Protein 1NAA (pdb70)

CATH classification: 3.50.50.60 (+1 more: 3.30.410.10)

Foldseek 3Di:
DAFQEEEEAQALLRLLLLLLVVVVVGQYEYEAQAEAFFQVRPDQQCFPLQNVVSGHCLWWQASLVVCVVDPDNPQADPQAPDGWGRYRHICLSRDQQQAAAFDQVLQDVVLFADPVRSPLVVLLVVLCVQFPKDLAQFPVSDHAQQLQVVQLVVLLVVVVADEDPCRVHVNDFASYKYWGIGRDDQLTRDRSVNGSNVSSVPGPSYHYDYSKDWQEFADDQQETFFTAICDCVQDHNRTHGHDPLHFYAYAHALLRRLRRCLLALEEAPVQVVLLCLPVVSVVRYDPNVRRHYFLQQWQKDFWQKDKWKKFFVSHALLLLSPPPRHHHDVVQSVVCSVRSGYSRSHHFWTMKHKHWDQFPVGFIKMKMWTKGRHDPDFDAPDDDDRRGMIIIMIIIFGRDDFIFGWHAHSVSRIYGPGQRPCPDVRNVVVSLVVVCSSCVCQVVRPRMATGVVHPVADPVRNVVVDDSSVSGPVQIAQSQAEHPDSVRHQAYNLQAGPRHDHYGYQYRNHSSGGGNDRCPSVSSSVSSVNSVSPVVDPSRD/DAFQEEEEAQALLRLLLLLLCVVVVGQYEYEAQAEAFFVVRVDQQAFPLCNVVSGHCQWWQASLVVCVVDPDNPQADPQAPDGWGRYRHICLSRDQQQAAAFDLLLQDVVLFADPVRSPLVVLLVVVCVQFPKDLQLFPVSDDAQCLQVVQLVVLLVVVVADEDPCRVHVNDAASYKYWGIGRDDQLTRDRSVNTSNVSSVVRPSYHYYYSKDWQEFADDQQEGFFTAICDCVCDHNRTHGHDPLHFYAYAHALQRRQRRCLLALEEAPVQVVLLCLPPVSVVRYDPNVRRHYFQQQWQKAFWQKDKWKKFFVSHALLVLSNCVRHHHDVVQSVSCSVRSGHPRSHHFWTMKHKHWDAFPVGFIKMKMWTKGRHDDDFDAPDDDDRRGMIIIMIIIFHRDDFGFGWGAHSVSGTYGPGQRYCPDVRSVVVSLVVVCSSCVVQVVRPRMATGVVHPVADPVRNVVPDDSVVSGPVQIEQSQAEHDDRHRHQAYNLQHGPRHDHYGYQYRHHSSTGGNDRCPSVSSSVSSVNSVSNVVDPSGD

Organism: Phanerodontia chrysosporium (NCBI:txid2822231)

B-factor: mean 10.53, std 5.78, range [3.39, 44.1]

Radius of gyration: 29.63 Å; Cα contacts (8 Å, |Δi|>4): 2699; chains: 2; bounding box: 64×68×80 Å

Structure (mmCIF, N/CA/C/O backbone):
data_1NAA
#
_entry.id   1NAA
#
_cell.length_a   185.952
_cell.length_b   185.952
_cell.length_c   81.438
_cell.angle_alpha   90.00
_cell.angle_beta   90.00
_cell.angle_gamma   120.00
#
_symmetry.space_group_name_H-M   'H 3'
#
loop_
_entity.id
_entity.type
_entity.pdbx_description
1 polymer 'Cellobiose dehydrogenase'
2 non-polymer 2-acetamido-2-deoxy-beta-D-glucopyranose
3 non-polymer '6-HYDROXY-FLAVIN-ADENINE DINUCLEOTIDE'
4 non-polymer '(2R,3R,4R,5R)-4,5-dihydroxy-2-(hydroxymethyl)-6-oxopiperidin-3-yl beta-D-glucopyranoside'
5 water water
#
loop_
_atom_site.group_PDB
_atom_site.id
_atom_site.type_symbol
_atom_site.label_atom_id
_atom_site.label_alt_id
_atom_site.label_comp_id
_atom_site.label_asym_id
_atom_site.label_entity_id
_atom_site.label_seq_id
_atom_site.pdbx_PDB_ins_code
_atom_site.Cartn_x
_atom_site.Cartn_y
_atom_site.Cartn_z
_atom_site.occupancy
_atom_site.B_iso_or_equiv
_atom_site.auth_seq_id
_atom_site.auth_comp_id
_atom_site.auth_asym_id
_atom_site.auth_atom_id
_atom_site.pdbx_PDB_model_num
ATOM 1 N N . THR A 1 1 ? 32.519 -13.632 12.306 1.00 26.91 215 THR A N 1
ATOM 2 C CA . THR A 1 1 ? 32.641 -13.328 13.798 1.00 25.10 215 THR A CA 1
ATOM 3 C C . THR A 1 1 ? 31.414 -12.481 14.215 1.00 21.96 215 THR A C 1
ATOM 4 O O . THR A 1 1 ? 31.221 -11.371 13.729 1.00 22.12 215 THR A O 1
ATOM 8 N N . PRO A 1 2 ? 30.554 -13.034 15.048 1.00 15.99 216 PRO A N 1
ATOM 9 C CA . PRO A 1 2 ? 29.374 -12.289 15.480 1.00 13.19 216 PRO A CA 1
ATOM 10 C C . PRO A 1 2 ? 29.615 -11.474 16.775 1.00 11.55 216 PRO A C 1
ATOM 11 O O . PRO A 1 2 ? 30.439 -11.866 17.636 1.00 9.80 216 PRO A O 1
ATOM 15 N N . TYR A 1 3 ? 28.830 -10.431 16.943 1.00 8.89 217 TYR A N 1
ATOM 16 C CA . TYR A 1 3 ? 28.988 -9.508 18.058 1.00 8.41 217 TYR A CA 1
ATOM 17 C C . TYR A 1 3 ? 27.694 -9.291 18.784 1.00 9.36 217 TYR A C 1
ATOM 18 O O . TYR A 1 3 ? 26.632 -9.378 18.206 1.00 8.55 217 TYR A O 1
ATOM 27 N N . ASP A 1 4 ? 27.783 -9.066 20.087 1.00 8.21 218 ASP A N 1
ATOM 28 C CA . ASP A 1 4 ? 26.639 -8.734 20.882 1.00 7.44 218 ASP A CA 1
ATOM 29 C C . ASP A 1 4 ? 26.113 -7.336 20.546 1.00 8.32 218 ASP A C 1
ATOM 30 O O . ASP A 1 4 ? 24.927 -7.113 20.562 1.00 7.47 218 ASP A O 1
ATOM 35 N N . TYR A 1 5 ? 27.008 -6.395 20.293 1.00 7.70 219 TYR A N 1
ATOM 36 C CA . TYR A 1 5 ? 26.588 -5.101 19.805 1.00 8.19 219 TYR A CA 1
ATOM 37 C C . TYR A 1 5 ? 27.480 -4.710 18.643 1.00 7.57 219 TYR A C 1
ATOM 38 O O . TYR A 1 5 ? 28.754 -4.838 18.725 1.00 7.89 219 TYR A O 1
ATOM 47 N N . ILE A 1 6 ? 26.868 -4.253 17.558 1.00 6.87 220 ILE A N 1
ATOM 48 C CA . ILE A 1 6 ? 27.650 -3.602 16.494 1.00 7.50 220 ILE A CA 1
ATOM 49 C C . ILE A 1 6 ? 27.195 -2.153 16.518 1.00 6.89 220 ILE A C 1
ATOM 50 O O . ILE A 1 6 ? 25.977 -1.882 16.399 1.00 8.20 220 ILE A O 1
ATOM 55 N N . ILE A 1 7 ? 28.159 -1.245 16.778 1.00 7.59 221 ILE A N 1
ATOM 56 C CA . ILE A 1 7 ? 27.928 0.166 16.956 1.00 7.51 221 ILE A CA 1
ATOM 57 C C . ILE A 1 7 ? 28.544 0.890 15.737 1.00 8.15 221 ILE A C 1
ATOM 58 O O . ILE A 1 7 ? 29.747 0.760 15.463 1.00 8.14 221 ILE A O 1
ATOM 63 N N . VAL A 1 8 ? 27.707 1.567 14.990 1.00 7.19 222 VAL A N 1
ATOM 64 C CA . VAL A 1 8 ? 28.132 2.248 13.754 1.00 7.03 222 VAL A CA 1
ATOM 65 C C . VAL A 1 8 ? 28.355 3.720 13.952 1.00 7.21 222 VAL A C 1
ATOM 66 O O . VAL A 1 8 ? 27.378 4.488 14.067 1.00 6.62 222 VAL A O 1
ATOM 70 N N . GLY A 1 9 ? 29.637 4.133 13.950 1.00 6.90 223 GLY A N 1
ATOM 71 C CA . GLY A 1 9 ? 29.986 5.549 14.002 1.00 7.56 223 GLY A CA 1
ATOM 72 C C . GLY A 1 9 ? 30.672 5.888 15.308 1.00 8.07 223 GLY A C 1
ATOM 73 O O . GLY A 1 9 ? 30.065 5.802 16.375 1.00 8.82 223 GLY A O 1
ATOM 74 N N . ALA A 1 10 ? 31.962 6.250 15.208 1.00 9.40 224 ALA A N 1
ATOM 75 C CA . ALA A 1 10 ? 32.746 6.586 16.363 1.00 8.61 224 ALA A CA 1
ATOM 76 C C . ALA A 1 10 ? 32.711 8.068 16.704 1.00 8.19 224 ALA A C 1
ATOM 77 O O . ALA A 1 10 ? 33.789 8.706 16.905 1.00 8.05 224 ALA A O 1
ATOM 79 N N . GLY A 1 11 ? 31.479 8.602 16.788 1.00 8.40 225 GLY A N 1
ATOM 80 C CA . GLY A 1 11 ? 31.244 9.933 17.316 1.00 7.83 225 GLY A CA 1
ATOM 81 C C . GLY A 1 11 ? 31.035 9.849 18.828 1.00 7.61 225 GLY A C 1
ATOM 82 O O . GLY A 1 11 ? 31.267 8.812 19.453 1.00 8.34 225 GLY A O 1
ATOM 83 N N . PRO A 1 12 ? 30.546 10.913 19.444 1.00 7.72 226 PRO A N 1
ATOM 84 C CA . PRO A 1 12 ? 30.386 10.872 20.897 1.00 7.41 226 PRO A CA 1
ATOM 85 C C . PRO A 1 12 ? 29.377 9.808 21.310 1.00 8.34 226 PRO A C 1
ATOM 86 O O . PRO A 1 12 ? 29.597 9.099 22.290 1.00 8.20 226 PRO A O 1
ATOM 90 N N . GLY A 1 13 ? 28.273 9.712 20.577 1.00 7.20 227 GLY A N 1
ATOM 91 C CA . GLY A 1 13 ? 27.275 8.739 20.902 1.00 7.64 227 GLY A CA 1
ATOM 92 C C . GLY A 1 13 ? 27.795 7.336 20.866 1.00 7.56 227 GLY A C 1
ATOM 93 O O . GLY A 1 13 ? 27.552 6.569 21.792 1.00 6.89 227 GLY A O 1
ATOM 94 N N . GLY A 1 14 ? 28.440 6.988 19.751 1.00 7.19 228 GLY A N 1
ATOM 95 C CA . GLY A 1 14 ? 28.965 5.660 19.538 1.00 7.54 228 GLY A CA 1
ATOM 96 C C . GLY A 1 14 ? 30.050 5.249 20.490 1.00 8.23 228 GLY A C 1
ATOM 97 O O . GLY A 1 14 ? 30.062 4.131 20.957 1.00 8.40 228 GLY A O 1
ATOM 98 N N . ILE A 1 15 ? 31.007 6.139 20.723 1.00 9.24 229 ILE A N 1
ATOM 99 C CA . ILE A 1 15 ? 32.132 5.855 21.618 1.00 8.56 229 ILE A CA 1
ATOM 100 C C . ILE A 1 15 ? 31.589 5.610 23.083 1.00 8.96 229 ILE A C 1
ATOM 101 O O . ILE A 1 15 ? 31.998 4.686 23.733 1.00 7.42 229 ILE A O 1
ATOM 106 N N . ILE A 1 16 ? 30.684 6.460 23.567 1.00 7.97 230 ILE A N 1
ATOM 107 C CA . ILE A 1 16 ? 30.176 6.312 24.925 1.00 7.55 230 ILE A CA 1
ATOM 108 C C . ILE A 1 16 ? 29.405 5.016 25.037 1.00 7.90 230 ILE A C 1
ATOM 109 O O . ILE A 1 16 ? 29.603 4.223 25.999 1.00 7.73 230 ILE A O 1
ATOM 114 N N . ALA A 1 17 ? 28.569 4.735 24.039 1.00 7.79 231 ALA A N 1
ATOM 115 C CA . ALA A 1 17 ? 27.835 3.490 24.048 1.00 8.49 231 ALA A CA 1
ATOM 116 C C . ALA A 1 17 ? 28.815 2.302 24.063 1.00 7.89 231 ALA A C 1
ATOM 117 O O . ALA A 1 17 ? 28.641 1.325 24.798 1.00 7.81 231 ALA A O 1
ATOM 119 N N . ALA A 1 18 ? 29.859 2.437 23.275 1.00 9.05 232 ALA A N 1
ATOM 120 C CA . ALA A 1 18 ? 30.807 1.341 23.154 1.00 8.66 232 ALA A CA 1
ATOM 121 C C . ALA A 1 18 ? 31.535 1.081 24.451 1.00 8.14 232 ALA A C 1
ATOM 122 O O . ALA A 1 18 ? 31.732 -0.078 24.847 1.00 8.06 232 ALA A O 1
ATOM 124 N N . ASP A 1 19 ? 31.898 2.156 25.124 1.00 6.79 233 ASP A N 1
ATOM 125 C CA . ASP A 1 19 ? 32.559 2.044 26.436 1.00 7.54 233 ASP A CA 1
ATOM 126 C C . ASP A 1 19 ? 31.683 1.443 27.445 1.00 6.48 233 ASP A C 1
ATOM 127 O O . ASP A 1 19 ? 32.055 0.483 28.092 1.00 7.35 233 ASP A O 1
ATOM 132 N N . ARG A 1 20 ? 30.473 1.951 27.555 1.00 7.97 234 ARG A N 1
ATOM 133 C CA . ARG A 1 20 ? 29.616 1.444 28.602 1.00 7.84 234 ARG A CA 1
ATOM 134 C C . ARG A 1 20 ? 29.147 0.020 28.413 1.00 8.28 234 ARG A C 1
ATOM 135 O O . ARG A 1 20 ? 28.955 -0.699 29.393 1.00 8.27 234 ARG A O 1
ATOM 143 N N . LEU A 1 21 ? 28.919 -0.384 27.182 1.00 8.73 235 LEU A N 1
ATOM 144 C CA . LEU A 1 21 ? 28.450 -1.682 26.899 1.00 8.78 235 LEU A CA 1
ATOM 145 C C . LEU A 1 21 ? 29.555 -2.726 27.033 1.00 8.01 235 LEU A C 1
ATOM 146 O O . LEU A 1 21 ? 29.335 -3.835 27.570 1.00 8.83 235 LEU A O 1
ATOM 151 N N . SER A 1 22 ? 30.739 -2.349 26.574 1.00 7.83 236 SER A N 1
ATOM 152 C CA . SE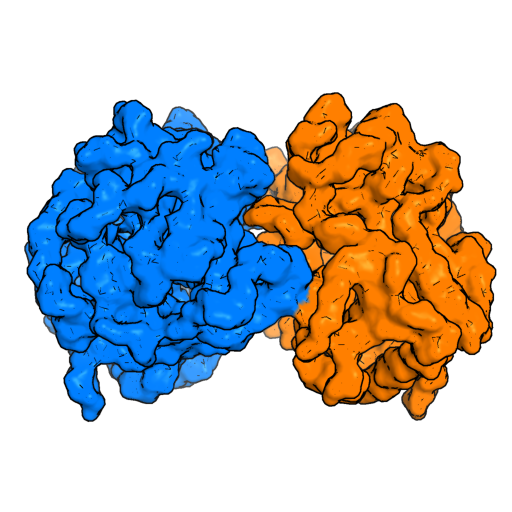R A 1 22 ? 31.921 -3.178 26.713 1.00 7.70 236 SER A CA 1
ATOM 153 C C . SER A 1 22 ? 32.299 -3.251 28.190 1.00 8.33 236 SER A C 1
ATOM 154 O O . SER A 1 22 ? 32.760 -4.263 28.628 1.00 9.01 236 SER A O 1
ATOM 157 N N . GLU A 1 23 ? 32.087 -2.197 28.949 1.00 8.93 237 GLU A N 1
ATOM 158 C CA . GLU A 1 23 ? 32.370 -2.243 30.373 1.00 8.68 237 GLU A CA 1
ATOM 159 C C . GLU A 1 23 ? 31.448 -3.286 31.013 1.00 9.08 237 GLU A C 1
ATOM 160 O O . GLU A 1 23 ? 31.814 -3.956 32.026 1.00 7.88 237 GLU A O 1
ATOM 166 N N . ALA A 1 24 ? 30.221 -3.383 30.485 1.00 6.99 238 ALA A N 1
ATOM 167 C CA . ALA A 1 24 ? 29.287 -4.359 31.052 1.00 8.85 238 ALA A CA 1
ATOM 168 C C . ALA A 1 24 ? 29.610 -5.839 30.652 1.00 8.80 238 ALA A C 1
ATOM 169 O O . ALA A 1 24 ? 28.830 -6.739 30.943 1.00 8.20 238 ALA A O 1
ATOM 171 N N . GLY A 1 25 ? 30.678 -6.058 29.897 1.00 8.19 239 GLY A N 1
ATOM 172 C CA . GLY A 1 25 ? 31.136 -7.411 29.538 1.00 8.26 239 GLY A CA 1
ATOM 173 C C . GLY A 1 25 ? 30.559 -7.934 28.222 1.00 8.60 239 GLY A C 1
ATOM 174 O O . GLY A 1 25 ? 30.706 -9.108 27.883 1.00 9.72 239 GLY A O 1
ATOM 175 N N . LYS A 1 26 ? 29.906 -7.062 27.473 1.00 8.56 240 LYS A N 1
ATOM 176 C CA . LYS A 1 26 ? 29.336 -7.451 26.198 1.00 8.51 240 LYS A CA 1
ATOM 177 C C . LYS A 1 26 ? 30.391 -7.422 25.074 1.00 7.24 240 LYS A C 1
ATOM 178 O O . LYS A 1 26 ? 31.355 -6.658 25.096 1.00 7.51 240 LYS A O 1
ATOM 184 N N . LYS A 1 27 ? 30.223 -8.298 24.103 1.00 7.00 241 LYS A N 1
ATOM 185 C CA . LYS A 1 27 ? 31.164 -8.376 22.986 1.00 8.45 241 LYS A CA 1
ATOM 186 C C . LYS A 1 27 ? 30.798 -7.270 22.019 1.00 7.65 241 LYS A C 1
ATOM 187 O O . LYS A 1 27 ? 29.762 -7.355 21.359 1.00 6.62 241 LYS A O 1
ATOM 193 N N . VAL A 1 28 ? 31.654 -6.245 21.896 1.00 7.29 242 VAL A N 1
ATOM 194 C CA . VAL A 1 28 ? 31.264 -5.059 21.168 1.00 8.20 242 VAL A CA 1
ATOM 195 C C . VAL A 1 28 ? 32.199 -4.768 19.982 1.00 8.12 242 VAL A C 1
ATOM 196 O O . VAL A 1 28 ? 33.441 -4.791 20.143 1.00 7.61 242 VAL A O 1
ATOM 200 N N . LEU A 1 29 ? 31.617 -4.450 18.839 1.00 7.03 243 LEU A N 1
ATOM 201 C CA . LEU A 1 29 ? 32.381 -3.960 17.693 1.00 7.91 243 LEU A CA 1
ATOM 202 C C . LEU A 1 29 ? 31.949 -2.539 17.443 1.00 8.59 243 LEU A C 1
ATOM 203 O O . LEU A 1 29 ? 30.741 -2.253 17.343 1.00 9.38 243 LEU A O 1
ATOM 208 N N . LEU A 1 30 ? 32.889 -1.617 17.381 1.00 7.76 244 LEU A N 1
ATOM 209 C CA . LEU A 1 30 ? 32.622 -0.260 16.990 1.00 8.00 244 LEU A CA 1
ATOM 210 C C . LEU A 1 30 ? 33.217 -0.059 15.604 1.00 7.46 244 LEU A C 1
ATOM 211 O O . LEU A 1 30 ? 34.380 -0.375 15.359 1.00 8.22 244 LEU A O 1
ATOM 216 N N . LEU A 1 31 ? 32.427 0.476 14.692 1.00 7.18 245 LEU A N 1
ATOM 217 C CA . LEU A 1 31 ? 32.874 0.747 13.361 1.00 6.77 245 LEU A CA 1
ATOM 218 C C . LEU A 1 31 ? 32.913 2.229 13.055 1.00 9.57 245 LEU A C 1
ATOM 219 O O . LEU A 1 31 ? 32.031 2.985 13.437 1.00 9.02 245 LEU A O 1
ATOM 224 N N . GLU A 1 32 ? 33.916 2.646 12.293 1.00 9.79 246 GLU A N 1
ATOM 225 C CA . GLU A 1 32 ? 34.063 4.039 11.983 1.00 8.70 246 GLU A CA 1
ATOM 226 C C . GLU A 1 32 ? 34.499 4.202 10.505 1.00 9.07 246 GLU A C 1
ATOM 227 O O . GLU A 1 32 ? 35.506 3.634 10.060 1.00 7.43 246 GLU A O 1
ATOM 233 N N . ARG A 1 33 ? 33.759 5.003 9.754 1.00 7.07 247 ARG A N 1
ATOM 234 C CA . ARG A 1 33 ? 34.059 5.106 8.330 1.00 8.71 247 ARG A CA 1
ATOM 235 C C . ARG A 1 33 ? 35.361 5.884 7.995 1.00 7.42 247 ARG A C 1
ATOM 236 O O . ARG A 1 33 ? 35.958 5.673 6.941 1.00 8.30 247 ARG A O 1
ATOM 244 N N . GLY A 1 34 ? 35.782 6.778 8.868 1.00 6.59 248 GLY A N 1
ATOM 245 C CA . GLY A 1 34 ? 36.960 7.562 8.603 1.00 7.15 248 GLY A CA 1
ATOM 246 C C . GLY A 1 34 ? 38.199 6.973 9.302 1.00 6.84 248 GLY A C 1
ATOM 247 O O . GLY A 1 34 ? 38.168 5.838 9.838 1.00 7.00 248 GLY A O 1
ATOM 248 N N . GLY A 1 35 ? 39.279 7.754 9.249 1.00 8.27 249 GLY A N 1
ATOM 249 C CA . GLY A 1 35 ? 40.575 7.405 9.728 1.00 8.55 249 GLY A CA 1
ATOM 250 C C . GLY A 1 35 ? 40.930 8.109 11.059 1.00 9.03 249 GLY A C 1
ATOM 251 O O . GLY A 1 35 ? 40.091 8.711 11.715 1.00 7.38 249 GLY A O 1
ATOM 252 N N . PRO A 1 36 ? 42.192 7.949 11.439 1.00 9.27 250 PRO A N 1
ATOM 253 C CA . PRO A 1 36 ? 42.746 8.565 12.659 1.00 9.21 250 PRO A CA 1
ATOM 254 C C . PRO A 1 36 ? 42.544 10.076 12.675 1.00 8.71 250 PRO A C 1
ATOM 255 O O . PRO A 1 36 ? 42.436 10.702 11.632 1.00 8.91 250 PRO A O 1
ATOM 259 N N . SER A 1 37 ? 42.452 10.595 13.900 1.00 7.64 251 SER A N 1
ATOM 260 C CA . SER A 1 37 ? 42.271 11.976 14.191 1.00 7.77 251 SER A CA 1
ATOM 261 C C . SER A 1 37 ? 43.496 12.414 15.051 1.00 8.29 251 SER A C 1
ATOM 262 O O . SER A 1 37 ? 44.572 12.734 14.515 1.00 9.05 251 SER A O 1
ATOM 265 N N . THR A 1 38 ? 43.387 12.356 16.360 1.00 7.98 252 THR A N 1
ATOM 266 C CA . THR A 1 38 ? 44.441 12.824 17.258 1.00 8.56 252 THR A CA 1
ATOM 267 C C . THR A 1 38 ? 45.596 11.799 17.308 1.00 7.28 252 THR A C 1
ATOM 268 O O . THR A 1 38 ? 45.511 10.634 16.809 1.00 6.66 252 THR A O 1
ATOM 272 N N . LYS A 1 39 ? 46.693 12.294 17.847 1.00 7.71 253 LYS A N 1
ATOM 273 C CA . LYS A 1 39 ? 47.942 11.574 17.949 1.00 8.19 253 LYS A CA 1
ATOM 274 C C . LYS A 1 39 ? 47.749 10.155 18.477 1.00 7.27 253 LYS A C 1
ATOM 275 O O . LYS A 1 39 ? 48.226 9.154 17.877 1.00 6.63 253 LYS A O 1
ATOM 281 N N . GLN A 1 40 ? 47.038 10.075 19.596 1.00 7.29 254 GLN A N 1
ATOM 282 C CA . GLN A 1 40 ? 46.834 8.782 20.225 1.00 8.47 254 GLN A CA 1
ATOM 283 C C . GLN A 1 40 ? 46.011 7.767 19.419 1.00 8.72 254 GLN A C 1
ATOM 284 O O . GLN A 1 40 ? 46.086 6.571 19.704 1.00 8.79 254 GLN A O 1
ATOM 290 N N . THR A 1 41 ? 45.252 8.233 18.445 1.00 5.74 255 THR A N 1
ATOM 291 C CA . THR A 1 41 ? 44.526 7.358 17.509 1.00 8.27 255 THR A CA 1
ATOM 292 C C . THR A 1 41 ? 45.328 7.023 16.311 1.00 7.65 255 THR A C 1
ATOM 293 O O . THR A 1 41 ? 44.887 6.229 15.463 1.00 9.17 255 THR A O 1
ATOM 297 N N . GLY A 1 42 ? 46.555 7.519 16.255 1.00 7.50 256 GLY A N 1
ATOM 298 C CA . GLY A 1 42 ? 47.396 7.238 15.106 1.00 8.36 256 GLY A CA 1
ATOM 299 C C . GLY A 1 42 ? 47.462 8.362 14.103 1.00 9.02 256 GLY A C 1
ATOM 300 O O . GLY A 1 42 ? 48.055 8.233 13.024 1.00 8.39 256 GLY A O 1
ATOM 301 N N . GLY A 1 43 ? 46.939 9.513 14.471 1.00 7.28 257 GLY A N 1
ATOM 302 C CA . GLY A 1 43 ? 46.971 10.634 13.566 1.00 7.75 257 GLY A CA 1
ATOM 303 C C . GLY A 1 43 ? 48.345 11.303 13.426 1.00 8.58 257 GLY A C 1
ATOM 304 O O . GLY A 1 43 ? 49.083 11.461 14.381 1.00 9.67 257 GLY A O 1
ATOM 305 N N . THR A 1 44 ? 48.657 11.751 12.223 1.00 8.15 258 THR A N 1
ATOM 306 C CA . THR A 1 44 ? 49.976 12.321 11.908 1.00 9.23 258 THR A CA 1
ATOM 307 C C . THR A 1 44 ? 49.878 13.701 11.219 1.00 8.41 258 THR A C 1
ATOM 308 O O . THR A 1 44 ? 50.884 14.220 10.685 1.00 6.76 258 THR A O 1
ATOM 312 N N . TYR A 1 45 ? 48.691 14.292 11.198 1.00 7.87 259 TYR A N 1
ATOM 313 C CA . TYR A 1 45 ? 48.520 15.623 10.573 1.00 7.65 259 TYR A CA 1
ATOM 314 C C . TYR A 1 45 ? 48.922 16.747 11.506 1.00 7.84 259 TYR A C 1
ATOM 315 O O . TYR A 1 45 ? 48.085 17.361 12.195 1.00 8.07 259 TYR A O 1
ATOM 324 N N . VAL A 1 46 ? 50.227 16.983 11.572 1.00 6.38 260 VAL A N 1
ATOM 325 C CA . VAL A 1 46 ? 50.855 17.888 12.562 1.00 6.79 260 VAL A CA 1
ATOM 326 C C . VAL A 1 46 ? 51.441 19.150 11.922 1.00 6.42 260 VAL A C 1
ATOM 327 O O . VAL A 1 46 ? 52.228 19.066 10.941 1.00 6.84 260 VAL A O 1
ATOM 331 N N . ALA A 1 47 ? 51.129 20.311 12.485 1.00 6.29 261 ALA A N 1
ATOM 332 C CA . ALA A 1 47 ? 51.692 21.565 12.019 1.00 6.60 261 ALA A CA 1
ATOM 333 C C . ALA A 1 47 ? 53.224 21.536 12.068 1.00 8.69 261 ALA A C 1
ATOM 334 O O . ALA A 1 47 ? 53.791 20.939 12.991 1.00 7.40 261 ALA A O 1
ATOM 336 N N . PRO A 1 48 ? 53.877 22.180 11.117 1.00 7.38 262 PRO A N 1
ATOM 337 C CA . PRO A 1 48 ? 55.362 22.233 11.112 1.00 7.74 262 PRO A CA 1
ATOM 338 C C . PRO A 1 48 ? 55.893 22.632 12.490 1.00 8.21 262 PRO A C 1
ATOM 339 O O . PRO A 1 48 ? 56.691 21.879 13.095 1.00 7.78 262 PRO A O 1
ATOM 343 N N . TRP A 1 49 ? 55.349 23.692 13.038 1.00 6.60 263 TRP A N 1
ATOM 344 C CA . TRP A 1 49 ? 55.837 24.133 14.338 1.00 7.11 263 TRP A CA 1
ATOM 345 C C . TRP A 1 49 ? 55.650 23.139 15.501 1.00 7.17 263 TRP A C 1
ATOM 346 O O . TRP A 1 49 ? 56.390 23.147 16.460 1.00 7.44 263 TRP A O 1
ATOM 357 N N . ALA A 1 50 ? 54.648 22.324 15.405 1.00 5.46 264 ALA A N 1
ATOM 358 C CA . ALA A 1 50 ? 54.282 21.374 16.451 1.00 7.42 264 ALA A CA 1
ATOM 359 C C . ALA A 1 50 ? 54.944 20.001 16.340 1.00 6.96 264 ALA A C 1
ATOM 360 O O . ALA A 1 50 ? 54.670 19.092 17.174 1.00 6.44 264 ALA A O 1
ATOM 362 N N . THR A 1 51 ? 55.791 19.838 15.321 1.00 6.30 265 THR A N 1
ATOM 363 C CA . THR A 1 51 ? 56.348 18.541 14.969 1.00 6.92 265 THR A CA 1
ATOM 364 C C . THR A 1 51 ? 56.858 17.680 16.123 1.00 7.07 265 THR A C 1
ATOM 365 O O . THR A 1 51 ? 56.526 16.484 16.230 1.00 6.21 265 THR A O 1
ATOM 369 N N . SER A 1 52 ? 57.708 18.255 16.972 1.00 6.16 266 SER A N 1
ATOM 370 C CA . SER A 1 52 ? 58.312 17.475 18.038 1.00 6.73 266 SER A CA 1
ATOM 371 C C . SER A 1 52 ? 57.280 16.880 18.977 1.00 7.26 266 SER A C 1
ATOM 372 O O . SER A 1 52 ? 57.565 15.885 19.583 1.00 8.03 266 SER A O 1
ATOM 375 N N . SER A 1 53 ? 56.142 17.537 19.148 1.00 7.04 267 SER A N 1
ATOM 376 C CA . SER A 1 53 ? 55.094 17.021 20.051 1.00 7.29 267 SER A CA 1
ATOM 377 C C . SER A 1 53 ? 54.211 15.913 19.479 1.00 7.37 267 SER A C 1
ATOM 378 O O . SER A 1 53 ? 53.509 15.227 20.198 1.00 7.00 267 SER A O 1
ATOM 381 N N . GLY A 1 54 ? 54.215 15.764 18.164 1.00 7.02 268 GLY A N 1
ATOM 382 C CA . GLY A 1 54 ? 53.305 14.874 17.514 1.00 7.37 268 GLY A CA 1
ATOM 383 C C . GLY A 1 54 ? 51.830 15.283 17.599 1.00 7.05 268 GLY A C 1
ATOM 384 O O . GLY A 1 54 ? 50.957 14.540 17.113 1.00 7.84 268 GLY A O 1
ATOM 385 N N . LEU A 1 55 ? 51.539 16.423 18.218 1.00 6.14 269 LEU A N 1
ATOM 386 C CA . LEU A 1 55 ? 50.160 16.859 18.405 1.00 6.33 269 LEU A CA 1
ATOM 387 C C . LEU A 1 55 ? 49.596 17.418 17.101 1.00 5.85 269 LEU A C 1
ATOM 388 O O . LEU A 1 55 ? 50.107 18.360 16.546 1.00 6.35 269 LEU A O 1
ATOM 393 N N . THR A 1 56 ? 48.507 16.812 16.640 1.00 7.61 270 THR A N 1
ATOM 394 C CA . THR A 1 56 ? 47.896 17.125 15.339 1.00 7.21 270 THR A CA 1
ATOM 395 C C . THR A 1 56 ? 47.006 18.365 15.342 1.00 8.45 270 THR A C 1
ATOM 396 O O . THR A 1 56 ? 46.726 18.923 16.380 1.00 9.58 270 THR A O 1
ATOM 400 N N . LYS A 1 57 ? 46.505 18.747 14.160 1.00 7.47 271 LYS A N 1
ATOM 401 C CA . LYS A 1 57 ? 45.506 19.775 14.032 1.00 7.84 271 LYS A CA 1
ATOM 402 C C . LYS A 1 57 ? 44.305 19.537 14.963 1.00 7.97 271 LYS A C 1
ATOM 403 O O . LYS A 1 57 ? 43.767 20.495 15.449 1.00 9.75 271 LYS A O 1
ATOM 409 N N . PHE A 1 58 ? 43.909 18.288 15.185 1.00 6.81 272 PHE A N 1
ATOM 410 C CA . PHE A 1 58 ? 42.799 17.984 16.046 1.00 6.53 272 PHE A CA 1
ATOM 411 C C . PHE A 1 58 ? 43.163 18.054 17.529 1.00 8.20 272 PHE A C 1
ATOM 412 O O . PHE A 1 58 ? 42.310 18.341 18.339 1.00 8.52 272 PHE A O 1
ATOM 420 N N . ASP A 1 59 ? 44.416 17.807 17.890 1.00 7.09 273 ASP A N 1
ATOM 421 C CA . ASP A 1 59 ? 44.837 17.786 19.275 1.00 8.32 273 ASP A CA 1
ATOM 422 C C . ASP A 1 59 ? 44.901 19.173 19.856 1.00 7.74 273 ASP A C 1
ATOM 423 O O . ASP A 1 59 ? 44.602 19.368 21.027 1.00 7.58 273 ASP A O 1
ATOM 428 N N . ILE A 1 60 ? 45.361 20.126 19.071 1.00 7.69 274 ILE A N 1
ATOM 429 C CA . ILE A 1 60 ? 45.663 21.434 19.638 1.00 8.14 274 ILE A CA 1
ATOM 430 C C . ILE A 1 60 ? 44.473 22.364 19.545 1.00 6.98 274 ILE A C 1
ATOM 431 O O . ILE A 1 60 ? 43.980 22.709 18.446 1.00 6.43 274 ILE A O 1
ATOM 436 N N . PRO A 1 61 ? 43.922 22.765 20.685 1.00 8.76 275 PRO A N 1
ATOM 437 C CA . PRO A 1 61 ? 42.705 23.611 20.645 1.00 8.46 275 PRO A CA 1
ATOM 438 C C . PRO A 1 61 ? 42.821 24.856 19.800 1.00 8.39 275 PRO A C 1
ATOM 439 O O . PRO A 1 61 ? 41.840 25.197 19.079 1.00 8.12 275 PRO A O 1
ATOM 443 N N . GLY A 1 62 ? 43.947 25.573 19.913 1.00 7.66 276 GLY A N 1
ATOM 444 C CA . GLY A 1 62 ? 44.131 26.807 19.168 1.00 8.70 276 GLY A CA 1
ATOM 445 C C . GLY A 1 62 ? 44.141 26.673 17.653 1.00 7.85 276 GLY A C 1
ATOM 446 O O . GLY A 1 62 ? 44.003 27.673 16.960 1.00 8.34 276 GLY A O 1
ATOM 447 N N . LEU A 1 63 ? 44.234 25.432 17.139 1.00 7.01 277 LEU A N 1
ATOM 448 C CA . LEU A 1 63 ? 44.172 25.172 15.715 1.00 7.44 277 LEU A CA 1
ATOM 449 C C . LEU A 1 63 ? 42.749 25.020 15.210 1.00 8.04 277 LEU A C 1
ATOM 450 O O . LEU A 1 63 ? 42.532 24.872 13.994 1.00 7.94 277 LEU A O 1
ATOM 455 N N . PHE A 1 64 ? 41.782 25.146 16.128 1.00 7.34 278 PHE A N 1
ATOM 456 C CA . PHE A 1 64 ? 40.383 24.982 15.765 1.00 7.82 278 PHE A CA 1
ATOM 457 C C . PHE A 1 64 ? 39.999 25.737 14.452 1.00 7.76 278 PHE A C 1
ATOM 458 O O . PHE A 1 64 ? 39.480 25.131 13.498 1.00 6.24 278 PHE A O 1
ATOM 466 N N . GLU A 1 65 ? 40.243 27.046 14.432 1.00 5.91 279 GLU A N 1
ATOM 467 C CA . GLU A 1 65 ? 39.774 27.878 13.298 1.00 7.09 279 GLU A CA 1
ATOM 468 C C . GLU A 1 65 ? 40.391 27.440 11.969 1.00 6.01 279 GLU A C 1
ATOM 469 O O . GLU A 1 65 ? 39.823 27.695 10.895 1.00 7.75 279 GLU A O 1
ATOM 475 N N . SER A 1 66 ? 41.575 26.850 12.051 1.00 6.56 280 SER A N 1
ATOM 476 C CA . SER A 1 66 ? 42.244 26.315 10.857 1.00 6.11 280 SER A CA 1
ATOM 477 C C . SER A 1 66 ? 41.642 25.062 10.246 1.00 7.74 280 SER A C 1
ATOM 478 O O . SER A 1 66 ? 42.041 24.655 9.148 1.00 7.43 280 SER A O 1
ATOM 481 N N . LEU A 1 67 ? 40.645 24.498 10.922 1.00 6.72 281 LEU A N 1
ATOM 482 C CA . LEU A 1 67 ? 39.857 23.400 10.379 1.00 7.03 281 LEU A CA 1
ATOM 483 C C . LEU A 1 67 ? 38.969 23.878 9.227 1.00 8.21 281 LEU A C 1
ATOM 484 O O . LEU A 1 67 ? 38.468 23.071 8.470 1.00 8.04 281 LEU A O 1
ATOM 489 N N . PHE A 1 68 ? 38.791 25.190 9.090 1.00 7.92 282 PHE A N 1
ATOM 490 C CA . PHE A 1 68 ? 37.936 25.750 8.080 1.00 8.41 282 PHE A CA 1
ATOM 491 C C . PHE A 1 68 ? 38.713 26.408 6.979 1.00 9.42 282 PHE A C 1
ATOM 492 O O . PHE A 1 68 ? 38.108 26.887 6.009 1.00 9.79 282 PHE A O 1
ATOM 500 N N . THR A 1 69 ? 40.027 26.484 7.138 1.00 8.08 283 THR A N 1
ATOM 501 C CA . THR A 1 69 ? 40.852 27.259 6.162 1.00 9.78 283 THR A CA 1
ATOM 502 C C . THR A 1 69 ? 41.935 26.486 5.492 1.00 10.52 283 THR A C 1
ATOM 503 O O . THR A 1 69 ? 42.757 27.054 4.773 1.00 10.94 283 THR A O 1
ATOM 507 N N . ASP A 1 70 ? 41.942 25.185 5.692 1.00 11.77 284 ASP A N 1
ATOM 508 C CA . ASP A 1 70 ? 42.912 24.327 5.092 1.00 10.97 284 ASP A CA 1
ATOM 509 C C . ASP A 1 70 ? 42.596 24.094 3.651 1.00 11.79 284 ASP A C 1
ATOM 510 O O . ASP A 1 70 ? 41.435 23.972 3.282 1.00 10.78 284 ASP A O 1
ATOM 515 N N . SER A 1 71 ? 43.632 23.998 2.823 1.00 12.22 285 SER A N 1
ATOM 516 C CA . SER A 1 71 ? 43.448 23.785 1.371 1.00 13.56 285 SER A CA 1
ATOM 517 C C . SER A 1 71 ? 42.939 22.355 1.091 1.00 13.98 285 SER A C 1
ATOM 518 O O . SER A 1 71 ? 42.335 22.114 0.047 1.00 12.77 285 SER A O 1
ATOM 521 N N . ASN A 1 72 ? 43.111 21.439 2.034 1.00 12.09 286 ASN A N 1
ATOM 522 C CA . ASN A 1 72 ? 42.737 20.074 1.769 1.00 12.42 286 ASN A CA 1
ATOM 523 C C . ASN A 1 72 ? 42.151 19.379 2.997 1.00 9.92 286 ASN A C 1
ATOM 524 O O . ASN A 1 72 ? 42.818 18.509 3.587 1.00 10.29 286 ASN A O 1
ATOM 529 N N . PRO A 1 73 ? 40.949 19.773 3.398 1.00 8.09 287 PRO A N 1
ATOM 530 C CA . PRO A 1 73 ? 40.289 19.269 4.608 1.00 9.33 287 PRO A CA 1
ATOM 531 C C . PRO A 1 73 ? 39.688 17.854 4.484 1.00 10.26 287 PRO A C 1
ATOM 532 O O . PRO A 1 73 ? 38.415 17.723 4.268 1.00 11.92 287 PRO A O 1
ATOM 536 N N . PHE A 1 74 ? 40.492 16.853 4.770 1.00 7.20 288 PHE A N 1
ATOM 537 C CA . PHE A 1 74 ? 40.092 15.480 4.629 1.00 7.05 288 PHE A CA 1
ATOM 538 C C . PHE A 1 74 ? 39.153 15.023 5.752 1.00 7.35 288 PHE A C 1
ATOM 539 O O . PHE A 1 74 ? 38.642 13.904 5.680 1.00 8.47 288 PHE A O 1
ATOM 547 N N . TRP A 1 75 ? 38.922 15.846 6.760 1.00 7.38 289 TRP A N 1
ATOM 548 C CA . TRP A 1 75 ? 38.119 15.449 7.915 1.00 7.33 289 TRP A CA 1
ATOM 549 C C . TRP A 1 75 ? 36.607 15.570 7.735 1.00 7.84 289 TRP A C 1
ATOM 550 O O . TRP A 1 75 ? 35.838 15.052 8.549 1.00 7.69 289 TRP A O 1
ATOM 561 N N . TRP A 1 76 ? 36.179 16.344 6.735 1.00 8.98 290 TRP A N 1
ATOM 562 C CA . TRP A 1 76 ? 34.706 16.536 6.523 1.00 7.54 290 TRP A CA 1
ATOM 563 C C . TRP A 1 76 ? 34.180 15.331 5.762 1.00 8.07 290 TRP A C 1
ATOM 564 O O . TRP A 1 76 ? 34.855 14.809 4.834 1.00 8.72 290 TRP A O 1
ATOM 575 N N . CYS A 1 77 ? 32.974 14.879 6.118 1.00 7.78 291 CYS A N 1
ATOM 576 C CA . CYS A 1 77 ? 32.318 13.821 5.431 1.00 7.94 291 CYS A CA 1
ATOM 577 C C . CYS A 1 77 ? 32.107 14.237 3.963 1.00 8.07 291 CYS A C 1
ATOM 578 O O . CYS A 1 77 ? 31.502 15.246 3.682 1.00 8.92 291 CYS A O 1
ATOM 581 N N . LYS A 1 78 ? 32.562 13.429 3.033 1.00 7.34 292 LYS A N 1
ATOM 582 C CA . LYS A 1 78 ? 32.605 13.821 1.646 1.00 7.80 292 LYS A CA 1
ATOM 583 C C . LYS A 1 78 ? 31.269 13.699 0.876 1.00 7.95 292 LYS A C 1
ATOM 584 O O . LYS A 1 78 ? 31.098 14.233 -0.209 1.00 8.47 292 LYS A O 1
ATOM 590 N N . ASP A 1 79 ? 30.329 13.017 1.498 1.00 5.81 293 ASP A N 1
ATOM 591 C CA . ASP A 1 79 ? 29.029 12.781 0.943 1.00 5.78 293 ASP A CA 1
ATOM 592 C C . ASP A 1 79 ? 27.888 13.413 1.768 1.00 5.54 293 ASP A C 1
ATOM 593 O O . ASP A 1 79 ? 26.724 13.060 1.627 1.00 7.20 293 ASP A O 1
ATOM 598 N N . ILE A 1 80 ? 28.222 14.423 2.547 1.00 4.73 294 ILE A N 1
ATOM 599 C CA . ILE A 1 80 ? 27.207 15.157 3.307 1.00 5.41 294 ILE A CA 1
ATOM 600 C C . ILE A 1 80 ? 27.469 16.633 2.904 1.00 6.75 294 ILE A C 1
ATOM 601 O O . ILE A 1 80 ? 28.645 17.049 2.977 1.00 7.05 294 ILE A O 1
ATOM 606 N N . THR A 1 81 ? 26.406 17.398 2.599 1.00 6.30 295 THR A N 1
ATOM 607 C CA . THR A 1 81 ? 26.554 18.773 2.039 1.00 6.94 295 THR A CA 1
ATOM 608 C C . THR A 1 81 ? 26.800 19.876 3.065 1.00 8.44 295 THR A C 1
ATOM 609 O O . THR A 1 81 ? 26.978 21.065 2.664 1.00 9.99 295 THR A O 1
ATOM 613 N N . VAL A 1 82 ? 26.743 19.536 4.349 1.00 7.75 296 VAL A N 1
ATOM 614 C CA . VAL A 1 82 ? 27.061 20.473 5.423 1.00 7.99 296 VAL A CA 1
ATOM 615 C C . VAL A 1 82 ? 28.133 19.856 6.286 1.00 7.23 296 VAL A C 1
ATOM 616 O O . VAL A 1 82 ? 28.413 18.649 6.146 1.00 7.58 296 VAL A O 1
ATOM 620 N N . PHE A 1 83 ? 28.771 20.636 7.149 1.00 6.93 297 PHE A N 1
ATOM 621 C CA . PHE A 1 83 ? 29.869 20.138 7.924 1.00 6.49 297 PHE A CA 1
ATOM 622 C C . PHE A 1 83 ? 29.449 18.970 8.844 1.00 7.58 297 PHE A C 1
ATOM 623 O O . PHE A 1 83 ? 28.481 19.059 9.612 1.00 6.71 297 PHE A O 1
ATOM 631 N N . ALA A 1 84 ? 30.215 17.896 8.752 1.00 7.40 298 ALA A N 1
ATOM 632 C CA . ALA A 1 84 ? 30.133 16.727 9.612 1.00 8.12 298 ALA A CA 1
ATOM 633 C C . ALA A 1 84 ? 31.533 16.140 9.645 1.00 8.34 298 ALA A C 1
ATOM 634 O O . ALA A 1 84 ? 32.239 16.097 8.606 1.00 7.28 298 ALA A O 1
ATOM 636 N N . GLY A 1 85 ? 31.947 15.698 10.831 1.00 8.06 299 GLY A N 1
ATOM 637 C CA . GLY A 1 85 ? 33.258 15.095 10.934 1.00 8.99 299 GLY A CA 1
ATOM 638 C C . GLY A 1 85 ? 33.216 13.619 10.615 1.00 7.05 299 GLY A C 1
ATOM 639 O O . GLY A 1 85 ? 32.467 12.874 11.245 1.00 6.99 299 GLY A O 1
ATOM 640 N N . CYS A 1 86 ? 34.056 13.171 9.704 1.00 7.40 300 CYS A N 1
ATOM 641 C CA . CYS A 1 86 ? 34.158 11.762 9.368 1.00 7.24 300 CYS A CA 1
ATOM 642 C C . CYS A 1 86 ? 35.601 11.309 9.588 1.00 7.36 300 CYS A C 1
ATOM 643 O O . CYS A 1 86 ? 36.461 11.311 8.689 1.00 8.04 300 CYS A O 1
ATOM 646 N N . LEU A 1 87 ? 35.846 10.954 10.839 1.00 7.42 301 LEU A N 1
ATOM 647 C CA . LEU A 1 87 ? 37.144 10.548 11.382 1.00 5.60 301 LEU A CA 1
ATOM 648 C C . LEU A 1 87 ? 36.853 10.055 12.820 1.00 6.36 301 LEU A C 1
ATOM 649 O O . LEU A 1 87 ? 35.796 10.299 13.385 1.00 6.57 301 LEU A O 1
ATOM 654 N N . VAL A 1 88 ? 37.837 9.406 13.422 1.00 6.19 302 VAL A N 1
ATOM 655 C CA . VAL A 1 88 ? 37.726 8.935 14.811 1.00 6.62 302 VAL A CA 1
ATOM 656 C C . VAL A 1 88 ? 37.351 10.091 15.719 1.00 6.42 302 VAL A C 1
ATOM 657 O O . VAL A 1 88 ? 38.041 11.062 15.786 1.00 7.27 302 VAL A O 1
ATOM 661 N N . GLY A 1 89 ? 36.217 10.003 16.377 1.00 5.28 303 GLY A N 1
ATOM 662 C CA . GLY A 1 89 ? 35.737 11.076 17.214 1.00 6.46 303 GLY A CA 1
ATOM 663 C C . GLY A 1 89 ? 34.560 11.859 16.605 1.00 6.85 303 GLY A C 1
ATOM 664 O O . GLY A 1 89 ? 33.815 12.610 17.289 1.00 7.24 303 GLY A O 1
ATOM 665 N N . GLY A 1 90 ? 34.349 11.682 15.316 1.00 6.54 304 GLY A N 1
ATOM 666 C CA . GLY A 1 90 ? 33.293 12.428 14.642 1.00 7.46 304 GLY A CA 1
ATOM 667 C C . GLY A 1 90 ? 33.484 13.957 14.864 1.00 7.59 304 GLY A C 1
ATOM 668 O O . GLY A 1 90 ? 34.604 14.551 14.850 1.00 6.70 304 GLY A O 1
ATOM 669 N N . GLY A 1 91 ? 32.358 14.610 15.098 1.00 8.18 305 GLY A N 1
ATOM 670 C CA . GLY A 1 91 ? 32.319 16.0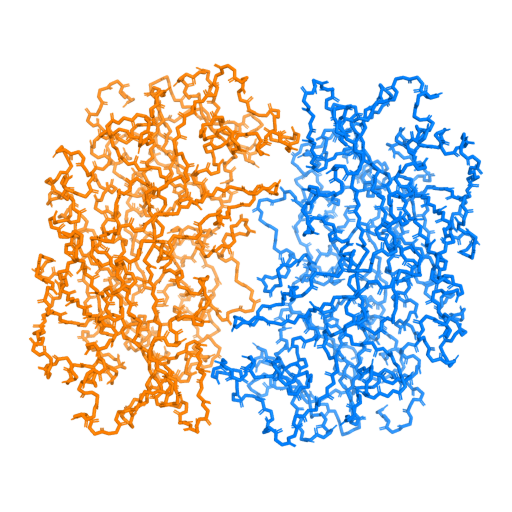40 15.355 1.00 7.17 305 GLY A CA 1
ATOM 671 C C . GLY A 1 91 ? 33.174 16.464 16.532 1.00 8.19 305 GLY A C 1
ATOM 672 O O . GLY A 1 91 ? 33.668 17.576 16.518 1.00 7.18 305 GLY A O 1
ATOM 673 N N . THR A 1 92 ? 33.365 15.592 17.513 1.00 7.77 306 THR A N 1
ATOM 674 C CA . THR A 1 92 ? 34.172 15.946 18.695 1.00 8.67 306 THR A CA 1
ATOM 675 C C . THR A 1 92 ? 35.661 16.077 18.398 1.00 7.69 306 THR A C 1
ATOM 676 O O . THR A 1 92 ? 36.404 16.600 19.194 1.00 6.81 306 THR A O 1
ATOM 680 N N . SER A 1 93 ? 36.091 15.645 17.238 1.00 6.51 307 SER A N 1
ATOM 681 C CA . SER A 1 93 ? 37.510 15.770 16.857 1.00 7.66 307 SER A CA 1
ATOM 682 C C . SER A 1 93 ? 37.715 17.048 16.021 1.00 7.30 307 SER A C 1
ATOM 683 O O . SER A 1 93 ? 38.834 17.518 15.857 1.00 7.68 307 SER A O 1
ATOM 686 N N . VAL A 1 94 ? 36.623 17.639 15.549 1.00 7.62 308 VAL A N 1
ATOM 687 C CA . VAL A 1 94 ? 36.692 18.828 14.703 1.00 7.61 308 VAL A CA 1
ATOM 688 C C . VAL A 1 94 ? 35.870 20.000 15.247 1.00 8.90 308 VAL A C 1
ATOM 689 O O . VAL A 1 94 ? 35.737 21.015 14.556 1.00 9.76 308 VAL A O 1
ATOM 693 N N . ASN A 1 95 ? 35.292 19.871 16.443 1.00 8.39 309 ASN A N 1
ATOM 694 C CA . ASN A 1 95 ? 34.406 20.942 16.894 1.00 8.84 309 ASN A CA 1
ATOM 695 C C . ASN A 1 95 ? 35.101 21.997 17.757 1.00 7.94 309 ASN A C 1
ATOM 696 O O . ASN A 1 95 ? 36.252 21.832 18.185 1.00 8.37 309 ASN A O 1
ATOM 701 N N . GLY A 1 96 ? 34.393 23.098 17.945 1.00 8.23 310 GLY A N 1
ATOM 702 C CA . GLY A 1 96 ? 34.836 24.154 18.854 1.00 7.35 310 GLY A CA 1
ATOM 703 C C . GLY A 1 96 ? 35.013 23.729 20.283 1.00 6.80 310 GLY A C 1
ATOM 704 O O . GLY A 1 96 ? 35.688 24.407 21.036 1.00 8.23 310 GLY A O 1
ATOM 705 N N . ALA A 1 97 ? 34.428 22.589 20.652 1.00 6.85 311 ALA A N 1
ATOM 706 C CA . ALA A 1 97 ? 34.545 21.970 21.962 1.00 6.31 311 ALA A CA 1
ATOM 707 C C . ALA A 1 97 ? 33.856 22.692 23.130 1.00 7.07 311 ALA A C 1
ATOM 708 O O . ALA A 1 97 ? 34.022 22.296 24.280 1.00 7.21 311 ALA A O 1
ATOM 710 N N . LEU A 1 98 ? 33.033 23.679 22.828 1.00 8.09 312 LEU A N 1
ATOM 711 C CA . LEU A 1 98 ? 32.275 24.337 23.894 1.00 7.33 312 LEU A CA 1
ATOM 712 C C . LEU A 1 98 ? 31.424 23.280 24.585 1.00 8.28 312 LEU A C 1
ATOM 713 O O . LEU A 1 98 ? 30.774 22.467 23.923 1.00 8.55 312 LEU A O 1
ATOM 718 N N . TYR A 1 99 ? 31.470 23.295 25.913 1.00 7.50 313 TYR A N 1
ATOM 719 C CA . TYR A 1 99 ? 31.021 22.195 26.748 1.00 7.56 313 TYR A CA 1
ATOM 720 C C . TYR A 1 99 ? 30.206 22.705 27.884 1.00 8.39 313 TYR A C 1
ATOM 721 O O . TYR A 1 99 ? 30.707 23.353 28.788 1.00 8.85 313 TYR A O 1
ATOM 730 N N . TRP A 1 100 ? 28.908 22.425 27.803 1.00 8.52 314 TRP A N 1
ATOM 731 C CA . TRP A 1 100 ? 27.996 22.862 28.841 1.00 8.46 314 TRP A CA 1
ATOM 732 C C . TRP A 1 100 ? 27.250 21.634 29.350 1.00 8.15 314 TRP A C 1
ATOM 733 O O . TRP A 1 100 ? 26.579 20.923 28.563 1.00 5.65 314 TRP A O 1
ATOM 744 N N . TYR A 1 101 ? 27.361 21.402 30.652 1.00 7.45 315 TYR A N 1
ATOM 745 C CA . TYR A 1 101 ? 26.588 20.379 31.264 1.00 8.17 315 TYR A CA 1
ATOM 746 C C . TYR A 1 101 ? 25.096 20.734 31.001 1.00 7.96 315 TYR A C 1
ATOM 747 O O . TYR A 1 101 ? 24.703 21.870 31.153 1.00 7.25 315 TYR A O 1
ATOM 756 N N . PRO A 1 102 ? 24.278 19.767 30.663 1.00 7.23 316 PRO A N 1
ATOM 757 C CA . PRO A 1 102 ? 22.866 20.055 30.471 1.00 8.09 316 PRO A CA 1
ATOM 758 C C . PRO A 1 102 ? 22.157 20.428 31.750 1.00 7.71 316 PRO A C 1
ATOM 759 O O . PRO A 1 102 ? 22.537 20.004 32.799 1.00 6.57 316 PRO A O 1
ATOM 763 N N . ASN A 1 103 ? 21.181 21.310 31.629 1.00 7.41 317 ASN A N 1
ATOM 764 C CA . ASN A 1 103 ? 20.325 21.660 32.704 1.00 7.80 317 ASN A CA 1
ATOM 765 C C . ASN A 1 103 ? 19.048 20.842 32.701 1.00 7.44 317 ASN A C 1
ATOM 766 O O . ASN A 1 103 ? 18.764 20.144 31.765 1.00 7.44 317 ASN A O 1
ATOM 771 N N . ASP A 1 104 ? 18.234 21.017 33.727 1.00 7.56 318 ASP A N 1
ATOM 772 C CA . ASP A 1 104 ? 17.032 20.229 33.885 1.00 9.03 318 ASP A CA 1
ATOM 773 C C . ASP A 1 104 ? 16.062 20.382 32.729 1.00 7.79 318 ASP A C 1
ATOM 774 O O . ASP A 1 104 ? 15.406 19.399 32.305 1.00 9.02 318 ASP A O 1
ATOM 779 N N . GLY A 1 105 ? 15.889 21.608 32.265 1.00 7.18 319 GLY A N 1
ATOM 780 C CA . GLY A 1 105 ? 14.946 21.833 31.173 1.00 6.92 319 GLY A CA 1
ATOM 781 C C . GLY A 1 105 ? 15.409 21.167 29.876 1.00 7.40 319 GLY A C 1
ATOM 782 O O . GLY A 1 105 ? 14.592 20.852 29.037 1.00 7.23 319 GLY A O 1
ATOM 783 N N . ASP A 1 106 ? 16.715 20.963 29.677 1.00 7.28 320 ASP A N 1
ATOM 784 C CA . ASP A 1 106 ? 17.214 20.268 28.496 1.00 7.01 320 ASP A CA 1
ATOM 785 C C . ASP A 1 106 ? 16.715 18.828 28.395 1.00 7.08 320 ASP A C 1
ATOM 786 O O . ASP A 1 106 ? 16.654 18.278 27.291 1.00 6.41 320 ASP A O 1
ATOM 791 N N . PHE A 1 107 ? 16.387 18.236 29.552 1.00 6.48 321 PHE A N 1
ATOM 792 C CA . PHE A 1 107 ? 15.858 16.881 29.670 1.00 7.16 321 PHE A CA 1
ATOM 793 C C . PHE A 1 107 ? 14.403 16.812 30.149 1.00 8.74 321 PHE A C 1
ATOM 794 O O . PHE A 1 107 ? 13.941 15.782 30.598 1.00 9.47 321 PHE A O 1
ATOM 802 N N . SER A 1 108 ? 13.658 17.895 29.971 1.00 9.18 322 SER A N 1
ATOM 803 C CA . SER A 1 108 ? 12.284 18.032 30.420 1.00 9.59 322 SER A CA 1
ATOM 804 C C . SER A 1 108 ? 11.338 17.219 29.541 1.00 8.82 322 SER A C 1
ATOM 805 O O . SER A 1 108 ? 11.490 17.124 28.294 1.00 8.10 322 SER A O 1
ATOM 808 N N . SER A 1 109 ? 10.307 16.677 30.164 1.00 7.79 323 SER A N 1
ATOM 809 C CA . SER A 1 109 ? 9.307 15.978 29.360 1.00 8.63 323 SER A CA 1
ATOM 810 C C . SER A 1 109 ? 8.583 17.026 28.479 1.00 9.17 323 SER A C 1
ATOM 811 O O . SER A 1 109 ? 8.079 16.686 27.428 1.00 9.41 323 SER A O 1
ATOM 814 N N . SER A 1 110 ? 8.608 18.301 28.862 1.00 9.38 324 SER A N 1
ATOM 815 C CA . SER A 1 110 ? 7.960 19.367 28.074 1.00 11.98 324 SER A CA 1
ATOM 816 C C . SER A 1 110 ? 8.686 19.583 26.744 1.00 11.94 324 SER A C 1
ATOM 817 O O . SER A 1 110 ? 8.036 19.988 25.815 1.00 13.15 324 SER A O 1
ATOM 820 N N . VAL A 1 111 ? 9.978 19.248 26.604 1.00 10.78 325 VAL A N 1
ATOM 821 C CA . VAL A 1 111 ? 10.625 19.404 25.278 1.00 11.93 325 VAL A CA 1
ATOM 822 C C . VAL A 1 111 ? 10.585 18.116 24.453 1.00 12.86 325 VAL A C 1
ATOM 823 O O . VAL A 1 111 ? 11.266 18.028 23.415 1.00 15.66 325 VAL A O 1
ATOM 827 N N . GLY A 1 112 ? 9.877 17.086 24.951 1.00 11.15 326 GLY A N 1
ATOM 828 C CA . GLY A 1 112 ? 9.702 15.806 24.270 1.00 11.44 326 GLY A CA 1
ATOM 829 C C . GLY A 1 112 ? 10.413 14.548 24.821 1.00 10.46 326 GLY A C 1
ATOM 830 O O . GLY A 1 112 ? 10.236 13.446 24.295 1.00 10.05 326 GLY A O 1
ATOM 831 N N . TRP A 1 113 ? 11.165 14.662 25.906 1.00 9.30 327 TRP A N 1
ATOM 832 C CA . TRP A 1 113 ? 11.720 13.441 26.498 1.00 9.33 327 TRP A CA 1
ATOM 833 C C . TRP A 1 113 ? 10.640 12.609 27.191 1.00 9.46 327 TRP A C 1
ATOM 834 O O . TRP A 1 113 ? 9.734 13.137 27.737 1.00 9.55 327 TRP A O 1
ATOM 845 N N . PRO A 1 114 ? 10.717 11.285 27.158 1.00 9.03 328 PRO A N 1
ATOM 846 C CA . PRO A 1 114 ? 9.866 10.489 27.990 1.00 9.67 328 PRO A CA 1
ATOM 847 C C . PRO A 1 114 ? 10.117 10.808 29.477 1.00 9.25 328 PRO A C 1
ATOM 848 O O . PRO A 1 114 ? 11.216 11.195 29.853 1.00 7.31 328 PRO A O 1
ATOM 852 N N . SER A 1 115 ? 9.111 10.570 30.310 1.00 10.35 329 SER A N 1
ATOM 853 C CA . SER A 1 115 ? 9.267 10.793 31.760 1.00 9.85 329 SER A CA 1
ATOM 854 C C . SER A 1 115 ? 10.466 10.109 32.319 1.00 9.50 329 SER A C 1
ATOM 855 O O . SER A 1 115 ? 11.169 10.698 33.124 1.00 10.84 329 SER A O 1
ATOM 858 N N . SER A 1 116 ? 10.693 8.877 31.842 1.00 7.95 330 SER A N 1
ATOM 859 C CA . SER A 1 116 ? 11.799 8.058 32.315 1.00 8.51 330 SER A CA 1
ATOM 860 C C . SER A 1 116 ? 13.185 8.632 32.026 1.00 7.90 330 SER A C 1
ATOM 861 O O . SER A 1 116 ? 14.170 8.115 32.514 1.00 7.56 330 SER A O 1
ATOM 864 N N . TRP A 1 117 ? 13.257 9.687 31.232 1.00 6.38 331 TRP A N 1
ATOM 865 C CA . TRP A 1 117 ? 14.530 10.322 30.928 1.00 7.45 331 TRP A CA 1
ATOM 866 C C . TRP A 1 117 ? 14.807 11.584 31.699 1.00 7.05 331 TRP A C 1
ATOM 867 O O . TRP A 1 117 ? 15.943 12.124 31.663 1.00 6.43 331 TRP A O 1
ATOM 878 N N . THR A 1 118 ? 13.784 12.126 32.390 1.00 7.14 332 THR A N 1
ATOM 879 C CA . THR A 1 118 ? 13.939 13.477 32.932 1.00 7.50 332 THR A CA 1
ATOM 880 C C . THR A 1 118 ? 14.971 13.588 34.041 1.00 7.91 332 THR A C 1
ATOM 881 O O . THR A 1 118 ? 15.573 14.662 34.206 1.00 7.15 332 THR A O 1
ATOM 885 N N . ASN A 1 119 ? 15.151 12.503 34.791 1.00 8.32 333 ASN A N 1
ATOM 886 C CA . ASN A 1 119 ? 16.192 12.459 35.859 1.00 7.30 333 ASN A CA 1
ATOM 887 C C . ASN A 1 119 ? 17.568 12.248 35.288 1.00 8.44 333 ASN A C 1
ATOM 888 O O . ASN A 1 119 ? 18.157 11.154 35.397 1.00 8.39 333 ASN A O 1
ATOM 893 N N . HIS A 1 120 ? 18.110 13.277 34.641 1.00 7.75 334 HIS A N 1
ATOM 894 C CA . HIS A 1 120 ? 19.409 13.122 33.980 1.00 8.18 334 HIS A CA 1
ATOM 895 C C . HIS A 1 120 ? 20.589 13.211 34.910 1.00 7.42 334 HIS A C 1
ATOM 896 O O . HIS A 1 120 ? 21.698 12.849 34.553 1.00 6.70 334 HIS A O 1
ATOM 903 N N . ALA A 1 121 ? 20.371 13.702 36.101 1.00 7.92 335 ALA A N 1
ATOM 904 C CA . ALA A 1 121 ? 21.500 13.940 37.004 1.00 7.71 335 ALA A CA 1
ATOM 905 C C . ALA A 1 121 ? 22.518 12.815 37.155 1.00 7.03 335 ALA A C 1
ATOM 906 O O . ALA A 1 121 ? 23.686 13.086 37.124 1.00 5.87 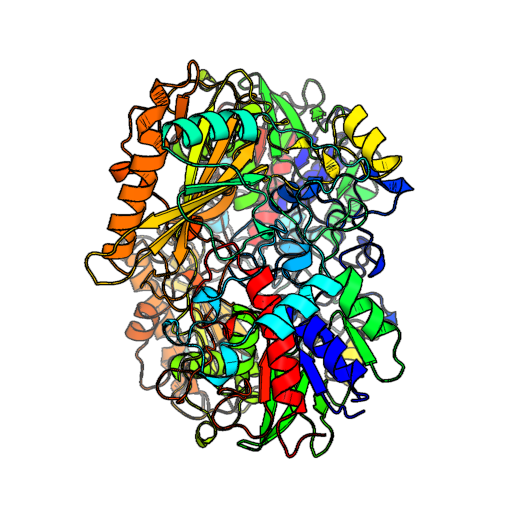335 ALA A O 1
ATOM 908 N N . PRO A 1 122 ? 22.113 11.583 37.410 1.00 7.07 336 PRO A N 1
ATOM 909 C CA . PRO A 1 122 ? 23.086 10.514 37.610 1.00 7.82 336 PRO A CA 1
ATOM 910 C C . PRO A 1 122 ? 23.997 10.365 36.389 1.00 8.16 336 PRO A C 1
ATOM 911 O O . PRO A 1 122 ? 25.230 10.213 36.544 1.00 9.28 336 PRO A O 1
ATOM 915 N N . TYR A 1 123 ? 23.431 10.535 35.206 1.00 6.92 337 TYR A N 1
ATOM 916 C CA . TYR A 1 123 ? 24.161 10.375 33.922 1.00 6.42 337 TYR A CA 1
ATOM 917 C C . TYR A 1 123 ? 25.034 11.591 33.619 1.00 6.38 337 TYR A C 1
ATOM 918 O O . TYR A 1 123 ? 26.151 11.466 33.124 1.00 7.39 337 TYR A O 1
ATOM 927 N N . THR A 1 124 ? 24.505 12.787 33.859 1.00 6.96 338 THR A N 1
ATOM 928 C CA . THR A 1 124 ? 25.269 13.981 33.686 1.00 6.86 338 THR A CA 1
ATOM 929 C C . THR A 1 124 ? 26.456 13.994 34.637 1.00 7.59 338 THR A C 1
ATOM 930 O O . THR A 1 124 ? 27.603 14.366 34.281 1.00 8.15 338 THR A O 1
ATOM 934 N N . SER A 1 125 ? 26.212 13.571 35.864 1.00 8.57 339 SER A N 1
ATOM 935 C CA . SER A 1 125 ? 27.300 13.484 36.855 1.00 9.17 339 SER A CA 1
ATOM 936 C C . SER A 1 125 ? 28.388 12.523 36.358 1.00 8.73 339 SER A C 1
ATOM 937 O O . SER A 1 125 ? 29.590 12.828 36.424 1.00 7.52 339 SER A O 1
ATOM 940 N N . LYS A 1 126 ? 27.932 11.372 35.845 1.00 9.25 340 LYS A N 1
ATOM 941 C CA . LYS A 1 126 ? 28.810 10.320 35.387 1.00 9.50 340 LYS A CA 1
ATOM 942 C C . LYS A 1 126 ? 29.638 10.847 34.174 1.00 8.42 340 LYS A C 1
ATOM 943 O O . LYS A 1 126 ? 30.829 10.644 34.128 1.00 7.78 340 LYS A O 1
ATOM 949 N N . LEU A 1 127 ? 29.016 11.619 33.299 1.00 7.42 341 LEU A N 1
ATOM 950 C CA . LEU A 1 127 ? 29.713 12.259 32.220 1.00 7.66 341 LEU A CA 1
ATOM 951 C C . LEU A 1 127 ? 30.846 13.129 32.772 1.00 8.42 341 LEU A C 1
ATOM 952 O O . LEU A 1 127 ? 31.992 13.019 32.334 1.00 7.99 341 LEU A O 1
ATOM 957 N N . SER A 1 128 ? 30.516 13.944 33.789 1.00 8.72 342 SER A N 1
ATOM 958 C CA . SER A 1 128 ? 31.464 14.893 34.374 1.00 8.76 342 SER A CA 1
ATOM 959 C C . SER A 1 128 ? 32.664 14.196 35.014 1.00 8.41 342 SER A C 1
ATOM 960 O O . SER A 1 128 ? 33.734 14.748 35.056 1.00 6.84 342 SER A O 1
ATOM 963 N N . SER A 1 129 ? 32.476 12.958 35.449 1.00 9.36 343 SER A N 1
ATOM 964 C CA . SER A 1 129 ? 33.602 12.186 36.015 1.00 9.15 343 SER A CA 1
ATOM 965 C C . SER A 1 129 ? 34.629 11.795 34.910 1.00 9.06 343 SER A C 1
ATOM 966 O O . SER A 1 129 ? 35.823 11.577 35.259 1.00 9.09 343 SER A O 1
ATOM 969 N N . ARG A 1 130 ? 34.184 11.666 33.658 1.00 8.72 344 ARG A N 1
ATOM 970 C CA . ARG A 1 130 ? 35.079 11.384 32.508 1.00 8.28 344 ARG A CA 1
ATOM 971 C C . ARG A 1 130 ? 35.635 12.642 31.854 1.00 9.48 344 ARG A C 1
ATOM 972 O O . ARG A 1 130 ? 36.787 12.658 31.415 1.00 7.69 344 ARG A O 1
ATOM 980 N N . LEU A 1 131 ? 34.800 13.699 31.807 1.00 9.24 345 LEU A N 1
ATOM 981 C CA . LEU A 1 131 ? 35.096 14.920 31.089 1.00 9.06 345 LEU A CA 1
ATOM 982 C C . LEU A 1 131 ? 34.702 16.127 31.927 1.00 8.33 345 LEU A C 1
ATOM 983 O O . LEU A 1 131 ? 33.596 16.693 31.801 1.00 10.30 345 LEU A O 1
ATOM 988 N N . PRO A 1 132 ? 35.563 16.480 32.831 1.00 8.51 346 PRO A N 1
ATOM 989 C CA . PRO A 1 132 ? 35.341 17.651 33.667 1.00 8.25 346 PRO A CA 1
ATOM 990 C C . PRO A 1 132 ? 35.450 18.931 32.945 1.00 8.22 346 PRO A C 1
ATOM 991 O O . PRO A 1 132 ? 36.374 19.066 32.173 1.00 11.00 346 PRO A O 1
ATOM 995 N N . SER A 1 133 ? 34.530 19.852 33.160 1.00 7.78 347 SER A N 1
ATOM 996 C CA . SER A 1 133 ? 34.580 21.161 32.513 1.00 7.76 347 SER A CA 1
ATOM 997 C C . SER A 1 133 ? 35.809 21.943 32.931 1.00 8.50 347 SER A C 1
ATOM 998 O O . SER A 1 133 ? 36.215 21.896 34.124 1.00 7.88 347 SER A O 1
ATOM 1001 N N . THR A 1 134 ? 36.385 22.681 31.991 1.00 7.69 348 THR A N 1
ATOM 1002 C CA . THR A 1 134 ? 37.322 23.693 32.338 1.00 7.85 348 THR A CA 1
ATOM 1003 C C . THR A 1 134 ? 37.055 24.939 31.564 1.00 7.50 348 THR A C 1
ATOM 1004 O O . THR A 1 134 ? 36.886 24.896 30.341 1.00 7.48 348 THR A O 1
ATOM 1008 N N . ASP A 1 135 ? 37.065 26.075 32.278 1.00 6.62 349 ASP A N 1
ATOM 1009 C CA . ASP A 1 135 ? 37.067 27.400 31.626 1.00 6.82 349 ASP A CA 1
ATOM 1010 C C . ASP A 1 135 ? 38.450 28.088 31.635 1.00 6.28 349 ASP A C 1
ATOM 1011 O O . ASP A 1 135 ? 38.603 29.276 31.305 1.00 6.32 349 ASP A O 1
ATOM 1016 N N . HIS A 1 136 ? 39.468 27.309 31.958 1.00 6.05 350 HIS A N 1
ATOM 1017 C CA . HIS A 1 136 ? 40.868 27.773 31.911 1.00 6.80 350 HIS A CA 1
ATOM 1018 C C . HIS A 1 136 ? 41.733 26.583 31.442 1.00 6.89 350 HIS A C 1
ATOM 1019 O O . HIS A 1 136 ? 42.525 25.960 32.192 1.00 9.00 350 HIS A O 1
ATOM 1026 N N . PRO A 1 137 ? 41.565 26.209 30.200 1.00 7.50 351 PRO A N 1
ATOM 1027 C CA . PRO A 1 137 ? 42.164 24.982 29.713 1.00 7.98 351 PRO A CA 1
ATOM 1028 C C . PRO A 1 137 ? 43.725 24.989 29.681 1.00 8.68 351 PRO A C 1
ATOM 1029 O O . PRO A 1 137 ? 44.357 23.945 29.660 1.00 8.97 351 PRO A O 1
ATOM 1033 N N . SER A 1 138 ? 44.328 26.140 29.611 1.00 8.77 352 SER A N 1
ATOM 1034 C CA . SER A 1 138 ? 45.771 26.189 29.623 1.00 8.81 352 SER A CA 1
ATOM 1035 C C . SER A 1 138 ? 46.347 25.474 30.849 1.00 8.61 352 SER A C 1
ATOM 1036 O O . SER A 1 138 ? 45.844 25.599 31.934 1.00 7.83 352 SER A O 1
ATOM 1039 N N . THR A 1 139 ? 47.413 24.708 30.670 1.00 9.34 353 THR A N 1
ATOM 1040 C CA . THR A 1 139 ? 47.969 23.923 31.788 1.00 8.50 353 THR A CA 1
ATOM 1041 C C . THR A 1 139 ? 48.539 24.805 32.912 1.00 8.23 353 THR A C 1
ATOM 1042 O O . THR A 1 139 ? 48.749 24.290 33.966 1.00 8.15 353 THR A O 1
ATOM 1046 N N . ASP A 1 140 ? 48.767 26.102 32.714 1.00 8.30 354 ASP A N 1
ATOM 1047 C CA . ASP A 1 140 ? 49.241 26.948 33.787 1.00 8.62 354 ASP A CA 1
ATOM 1048 C C . ASP A 1 140 ? 48.100 27.556 34.623 1.00 10.20 354 ASP A C 1
ATOM 1049 O O . ASP A 1 140 ? 48.343 28.309 35.574 1.00 9.20 354 ASP A O 1
ATOM 1054 N N . GLY A 1 141 ? 46.873 27.257 34.274 1.00 10.29 355 GLY A N 1
ATOM 1055 C CA . GLY A 1 141 ? 45.717 27.780 34.994 1.00 10.81 355 GLY A CA 1
ATOM 1056 C C . GLY A 1 141 ? 45.343 29.200 34.528 1.00 10.89 355 GLY A C 1
ATOM 1057 O O . GLY A 1 141 ? 44.366 29.811 35.028 1.00 12.07 355 GLY A O 1
ATOM 1058 N N . GLN A 1 142 ? 46.141 29.785 33.655 1.00 9.75 356 GLN A N 1
ATOM 1059 C CA . GLN A 1 142 ? 45.902 31.185 33.225 1.00 9.71 356 GLN A CA 1
ATOM 1060 C C . GLN A 1 142 ? 45.035 31.232 31.938 1.00 8.04 356 GLN A C 1
ATOM 1061 O O . GLN A 1 142 ? 44.957 30.273 31.158 1.00 7.26 356 GLN A O 1
ATOM 1067 N N . ARG A 1 143 ? 44.415 32.377 31.682 1.00 8.87 357 ARG A N 1
ATOM 1068 C CA . ARG A 1 143 ? 43.608 32.500 30.451 1.00 7.19 357 ARG A CA 1
ATOM 1069 C C . ARG A 1 143 ? 44.347 33.460 29.530 1.00 7.44 357 ARG A C 1
ATOM 1070 O O . ARG A 1 143 ? 45.146 34.327 29.997 1.00 8.06 357 ARG A O 1
ATOM 1078 N N . TYR A 1 144 ? 44.132 33.260 28.232 1.00 6.31 358 TYR A N 1
ATOM 1079 C CA . TYR A 1 144 ? 44.829 33.952 27.192 1.00 6.52 358 TYR A CA 1
ATOM 1080 C C . TYR A 1 144 ? 43.909 34.501 26.060 1.00 7.70 358 TYR A C 1
ATOM 1081 O O . TYR A 1 144 ? 42.851 33.933 25.774 1.00 7.35 358 TYR A O 1
ATOM 1090 N N . LEU A 1 145 ? 44.352 35.602 25.441 1.00 7.93 359 LEU A N 1
ATOM 1091 C CA . LEU A 1 145 ? 43.676 36.244 24.302 1.00 7.50 359 LEU A CA 1
ATOM 1092 C C . LEU A 1 145 ? 42.231 36.593 24.733 1.00 7.82 359 LEU A C 1
ATOM 1093 O O . LEU A 1 145 ? 41.243 36.263 24.071 1.00 7.55 359 LEU A O 1
ATOM 1098 N N . GLU A 1 146 ? 42.118 37.260 25.874 1.00 7.87 360 GLU A N 1
ATOM 1099 C CA . GLU A 1 146 ? 40.834 37.588 26.461 1.00 8.84 360 GLU A CA 1
ATOM 1100 C C . GLU A 1 146 ? 40.224 38.969 26.201 1.00 8.98 360 GLU A C 1
ATOM 1101 O O . GLU A 1 146 ? 39.117 39.297 26.697 1.00 8.49 360 GLU A O 1
ATOM 1107 N N . GLN A 1 147 ? 40.845 39.723 25.315 1.00 8.34 361 GLN A N 1
ATOM 1108 C CA . GLN A 1 147 ? 40.408 41.093 25.090 1.00 8.32 361 GLN A CA 1
ATOM 1109 C C . GLN A 1 147 ? 38.929 41.195 24.649 1.00 6.67 361 GLN A C 1
ATOM 1110 O O . GLN A 1 147 ? 38.231 42.158 24.950 1.00 7.05 361 GLN A O 1
ATOM 1116 N N . SER A 1 148 ? 38.468 40.228 23.896 1.00 6.63 362 SER A N 1
ATOM 1117 C CA . SER A 1 148 ? 37.067 40.208 23.450 1.00 7.40 362 SER A CA 1
ATOM 1118 C C . SER A 1 148 ? 36.136 39.900 24.611 1.00 7.99 362 SER A C 1
ATOM 1119 O O . SER A 1 148 ? 35.057 40.435 24.660 1.00 7.88 362 SER A O 1
ATOM 1122 N N . PHE A 1 149 ? 36.576 39.078 25.583 1.00 8.68 363 PHE A N 1
ATOM 1123 C CA . PHE A 1 149 ? 35.846 38.811 26.765 1.00 8.11 363 PHE A CA 1
ATOM 1124 C C . PHE A 1 149 ? 35.697 40.118 27.536 1.00 9.13 363 PHE A C 1
ATOM 1125 O O . PHE A 1 149 ? 34.622 40.494 27.996 1.00 7.65 363 PHE A O 1
ATOM 1133 N N . ASN A 1 150 ? 36.807 40.805 27.703 1.00 9.81 364 ASN A N 1
ATOM 1134 C CA . ASN A 1 150 ? 36.822 42.038 28.483 1.00 10.42 364 ASN A CA 1
ATOM 1135 C C . ASN A 1 150 ? 35.902 43.085 27.884 1.00 9.23 364 ASN A C 1
ATOM 1136 O O . ASN A 1 150 ? 35.140 43.723 28.595 1.00 8.86 364 ASN A O 1
ATOM 1141 N N . VAL A 1 151 ? 35.910 43.238 26.579 1.00 8.61 365 VAL A N 1
ATOM 1142 C CA . VAL A 1 151 ? 35.006 44.193 25.947 1.00 8.51 365 VAL A CA 1
ATOM 1143 C C . VAL A 1 151 ? 33.509 43.811 26.120 1.00 8.48 365 VAL A C 1
ATOM 1144 O O . VAL A 1 151 ? 32.683 44.612 26.592 1.00 7.08 365 VAL A O 1
ATOM 1148 N N . VAL A 1 152 ? 33.160 42.575 25.759 1.00 9.00 366 VAL A N 1
ATOM 1149 C CA . VAL A 1 152 ? 31.759 42.208 25.782 1.00 8.60 366 VAL A CA 1
ATOM 1150 C C . VAL A 1 152 ? 31.230 42.097 27.225 1.00 9.68 366 VAL A C 1
ATOM 1151 O O . VAL A 1 152 ? 30.079 42.404 27.489 1.00 8.88 366 VAL A O 1
ATOM 1155 N N . SER A 1 153 ? 32.082 41.740 28.189 1.00 10.16 367 SER A N 1
ATOM 1156 C CA . SER A 1 153 ? 31.630 41.741 29.574 1.00 9.96 367 SER A CA 1
ATOM 1157 C C . SER A 1 153 ? 31.180 43.089 30.024 1.00 10.01 367 SER A C 1
ATOM 1158 O O . SER A 1 153 ? 30.182 43.236 30.750 1.00 8.49 367 SER A O 1
ATOM 1161 N N . GLN A 1 154 ? 31.830 44.138 29.532 1.00 9.82 368 GLN A N 1
ATOM 1162 C CA . GLN A 1 154 ? 31.421 45.455 29.919 1.00 10.91 368 GLN A CA 1
ATOM 1163 C C . GLN A 1 154 ? 30.095 45.817 29.268 1.00 10.29 368 GLN A C 1
ATOM 1164 O O . GLN A 1 154 ? 29.264 46.483 29.875 1.00 10.46 368 GLN A O 1
ATOM 1170 N N . LEU A 1 155 ? 29.890 45.366 28.040 1.00 8.86 369 LEU A N 1
ATOM 1171 C CA . LEU A 1 155 ? 28.670 45.569 27.311 1.00 8.29 369 LEU A CA 1
ATOM 1172 C C . LEU A 1 155 ? 27.542 44.903 28.084 1.00 8.31 369 LEU A C 1
ATOM 1173 O O . LEU A 1 155 ? 26.480 45.483 28.358 1.00 8.64 369 LEU A O 1
ATOM 1178 N N . LEU A 1 156 ? 27.799 43.673 28.485 1.00 8.67 370 LEU A N 1
ATOM 1179 C CA . LEU A 1 156 ? 26.757 42.899 29.091 1.00 8.78 370 LEU A CA 1
ATOM 1180 C C . LEU A 1 156 ? 26.436 43.379 30.500 1.00 8.35 370 LEU A C 1
ATOM 1181 O O . LEU A 1 156 ? 25.292 43.327 30.934 1.00 7.51 370 LEU A O 1
ATOM 1186 N N . LYS A 1 157 ? 27.461 43.790 31.227 1.00 7.64 371 LYS A N 1
ATOM 1187 C CA . LYS A 1 157 ? 27.210 44.307 32.563 1.00 8.54 371 LYS A CA 1
ATOM 1188 C C . LYS A 1 157 ? 26.289 45.534 32.471 1.00 8.80 371 LYS A C 1
ATOM 1189 O O . LYS A 1 157 ? 25.525 45.801 33.395 1.00 8.29 371 LYS A O 1
ATOM 1195 N N . GLY A 1 158 ? 26.355 46.291 31.375 1.00 8.01 372 GLY A N 1
ATOM 1196 C CA . GLY A 1 158 ? 25.500 47.467 31.181 1.00 7.60 372 GLY A CA 1
ATOM 1197 C C . GLY A 1 158 ? 24.065 47.074 30.859 1.00 8.20 372 GLY A C 1
ATOM 1198 O O . GLY A 1 158 ? 23.127 47.910 30.938 1.00 8.98 372 GLY A O 1
ATOM 1199 N N . GLN A 1 159 ? 23.904 45.807 30.482 1.00 7.66 373 GLN A N 1
ATOM 1200 C CA . GLN A 1 159 ? 22.608 45.213 30.191 1.00 7.55 373 GLN A CA 1
ATOM 1201 C C . GLN A 1 159 ? 22.115 44.429 31.403 1.00 7.94 373 GLN A C 1
ATOM 1202 O O . GLN A 1 159 ? 21.117 43.727 31.355 1.00 7.52 373 GLN A O 1
ATOM 1208 N N . GLY A 1 160 ? 22.791 44.551 32.521 1.00 8.58 374 GLY A N 1
ATOM 1209 C CA . GLY A 1 160 ? 22.289 43.847 33.705 1.00 9.41 374 GLY A CA 1
ATOM 1210 C C . GLY A 1 160 ? 22.666 42.380 33.782 1.00 9.78 374 GLY A C 1
ATOM 1211 O O . GLY A 1 160 ? 22.052 41.655 34.560 1.00 9.70 374 GLY A O 1
ATOM 1212 N N . TYR A 1 161 ? 23.681 41.935 33.030 1.00 8.34 375 TYR A N 1
ATOM 1213 C CA . TYR A 1 161 ? 24.137 40.571 33.195 1.00 6.94 375 TYR A CA 1
ATOM 1214 C C . TYR A 1 161 ? 25.090 40.443 34.388 1.00 7.76 375 TYR A C 1
ATOM 1215 O O . TYR A 1 161 ? 25.716 41.402 34.795 1.00 6.58 375 TYR A O 1
ATOM 1224 N N . ASN A 1 162 ? 25.193 39.227 34.910 1.00 8.81 376 ASN A N 1
ATOM 1225 C CA . ASN A 1 162 ? 26.183 38.852 35.905 1.00 9.40 376 ASN A CA 1
ATOM 1226 C C . ASN A 1 162 ? 27.130 37.733 35.430 1.00 8.49 376 ASN A C 1
ATOM 1227 O O . ASN A 1 162 ? 26.735 36.831 34.696 1.00 8.91 376 ASN A O 1
ATOM 1232 N N . GLN A 1 163 ? 28.401 37.795 35.841 1.00 6.95 377 GLN A N 1
ATOM 1233 C CA . GLN A 1 163 ? 29.371 36.795 35.447 1.00 6.97 377 GLN A CA 1
ATOM 1234 C C . GLN A 1 163 ? 29.192 35.603 36.339 1.00 7.62 377 GLN A C 1
ATOM 1235 O O . GLN A 1 163 ? 28.827 35.761 37.512 1.00 6.90 377 GLN A O 1
ATOM 1241 N N . ALA A 1 164 ? 29.458 34.419 35.810 1.00 7.91 378 ALA A N 1
ATOM 1242 C CA . ALA A 1 164 ? 29.444 33.216 36.606 1.00 7.36 378 ALA A CA 1
ATOM 1243 C C . ALA A 1 164 ? 30.393 32.262 35.975 1.00 9.34 378 ALA A C 1
ATOM 1244 O O . ALA A 1 164 ? 30.752 32.461 34.803 1.00 9.03 378 ALA A O 1
ATOM 1246 N N . THR A 1 165 ? 30.789 31.221 36.733 1.00 7.73 379 THR A N 1
ATOM 1247 C CA . THR A 1 165 ? 31.443 30.066 36.161 1.00 9.13 379 THR A CA 1
ATOM 1248 C C . THR A 1 165 ? 30.270 29.193 35.708 1.00 9.73 379 THR A C 1
ATOM 1249 O O . THR A 1 165 ? 29.576 28.605 36.532 1.00 8.96 379 THR A O 1
ATOM 1253 N N . ILE A 1 166 ? 30.012 29.216 34.403 1.00 7.15 380 ILE A N 1
ATOM 1254 C CA . ILE A 1 166 ? 28.796 28.670 33.809 1.00 8.33 380 ILE A CA 1
ATOM 1255 C C . ILE A 1 166 ? 28.441 27.274 34.285 1.00 7.40 380 ILE A C 1
ATOM 1256 O O . ILE A 1 166 ? 27.343 27.071 34.756 1.00 8.04 380 ILE A O 1
ATOM 1261 N N . ASN A 1 167 ? 29.387 26.346 34.219 1.00 7.90 381 ASN A N 1
ATOM 1262 C CA . ASN A 1 167 ? 29.079 24.985 34.524 1.00 8.02 381 ASN A CA 1
ATOM 1263 C C . ASN A 1 167 ? 28.916 24.705 36.013 1.00 7.23 381 ASN A C 1
ATOM 1264 O O . ASN A 1 167 ? 28.571 23.600 36.365 1.00 9.32 381 ASN A O 1
ATOM 1269 N N . ASP A 1 168 ? 29.122 25.684 36.892 1.00 8.97 382 ASP A N 1
ATOM 1270 C CA . ASP A 1 168 ? 28.925 25.438 38.317 1.00 8.24 382 ASP A CA 1
ATOM 1271 C C . ASP A 1 168 ? 27.419 25.303 38.590 1.00 9.05 382 ASP A C 1
ATOM 1272 O O . ASP A 1 168 ? 27.015 24.580 39.507 1.00 8.78 382 ASP A O 1
ATOM 1277 N N . ASN A 1 169 ? 26.600 26.038 37.855 1.00 7.32 383 ASN A N 1
ATOM 1278 C CA . ASN A 1 169 ? 25.158 26.053 38.059 1.00 8.50 383 ASN A CA 1
ATOM 1279 C C . ASN A 1 169 ? 24.427 26.059 36.724 1.00 7.79 383 ASN A C 1
ATOM 1280 O O . ASN A 1 169 ? 23.916 27.069 36.278 1.00 8.74 383 ASN A O 1
ATOM 1285 N N . PRO A 1 170 ? 24.367 24.910 36.102 1.00 9.22 384 PRO A N 1
ATOM 1286 C CA . PRO A 1 170 ? 23.787 24.768 34.769 1.00 8.20 384 PRO A CA 1
ATOM 1287 C C . PRO A 1 170 ? 22.358 25.295 34.640 1.00 8.09 384 PRO A C 1
ATOM 1288 O O . PRO A 1 170 ? 21.983 25.726 33.564 1.00 9.41 384 PRO A O 1
ATOM 1292 N N . ASN A 1 171 ? 21.547 25.185 35.677 1.00 7.88 385 ASN A N 1
ATOM 1293 C CA . ASN A 1 171 ? 20.180 25.673 35.591 1.00 7.77 385 ASN A CA 1
ATOM 1294 C C . ASN A 1 171 ? 20.046 27.201 35.479 1.00 8.04 385 ASN A C 1
ATOM 1295 O O . ASN A 1 171 ? 18.929 27.705 35.255 1.00 8.11 385 ASN A O 1
ATOM 1300 N N . TYR A 1 172 ? 21.130 27.953 35.753 1.00 7.65 386 TYR A N 1
ATOM 1301 C CA . TYR A 1 172 ? 21.050 29.399 35.783 1.00 7.97 386 TYR A CA 1
ATOM 1302 C C . TYR A 1 172 ? 21.807 29.969 34.615 1.00 7.53 386 TYR A C 1
ATOM 1303 O O . TYR A 1 172 ? 23.045 30.011 34.608 1.00 7.69 386 TYR A O 1
ATOM 1312 N N . LYS A 1 173 ? 21.033 30.345 33.599 1.00 7.32 387 LYS A N 1
ATOM 1313 C CA . LYS A 1 173 ? 21.579 30.857 32.375 1.00 8.15 387 LYS A CA 1
ATOM 1314 C C . LYS A 1 173 ? 21.113 32.244 32.008 1.00 7.66 387 LYS A C 1
ATOM 1315 O O . LYS A 1 173 ? 21.844 32.963 31.374 1.00 6.96 387 LYS A O 1
ATOM 1321 N N . ASP A 1 174 ? 19.918 32.629 32.422 1.00 7.08 388 ASP A N 1
ATOM 1322 C CA . ASP A 1 174 ? 19.396 33.918 32.020 1.00 8.01 388 ASP A CA 1
ATOM 1323 C C . ASP A 1 174 ? 20.237 35.068 32.579 1.00 7.40 388 ASP A C 1
ATOM 1324 O O . ASP A 1 174 ? 20.455 35.125 33.768 1.00 7.14 388 ASP A O 1
ATOM 1329 N N . HIS A 1 175 ? 20.690 35.991 31.712 1.00 7.20 389 HIS A N 1
ATOM 1330 C CA . HIS A 1 175 ? 21.468 37.187 32.152 1.00 7.85 389 HIS A CA 1
ATOM 1331 C C . HIS A 1 175 ? 22.777 36.740 32.830 1.00 7.53 389 HIS A C 1
ATOM 1332 O O . HIS A 1 175 ? 23.245 37.297 33.783 1.00 7.74 389 HIS A O 1
ATOM 1339 N N . VAL A 1 176 ? 23.327 35.660 32.320 1.00 6.79 390 VAL A N 1
ATOM 1340 C CA . VAL A 1 176 ? 24.588 35.155 32.775 1.00 6.91 390 VAL A CA 1
ATOM 1341 C C . VAL A 1 176 ? 25.587 35.147 31.619 1.00 6.80 390 VAL A C 1
ATOM 1342 O O . VAL A 1 176 ? 25.235 34.816 30.471 1.00 6.29 390 VAL A O 1
ATOM 1346 N N . PHE A 1 177 ? 26.830 35.536 31.920 1.00 6.92 391 PHE A N 1
ATOM 1347 C CA . PHE A 1 177 ? 27.928 35.385 31.016 1.00 6.01 391 PHE A CA 1
ATOM 1348 C C . PHE A 1 177 ? 29.115 34.819 31.788 1.00 7.62 391 PHE A C 1
ATOM 1349 O O . PHE A 1 177 ? 29.215 34.920 32.999 1.00 6.88 391 PHE A O 1
ATOM 1357 N N . GLY A 1 178 ? 30.025 34.253 31.008 1.00 5.48 392 GLY A N 1
ATOM 1358 C CA . GLY A 1 178 ? 31.193 33.643 31.539 1.00 7.27 392 GLY A CA 1
ATOM 1359 C C . GLY A 1 178 ? 32.248 33.207 30.541 1.00 7.06 392 GLY A C 1
ATOM 1360 O O . GLY A 1 178 ? 32.020 33.243 29.328 1.00 8.07 392 GLY A O 1
ATOM 1361 N N . TYR A 1 179 ? 33.441 32.883 31.072 1.00 6.48 393 TYR A N 1
ATOM 1362 C CA . TYR A 1 179 ? 34.487 32.357 30.190 1.00 7.33 393 TYR A CA 1
ATOM 1363 C C . TYR A 1 179 ? 33.972 31.064 29.493 1.00 7.32 393 TYR A C 1
ATOM 1364 O O . TYR A 1 179 ? 33.326 30.224 30.086 1.00 6.71 393 TYR A O 1
ATOM 1373 N N . SER A 1 180 ? 34.343 30.907 28.253 1.00 7.21 394 SER A N 1
ATOM 1374 C CA . SER A 1 180 ? 34.063 29.701 27.496 1.00 7.40 394 SER A CA 1
ATOM 1375 C C . SER A 1 180 ? 34.576 28.443 28.204 1.00 7.67 394 SER A C 1
ATOM 1376 O O . SER A 1 180 ? 35.722 28.370 28.697 1.00 7.32 394 SER A O 1
ATOM 1379 N N . ALA A 1 181 ? 33.734 27.430 28.264 1.00 7.45 395 ALA A N 1
ATOM 1380 C CA . ALA A 1 181 ? 34.139 26.182 28.859 1.00 6.77 395 ALA A CA 1
ATOM 1381 C C . ALA A 1 181 ? 34.305 25.123 27.789 1.00 7.85 395 ALA A C 1
ATOM 1382 O O . ALA A 1 181 ? 33.571 25.106 26.810 1.00 7.43 395 ALA A O 1
ATOM 1384 N N . PHE A 1 182 ? 35.254 24.231 28.023 1.00 7.48 396 PHE A N 1
ATOM 1385 C CA . PHE A 1 182 ? 35.579 23.176 27.096 1.00 7.72 396 PHE A CA 1
ATOM 1386 C C . PHE A 1 182 ? 35.759 21.859 27.803 1.00 8.24 396 PHE A C 1
ATOM 1387 O O . PHE A 1 182 ? 36.126 21.844 29.008 1.00 9.45 396 PHE A O 1
ATOM 1395 N N . ASP A 1 183 ? 35.622 20.765 27.060 1.00 7.93 397 ASP A N 1
ATOM 1396 C CA . ASP A 1 183 ? 35.973 19.432 27.640 1.00 8.14 397 ASP A CA 1
ATOM 1397 C C . ASP A 1 183 ? 37.416 19.066 27.187 1.00 9.36 397 ASP A C 1
ATOM 1398 O O . ASP A 1 183 ? 37.634 18.056 26.536 1.00 9.89 397 ASP A O 1
ATOM 1403 N N . PHE A 1 184 ? 38.391 19.850 27.612 1.00 9.06 398 PHE A N 1
ATOM 1404 C CA . PHE A 1 184 ? 39.799 19.605 27.339 1.00 10.40 398 PHE A CA 1
ATOM 1405 C C . PHE A 1 184 ? 40.500 19.000 28.557 1.00 9.18 398 PHE A C 1
ATOM 1406 O O . PHE A 1 184 ? 40.008 19.090 29.717 1.00 9.54 398 PHE A O 1
ATOM 1414 N N . LEU A 1 185 ? 41.617 18.333 28.302 1.00 8.90 399 LEU A N 1
ATOM 1415 C CA . LEU A 1 185 ? 42.485 17.817 29.388 1.00 8.62 399 LEU A CA 1
ATOM 1416 C C . LEU A 1 185 ? 43.938 18.086 29.055 1.00 8.47 399 LEU A C 1
ATOM 1417 O O . LEU A 1 185 ? 44.355 17.921 27.907 1.00 10.00 399 LEU A O 1
ATOM 1422 N N . ASN A 1 186 ? 44.726 18.535 30.034 1.00 7.92 400 ASN A N 1
ATOM 1423 C CA . ASN A 1 186 ? 46.151 18.770 29.810 1.00 9.32 400 ASN A CA 1
ATOM 1424 C C . ASN A 1 186 ? 46.465 19.673 28.618 1.00 8.17 400 ASN A C 1
ATOM 1425 O O . ASN A 1 186 ? 47.462 19.481 27.930 1.00 8.63 400 ASN A O 1
ATOM 1430 N N . GLY A 1 187 ? 45.653 20.682 28.412 1.00 7.05 401 GLY A N 1
ATOM 1431 C CA . GLY A 1 187 ? 45.844 21.634 27.333 1.00 7.57 401 GLY A CA 1
ATOM 1432 C C . GLY A 1 187 ? 45.602 21.143 25.912 1.00 9.27 401 GLY A C 1
ATOM 1433 O O . GLY A 1 187 ? 46.026 21.837 24.977 1.00 9.82 401 GLY A O 1
ATOM 1434 N N . LYS A 1 188 ? 44.930 20.000 25.781 1.00 7.64 402 LYS A N 1
ATOM 1435 C CA . LYS A 1 188 ? 44.659 19.361 24.514 1.00 7.81 402 LYS A CA 1
ATOM 1436 C C . LYS A 1 188 ? 43.214 18.989 24.395 1.00 8.51 402 LYS A C 1
ATOM 1437 O O . LYS A 1 188 ? 42.492 18.820 25.423 1.00 7.40 402 LYS A O 1
ATOM 1443 N N . ARG A 1 189 ? 42.765 18.809 23.153 1.00 7.99 403 ARG A N 1
ATOM 1444 C CA . ARG A 1 189 ? 41.435 18.278 22.928 1.00 8.12 403 ARG A CA 1
ATOM 1445 C C . ARG A 1 189 ? 41.374 16.931 23.674 1.00 8.19 403 ARG A C 1
ATOM 1446 O O . ARG A 1 189 ? 42.362 16.173 23.728 1.00 7.62 403 ARG A O 1
ATOM 1454 N N . ALA A 1 190 ? 40.240 16.634 24.255 1.00 7.75 404 ALA A N 1
ATOM 1455 C CA . ALA A 1 190 ? 40.070 15.369 24.968 1.00 7.89 404 ALA A CA 1
ATOM 1456 C C . ALA A 1 190 ? 38.782 14.719 24.433 1.00 8.14 404 ALA A C 1
ATOM 1457 O O . ALA A 1 190 ? 38.801 13.930 23.474 1.00 8.65 404 ALA A O 1
ATOM 1459 N N . GLY A 1 191 ? 37.642 15.039 25.010 1.00 7.50 405 GLY A N 1
ATOM 1460 C CA . GLY A 1 191 ? 36.397 14.450 24.550 1.00 6.48 405 GLY A CA 1
ATOM 1461 C C . GLY A 1 191 ? 36.349 12.927 24.725 1.00 6.79 405 GLY A C 1
ATOM 1462 O O . GLY A 1 191 ? 37.166 12.344 25.341 1.00 7.70 405 GLY A O 1
ATOM 1463 N N . PRO A 1 192 ? 35.367 12.257 24.131 1.00 7.10 406 PRO A N 1
ATOM 1464 C CA . PRO A 1 192 ? 35.307 10.821 24.248 1.00 7.65 406 PRO A CA 1
ATOM 1465 C C . PRO A 1 192 ? 36.526 10.109 23.709 1.00 6.40 406 PRO A C 1
ATOM 1466 O O . PRO A 1 192 ? 36.849 9.020 24.200 1.00 6.81 406 PRO A O 1
ATOM 1470 N N . VAL A 1 193 ? 37.183 10.651 22.675 1.00 6.15 407 VAL A N 1
ATOM 1471 C CA . VAL A 1 193 ? 38.348 9.959 22.108 1.00 6.66 407 VAL A CA 1
ATOM 1472 C C . VAL A 1 193 ? 39.449 9.714 23.157 1.00 7.29 407 VAL A C 1
ATOM 1473 O O . VAL A 1 193 ? 40.037 8.650 23.192 1.00 7.79 407 VAL A O 1
ATOM 1477 N N . ALA A 1 194 ? 39.649 10.666 24.051 1.00 6.62 408 ALA A N 1
ATOM 1478 C CA . ALA A 1 194 ? 40.709 10.616 25.042 1.00 7.84 408 ALA A CA 1
ATOM 1479 C C . ALA A 1 194 ? 40.312 9.944 26.335 1.00 7.56 408 ALA A C 1
ATOM 1480 O O . ALA A 1 194 ? 41.172 9.727 27.228 1.00 8.70 408 ALA A O 1
ATOM 1482 N N . THR A 1 195 ? 39.064 9.571 26.421 1.00 7.14 409 THR A N 1
ATOM 1483 C CA . THR A 1 195 ? 38.497 9.006 27.643 1.00 8.23 409 THR A CA 1
ATOM 1484 C C . THR A 1 195 ? 37.782 7.684 27.443 1.00 7.78 409 THR A C 1
ATOM 1485 O O . THR A 1 195 ? 38.397 6.634 27.517 1.00 9.28 409 THR A O 1
ATOM 1489 N N . TYR A 1 196 ? 36.492 7.764 27.131 1.00 9.67 410 TYR A N 1
ATOM 1490 C CA . TYR A 1 196 ? 35.666 6.613 26.895 1.00 6.78 410 TYR A CA 1
ATOM 1491 C C . TYR A 1 196 ? 36.279 5.636 25.861 1.00 8.99 410 TYR A C 1
ATOM 1492 O O . TYR A 1 196 ? 36.246 4.415 26.073 1.00 6.05 410 TYR A O 1
ATOM 1501 N N . LEU A 1 197 ? 36.824 6.161 24.769 1.00 8.35 411 LEU A N 1
ATOM 1502 C CA . LEU A 1 197 ? 37.436 5.267 23.779 1.00 7.70 411 LEU A CA 1
ATOM 1503 C C . LEU A 1 197 ? 38.627 4.529 24.350 1.00 7.23 411 LEU A C 1
ATOM 1504 O O . LEU A 1 197 ? 38.902 3.367 24.002 1.00 6.37 411 LEU A O 1
ATOM 1509 N N . GLN A 1 198 ? 39.408 5.210 25.198 1.00 7.00 412 GLN A N 1
ATOM 1510 C CA . GLN A 1 198 ? 40.601 4.571 25.726 1.00 7.88 412 GLN A CA 1
ATOM 1511 C C . GLN A 1 198 ? 40.288 3.425 26.709 1.00 8.80 412 GLN A C 1
ATOM 1512 O O . GLN A 1 198 ? 40.958 2.356 26.736 1.00 7.63 412 GLN A O 1
ATOM 1518 N N . THR A 1 199 ? 39.298 3.638 27.566 1.00 7.92 413 THR A N 1
ATOM 1519 C CA . THR A 1 199 ? 38.978 2.525 28.456 1.00 8.51 413 THR A CA 1
ATOM 1520 C C . THR A 1 199 ? 38.368 1.394 27.678 1.00 7.89 413 THR A C 1
ATOM 1521 O O . THR A 1 199 ? 38.628 0.244 28.039 1.00 9.00 413 THR A O 1
ATOM 1525 N N . ALA A 1 200 ? 37.649 1.683 26.592 1.00 7.64 414 ALA A N 1
ATOM 1526 C CA . ALA A 1 200 ? 37.105 0.613 25.749 1.00 7.47 414 ALA A CA 1
ATOM 1527 C C . ALA A 1 200 ? 38.215 -0.234 25.068 1.00 8.07 414 ALA A C 1
ATOM 1528 O O . ALA A 1 200 ? 38.191 -1.483 25.101 1.00 7.29 414 ALA A O 1
ATOM 1530 N N . LEU A 1 201 ? 39.177 0.479 24.489 1.00 8.60 415 LEU A N 1
ATOM 1531 C CA . LEU A 1 201 ? 40.248 -0.124 23.731 1.00 7.56 415 LEU A CA 1
ATOM 1532 C C . LEU A 1 201 ? 41.056 -1.073 24.602 1.00 8.57 415 LEU A C 1
ATOM 1533 O O . LEU A 1 201 ? 41.651 -1.964 24.059 1.00 8.72 415 LEU A O 1
ATOM 1538 N N . ALA A 1 202 ? 41.070 -0.870 25.935 1.00 7.51 416 ALA A N 1
ATOM 1539 C CA . ALA A 1 202 ? 41.838 -1.737 26.841 1.00 9.37 416 ALA A CA 1
ATOM 1540 C C . ALA A 1 202 ? 41.152 -3.108 27.107 1.00 9.16 416 ALA A C 1
ATOM 1541 O O . ALA A 1 202 ? 41.772 -4.024 27.629 1.00 8.80 416 ALA A O 1
ATOM 1543 N N . ARG A 1 203 ? 39.917 -3.266 26.641 1.00 8.50 417 ARG A N 1
ATOM 1544 C CA . ARG A 1 203 ? 39.148 -4.436 26.955 1.00 8.18 417 ARG A CA 1
ATOM 1545 C C . ARG A 1 203 ? 39.231 -5.544 25.889 1.00 8.59 417 ARG A C 1
ATOM 1546 O O . ARG A 1 203 ? 39.115 -5.258 24.724 1.00 7.48 417 ARG A O 1
ATOM 1554 N N . PRO A 1 204 ? 39.416 -6.786 26.295 1.00 6.04 418 PRO A N 1
ATOM 1555 C CA . PRO A 1 204 ? 39.552 -7.866 25.306 1.00 7.57 418 PRO A CA 1
ATOM 1556 C C . PRO A 1 204 ? 38.257 -8.100 24.513 1.00 7.07 418 PRO A C 1
ATOM 1557 O O . PRO A 1 204 ? 38.287 -8.665 23.426 1.00 7.51 418 PRO A O 1
ATOM 1561 N N . ASN A 1 205 ? 37.128 -7.720 25.098 1.00 7.66 419 ASN A N 1
ATOM 1562 C CA . ASN A 1 205 ? 35.833 -7.862 24.453 1.00 9.04 419 ASN A CA 1
ATOM 1563 C C . ASN A 1 205 ? 35.380 -6.662 23.622 1.00 8.04 419 ASN A C 1
ATOM 1564 O O . ASN A 1 205 ? 34.260 -6.623 23.221 1.00 7.60 419 ASN A O 1
ATOM 1569 N N . PHE A 1 206 ? 36.279 -5.720 23.329 1.00 7.63 420 PHE A N 1
ATOM 1570 C CA . PHE A 1 206 ? 36.000 -4.573 22.507 1.00 6.07 420 PHE A CA 1
ATOM 1571 C C . PHE A 1 206 ? 36.869 -4.619 21.314 1.00 7.31 420 PHE A C 1
ATOM 1572 O O . PHE A 1 206 ? 38.058 -4.879 21.437 1.00 5.82 420 PHE A O 1
ATOM 1580 N N . THR A 1 207 ? 36.266 -4.406 20.133 1.00 6.59 421 THR A N 1
ATOM 1581 C CA . THR A 1 207 ? 37.028 -4.377 18.884 1.00 7.22 421 THR A CA 1
ATOM 1582 C C . THR A 1 207 ? 36.671 -3.099 18.151 1.00 7.77 421 THR A C 1
ATOM 1583 O O . THR A 1 207 ? 35.460 -2.801 18.020 1.00 7.78 421 THR A O 1
ATOM 1587 N N . PHE A 1 208 ? 37.691 -2.376 17.643 1.00 6.98 422 PHE A N 1
ATOM 1588 C CA . PHE A 1 208 ? 37.471 -1.068 16.927 1.00 6.81 422 PHE A CA 1
ATOM 1589 C C . PHE A 1 208 ? 38.059 -1.184 15.551 1.00 7.07 422 PHE A C 1
ATOM 1590 O O . PHE A 1 208 ? 39.216 -1.546 15.402 1.00 6.88 422 PHE A O 1
ATOM 1598 N N . LYS A 1 209 ? 37.255 -0.921 14.527 1.00 6.97 423 LYS A N 1
ATOM 1599 C CA . LYS A 1 209 ? 37.743 -0.982 13.157 1.00 7.92 423 LYS A CA 1
ATOM 1600 C C . LYS A 1 209 ? 37.468 0.367 12.457 1.00 7.42 423 LYS A C 1
ATOM 1601 O O . LYS A 1 209 ? 36.315 0.782 12.398 1.00 9.76 423 LYS A O 1
ATOM 1607 N N . THR A 1 210 ? 38.492 1.041 11.957 1.00 6.77 424 THR A N 1
ATOM 1608 C CA . THR A 1 210 ? 38.328 2.306 11.219 1.00 6.31 424 THR A CA 1
ATOM 1609 C C . THR A 1 210 ? 38.385 2.053 9.725 1.00 5.84 424 THR A C 1
ATOM 1610 O O . THR A 1 210 ? 38.651 0.955 9.285 1.00 6.68 424 THR A O 1
ATOM 1614 N N . ASN A 1 211 ? 38.103 3.071 8.944 1.00 6.09 425 ASN A N 1
ATOM 1615 C CA . ASN A 1 211 ? 37.986 2.971 7.480 1.00 6.24 425 ASN A CA 1
ATOM 1616 C C . ASN A 1 211 ? 37.022 1.893 7.036 1.00 6.57 425 ASN A C 1
ATOM 1617 O O . ASN A 1 211 ? 37.311 1.160 6.096 1.00 5.19 425 ASN A O 1
ATOM 1622 N N . VAL A 1 212 ? 35.913 1.770 7.749 1.00 6.90 426 VAL A N 1
ATOM 1623 C CA . VAL A 1 212 ? 34.879 0.821 7.393 1.00 8.01 426 VAL A CA 1
ATOM 1624 C C . VAL A 1 212 ? 33.568 1.592 7.329 1.00 7.88 426 VAL A C 1
ATOM 1625 O O . VAL A 1 212 ? 33.064 2.120 8.361 1.00 7.46 426 VAL A O 1
ATOM 1629 N N . MET A 1 213 ? 32.967 1.612 6.150 1.00 6.52 427 MET A N 1
ATOM 1630 C CA . MET A 1 213 ? 31.671 2.256 6.017 1.00 7.86 427 MET A CA 1
ATOM 1631 C C . MET A 1 213 ? 30.497 1.280 5.987 1.00 6.94 427 MET A C 1
ATOM 1632 O O . MET A 1 213 ? 30.531 0.327 5.247 1.00 7.64 427 MET A O 1
ATOM 1637 N N . VAL A 1 214 ? 29.481 1.527 6.812 1.00 6.25 428 VAL A N 1
ATOM 1638 C CA . VAL A 1 214 ? 28.282 0.729 6.806 1.00 7.47 428 VAL A CA 1
ATOM 1639 C C . VAL A 1 214 ? 27.287 1.334 5.846 1.00 7.03 428 VAL A C 1
ATOM 1640 O O . VAL A 1 214 ? 26.951 2.517 5.951 1.00 8.25 428 VAL A O 1
ATOM 1644 N N . SER A 1 215 ? 26.832 0.563 4.873 1.00 6.03 429 SER A N 1
ATOM 1645 C CA . SER A 1 215 ? 25.807 1.065 3.957 1.00 6.95 429 SER A CA 1
ATOM 1646 C C . SER A 1 215 ? 24.405 0.917 4.507 1.00 7.49 429 SER A C 1
ATOM 1647 O O . SER A 1 215 ? 23.560 1.816 4.315 1.00 9.87 429 SER A O 1
ATOM 1650 N N . ASN A 1 216 ? 24.112 -0.199 5.155 1.00 7.09 430 ASN A N 1
ATOM 1651 C CA . ASN A 1 216 ? 22.797 -0.505 5.642 1.00 7.76 430 ASN A CA 1
ATOM 1652 C C . ASN A 1 216 ? 22.849 -1.638 6.652 1.00 8.18 430 ASN A C 1
ATOM 1653 O O . ASN A 1 216 ? 23.884 -2.301 6.769 1.00 7.64 430 ASN A O 1
ATOM 1658 N N . VAL A 1 217 ? 21.769 -1.790 7.414 1.00 7.32 431 VAL A N 1
ATOM 1659 C CA . VAL A 1 217 ? 21.607 -2.937 8.251 1.00 7.82 431 VAL A CA 1
ATOM 1660 C C . VAL A 1 217 ? 20.952 -3.970 7.368 1.00 7.84 431 VAL A C 1
ATOM 1661 O O . VAL A 1 217 ? 20.250 -3.638 6.406 1.00 10.66 431 VAL A O 1
ATOM 1665 N N . VAL A 1 218 ? 21.180 -5.220 7.687 1.00 7.94 432 VAL A N 1
ATOM 1666 C CA . VAL A 1 218 ? 20.563 -6.346 7.032 1.00 8.27 432 VAL A CA 1
ATOM 1667 C C . VAL A 1 218 ? 19.530 -6.917 8.004 1.00 8.32 432 VAL A C 1
ATOM 1668 O O . VAL A 1 218 ? 19.823 -7.130 9.180 1.00 8.24 432 VAL A O 1
ATOM 1672 N N . ARG A 1 219 ? 18.312 -7.081 7.497 1.00 7.82 433 ARG A N 1
ATOM 1673 C CA . ARG A 1 219 ? 17.191 -7.473 8.342 1.00 6.64 433 ARG A CA 1
ATOM 1674 C C . ARG A 1 219 ? 16.254 -8.402 7.630 1.00 6.61 433 ARG A C 1
ATOM 1675 O O . ARG A 1 219 ? 16.152 -8.428 6.405 1.00 8.34 433 ARG A O 1
ATOM 1683 N N . ASN A 1 220 ? 15.643 -9.236 8.444 1.00 6.35 434 ASN A N 1
ATOM 1684 C CA . ASN A 1 220 ? 14.546 -10.093 8.045 1.00 6.14 434 ASN A CA 1
ATOM 1685 C C . ASN A 1 220 ? 13.384 -9.492 8.813 1.00 7.13 434 ASN A C 1
ATOM 1686 O O . ASN A 1 220 ? 13.217 -9.730 10.029 1.00 5.94 434 ASN A O 1
ATOM 1691 N N . GLY A 1 221 ? 12.621 -8.641 8.141 1.00 7.05 435 GLY A N 1
ATOM 1692 C CA . GLY A 1 221 ? 11.507 -7.967 8.800 1.00 7.78 435 GLY A CA 1
ATOM 1693 C C . GLY A 1 221 ? 12.004 -7.140 9.974 1.00 6.73 435 GLY A C 1
ATOM 1694 O O . GLY A 1 221 ? 12.954 -6.366 9.847 1.00 7.55 435 GLY A O 1
ATOM 1695 N N . SER A 1 222 ? 11.428 -7.365 11.153 1.00 6.44 436 SER A N 1
ATOM 1696 C CA . SER A 1 222 ? 11.791 -6.595 12.330 1.00 7.03 436 SER A CA 1
ATOM 1697 C C . SER A 1 222 ? 13.116 -7.008 12.975 1.00 6.30 436 SER A C 1
ATOM 1698 O O . SER A 1 222 ? 13.582 -6.315 13.907 1.00 8.73 436 SER A O 1
ATOM 1701 N N . GLN A 1 223 ? 13.701 -8.132 12.497 1.00 6.46 437 GLN A N 1
ATOM 1702 C CA . GLN A 1 223 ? 14.887 -8.708 13.109 1.00 6.33 437 GLN A CA 1
ATOM 1703 C C . GLN A 1 223 ? 16.135 -8.284 12.292 1.00 5.54 437 GLN A C 1
ATOM 1704 O O . GLN A 1 223 ? 16.303 -8.662 11.156 1.00 5.74 437 GLN A O 1
ATOM 1710 N N . ILE A 1 224 ? 16.976 -7.505 12.922 1.00 4.97 438 ILE A N 1
ATOM 1711 C CA . ILE A 1 224 ? 18.247 -7.047 12.301 1.00 6.46 438 ILE A CA 1
ATOM 1712 C C . ILE A 1 224 ? 19.295 -8.144 12.474 1.00 6.26 438 ILE A C 1
ATOM 1713 O O . ILE A 1 224 ? 19.523 -8.669 13.560 1.00 7.57 438 ILE A O 1
ATOM 1718 N N . LEU A 1 225 ? 19.828 -8.624 11.370 1.00 6.83 439 LEU A N 1
ATOM 1719 C CA . LEU A 1 225 ? 20.749 -9.757 11.392 1.00 6.24 439 LEU A CA 1
ATOM 1720 C C . LEU A 1 225 ? 22.188 -9.352 11.545 1.00 7.12 439 LEU A C 1
ATOM 1721 O O . LEU A 1 225 ? 23.053 -10.159 11.894 1.00 7.50 439 LEU A O 1
ATOM 1726 N N . GLY A 1 226 ? 22.467 -8.090 11.220 1.00 8.34 440 GLY A N 1
ATOM 1727 C CA . GLY A 1 226 ? 23.813 -7.556 11.266 1.00 7.31 440 GLY A CA 1
ATOM 1728 C C . GLY A 1 226 ? 23.898 -6.297 10.396 1.00 7.52 440 GLY A C 1
ATOM 1729 O O . GLY A 1 226 ? 22.835 -5.711 10.086 1.00 7.96 440 GLY A O 1
ATOM 1730 N N . VAL A 1 227 ? 25.124 -5.924 9.985 1.00 7.55 441 VAL A N 1
ATOM 1731 C CA . VAL A 1 227 ? 25.391 -4.793 9.137 1.00 7.53 441 VAL A CA 1
ATOM 1732 C C . VAL A 1 227 ? 26.149 -5.156 7.874 1.00 7.42 441 VAL A C 1
ATOM 1733 O O . VAL A 1 227 ? 26.854 -6.148 7.811 1.00 7.42 441 VAL A O 1
ATOM 1737 N N . GLN A 1 228 ? 25.929 -4.338 6.841 1.00 7.00 442 GLN A N 1
ATOM 1738 C CA . GLN A 1 228 ? 26.593 -4.454 5.544 1.00 6.20 442 GLN A CA 1
ATOM 1739 C C . GLN A 1 228 ? 27.662 -3.370 5.404 1.00 6.76 442 GLN A C 1
ATOM 1740 O O . GLN A 1 228 ? 27.377 -2.194 5.589 1.00 7.00 442 GLN A O 1
ATOM 1746 N N . THR A 1 229 ? 28.898 -3.778 5.290 1.00 6.31 443 THR A N 1
ATOM 1747 C CA . THR A 1 229 ? 30.014 -2.851 5.135 1.00 7.95 443 THR A CA 1
ATOM 1748 C C . THR A 1 229 ? 30.722 -3.037 3.854 1.00 7.89 443 THR A C 1
ATOM 1749 O O . THR A 1 229 ? 30.459 -3.956 3.098 1.00 9.28 443 THR A O 1
ATOM 1753 N N . ASN A 1 230 ? 31.634 -2.121 3.599 1.00 9.32 444 ASN A N 1
ATOM 1754 C CA . ASN A 1 230 ? 32.470 -2.125 2.418 1.00 9.15 444 ASN A CA 1
ATOM 1755 C C . ASN A 1 230 ? 33.802 -2.809 2.659 1.00 10.30 444 ASN A C 1
ATOM 1756 O O . ASN A 1 230 ? 34.781 -2.561 1.892 1.00 8.14 444 ASN A O 1
ATOM 1761 N N . ASP A 1 231 ? 33.888 -3.641 3.696 1.00 10.33 445 ASP A N 1
ATOM 1762 C CA . ASP A 1 231 ? 35.133 -4.341 4.008 1.00 11.25 445 ASP A CA 1
ATOM 1763 C C . ASP A 1 231 ? 35.011 -5.863 4.056 1.00 12.70 445 ASP A C 1
ATOM 1764 O O . ASP A 1 231 ? 34.683 -6.427 5.091 1.00 12.43 445 ASP A O 1
ATOM 1769 N N . PRO A 1 232 ? 35.299 -6.519 2.943 1.00 14.98 446 PRO A N 1
ATOM 1770 C CA . PRO A 1 232 ? 35.119 -7.979 2.810 1.00 15.38 446 PRO A CA 1
ATOM 1771 C C . PRO A 1 232 ? 36.011 -8.804 3.671 1.00 15.43 446 PRO A C 1
ATOM 1772 O O . PRO A 1 232 ? 35.861 -10.024 3.694 1.00 15.30 446 PRO A O 1
ATOM 1776 N N . THR A 1 233 ? 36.905 -8.196 4.436 1.00 15.29 447 THR A N 1
ATOM 1777 C CA . THR A 1 233 ? 37.756 -9.013 5.278 1.00 14.12 447 THR A CA 1
ATOM 1778 C C . THR A 1 233 ? 37.126 -9.143 6.594 1.00 14.44 447 THR A C 1
ATOM 1779 O O . THR A 1 233 ? 37.668 -9.776 7.489 1.00 14.24 447 THR A O 1
ATOM 1783 N N . LEU A 1 234 ? 35.999 -8.477 6.790 1.00 14.25 448 LEU A N 1
ATOM 1784 C CA . LEU A 1 234 ? 35.372 -8.577 8.095 1.00 13.14 448 LEU A CA 1
ATOM 1785 C C . LEU A 1 234 ? 34.183 -9.594 8.061 1.00 12.50 448 LEU A C 1
ATOM 1786 O O . LEU A 1 234 ? 33.622 -9.869 9.045 1.00 12.18 448 LEU A O 1
ATOM 1791 N N . GLY A 1 235 ? 33.831 -10.159 6.927 1.00 12.59 449 GLY A N 1
ATOM 1792 C CA . GLY A 1 235 ? 32.734 -11.117 6.900 1.00 13.40 449 GLY A CA 1
ATOM 1793 C C . GLY A 1 235 ? 32.360 -11.294 5.467 1.00 13.94 449 GLY A C 1
ATOM 1794 O O . GLY A 1 235 ? 32.934 -10.587 4.634 1.00 14.45 449 GLY A O 1
ATOM 1795 N N . PRO A 1 236 ? 31.462 -12.234 5.168 1.00 13.98 450 PRO A N 1
ATOM 1796 C CA . PRO A 1 236 ? 31.093 -12.531 3.789 1.00 14.14 450 PRO A CA 1
ATOM 1797 C C . PRO A 1 236 ? 30.591 -11.342 3.005 1.00 14.58 450 PRO A C 1
ATOM 1798 O O . PRO A 1 236 ? 29.565 -10.756 3.326 1.00 12.78 450 PRO A O 1
ATOM 1802 N N . ASN A 1 237 ? 31.336 -10.992 1.947 1.00 14.08 451 ASN A N 1
ATOM 1803 C CA . ASN A 1 237 ? 31.023 -9.804 1.157 1.00 13.94 451 ASN A CA 1
ATOM 1804 C C . ASN A 1 237 ? 30.790 -8.569 2.042 1.00 12.03 451 ASN A C 1
ATOM 1805 O O . ASN A 1 237 ? 30.006 -7.673 1.714 1.00 11.49 451 ASN A O 1
ATOM 1810 N N . GLY A 1 238 ? 31.497 -8.511 3.162 1.00 9.95 452 GLY A N 1
ATOM 1811 C CA . GLY A 1 238 ? 31.391 -7.363 4.035 1.00 9.21 452 GLY A CA 1
ATOM 1812 C C . GLY A 1 238 ? 30.302 -7.402 5.094 1.00 9.02 452 GLY A C 1
ATOM 1813 O O . GLY A 1 238 ? 30.178 -6.443 5.874 1.00 7.70 452 GLY A O 1
ATOM 1814 N N . PHE A 1 239 ? 29.494 -8.483 5.111 1.00 6.69 453 PHE A N 1
ATOM 1815 C CA . PHE A 1 239 ? 28.437 -8.606 6.101 1.00 7.31 453 PHE A CA 1
ATOM 1816 C C . PHE A 1 239 ? 29.008 -9.062 7.450 1.00 5.61 453 PHE A C 1
ATOM 1817 O O . PHE A 1 239 ? 29.793 -10.009 7.495 1.00 7.63 453 PHE A O 1
ATOM 1825 N N . ILE A 1 240 ? 28.590 -8.413 8.528 1.00 6.43 454 ILE A N 1
ATOM 1826 C CA . ILE A 1 240 ? 28.991 -8.725 9.914 1.00 6.51 454 ILE A CA 1
ATOM 1827 C C . ILE A 1 240 ? 27.741 -8.998 10.704 1.00 8.11 454 ILE A C 1
ATOM 1828 O O . ILE A 1 240 ? 26.909 -8.125 10.851 1.00 7.37 454 ILE A O 1
ATOM 1833 N N . PRO A 1 241 ? 27.616 -10.198 11.248 1.00 7.33 455 PRO A N 1
ATOM 1834 C CA . PRO A 1 241 ? 26.424 -10.556 11.996 1.00 7.15 455 PRO A CA 1
ATOM 1835 C C . PRO A 1 241 ? 26.434 -10.207 13.441 1.00 7.14 455 PRO A C 1
ATOM 1836 O O . PRO A 1 241 ? 27.511 -10.063 14.000 1.00 7.70 455 PRO A O 1
ATOM 1840 N N . VAL A 1 242 ? 25.239 -10.087 14.019 1.00 7.69 456 VAL A N 1
ATOM 1841 C CA . VAL A 1 242 ? 25.097 -10.046 15.477 1.00 7.84 456 VAL A CA 1
ATOM 1842 C C . VAL A 1 242 ? 24.887 -11.491 15.997 1.00 7.54 456 VAL A C 1
ATOM 1843 O O . VAL A 1 242 ? 24.533 -12.414 15.266 1.00 6.68 456 VAL A O 1
ATOM 1847 N N . THR A 1 243 ? 25.156 -11.688 17.271 1.00 7.21 457 THR A N 1
ATOM 1848 C CA . THR A 1 243 ? 24.786 -12.911 17.950 1.00 8.01 457 THR A CA 1
ATOM 1849 C C . THR A 1 243 ? 23.228 -12.998 17.986 1.00 7.88 457 THR A C 1
ATOM 1850 O O . THR A 1 243 ? 22.542 -12.005 17.660 1.00 5.96 457 THR A O 1
ATOM 1854 N N . PRO A 1 244 ? 22.670 -14.151 18.340 1.00 8.44 458 PRO A N 1
ATOM 1855 C CA . PRO A 1 244 ? 21.198 -14.333 18.301 1.00 8.73 458 PRO A CA 1
ATOM 1856 C C . PRO A 1 244 ? 20.413 -13.304 19.060 1.00 8.63 458 PRO A C 1
ATOM 1857 O O . PRO A 1 244 ? 19.403 -12.831 18.572 1.00 7.99 458 PRO A O 1
ATOM 1861 N N . LYS A 1 245 ? 20.894 -12.916 20.229 1.00 8.82 459 LYS A N 1
ATOM 1862 C CA . LYS A 1 245 ? 20.185 -11.884 20.954 1.00 9.34 459 LYS A CA 1
ATOM 1863 C C . LYS A 1 245 ? 20.803 -10.534 20.735 1.00 9.29 459 LYS A C 1
ATOM 1864 O O . LYS A 1 245 ? 20.369 -9.576 21.370 1.00 9.51 459 LYS A O 1
ATOM 1870 N N . GLY A 1 246 ? 21.796 -10.464 19.835 1.00 7.81 460 GLY A N 1
ATOM 1871 C CA . GLY A 1 246 ? 22.511 -9.235 19.585 1.00 8.85 460 GLY A CA 1
ATOM 1872 C C . GLY A 1 246 ? 21.737 -8.102 18.986 1.00 8.46 460 GLY A C 1
ATOM 1873 O O . GLY A 1 246 ? 20.626 -8.297 18.505 1.00 7.26 460 GLY A O 1
ATOM 1874 N N . ARG A 1 247 ? 22.370 -6.930 19.017 1.00 6.72 461 ARG A N 1
ATOM 1875 C CA . ARG A 1 247 ? 21.788 -5.642 18.699 1.00 8.27 461 ARG A CA 1
ATOM 1876 C C . ARG A 1 247 ? 22.709 -4.733 17.872 1.00 6.65 461 ARG A C 1
ATOM 1877 O O . ARG A 1 247 ? 23.921 -4.827 17.972 1.00 9.00 461 ARG A O 1
ATOM 1885 N N . VAL A 1 248 ? 22.125 -3.884 17.054 1.00 5.35 462 VAL A N 1
ATOM 1886 C CA . VAL A 1 248 ? 22.845 -2.910 16.272 1.00 6.45 462 VAL A CA 1
ATOM 1887 C C . VAL A 1 248 ? 22.421 -1.540 16.786 1.00 7.42 462 VAL A C 1
ATOM 1888 O O . VAL A 1 248 ? 21.221 -1.239 17.000 1.00 8.66 462 VAL A O 1
ATOM 1892 N N . ILE A 1 249 ? 23.431 -0.735 17.071 1.00 7.26 463 ILE A N 1
ATOM 1893 C CA . ILE A 1 249 ? 23.262 0.639 17.484 1.00 7.56 463 ILE A CA 1
ATOM 1894 C C . ILE A 1 249 ? 23.799 1.560 16.383 1.00 8.12 463 ILE A C 1
ATOM 1895 O O . ILE A 1 249 ? 24.958 1.464 15.983 1.00 8.47 463 ILE A O 1
ATOM 1900 N N . LEU A 1 250 ? 22.958 2.472 15.913 1.00 7.69 464 LEU A N 1
ATOM 1901 C CA . LEU A 1 250 ? 23.387 3.448 14.959 1.00 7.95 464 LEU A CA 1
ATOM 1902 C C . LEU A 1 250 ? 23.776 4.720 15.665 1.00 6.63 464 LEU A C 1
ATOM 1903 O O . LEU A 1 250 ? 22.991 5.289 16.416 1.00 8.52 464 LEU A O 1
ATOM 1908 N N . SER A 1 251 ? 25.005 5.150 15.431 1.00 6.43 465 SER A N 1
ATOM 1909 C CA . SER A 1 251 ? 25.551 6.392 15.975 1.00 7.32 465 SER A CA 1
ATOM 1910 C C . SER A 1 251 ? 26.332 7.161 14.911 1.00 8.50 465 SER A C 1
ATOM 1911 O O . SER A 1 251 ? 27.400 7.715 15.161 1.00 6.93 465 SER A O 1
ATOM 1914 N N . ALA A 1 252 ? 25.798 7.182 13.679 1.00 6.79 466 ALA A N 1
ATOM 1915 C CA . ALA A 1 252 ? 26.455 7.740 12.576 1.00 7.56 466 ALA A CA 1
ATOM 1916 C C . ALA A 1 252 ? 26.186 9.206 12.309 1.00 7.99 466 ALA A C 1
ATOM 1917 O O . ALA A 1 252 ? 26.569 9.734 11.233 1.00 8.16 466 ALA A O 1
ATOM 1919 N N . GLY A 1 253 ? 25.491 9.861 13.237 1.00 7.07 467 GLY A N 1
ATOM 1920 C CA . GLY A 1 253 ? 25.308 11.294 13.126 1.00 8.10 467 GLY A CA 1
ATOM 1921 C C . GLY A 1 253 ? 23.969 11.569 12.436 1.00 7.81 467 GLY A C 1
ATOM 1922 O O . GLY A 1 253 ? 23.417 10.727 11.778 1.00 8.69 467 GLY A O 1
ATOM 1923 N N . ALA A 1 254 ? 23.476 12.793 12.529 1.00 7.38 468 ALA A N 1
ATOM 1924 C CA . ALA A 1 254 ? 22.122 13.069 11.989 1.00 7.78 468 ALA A CA 1
ATOM 1925 C C . ALA A 1 254 ? 21.993 12.655 10.488 1.00 8.17 468 ALA A C 1
ATOM 1926 O O . ALA A 1 254 ? 21.006 12.002 10.127 1.00 7.99 468 ALA A O 1
ATOM 1928 N N . PHE A 1 255 ? 23.008 12.927 9.654 1.00 7.25 469 PHE A N 1
ATOM 1929 C CA . PHE A 1 255 ? 22.898 12.653 8.237 1.00 8.21 469 PHE A CA 1
ATOM 1930 C C . PHE A 1 255 ? 23.332 11.191 8.039 1.00 9.61 469 PHE A C 1
ATOM 1931 O O . PHE A 1 255 ? 22.738 10.456 7.238 1.00 9.51 469 PHE A O 1
ATOM 1939 N N . GLY A 1 256 ? 24.318 10.750 8.823 1.00 7.17 470 GLY A N 1
ATOM 1940 C CA . GLY A 1 256 ? 24.779 9.377 8.633 1.00 7.87 470 GLY A CA 1
ATOM 1941 C C . GLY A 1 256 ? 23.785 8.290 8.948 1.00 6.71 470 GLY A C 1
ATOM 1942 O O . GLY A 1 256 ? 23.613 7.284 8.197 1.00 6.17 470 GLY A O 1
ATOM 1943 N N . THR A 1 257 ? 23.137 8.440 10.095 1.00 8.39 471 THR A N 1
ATOM 1944 C CA . THR A 1 257 ? 22.185 7.494 10.565 1.00 7.17 471 THR A CA 1
ATOM 1945 C C . THR A 1 257 ? 20.934 7.523 9.706 1.00 7.75 471 THR A C 1
ATOM 1946 O O . THR A 1 257 ? 20.410 6.471 9.394 1.00 6.36 471 THR A O 1
ATOM 1950 N N . SER A 1 258 ? 20.475 8.725 9.342 1.00 7.08 472 SER A N 1
ATOM 1951 C CA . SER A 1 258 ? 19.265 8.795 8.515 1.00 6.83 472 SER A CA 1
ATOM 1952 C C . SER A 1 258 ? 19.514 8.064 7.186 1.00 7.77 472 SER A C 1
ATOM 1953 O O . SER A 1 258 ? 18.700 7.290 6.748 1.00 7.36 472 SER A O 1
ATOM 1956 N N . ARG A 1 259 ? 20.681 8.248 6.595 1.00 6.45 473 ARG A N 1
ATOM 1957 C CA . ARG A 1 259 ? 21.030 7.579 5.340 1.00 7.92 473 ARG A CA 1
ATOM 1958 C C . ARG A 1 259 ? 21.071 6.043 5.458 1.00 7.19 473 ARG A C 1
ATOM 1959 O O . ARG A 1 259 ? 20.481 5.294 4.649 1.00 6.62 473 ARG A O 1
ATOM 1967 N N . ILE A 1 260 ? 21.678 5.564 6.530 1.00 5.71 474 ILE A N 1
ATOM 1968 C CA . ILE A 1 260 ? 21.736 4.110 6.769 1.00 6.38 474 ILE A CA 1
ATOM 1969 C C . ILE A 1 260 ? 20.296 3.559 6.909 1.00 6.80 474 ILE A C 1
ATOM 1970 O O . ILE A 1 260 ? 19.911 2.538 6.328 1.00 5.52 474 ILE A O 1
ATOM 1975 N N . LEU A 1 261 ? 19.425 4.292 7.626 1.00 5.26 475 LEU A N 1
ATOM 1976 C CA . LEU A 1 261 ? 18.042 3.818 7.788 1.00 5.69 475 LEU A CA 1
ATOM 1977 C C . LEU A 1 261 ? 17.293 3.774 6.453 1.00 5.80 475 LEU A C 1
ATOM 1978 O O . LEU A 1 261 ? 16.672 2.780 6.107 1.00 6.29 475 LEU A O 1
ATOM 1983 N N . PHE A 1 262 ? 17.444 4.840 5.649 1.00 5.26 476 PHE A N 1
ATOM 1984 C CA . PHE A 1 262 ? 16.792 4.868 4.351 1.00 5.32 476 PHE A CA 1
ATOM 1985 C C . PHE A 1 262 ? 17.252 3.644 3.499 1.00 6.72 476 PHE A C 1
ATOM 1986 O O . PHE A 1 262 ? 16.463 2.954 2.888 1.00 6.82 476 PHE A O 1
ATOM 1994 N N . GLN A 1 263 ? 18.559 3.392 3.493 1.00 5.93 477 GLN A N 1
ATOM 1995 C CA . GLN A 1 263 ? 19.190 2.301 2.814 1.00 7.11 477 GLN A CA 1
ATOM 1996 C C . GLN A 1 263 ? 18.854 0.941 3.364 1.00 5.89 477 GLN A C 1
ATOM 1997 O O . GLN A 1 263 ? 19.101 -0.062 2.708 1.00 5.99 477 GLN A O 1
ATOM 2003 N N . SER A 1 264 ? 18.140 0.933 4.512 1.00 7.53 478 SER A N 1
ATOM 2004 C CA . SER A 1 264 ? 17.671 -0.267 5.177 1.00 5.99 478 SER A CA 1
ATOM 2005 C C . SER A 1 264 ? 16.122 -0.379 5.083 1.00 6.26 478 SER A C 1
ATOM 2006 O O . SER A 1 264 ? 15.476 -1.150 5.766 1.00 5.42 478 SER A O 1
ATOM 2009 N N . GLY A 1 265 ? 15.519 0.462 4.264 1.00 6.13 479 GLY A N 1
ATOM 2010 C CA . GLY A 1 265 ? 14.096 0.493 4.144 1.00 6.70 479 GLY A CA 1
ATOM 2011 C C . GLY A 1 265 ? 13.380 0.951 5.403 1.00 7.88 479 GLY A C 1
ATOM 2012 O O . GLY A 1 265 ? 12.307 0.447 5.750 1.00 7.01 479 GLY A O 1
ATOM 2013 N N . ILE A 1 266 ? 13.949 1.950 6.063 1.00 7.95 480 ILE A N 1
ATOM 2014 C CA . ILE A 1 266 ? 13.330 2.535 7.242 1.00 7.89 480 ILE A CA 1
ATOM 2015 C C . ILE A 1 266 ? 13.308 4.063 7.034 1.00 8.31 480 ILE A C 1
ATOM 2016 O O . ILE A 1 266 ? 14.360 4.667 6.931 1.00 7.75 480 ILE A O 1
ATOM 2021 N N . GLY A 1 267 ? 12.105 4.657 7.035 1.00 7.48 481 GLY A N 1
ATOM 2022 C CA . GLY A 1 267 ? 11.943 6.069 6.876 1.00 7.54 481 GLY A CA 1
ATOM 2023 C C . GLY A 1 267 ? 10.786 6.399 5.979 1.00 7.88 481 GLY A C 1
ATOM 2024 O O . GLY A 1 267 ? 10.021 5.518 5.595 1.00 8.68 481 GLY A O 1
ATOM 2025 N N . PRO A 1 268 ? 10.678 7.678 5.598 1.00 6.72 482 PRO A N 1
ATOM 2026 C CA . PRO A 1 268 ? 9.595 8.142 4.758 1.00 7.83 482 PRO A CA 1
ATOM 2027 C C . PRO A 1 268 ? 9.672 7.462 3.385 1.00 7.63 482 PRO A C 1
ATOM 2028 O O . PRO A 1 268 ? 10.763 7.223 2.857 1.00 7.00 482 PRO A O 1
ATOM 2032 N N . THR A 1 269 ? 8.544 7.145 2.792 1.00 7.20 483 THR A N 1
ATOM 2033 C CA . THR A 1 269 ? 8.587 6.459 1.507 1.00 7.91 483 THR A CA 1
ATOM 2034 C C . THR A 1 269 ? 9.412 7.187 0.404 1.00 7.97 483 THR A C 1
ATOM 2035 O O . THR A 1 269 ? 10.049 6.535 -0.457 1.00 6.06 483 THR A O 1
ATOM 2039 N N . ASP A 1 270 ? 9.276 8.523 0.353 1.00 7.82 484 ASP A N 1
ATOM 2040 C CA . ASP A 1 270 ? 10.021 9.313 -0.630 1.00 6.99 484 ASP A CA 1
ATOM 2041 C C . ASP A 1 270 ? 11.542 9.112 -0.592 1.00 7.64 484 ASP A C 1
ATOM 2042 O O . ASP A 1 270 ? 12.187 9.075 -1.647 1.00 6.62 484 ASP A O 1
ATOM 2047 N N . MET A 1 271 ? 12.068 8.974 0.618 1.00 5.99 485 MET A N 1
ATOM 2048 C CA . MET A 1 271 ? 13.477 8.684 0.863 1.00 6.54 485 MET A CA 1
ATOM 2049 C C . MET A 1 271 ? 13.866 7.254 0.487 1.00 6.86 485 MET A C 1
ATOM 2050 O O . MET A 1 271 ? 14.860 7.043 -0.213 1.00 7.98 485 MET A O 1
ATOM 2055 N N . ILE A 1 272 ? 13.071 6.289 0.886 1.00 6.59 486 ILE A N 1
ATOM 2056 C CA . ILE A 1 272 ? 13.394 4.920 0.517 1.00 7.36 486 ILE A CA 1
ATOM 2057 C C . ILE A 1 272 ? 13.360 4.787 -1.053 1.00 7.61 486 ILE A C 1
ATOM 2058 O O . ILE A 1 272 ? 14.155 4.077 -1.641 1.00 6.01 486 ILE A O 1
ATOM 2063 N N . GLN A 1 273 ? 12.374 5.429 -1.704 1.00 7.72 487 GLN A N 1
ATOM 2064 C CA . GLN A 1 273 ? 12.289 5.398 -3.157 1.00 6.80 487 GLN A CA 1
ATOM 2065 C C . GLN A 1 273 ? 13.478 6.080 -3.801 1.00 7.04 487 GLN A C 1
ATOM 2066 O O . GLN A 1 273 ? 13.898 5.715 -4.870 1.00 7.28 487 GLN A O 1
ATOM 2072 N N . THR A 1 274 ? 14.025 7.078 -3.141 1.00 7.47 488 THR A N 1
ATOM 2073 C CA . THR A 1 274 ? 15.255 7.712 -3.596 1.00 6.98 488 THR A CA 1
ATOM 2074 C C . THR A 1 274 ? 16.405 6.709 -3.595 1.00 7.41 488 THR A C 1
ATOM 2075 O O . THR A 1 274 ? 17.121 6.544 -4.608 1.00 7.60 488 THR A O 1
ATOM 2079 N N . VAL A 1 275 ? 16.547 5.984 -2.493 1.00 7.36 489 VAL A N 1
ATOM 2080 C CA . VAL A 1 275 ? 17.464 4.829 -2.467 1.00 6.67 489 VAL A CA 1
ATOM 2081 C C . VAL A 1 275 ? 17.189 3.838 -3.604 1.00 5.87 489 VAL A C 1
ATOM 2082 O O . VAL A 1 275 ? 18.126 3.424 -4.285 1.00 6.56 489 VAL A O 1
ATOM 2086 N N . GLN A 1 276 ? 15.926 3.452 -3.814 1.00 5.72 490 GLN A N 1
ATOM 2087 C CA . GLN A 1 276 ? 15.548 2.470 -4.844 1.00 7.00 490 GLN A CA 1
ATOM 2088 C C . GLN A 1 276 ? 15.924 2.920 -6.238 1.00 7.29 490 GLN A C 1
ATOM 2089 O O . GLN A 1 276 ? 16.138 2.108 -7.170 1.00 6.67 490 GLN A O 1
ATOM 2095 N N . SER A 1 277 ? 16.073 4.218 -6.389 1.00 6.61 491 SER A N 1
ATOM 2096 C CA . SER A 1 277 ? 16.468 4.780 -7.669 1.00 8.70 491 SER A CA 1
ATOM 2097 C C . SER A 1 277 ? 17.898 4.504 -8.024 1.00 7.94 491 SER A C 1
ATOM 2098 O O . SER A 1 277 ? 18.276 4.688 -9.175 1.00 9.18 491 SER A O 1
ATOM 2101 N N . ASN A 1 278 ? 18.709 4.107 -7.052 1.00 7.62 492 ASN A N 1
ATOM 2102 C CA . ASN A 1 278 ? 20.092 3.771 -7.316 1.00 7.33 492 ASN A CA 1
ATOM 2103 C C . ASN A 1 278 ? 20.046 2.218 -7.470 1.00 6.74 492 ASN A C 1
ATOM 2104 O O . ASN A 1 278 ? 19.729 1.573 -6.475 1.00 7.28 492 ASN A O 1
ATOM 2109 N N . PRO A 1 279 ? 20.281 1.623 -8.658 1.00 7.06 493 PRO A N 1
ATOM 2110 C CA . PRO A 1 279 ? 20.083 0.163 -8.823 1.00 7.02 493 PRO A CA 1
ATOM 2111 C C . PRO A 1 279 ? 20.862 -0.720 -7.855 1.00 6.72 493 PRO A C 1
ATOM 2112 O O . PRO A 1 279 ? 20.308 -1.672 -7.329 1.00 6.59 493 PRO A O 1
ATOM 2116 N N . THR A 1 280 ? 22.076 -0.312 -7.529 1.00 7.50 494 THR A N 1
ATOM 2117 C CA . THR A 1 280 ? 22.889 -1.006 -6.567 1.00 7.14 494 THR A CA 1
ATOM 2118 C C . THR A 1 280 ? 22.327 -0.974 -5.179 1.00 8.73 494 THR A C 1
ATOM 2119 O O . THR A 1 280 ? 22.153 -2.016 -4.558 1.00 8.29 494 THR A O 1
ATOM 2123 N N . ALA A 1 281 ? 21.984 0.221 -4.707 1.00 8.19 495 ALA A N 1
ATOM 2124 C CA . ALA A 1 281 ? 21.365 0.334 -3.394 1.00 8.31 495 ALA A CA 1
ATOM 2125 C C . ALA A 1 281 ? 19.993 -0.362 -3.318 1.00 8.08 495 ALA A C 1
ATOM 2126 O O . ALA A 1 281 ? 19.604 -0.905 -2.279 1.00 7.51 495 ALA A O 1
ATOM 2128 N N . ALA A 1 282 ? 19.238 -0.273 -4.403 1.00 7.24 496 ALA A N 1
ATOM 2129 C CA . ALA A 1 282 ? 17.954 -0.928 -4.517 1.00 7.67 496 ALA A CA 1
ATOM 2130 C C . ALA A 1 282 ? 18.045 -2.460 -4.208 1.00 8.12 496 ALA A C 1
ATOM 2131 O O . ALA A 1 282 ? 17.184 -3.020 -3.543 1.00 8.42 496 ALA A O 1
ATOM 2133 N N . ALA A 1 283 ? 19.082 -3.113 -4.733 1.00 8.67 497 ALA A N 1
ATOM 2134 C CA . ALA A 1 283 ? 19.298 -4.543 -4.540 1.00 9.12 497 ALA A CA 1
ATOM 2135 C C . ALA A 1 283 ? 19.464 -4.930 -3.053 1.00 9.39 497 ALA A C 1
ATOM 2136 O O . ALA A 1 283 ? 19.161 -6.060 -2.703 1.00 10.39 497 ALA A O 1
ATOM 2138 N N . ALA A 1 284 ? 19.918 -4.025 -2.206 1.00 8.07 498 ALA A N 1
ATOM 2139 C CA . ALA A 1 284 ? 20.103 -4.296 -0.778 1.00 8.89 498 ALA A CA 1
ATOM 2140 C C . ALA A 1 284 ? 18.886 -3.932 0.033 1.00 8.76 498 ALA A C 1
ATOM 2141 O O . ALA A 1 284 ? 18.862 -4.155 1.231 1.00 9.36 498 ALA A O 1
ATOM 2143 N N . LEU A 1 285 ? 17.875 -3.318 -0.573 1.00 7.89 499 LEU A N 1
ATOM 2144 C CA . LEU A 1 285 ? 16.702 -2.953 0.225 1.00 9.02 499 LEU A CA 1
ATOM 2145 C C . LEU A 1 285 ? 15.880 -4.169 0.569 1.00 9.10 499 LEU A C 1
ATOM 2146 O O . LEU A 1 285 ? 15.804 -5.101 -0.223 1.00 8.79 499 LEU A O 1
ATOM 2151 N N . PRO A 1 286 ? 15.129 -4.117 1.658 1.00 8.02 500 PRO A N 1
ATOM 2152 C CA . PRO A 1 286 ? 14.134 -5.153 1.890 1.00 8.91 500 PRO A CA 1
ATOM 2153 C C . PRO A 1 286 ? 13.040 -4.977 0.834 1.00 10.20 500 PRO A C 1
ATOM 2154 O O . PRO A 1 286 ? 12.921 -3.918 0.215 1.00 8.84 500 PRO A O 1
ATOM 2158 N N . PRO A 1 287 ? 12.248 -5.995 0.584 1.00 10.76 501 PRO A N 1
ATOM 2159 C CA . PRO A 1 287 ? 11.098 -5.763 -0.274 1.00 10.67 501 PRO A CA 1
ATOM 2160 C C . PRO A 1 287 ? 10.172 -4.685 0.326 1.00 10.36 501 PRO A C 1
ATOM 2161 O O . PRO A 1 287 ? 10.127 -4.461 1.535 1.00 9.16 501 PRO A O 1
ATOM 2165 N N . GLN A 1 288 ? 9.471 -3.989 -0.551 1.00 9.90 502 GLN A N 1
ATOM 2166 C CA . GLN A 1 288 ? 8.660 -2.816 -0.174 1.00 9.84 502 GLN A CA 1
ATOM 2167 C C . GLN A 1 288 ? 7.644 -3.173 0.920 1.00 11.11 502 GLN A C 1
ATOM 2168 O O . GLN A 1 288 ? 7.358 -2.372 1.796 1.00 9.45 502 GLN A O 1
ATOM 2174 N N . ASN A 1 289 ? 7.143 -4.402 0.920 1.00 12.24 503 ASN A N 1
ATOM 2175 C CA . ASN A 1 289 ? 6.200 -4.759 1.948 1.00 12.49 503 ASN A CA 1
ATOM 2176 C C . ASN A 1 289 ? 6.771 -4.829 3.349 1.00 11.58 503 ASN A C 1
ATOM 2177 O O . ASN A 1 289 ? 5.997 -4.922 4.279 1.00 10.06 503 ASN A O 1
ATOM 2182 N N . GLN A 1 290 ? 8.094 -4.808 3.500 1.00 10.16 504 GLN A N 1
ATOM 2183 C CA . GLN A 1 290 ? 8.761 -4.829 4.796 1.00 10.45 504 GLN A CA 1
ATOM 2184 C C . GLN A 1 290 ? 9.313 -3.444 5.168 1.00 9.00 504 GLN A C 1
ATOM 2185 O O . GLN A 1 290 ? 9.975 -3.290 6.196 1.00 10.11 504 GLN A O 1
ATOM 2191 N N . TRP A 1 291 ? 9.133 -2.443 4.305 1.00 8.65 505 TRP A N 1
ATOM 2192 C CA . TRP A 1 291 ? 9.624 -1.094 4.612 1.00 8.55 505 TRP A CA 1
ATOM 2193 C C . TRP A 1 291 ? 8.885 -0.588 5.852 1.00 9.53 505 TRP A C 1
ATOM 2194 O O . TRP A 1 291 ? 7.735 -0.889 5.992 1.00 7.94 505 TRP A O 1
ATOM 2205 N N . ILE A 1 292 ? 9.605 0.107 6.753 1.00 8.52 506 ILE A N 1
ATOM 2206 C CA . ILE A 1 292 ? 9.046 0.633 7.994 1.00 7.97 506 ILE A CA 1
ATOM 2207 C C . ILE A 1 292 ? 8.933 2.158 7.834 1.00 8.51 506 ILE A C 1
ATOM 2208 O O . ILE A 1 292 ? 9.941 2.855 7.710 1.00 8.42 506 ILE A O 1
ATOM 2213 N N . ASN A 1 293 ? 7.709 2.677 7.855 1.00 7.64 507 ASN A N 1
ATOM 2214 C CA . ASN A 1 293 ? 7.472 4.110 7.655 1.00 7.96 507 ASN A CA 1
ATOM 2215 C C . ASN A 1 293 ? 7.647 4.845 8.985 1.00 7.78 507 ASN A C 1
ATOM 2216 O O . ASN A 1 293 ? 6.820 4.676 9.854 1.00 8.32 507 ASN A O 1
ATOM 2221 N N . LEU A 1 294 ? 8.756 5.551 9.144 1.00 6.51 508 LEU A N 1
ATOM 2222 C CA . LEU A 1 294 ? 9.066 6.377 10.321 1.00 7.10 508 LEU A CA 1
ATOM 2223 C C . LEU A 1 294 ? 9.523 7.769 9.872 1.00 7.20 508 LEU A C 1
ATOM 2224 O O . LEU A 1 294 ? 10.044 7.892 8.772 1.00 7.60 508 LEU A O 1
ATOM 2229 N N . PRO A 1 295 ? 9.340 8.812 10.697 1.00 7.91 509 PRO A N 1
ATOM 2230 C CA . PRO A 1 295 ? 9.734 10.197 10.326 1.00 8.39 509 PRO A CA 1
ATOM 2231 C C . PRO A 1 295 ? 11.236 10.453 10.425 1.00 8.67 509 PRO A C 1
ATOM 2232 O O . PRO A 1 295 ? 11.680 11.453 10.992 1.00 6.98 509 PRO A O 1
ATOM 2236 N N . VAL A 1 296 ? 12.017 9.586 9.760 1.00 7.56 510 VAL A N 1
ATOM 2237 C CA . VAL A 1 296 ? 13.449 9.753 9.711 1.00 8.77 510 VAL A CA 1
ATOM 2238 C C . VAL A 1 296 ? 13.858 10.946 8.814 1.00 7.03 510 VAL A C 1
ATOM 2239 O O . VAL A 1 296 ? 13.472 11.041 7.629 1.00 8.11 510 VAL A O 1
ATOM 2243 N N . GLY A 1 297 ? 14.516 11.907 9.436 1.00 8.66 511 GLY A N 1
ATOM 2244 C CA . GLY A 1 297 ? 14.922 13.151 8.820 1.00 6.51 511 GLY A CA 1
ATOM 2245 C C . GLY A 1 297 ? 13.921 14.263 9.040 1.00 7.42 511 GLY A C 1
ATOM 2246 O O . GLY A 1 297 ? 14.259 15.411 8.858 1.00 5.47 511 GLY A O 1
ATOM 2247 N N . MET A 1 298 ? 12.679 13.922 9.447 1.00 7.89 512 MET A N 1
ATOM 2248 C CA . MET A 1 298 ? 11.728 14.926 9.812 1.00 7.77 512 MET A CA 1
ATOM 2249 C C . MET A 1 298 ? 12.082 15.474 11.216 1.00 6.52 512 MET A C 1
ATOM 2250 O O . MET A 1 298 ? 12.873 14.873 11.961 1.00 6.33 512 MET A O 1
ATOM 2255 N N . ASN A 1 299 ? 11.500 16.614 11.555 1.00 7.08 513 ASN A N 1
ATOM 2256 C CA . ASN A 1 299 ? 11.616 17.202 12.862 1.00 7.75 513 ASN A CA 1
ATOM 2257 C C . ASN A 1 299 ? 13.028 17.752 13.070 1.00 8.30 513 ASN A C 1
ATOM 2258 O O . ASN A 1 299 ? 13.407 18.050 14.189 1.00 7.18 513 ASN A O 1
ATOM 2263 N N . ALA A 1 300 ? 13.820 17.867 11.972 1.00 7.98 514 ALA A N 1
ATOM 2264 C CA . ALA A 1 300 ? 15.205 18.304 12.071 1.00 7.87 514 ALA A CA 1
ATOM 2265 C C . ALA A 1 300 ? 15.322 19.684 12.639 1.00 7.42 514 ALA A C 1
ATOM 2266 O O . ALA A 1 300 ? 14.590 20.579 12.214 1.00 8.83 514 ALA A O 1
ATOM 2268 N N . GLN A 1 301 ? 16.209 19.858 13.624 1.00 6.46 515 GLN A N 1
ATOM 2269 C CA . GLN A 1 301 ? 16.351 21.186 14.211 1.00 7.30 515 GLN A CA 1
ATOM 2270 C C . GLN A 1 301 ? 17.786 21.557 14.360 1.00 7.51 515 GLN A C 1
ATOM 2271 O O . GLN A 1 301 ? 18.641 20.734 14.744 1.00 8.58 515 GLN A O 1
ATOM 2277 N N . ASP A 1 302 ? 18.051 22.806 14.025 1.00 7.35 516 ASP A N 1
ATOM 2278 C CA . ASP A 1 302 ? 19.374 23.400 14.190 1.00 8.06 516 ASP A CA 1
ATOM 2279 C C . ASP A 1 302 ? 19.195 24.856 14.623 1.00 7.87 516 ASP A C 1
ATOM 2280 O O . ASP A 1 302 ? 18.135 25.375 14.380 1.00 8.09 516 ASP A O 1
ATOM 2285 N N . ASN A 1 303 ? 20.134 25.445 15.357 1.00 7.75 517 ASN A N 1
ATOM 2286 C CA . ASN A 1 303 ? 19.978 26.805 15.859 1.00 8.07 517 ASN A CA 1
ATOM 2287 C C . ASN A 1 303 ? 20.024 27.782 14.759 1.00 7.32 517 ASN A C 1
ATOM 2288 O O . ASN A 1 303 ? 20.912 27.715 13.903 1.00 7.34 517 ASN A O 1
ATOM 2293 N N . PRO A 1 304 ? 19.112 28.740 14.742 1.00 6.89 518 PRO A N 1
ATOM 2294 C CA . PRO A 1 304 ? 19.353 29.856 13.828 1.00 7.62 518 PRO A CA 1
ATOM 2295 C C . PRO A 1 304 ? 20.525 30.627 14.439 1.00 7.45 518 PRO A C 1
ATOM 2296 O O . PRO A 1 304 ? 20.668 30.591 15.639 1.00 7.64 518 PRO A O 1
ATOM 2300 N N . SER A 1 305 ? 21.394 31.192 13.621 1.00 9.15 519 SER A N 1
ATOM 2301 C CA . SER A 1 305 ? 22.496 32.027 14.116 1.00 9.54 519 SER A CA 1
ATOM 2302 C C . SER A 1 305 ? 22.747 33.227 13.175 1.00 8.46 519 SER A C 1
ATOM 2303 O O . SER A 1 305 ? 22.564 33.143 11.930 1.00 8.76 519 SER A O 1
ATOM 2306 N N . ILE A 1 306 ? 23.225 34.314 13.765 1.00 7.91 520 ILE A N 1
ATOM 2307 C CA . ILE A 1 306 ? 23.522 35.551 13.070 1.00 8.01 520 ILE A CA 1
ATOM 2308 C C . ILE A 1 306 ? 24.857 36.060 13.642 1.00 8.76 520 ILE A C 1
ATOM 2309 O O . ILE A 1 306 ? 24.997 36.274 14.901 1.00 8.07 520 ILE A O 1
ATOM 2314 N N . ASN A 1 307 ? 25.844 36.252 12.771 1.00 7.71 521 ASN A N 1
ATOM 2315 C CA . ASN A 1 307 ? 27.102 36.821 13.192 1.00 7.97 521 ASN A CA 1
ATOM 2316 C C . ASN A 1 307 ? 27.079 38.355 13.189 1.00 7.96 521 ASN A C 1
ATOM 2317 O O . ASN A 1 307 ? 26.691 38.978 12.170 1.00 7.53 521 ASN A O 1
ATOM 2322 N N . LEU A 1 308 ? 27.548 38.943 14.278 1.00 7.89 522 LEU A N 1
ATOM 2323 C CA . LEU A 1 308 ? 27.667 40.402 14.364 1.00 8.50 522 LEU A CA 1
ATOM 2324 C C . LEU A 1 308 ? 29.164 40.673 14.533 1.00 8.36 522 LEU A C 1
ATOM 2325 O O . LEU A 1 308 ? 29.802 40.082 15.417 1.00 8.47 522 LEU A O 1
ATOM 2330 N N . VAL A 1 309 ? 29.695 41.567 13.710 1.00 7.40 523 VAL A N 1
ATOM 2331 C CA . VAL A 1 309 ? 31.148 41.873 13.717 1.00 8.08 523 VAL A CA 1
ATOM 2332 C C . VAL A 1 309 ? 31.389 43.305 14.149 1.00 7.70 523 VAL A C 1
ATOM 2333 O O . VAL A 1 309 ? 30.725 44.244 13.680 1.00 8.70 523 VAL A O 1
ATOM 2337 N N . PHE A 1 310 ? 32.349 43.426 15.061 1.00 7.36 524 PHE A N 1
ATOM 2338 C CA . PHE A 1 310 ? 32.729 44.664 15.686 1.00 8.35 524 PHE A CA 1
ATOM 2339 C C . PHE A 1 310 ? 34.245 44.910 15.633 1.00 8.63 524 PHE A C 1
ATOM 2340 O O . PHE A 1 310 ? 35.063 43.971 15.399 1.00 8.07 524 PHE A O 1
ATOM 2348 N N . THR A 1 311 ? 34.614 46.157 15.879 1.00 8.30 525 THR A N 1
ATOM 2349 C CA . THR A 1 311 ? 36.019 46.507 16.220 1.00 9.60 525 THR A CA 1
ATOM 2350 C C . THR A 1 311 ? 36.066 47.260 17.556 1.00 8.92 525 THR A C 1
ATOM 2351 O O . THR A 1 311 ? 35.133 47.956 17.941 1.00 10.29 525 THR A O 1
ATOM 2355 N N . HIS A 1 312 ? 37.211 47.173 18.216 1.00 10.96 526 HIS A N 1
ATOM 2356 C CA . HIS A 1 312 ? 37.505 47.948 19.419 1.00 8.77 526 HIS A CA 1
ATOM 2357 C C . HIS A 1 312 ? 39.018 47.976 19.506 1.00 9.80 526 HIS A C 1
ATOM 2358 O O . HIS A 1 312 ? 39.652 46.975 19.262 1.00 7.27 526 HIS A O 1
ATOM 2365 N N . PRO A 1 313 ? 39.606 49.139 19.819 1.00 10.78 527 PRO A N 1
ATOM 2366 C CA . PRO A 1 313 ? 41.067 49.299 19.858 1.00 10.45 527 PRO A CA 1
ATOM 2367 C C . PRO A 1 313 ? 41.818 48.371 20.759 1.00 9.62 527 PRO A C 1
ATOM 2368 O O . PRO A 1 313 ? 43.002 48.166 20.464 1.00 10.25 527 PRO A O 1
ATOM 2372 N N . SER A 1 314 ? 41.161 47.779 21.751 1.00 8.30 528 SER A N 1
ATOM 2373 C CA . SER A 1 314 ? 41.853 46.898 22.660 1.00 7.58 528 SER A CA 1
ATOM 2374 C C . SER A 1 314 ? 41.932 45.460 22.119 1.00 7.37 528 SER A C 1
ATOM 2375 O O . SER A 1 314 ? 42.626 44.602 22.716 1.00 6.78 528 SER A O 1
ATOM 2378 N N . ILE A 1 315 ? 41.183 45.177 21.052 1.00 7.70 529 ILE A N 1
ATOM 2379 C CA . ILE A 1 315 ? 41.096 43.828 20.515 1.00 8.12 529 ILE A CA 1
ATOM 2380 C C . ILE A 1 315 ? 42.358 43.338 19.811 1.00 8.53 529 ILE A C 1
ATOM 2381 O O . ILE A 1 315 ? 42.988 44.092 19.163 1.00 6.62 529 ILE A O 1
ATOM 2386 N N . ASP A 1 316 ? 42.672 42.067 19.980 1.00 7.82 530 ASP A N 1
ATOM 2387 C CA . ASP A 1 316 ? 43.726 41.396 19.256 1.00 8.30 530 ASP A CA 1
ATOM 2388 C C . ASP A 1 316 ? 43.120 40.320 18.393 1.00 7.97 530 ASP A C 1
ATOM 2389 O O . ASP A 1 316 ? 42.768 39.227 18.883 1.00 8.53 530 ASP A O 1
ATOM 2394 N N . ALA A 1 317 ? 42.959 40.627 17.107 1.00 8.15 531 ALA A N 1
ATOM 2395 C CA . ALA A 1 317 ? 42.331 39.713 16.179 1.00 8.31 531 ALA A CA 1
ATOM 2396 C C . ALA A 1 317 ? 43.209 38.488 15.825 1.00 8.26 531 ALA A C 1
ATOM 2397 O O . ALA A 1 317 ? 42.769 37.625 15.098 1.00 8.35 531 ALA A O 1
ATOM 2399 N N . TYR A 1 318 ? 44.409 38.424 16.361 1.00 8.11 532 TYR A N 1
ATOM 2400 C CA . TYR A 1 318 ? 45.252 37.222 16.216 1.00 8.07 532 TYR A CA 1
ATOM 2401 C C . TYR A 1 318 ? 45.472 36.787 14.765 1.00 6.94 532 TYR A C 1
ATOM 2402 O O . TYR A 1 318 ? 45.380 35.599 14.437 1.00 7.04 532 TYR A O 1
ATOM 2411 N N . GLU A 1 319 ? 45.709 37.768 13.909 1.00 7.59 533 GLU A N 1
ATOM 2412 C CA . GLU A 1 319 ? 45.867 37.626 12.471 1.00 8.35 533 GLU A CA 1
ATOM 2413 C C . GLU A 1 319 ? 44.700 36.886 11.811 1.00 7.85 533 GLU A C 1
ATOM 2414 O O . GLU A 1 319 ? 44.843 36.152 10.826 1.00 8.53 533 GLU A O 1
ATOM 2420 N N . ASN A 1 320 ? 43.540 37.078 12.386 1.00 8.92 534 ASN A N 1
ATOM 2421 C CA . ASN A 1 320 ? 42.327 36.350 11.992 1.00 7.91 534 ASN A CA 1
ATOM 2422 C C . ASN A 1 320 ? 42.472 34.812 11.891 1.00 8.00 534 ASN A C 1
ATOM 2423 O O . ASN A 1 320 ? 41.806 34.158 11.088 1.00 9.12 534 ASN A O 1
ATOM 2428 N N . TRP A 1 321 ? 43.330 34.261 12.730 1.00 8.32 535 TRP A N 1
ATOM 2429 C CA . TRP A 1 321 ? 43.631 32.852 12.793 1.00 8.22 535 TRP A CA 1
ATOM 2430 C C . TRP A 1 321 ? 44.259 32.305 11.524 1.00 8.19 535 TRP A C 1
ATOM 2431 O O . TRP A 1 321 ? 44.418 31.094 11.366 1.00 8.88 535 TRP A O 1
ATOM 2442 N N . ALA A 1 322 ? 44.650 33.192 10.630 1.00 8.18 536 ALA A N 1
ATOM 2443 C CA . ALA A 1 322 ? 45.166 32.754 9.325 1.00 8.96 536 ALA A CA 1
ATOM 2444 C C . ALA A 1 322 ? 46.529 32.109 9.381 1.00 8.14 536 ALA A C 1
ATOM 2445 O O . ALA A 1 322 ? 46.900 31.357 8.466 1.00 8.09 536 ALA A O 1
ATOM 2447 N N . ASP A 1 323 ? 47.274 32.385 10.430 1.00 8.04 537 ASP A N 1
ATOM 2448 C CA . ASP A 1 323 ? 48.653 31.928 10.487 1.00 8.79 537 ASP A CA 1
ATOM 2449 C C . ASP A 1 323 ? 48.984 30.821 11.487 1.00 8.95 537 ASP A C 1
ATOM 2450 O O . ASP A 1 323 ? 50.171 30.455 11.611 1.00 8.42 537 ASP A O 1
ATOM 2455 N N . VAL A 1 324 ? 47.991 30.298 12.203 1.00 8.47 538 VAL A N 1
ATOM 2456 C CA . VAL A 1 324 ? 48.261 29.380 13.312 1.00 9.46 538 VAL A CA 1
ATOM 2457 C C . VAL A 1 324 ? 48.854 28.041 12.873 1.00 9.71 538 VAL A C 1
ATOM 2458 O O . VAL A 1 324 ? 49.580 27.414 13.616 1.00 10.19 538 VAL A O 1
ATOM 2462 N N . TRP A 1 325 ? 48.577 27.592 11.649 1.00 8.98 539 TRP A N 1
ATOM 2463 C CA . TRP A 1 325 ? 49.181 26.344 11.168 1.00 8.77 539 TRP A CA 1
ATOM 2464 C C . TRP A 1 325 ? 50.582 26.567 10.597 1.00 9.28 539 TRP A C 1
ATOM 2465 O O . TRP A 1 325 ? 51.528 25.902 10.980 1.00 9.94 539 TRP A O 1
ATOM 2476 N N . SER A 1 326 ? 50.744 27.523 9.681 1.00 9.67 540 SER A N 1
ATOM 2477 C CA . SER A 1 326 ? 51.992 27.647 8.961 1.00 11.11 540 SER A CA 1
ATOM 2478 C C . SER A 1 326 ? 53.003 28.673 9.517 1.00 9.48 540 SER A C 1
ATOM 2479 O O . SER A 1 326 ? 54.195 28.580 9.243 1.00 9.56 540 SER A O 1
ATOM 2482 N N . ASN A 1 327 ? 52.563 29.641 10.303 1.00 7.33 541 ASN A N 1
ATOM 2483 C CA . ASN A 1 327 ? 53.450 30.685 10.732 1.00 8.09 541 ASN A CA 1
ATOM 2484 C C . ASN A 1 327 ? 52.972 31.330 12.007 1.00 7.37 541 ASN A C 1
ATOM 2485 O O . ASN A 1 327 ? 52.662 32.503 12.028 1.00 8.63 541 ASN A O 1
ATOM 2490 N N . PRO A 1 328 ? 52.889 30.593 13.098 1.00 8.01 542 PRO A N 1
ATOM 2491 C CA . PRO A 1 328 ? 52.325 31.138 14.338 1.00 8.48 542 PRO A CA 1
ATOM 2492 C C . PRO A 1 328 ? 53.212 32.108 15.055 1.00 8.49 542 PRO A C 1
ATOM 2493 O O . PRO A 1 328 ? 54.432 32.163 14.801 1.00 7.60 542 PRO A O 1
ATOM 2497 N N . ARG A 1 329 ? 52.639 32.862 15.986 1.00 9.03 543 ARG A N 1
ATOM 2498 C CA . ARG A 1 329 ? 53.467 33.789 16.762 1.00 9.26 543 ARG A CA 1
ATOM 2499 C C . ARG A 1 329 ? 54.484 32.947 17.537 1.00 9.03 543 ARG A C 1
ATOM 2500 O O . ARG A 1 329 ? 54.096 32.016 18.200 1.00 8.50 543 ARG A O 1
ATOM 2508 N N . PRO A 1 330 ? 55.782 33.213 17.379 1.00 9.38 544 PRO A N 1
ATOM 2509 C CA . PRO A 1 330 ? 56.782 32.321 17.985 1.00 9.10 544 PRO A CA 1
ATOM 2510 C C . PRO A 1 330 ? 56.621 32.080 19.452 1.00 8.48 544 PRO A C 1
ATOM 2511 O O . PRO A 1 330 ? 56.845 30.970 19.886 1.00 7.86 544 PRO A O 1
ATOM 2515 N N . ALA A 1 331 ? 56.294 33.098 20.224 1.00 7.05 545 ALA A N 1
ATOM 2516 C CA . ALA A 1 331 ? 56.219 32.875 21.650 1.00 7.34 545 ALA A CA 1
ATOM 2517 C C . ALA A 1 331 ? 55.086 31.956 21.992 1.00 7.71 545 ALA A C 1
ATOM 2518 O O . ALA A 1 331 ? 55.177 31.167 22.960 1.00 8.38 545 ALA A O 1
ATOM 2520 N N . ASP A 1 332 ? 53.990 32.060 21.250 1.00 6.71 546 ASP A N 1
ATOM 2521 C CA . ASP A 1 332 ? 52.813 31.256 21.559 1.00 6.72 546 ASP A CA 1
ATOM 2522 C C . ASP A 1 332 ? 53.045 29.818 21.182 1.00 7.20 546 ASP A C 1
ATOM 2523 O O . ASP A 1 332 ? 52.659 28.875 21.907 1.00 7.73 546 ASP A O 1
ATOM 2528 N N . ALA A 1 333 ? 53.686 29.629 20.034 1.00 8.32 547 ALA A N 1
ATOM 2529 C CA . ALA A 1 333 ? 54.032 28.295 19.605 1.00 8.19 547 ALA A CA 1
ATOM 2530 C C . ALA A 1 333 ? 55.010 27.649 20.580 1.00 7.76 547 ALA A C 1
ATOM 2531 O O . ALA A 1 333 ? 54.823 26.501 20.976 1.00 8.16 547 ALA A O 1
ATOM 2533 N N . ALA A 1 334 ? 56.017 28.392 20.991 1.00 8.53 548 ALA A N 1
ATOM 2534 C CA . ALA A 1 334 ? 57.022 27.920 21.939 1.00 7.35 548 ALA A CA 1
ATOM 2535 C C . ALA A 1 334 ? 56.427 27.506 23.247 1.00 7.73 548 ALA A C 1
ATOM 2536 O O . ALA A 1 334 ? 56.761 26.446 23.787 1.00 6.69 548 ALA A O 1
ATOM 2538 N N . GLN A 1 335 ? 55.555 28.359 23.789 1.00 7.67 549 GLN A N 1
ATOM 2539 C CA . GLN A 1 335 ? 54.911 28.068 25.057 1.00 8.15 549 GLN A CA 1
ATOM 2540 C C . GLN A 1 335 ? 54.077 26.762 25.010 1.00 8.22 549 GLN A C 1
ATOM 2541 O O . GLN A 1 335 ? 54.168 25.888 25.905 1.00 7.55 549 GLN A O 1
ATOM 2547 N N . TYR A 1 336 ? 53.306 26.583 23.932 1.00 7.48 550 TYR A N 1
ATOM 2548 C CA . TYR A 1 336 ? 52.506 25.367 23.779 1.00 7.88 550 TYR A CA 1
ATOM 2549 C C . TYR A 1 336 ? 53.369 24.085 23.666 1.00 8.75 550 TYR A C 1
ATOM 2550 O O . TYR A 1 336 ? 53.087 23.055 24.292 1.00 6.90 550 TYR A O 1
ATOM 2559 N N . LEU A 1 337 ? 54.408 24.180 22.865 1.00 8.98 551 LEU A N 1
ATOM 2560 C CA . LEU A 1 337 ? 55.360 23.060 22.671 1.00 10.73 551 LEU A CA 1
ATOM 2561 C C . LEU A 1 337 ? 55.994 22.665 23.992 1.00 9.70 551 LEU A C 1
ATOM 2562 O O . LEU A 1 337 ? 56.115 21.496 24.334 1.00 9.08 551 LEU A O 1
ATOM 2567 N N . ALA A 1 338 ? 56.339 23.637 24.795 1.00 9.68 552 ALA A N 1
ATOM 2568 C CA . ALA A 1 338 ? 57.016 23.344 26.069 1.00 9.35 552 ALA A CA 1
ATOM 2569 C C . ALA A 1 338 ? 56.086 22.596 27.078 1.00 10.29 552 ALA A C 1
ATOM 2570 O O . ALA A 1 338 ? 56.460 21.580 27.633 1.00 10.37 552 ALA A O 1
ATOM 2572 N N . ASN A 1 339 ? 54.878 23.102 27.333 1.00 9.93 553 ASN A N 1
ATOM 2573 C CA . ASN A 1 339 ? 54.029 22.489 28.360 1.00 10.19 553 ASN A CA 1
ATOM 2574 C C . ASN A 1 339 ? 52.515 22.577 28.121 1.00 9.30 553 ASN A C 1
ATOM 2575 O O . ASN A 1 339 ? 51.698 22.379 29.024 1.00 9.84 553 ASN A O 1
ATOM 2580 N N . GLN A 1 340 ? 52.159 22.954 26.906 1.00 8.34 554 GLN A N 1
ATOM 2581 C CA . GLN A 1 340 ? 50.766 23.002 26.493 1.00 8.35 554 GLN A CA 1
ATOM 2582 C C . GLN A 1 340 ? 50.004 24.088 27.268 1.00 8.63 554 GLN A C 1
ATOM 2583 O O . GLN A 1 340 ? 48.858 23.908 27.599 1.00 10.29 554 GLN A O 1
ATOM 2589 N N . SER A 1 341 ? 50.649 25.220 27.510 1.00 7.79 555 SER A N 1
ATOM 2590 C CA . SER A 1 341 ? 49.945 26.351 28.064 1.00 7.82 555 SER A CA 1
ATOM 2591 C C . SER A 1 341 ? 49.890 27.428 26.968 1.00 7.73 555 SER A C 1
ATOM 2592 O O . SER A 1 341 ? 50.513 27.288 25.909 1.00 7.30 555 SER A O 1
ATOM 2595 N N . GLY A 1 342 ? 49.105 28.463 27.232 1.00 6.96 556 GLY A N 1
ATOM 2596 C CA . GLY A 1 342 ? 49.047 29.666 26.414 1.00 7.45 556 GLY A CA 1
ATOM 2597 C C . GLY A 1 342 ? 47.829 29.734 25.493 1.00 7.71 556 GLY A C 1
ATOM 2598 O O . GLY A 1 342 ? 46.864 28.982 25.641 1.00 7.81 556 GLY A O 1
ATOM 2599 N N . VAL A 1 343 ? 47.926 30.586 24.489 1.00 6.97 557 VAL A N 1
ATOM 2600 C CA . VAL A 1 343 ? 46.889 30.716 23.488 1.00 8.06 557 VAL A CA 1
ATOM 2601 C C . VAL A 1 343 ? 46.438 29.421 22.879 1.00 7.35 557 VAL A C 1
ATOM 2602 O O . VAL A 1 343 ? 45.233 29.217 22.693 1.00 8.00 557 VAL A O 1
ATOM 2606 N N . PHE A 1 344 ? 47.366 28.540 22.517 1.00 7.76 558 PHE A N 1
ATOM 2607 C CA . PHE A 1 344 ? 47.006 27.313 21.804 1.00 6.84 558 PHE A CA 1
ATOM 2608 C C . PHE A 1 344 ? 46.238 26.311 22.647 1.00 7.13 558 PHE A C 1
ATOM 2609 O O . PHE A 1 344 ? 45.639 25.374 22.114 1.00 8.96 558 PHE A O 1
ATOM 2617 N N . ALA A 1 345 ? 46.137 26.523 23.950 1.00 6.84 559 ALA A N 1
ATOM 2618 C CA . ALA A 1 345 ? 45.436 25.553 24.779 1.00 6.49 559 ALA A CA 1
ATOM 2619 C C . ALA A 1 345 ? 43.925 25.761 24.819 1.00 7.95 559 ALA A C 1
ATOM 2620 O O . ALA A 1 345 ? 43.258 25.004 25.479 1.00 9.35 559 ALA A O 1
ATOM 2622 N N . GLY A 1 346 ? 43.427 26.850 24.200 1.00 9.39 560 GLY A N 1
ATOM 2623 C CA . GLY A 1 346 ? 42.016 27.071 24.023 1.00 9.21 560 GLY A CA 1
ATOM 2624 C C . GLY A 1 346 ? 41.658 27.219 22.577 1.00 8.69 560 GLY A C 1
ATOM 2625 O O . GLY A 1 346 ? 42.523 27.599 21.725 1.00 7.22 560 GLY A O 1
ATOM 2626 N N . ALA A 1 347 ? 40.383 26.974 22.303 1.00 8.47 561 ALA A N 1
ATOM 2627 C CA . ALA A 1 347 ? 39.853 27.234 20.974 1.00 8.28 561 ALA A CA 1
ATOM 2628 C C . ALA A 1 347 ? 39.578 28.738 20.866 1.00 7.87 561 ALA A C 1
ATOM 2629 O O . ALA A 1 347 ? 39.987 29.529 21.715 1.00 7.30 561 ALA A O 1
ATOM 2631 N N . SER A 1 348 ? 38.954 29.177 19.794 1.00 9.13 562 SER A N 1
ATOM 2632 C CA . SER A 1 348 ? 38.736 30.581 19.604 1.00 7.59 562 SER A CA 1
ATOM 2633 C C . SER A 1 348 ? 37.698 31.276 20.500 1.00 7.48 562 SER A C 1
ATOM 2634 O O . SER A 1 348 ? 37.846 32.444 20.800 1.00 8.24 562 SER A O 1
ATOM 2637 N N . PRO A 1 349 ? 36.622 30.599 20.935 1.00 7.23 563 PRO A N 1
ATOM 2638 C CA . PRO A 1 349 ? 35.660 31.260 21.817 1.00 7.62 563 PRO A CA 1
ATOM 2639 C C . PRO A 1 349 ? 36.258 31.706 23.138 1.00 6.50 563 PRO A C 1
ATOM 2640 O O . PRO A 1 349 ? 37.060 30.998 23.733 1.00 7.41 563 PRO A O 1
ATOM 2644 N N . LYS A 1 350 ? 35.894 32.885 23.547 1.00 6.42 564 LYS A N 1
ATOM 2645 C CA . LYS A 1 350 ? 36.304 33.476 24.833 1.00 5.46 564 LYS A CA 1
ATOM 2646 C C . LYS A 1 350 ? 35.177 33.747 25.822 1.00 7.98 564 LYS A C 1
ATOM 2647 O O . LYS A 1 350 ? 35.363 33.545 27.020 1.00 6.99 564 LYS A O 1
ATOM 2653 N N . LEU A 1 351 ? 34.001 34.210 25.347 1.00 7.71 565 LEU A N 1
ATOM 2654 C CA . LEU A 1 351 ? 32.914 34.516 26.234 1.00 8.43 565 LEU A CA 1
ATOM 2655 C C . LEU A 1 351 ? 31.595 33.925 25.741 1.00 8.19 565 LEU A C 1
ATOM 2656 O O . LEU A 1 351 ? 31.365 33.872 24.543 1.00 7.72 565 LEU A O 1
ATOM 2661 N N . ASN A 1 352 ? 30.779 33.418 26.647 1.00 7.43 566 ASN A N 1
ATOM 2662 C CA . ASN A 1 352 ? 29.432 32.961 26.265 1.00 8.20 566 ASN A CA 1
ATOM 2663 C C . ASN A 1 352 ? 28.415 33.599 27.184 1.00 7.57 566 ASN A C 1
ATOM 2664 O O . ASN A 1 352 ? 28.729 33.865 28.327 1.00 7.51 566 ASN A O 1
ATOM 2669 N N . PHE A 1 353 ? 27.199 33.852 26.683 1.00 8.38 567 PHE A N 1
ATOM 2670 C CA . PHE A 1 353 ? 26.160 34.490 27.482 1.00 7.93 567 PHE A CA 1
ATOM 2671 C C . PHE A 1 353 ? 24.812 33.968 27.015 1.00 8.30 567 PHE A C 1
ATOM 2672 O O . PHE A 1 353 ? 24.711 33.434 25.904 1.00 8.35 567 PHE A O 1
ATOM 2680 N N . TRP A 1 354 ? 23.814 34.054 27.885 1.00 6.63 568 TRP A N 1
ATOM 2681 C CA . TRP A 1 354 ? 22.494 33.587 27.578 1.00 6.85 568 TRP A CA 1
ATOM 2682 C C . TRP A 1 354 ? 21.463 34.543 28.117 1.00 6.61 568 TRP A C 1
ATOM 2683 O O . TRP A 1 354 ? 21.686 35.205 29.170 1.00 6.54 568 TRP A O 1
ATOM 2694 N N . ARG A 1 355 ? 20.277 34.507 27.496 1.00 7.30 569 ARG A N 1
ATOM 2695 C CA . ARG A 1 355 ? 19.153 35.344 27.895 1.00 7.50 569 ARG A CA 1
ATOM 2696 C C . ARG A 1 355 ? 17.838 34.706 27.440 1.00 6.89 569 ARG A C 1
ATOM 2697 O O . ARG A 1 355 ? 17.703 34.233 26.290 1.00 8.01 569 ARG A O 1
ATOM 2705 N N . ALA A 1 356 ? 16.908 34.703 28.374 1.00 6.84 570 ALA A N 1
ATOM 2706 C CA . ALA A 1 356 ? 15.561 34.167 28.187 1.00 6.88 570 ALA A CA 1
ATOM 2707 C C . ALA A 1 356 ? 14.607 35.197 27.595 1.00 8.12 570 ALA A C 1
ATOM 2708 O O . ALA A 1 356 ? 14.655 36.416 27.952 1.00 7.80 570 ALA A O 1
ATOM 2710 N N . TYR A 1 357 ? 13.783 34.753 26.628 1.00 6.82 571 TYR A N 1
ATOM 2711 C CA . TYR A 1 357 ? 12.810 35.612 25.957 1.00 7.58 571 TYR A CA 1
ATOM 2712 C C . TYR A 1 357 ? 11.419 35.009 25.989 1.00 9.24 571 TYR A C 1
ATOM 2713 O O . TYR A 1 357 ? 11.234 33.851 25.589 1.00 7.72 571 TYR A O 1
ATOM 2722 N N . SER A 1 358 ? 10.449 35.778 26.480 1.00 9.31 572 SER A N 1
ATOM 2723 C CA . SER A 1 358 ? 9.081 35.278 26.543 1.00 10.74 572 SER A CA 1
ATOM 2724 C C . SER A 1 358 ? 8.611 35.167 25.090 1.00 10.48 572 SER A C 1
ATOM 2725 O O . SER A 1 358 ? 8.989 35.947 24.220 1.00 10.56 572 SER A O 1
ATOM 2728 N N . GLY A 1 359 ? 7.781 34.182 24.839 1.00 12.42 573 GLY A N 1
ATOM 2729 C CA . GLY A 1 359 ? 7.209 33.973 23.513 1.00 12.23 573 GLY A CA 1
ATOM 2730 C C . GLY A 1 359 ? 5.728 34.258 23.456 1.00 10.89 573 GLY A C 1
ATOM 2731 O O . GLY A 1 359 ? 4.903 33.895 24.355 1.00 11.04 573 GLY A O 1
ATOM 2732 N N . SER A 1 360 ? 5.363 34.979 22.393 1.00 10.60 574 SER A N 1
ATOM 2733 C CA . SER A 1 360 ? 3.972 35.357 22.171 1.00 10.64 574 SER A CA 1
ATOM 2734 C C . SER A 1 360 ? 3.101 34.118 21.964 1.00 11.06 574 SER A C 1
ATOM 2735 O O . SER A 1 360 ? 1.858 34.166 22.084 1.00 11.34 574 SER A O 1
ATOM 2738 N N . ASP A 1 361 ? 3.746 33.002 21.681 1.00 9.07 575 ASP A N 1
ATOM 2739 C CA . ASP A 1 361 ? 3.080 31.737 21.477 1.00 10.80 575 ASP A CA 1
ATOM 2740 C C . ASP A 1 361 ? 3.183 30.848 22.708 1.00 11.13 575 ASP A C 1
ATOM 2741 O O . ASP A 1 361 ? 2.919 29.674 22.632 1.00 12.42 575 ASP A O 1
ATOM 2746 N N . GLY A 1 362 ? 3.630 31.382 23.831 1.00 12.66 576 GLY A N 1
ATOM 2747 C CA . GLY A 1 362 ? 3.719 30.574 25.030 1.00 12.79 576 GLY A CA 1
ATOM 2748 C C . GLY A 1 362 ? 5.042 29.879 25.276 1.00 12.95 576 GLY A C 1
ATOM 2749 O O . GLY A 1 362 ? 5.228 29.323 26.372 1.00 13.05 576 GLY A O 1
ATOM 2750 N N . PHE A 1 363 ? 5.994 29.948 24.345 1.00 10.72 577 PHE A N 1
ATOM 2751 C CA . PHE A 1 363 ? 7.269 29.291 24.536 1.00 9.28 577 PHE A CA 1
ATOM 2752 C C . PHE A 1 363 ? 8.345 30.261 24.878 1.00 9.47 577 PHE A C 1
ATOM 2753 O O . PHE A 1 363 ? 8.593 31.248 24.167 1.00 8.92 577 PHE A O 1
ATOM 2761 N N . THR A 1 364 ? 9.000 30.000 25.993 1.00 10.04 578 THR A N 1
ATOM 2762 C CA . THR A 1 364 ? 10.118 30.839 26.416 1.00 8.62 578 THR A CA 1
ATOM 2763 C C . THR A 1 364 ? 11.325 30.401 25.579 1.00 8.60 578 THR A C 1
ATOM 2764 O O . THR A 1 364 ? 11.709 29.213 25.584 1.00 9.48 578 THR A O 1
ATOM 2768 N N . ARG A 1 365 ? 11.936 31.332 24.869 1.00 6.96 579 ARG A N 1
ATOM 2769 C CA . ARG A 1 365 ? 13.078 30.975 24.086 1.00 8.10 579 ARG A CA 1
ATOM 2770 C C . ARG A 1 365 ? 14.357 31.538 24.699 1.00 9.02 579 ARG A C 1
ATOM 2771 O O . ARG A 1 365 ? 14.296 32.596 25.381 1.00 9.33 579 ARG A O 1
ATOM 2779 N N . TYR A 1 366 ? 15.490 30.822 24.539 1.00 8.52 580 TYR A N 1
ATOM 2780 C CA . TYR A 1 366 ? 16.793 31.309 24.965 1.00 8.06 580 TYR A CA 1
ATOM 2781 C C . TYR A 1 366 ? 17.606 31.772 23.780 1.00 7.88 580 TYR A C 1
ATOM 2782 O O . TYR A 1 366 ? 17.588 31.139 22.670 1.00 8.41 580 TYR A O 1
ATOM 2791 N N . ALA A 1 367 ? 18.233 32.923 23.953 1.00 7.39 581 ALA A N 1
ATOM 2792 C CA . ALA A 1 367 ? 19.255 33.358 23.033 1.00 8.43 581 ALA A CA 1
ATOM 2793 C C . ALA A 1 367 ? 20.625 33.025 23.719 1.00 8.13 581 ALA A C 1
ATOM 2794 O O . ALA A 1 367 ? 20.731 33.050 24.973 1.00 8.29 581 ALA A O 1
ATOM 2796 N N . GLN A 1 368 ? 21.603 32.696 22.863 1.00 7.54 582 GLN A N 1
ATOM 2797 C CA . GLN A 1 368 ? 23.009 32.499 23.244 1.00 7.70 582 GLN A CA 1
ATOM 2798 C C . GLN A 1 368 ? 23.935 33.312 22.375 1.00 7.71 582 GLN A C 1
ATOM 2799 O O . GLN A 1 368 ? 23.757 33.393 21.161 1.00 7.09 582 GLN A O 1
ATOM 2805 N N . GLY A 1 369 ? 24.929 33.949 23.040 1.00 8.97 583 GLY A N 1
ATOM 2806 C CA . GLY A 1 369 ? 26.040 34.553 22.347 1.00 8.47 583 GLY A CA 1
ATOM 2807 C C . GLY A 1 369 ? 27.359 33.800 22.507 1.00 7.89 583 GLY A C 1
ATOM 2808 O O . GLY A 1 369 ? 27.615 33.193 23.552 1.00 7.68 583 GLY A O 1
ATOM 2809 N N . THR A 1 370 ? 28.154 33.708 21.438 1.00 7.36 584 THR A N 1
ATOM 2810 C CA . THR A 1 370 ? 29.465 33.167 21.523 1.00 7.53 584 THR A CA 1
ATOM 2811 C C . THR A 1 370 ? 30.385 34.276 20.964 1.00 8.52 584 THR A C 1
ATOM 2812 O O . THR A 1 370 ? 30.201 34.699 19.828 1.00 9.56 584 THR A O 1
ATOM 2816 N N . VAL A 1 371 ? 31.326 34.749 21.773 1.00 7.69 585 VAL A N 1
ATOM 2817 C CA . VAL A 1 371 ? 32.221 35.843 21.397 1.00 7.30 585 VAL A CA 1
ATOM 2818 C C . VAL A 1 371 ? 33.625 35.298 21.090 1.00 8.41 585 VAL A C 1
ATOM 2819 O O . VAL A 1 371 ? 34.138 34.471 21.841 1.00 7.57 585 VAL A O 1
ATOM 2823 N N . ARG A 1 372 ? 34.204 35.667 19.941 1.00 7.61 586 ARG A N 1
ATOM 2824 C CA . ARG A 1 372 ? 35.592 35.270 19.653 1.00 7.25 586 ARG A CA 1
ATOM 2825 C C . ARG A 1 372 ? 36.323 36.385 18.928 1.00 6.78 586 ARG A C 1
ATOM 2826 O O . ARG A 1 372 ? 35.698 37.179 18.188 1.00 8.35 586 ARG A O 1
ATOM 2834 N N . PRO A 1 373 ? 37.631 36.457 19.067 1.00 7.22 587 PRO A N 1
ATOM 2835 C CA . PRO A 1 373 ? 38.404 37.366 18.226 1.00 7.84 587 PRO A CA 1
ATOM 2836 C C . PRO A 1 373 ? 38.449 36.836 16.806 1.00 7.76 587 PRO A C 1
ATOM 2837 O O . PRO A 1 373 ? 38.391 35.638 16.560 1.00 7.42 587 PRO A O 1
ATOM 2841 N N . GLY A 1 374 ? 38.494 37.765 15.859 1.00 8.54 588 GLY A N 1
ATOM 2842 C CA . GLY A 1 374 ? 38.495 37.434 14.451 1.00 8.21 588 GLY A CA 1
ATOM 2843 C C . GLY A 1 374 ? 37.118 37.352 13.896 1.00 7.96 588 GLY A C 1
ATOM 2844 O O . GLY A 1 374 ? 36.190 37.440 14.683 1.00 8.71 588 GLY A O 1
ATOM 2845 N N . ALA A 1 375 ? 36.997 37.172 12.570 1.00 7.41 589 ALA A N 1
ATOM 2846 C CA . ALA A 1 375 ? 35.687 37.025 11.908 1.00 6.88 589 ALA A CA 1
ATOM 2847 C C . ALA A 1 375 ? 35.842 36.289 10.631 1.00 7.10 589 ALA A C 1
ATOM 2848 O O . ALA A 1 375 ? 36.757 36.549 9.879 1.00 8.20 589 ALA A O 1
ATOM 2850 N N . ALA A 1 376 ? 34.885 35.422 10.338 1.00 8.76 590 ALA A N 1
ATOM 2851 C CA . ALA A 1 376 ? 34.895 34.676 9.062 1.00 10.71 590 ALA A CA 1
ATOM 2852 C C . ALA A 1 376 ? 34.554 35.524 7.889 1.00 11.11 590 ALA A C 1
ATOM 2853 O O . ALA A 1 376 ? 35.156 35.383 6.836 1.00 11.49 590 ALA A O 1
ATOM 2855 N N . SER A 1 377 ? 33.605 36.445 8.075 1.00 11.31 591 SER A N 1
ATOM 2856 C CA . SER A 1 377 ? 33.086 37.257 7.004 1.00 10.83 591 SER A CA 1
ATOM 2857 C C . SER A 1 377 ? 32.787 38.663 7.493 1.00 10.98 591 SER A C 1
ATOM 2858 O O . SER A 1 377 ? 32.296 38.835 8.619 1.00 12.10 591 SER A O 1
ATOM 2861 N N . VAL A 1 378 ? 33.151 39.656 6.685 1.00 9.57 592 VAL A N 1
ATOM 2862 C CA . VAL A 1 378 ? 32.946 41.082 7.005 1.00 9.96 592 VAL A CA 1
ATOM 2863 C C . VAL A 1 378 ? 32.393 41.799 5.837 1.00 9.40 592 VAL A C 1
ATOM 2864 O O . VAL A 1 378 ? 32.909 41.655 4.715 1.00 11.24 592 VAL A O 1
ATOM 2868 N N . ASN A 1 379 ? 31.323 42.535 6.035 1.00 7.57 593 ASN A N 1
ATOM 2869 C CA . ASN A 1 379 ? 30.775 43.290 4.931 1.00 8.31 593 ASN A CA 1
ATOM 2870 C C . ASN A 1 379 ? 30.617 44.755 5.312 1.00 8.40 593 ASN A C 1
ATOM 2871 O O . ASN A 1 379 ? 29.498 45.187 5.690 1.00 7.30 593 ASN A O 1
ATOM 2876 N N . SER A 1 380 ? 31.709 45.504 5.194 1.00 8.50 594 SER A N 1
ATOM 2877 C CA . SER A 1 380 ? 31.709 46.941 5.621 1.00 8.42 594 SER A CA 1
ATOM 2878 C C . SER A 1 380 ? 31.996 47.876 4.509 1.00 7.24 594 SER A C 1
ATOM 2879 O O . SER A 1 380 ? 32.940 47.698 3.797 1.00 8.76 594 SER A O 1
ATOM 2882 N N . SER A 1 381 ? 31.150 48.871 4.341 1.00 7.19 595 SER A N 1
ATOM 2883 C CA . SER A 1 381 ? 31.360 49.900 3.306 1.00 7.02 595 SER A CA 1
ATOM 2884 C C . SER A 1 381 ? 32.362 50.939 3.801 1.00 7.46 595 SER A C 1
ATOM 2885 O O . SER A 1 381 ? 32.856 51.776 3.043 1.00 7.61 595 SER A O 1
ATOM 2888 N N . LEU A 1 382 ? 32.700 50.867 5.079 1.00 8.28 596 LEU A N 1
ATOM 2889 C CA . LEU A 1 382 ? 33.671 51.795 5.651 1.00 8.47 596 LEU A CA 1
ATOM 2890 C C . LEU A 1 382 ? 34.981 51.059 5.983 1.00 8.60 596 LEU A C 1
ATOM 2891 O O . LEU A 1 382 ? 34.927 49.898 6.370 1.00 8.35 596 LEU A O 1
ATOM 2896 N N . PRO A 1 383 ? 36.136 51.728 5.893 1.00 8.17 597 PRO A N 1
ATOM 2897 C CA . PRO A 1 383 ? 37.383 51.116 6.334 1.00 9.13 597 PRO A CA 1
ATOM 2898 C C . PRO A 1 383 ? 37.327 50.692 7.799 1.00 8.78 597 PRO A C 1
ATOM 2899 O O . PRO A 1 383 ? 36.644 51.360 8.613 1.00 7.22 597 PRO A O 1
ATOM 2903 N N . TYR A 1 384 ? 38.060 49.624 8.119 1.00 8.72 598 TYR A N 1
ATOM 2904 C CA . TYR A 1 384 ? 38.218 49.129 9.458 1.00 8.72 598 TYR A CA 1
ATOM 2905 C C . TYR A 1 384 ? 39.615 48.547 9.610 1.00 8.70 598 TYR A C 1
ATOM 2906 O O . TYR A 1 384 ? 40.285 48.188 8.645 1.00 9.65 598 TYR A O 1
ATOM 2915 N N . ASN A 1 385 ? 40.060 48.478 10.840 1.00 8.82 599 ASN A N 1
ATOM 2916 C CA . ASN A 1 385 ? 41.361 47.965 11.160 1.00 9.48 599 ASN A CA 1
ATOM 2917 C C . ASN A 1 385 ? 41.129 46.477 11.416 1.00 9.18 599 ASN A C 1
ATOM 2918 O O . ASN A 1 385 ? 40.487 46.076 12.408 1.00 8.29 599 ASN A O 1
ATOM 2923 N N . ALA A 1 386 ? 41.654 45.651 10.529 1.00 8.94 600 ALA A N 1
ATOM 2924 C CA . ALA A 1 386 ? 41.417 44.210 10.629 1.00 9.47 600 ALA A CA 1
ATOM 2925 C C . ALA A 1 386 ? 42.035 43.578 11.863 1.00 9.77 600 ALA A C 1
ATOM 2926 O O . ALA A 1 386 ? 41.660 42.443 12.267 1.00 11.47 600 ALA A O 1
ATOM 2928 N N . SER A 1 387 ? 42.993 44.254 12.458 1.00 9.10 601 SER A N 1
ATOM 2929 C CA . SER A 1 387 ? 43.626 43.721 13.641 1.00 8.96 601 SER A CA 1
ATOM 2930 C C . SER A 1 387 ? 42.694 43.885 14.827 1.00 8.86 601 SER A C 1
ATOM 2931 O O . SER A 1 387 ? 42.959 43.361 15.895 1.00 9.86 601 SER A O 1
ATOM 2934 N N . GLN A 1 388 ? 41.593 44.609 14.668 1.00 9.21 602 GLN A N 1
ATOM 2935 C CA . GLN A 1 388 ? 40.738 44.890 15.824 1.00 9.16 602 GLN A CA 1
ATOM 2936 C C . GLN A 1 388 ? 39.382 44.158 15.799 1.00 9.30 602 GLN A C 1
ATOM 2937 O O . GLN A 1 388 ? 38.532 44.424 16.600 1.00 7.91 602 GLN A O 1
ATOM 2943 N N . ILE A 1 389 ? 39.177 43.234 14.869 1.00 9.33 603 ILE A N 1
ATOM 2944 C CA . ILE A 1 389 ? 37.835 42.609 14.752 1.00 8.49 603 ILE A CA 1
ATOM 2945 C C . ILE A 1 389 ? 37.519 41.457 15.684 1.00 8.65 603 ILE A C 1
ATOM 2946 O O . ILE A 1 389 ? 38.349 40.620 15.982 1.00 8.48 603 ILE A O 1
ATOM 2951 N N . PHE A 1 390 ? 36.262 41.391 16.113 1.00 7.56 604 PHE A N 1
ATOM 2952 C CA . PHE A 1 390 ? 35.808 40.250 16.856 1.00 7.35 604 PHE A CA 1
ATOM 2953 C C . PHE A 1 390 ? 34.354 39.974 16.459 1.00 7.37 604 PHE A C 1
ATOM 2954 O O . PHE A 1 390 ? 33.668 40.873 15.920 1.00 6.53 604 PHE A O 1
ATOM 2962 N N . THR A 1 391 ? 33.920 38.756 16.717 1.00 7.93 605 THR A N 1
ATOM 2963 C CA . THR A 1 391 ? 32.558 38.311 16.396 1.00 8.60 605 THR A CA 1
ATOM 2964 C C . THR A 1 391 ? 31.739 37.987 17.622 1.00 8.16 605 THR A C 1
ATOM 2965 O O . THR A 1 391 ? 32.284 37.435 18.576 1.00 7.83 605 THR A O 1
ATOM 2969 N N . ILE A 1 392 ? 30.478 38.431 17.613 1.00 9.08 606 ILE A N 1
ATOM 2970 C CA . ILE A 1 392 ? 29.466 37.952 18.533 1.00 7.62 606 ILE A CA 1
ATOM 2971 C C . ILE A 1 392 ? 28.486 37.128 17.698 1.00 7.93 606 ILE A C 1
ATOM 2972 O O . ILE A 1 392 ? 27.763 37.661 16.882 1.00 8.56 606 ILE A O 1
ATOM 2977 N N . THR A 1 393 ? 28.495 35.802 17.871 1.00 7.26 607 THR A N 1
ATOM 2978 C CA . THR A 1 393 ? 27.523 34.965 17.168 1.00 8.01 607 THR A CA 1
ATOM 2979 C C . THR A 1 393 ? 26.290 34.809 18.090 1.00 8.02 607 THR A C 1
ATOM 2980 O O . THR A 1 393 ? 26.458 34.330 19.253 1.00 8.17 607 THR A O 1
ATOM 2984 N N . VAL A 1 394 ? 25.129 35.226 17.606 1.00 7.81 608 VAL A N 1
ATOM 2985 C CA . VAL A 1 394 ? 23.880 35.164 18.394 1.00 8.39 608 VAL A CA 1
ATOM 2986 C C . VAL A 1 394 ? 23.024 34.007 17.861 1.00 8.56 608 VAL A C 1
ATOM 2987 O O . VAL A 1 394 ? 22.679 33.986 16.643 1.00 7.55 608 VAL A O 1
ATOM 2991 N N . TYR A 1 395 ? 22.693 33.063 18.763 1.00 8.17 609 TYR A N 1
ATOM 2992 C CA . TYR A 1 395 ? 21.843 31.903 18.451 1.00 7.74 609 TYR A CA 1
ATOM 2993 C C . TYR A 1 395 ? 20.545 31.966 19.222 1.00 7.85 609 TYR A C 1
ATOM 2994 O O . TYR A 1 395 ? 20.486 32.609 20.277 1.00 8.28 609 TYR A O 1
ATOM 3003 N N . LEU A 1 396 ? 19.511 31.291 18.726 1.00 6.26 610 LEU A N 1
ATOM 3004 C CA . LEU A 1 396 ? 18.369 30.903 19.555 1.00 7.45 610 LEU A CA 1
ATOM 3005 C C . LEU A 1 396 ? 18.476 29.423 19.855 1.00 6.61 610 LEU A C 1
ATOM 3006 O O . LEU A 1 396 ? 18.944 28.639 19.010 1.00 8.43 610 LEU A O 1
ATOM 3011 N N . SER A 1 397 ? 17.970 28.979 20.983 1.00 5.92 611 SER A N 1
ATOM 3012 C CA . SER A 1 397 ? 18.135 27.561 21.345 1.00 6.77 611 SER A CA 1
ATOM 3013 C C . SER A 1 397 ? 16.874 26.976 21.992 1.00 6.78 611 SER A C 1
ATOM 3014 O O . SER A 1 397 ? 15.903 26.599 21.300 1.00 8.37 611 SER A O 1
ATOM 3017 N N . THR A 1 398 ? 16.845 26.953 23.311 1.00 8.27 612 THR A N 1
ATOM 3018 C CA . THR A 1 398 ? 15.688 26.472 24.044 1.00 7.78 612 THR A CA 1
ATOM 3019 C C . THR A 1 398 ? 14.412 27.139 23.566 1.00 8.44 612 THR A C 1
ATOM 3020 O O . THR A 1 398 ? 14.397 28.350 23.276 1.00 7.62 612 THR A O 1
ATOM 3024 N N . GLY A 1 399 ? 13.333 26.360 23.502 1.00 9.27 613 GLY A N 1
ATOM 3025 C CA . GLY A 1 399 ? 12.014 26.913 23.144 1.00 9.28 613 GLY A CA 1
ATOM 3026 C C . GLY A 1 399 ? 11.664 27.141 21.684 1.00 7.69 613 GLY A C 1
ATOM 3027 O O . GLY A 1 399 ? 10.489 27.349 21.386 1.00 7.69 613 GLY A O 1
ATOM 3028 N N . ILE A 1 400 ? 12.640 27.183 20.772 1.00 7.54 614 ILE A N 1
ATOM 3029 C CA . ILE A 1 400 ? 12.271 27.575 19.419 1.00 7.80 614 ILE A CA 1
ATOM 3030 C C . ILE A 1 400 ? 11.333 26.513 18.816 1.00 6.75 614 ILE A C 1
ATOM 3031 O O . ILE A 1 400 ? 11.352 25.345 19.184 1.00 6.13 614 ILE A O 1
ATOM 3036 N N . GLN A 1 401 ? 10.527 26.936 17.896 1.00 6.43 615 GLN A N 1
ATOM 3037 C CA . GLN A 1 401 ? 9.525 26.080 17.316 1.00 6.12 615 GLN A CA 1
ATOM 3038 C C . GLN A 1 401 ? 9.843 25.627 15.857 1.00 7.23 615 GLN A C 1
ATOM 3039 O O . GLN A 1 401 ? 9.165 24.758 15.328 1.00 6.99 615 GLN A O 1
ATOM 3045 N N . SER A 1 402 ? 10.843 26.245 15.231 1.00 5.26 616 SER A N 1
ATOM 3046 C CA . SER A 1 402 ? 11.162 25.917 13.852 1.00 7.20 616 SER A CA 1
ATOM 3047 C C . SER A 1 402 ? 11.672 24.473 13.674 1.00 7.92 616 SER A C 1
ATOM 3048 O O . SER A 1 402 ? 12.455 23.972 14.472 1.00 6.96 616 SER A O 1
ATOM 3051 N N . ARG A 1 403 ? 11.156 23.812 12.642 1.00 8.04 617 ARG A N 1
ATOM 3052 C CA . ARG A 1 403 ? 11.634 22.521 12.251 1.00 7.48 617 ARG A CA 1
ATOM 3053 C C . ARG A 1 403 ? 11.840 22.487 10.764 1.00 7.32 617 ARG A C 1
ATOM 3054 O O . ARG A 1 403 ? 11.010 23.044 10.006 1.00 6.75 617 ARG A O 1
ATOM 3062 N N . GLY A 1 404 ? 12.887 21.759 10.369 1.00 6.18 618 GLY A N 1
ATOM 3063 C CA . GLY A 1 404 ? 13.182 21.516 8.962 1.00 6.24 618 GLY A CA 1
ATOM 3064 C C . GLY A 1 404 ? 13.206 20.058 8.656 1.00 5.19 618 GLY A C 1
ATOM 3065 O O . GLY A 1 404 ? 12.635 19.256 9.359 1.00 7.77 618 GLY A O 1
ATOM 3066 N N . ARG A 1 405 ? 13.934 19.696 7.611 1.00 5.22 619 ARG A N 1
ATOM 3067 C CA . ARG A 1 405 ? 13.982 18.351 7.141 1.00 5.92 619 ARG A CA 1
ATOM 3068 C C . ARG A 1 405 ? 15.353 18.052 6.474 1.00 6.12 619 ARG A C 1
ATOM 3069 O O . ARG A 1 405 ? 15.888 18.864 5.649 1.00 5.54 619 ARG A O 1
ATOM 3077 N N . ILE A 1 406 ? 15.909 16.918 6.869 1.00 5.56 620 ILE A N 1
ATOM 3078 C CA . ILE A 1 406 ? 17.137 16.403 6.259 1.00 7.06 620 ILE A CA 1
ATOM 3079 C C . ILE A 1 406 ? 16.824 15.087 5.598 1.00 7.02 620 ILE A C 1
ATOM 3080 O O . ILE A 1 406 ? 15.884 14.402 5.950 1.00 6.10 620 ILE A O 1
ATOM 3085 N N . GLY A 1 407 ? 17.651 14.711 4.626 1.00 6.16 621 GLY A N 1
ATOM 3086 C CA . GLY A 1 407 ? 17.446 13.439 3.986 1.00 6.62 621 GLY A CA 1
ATOM 3087 C C . GLY A 1 407 ? 18.562 13.215 2.989 1.00 7.67 621 GLY A C 1
ATOM 3088 O O . GLY A 1 407 ? 19.713 13.633 3.200 1.00 8.71 621 GLY A O 1
ATOM 3089 N N . ILE A 1 408 ? 18.208 12.602 1.881 1.00 6.85 622 ILE A N 1
ATOM 3090 C CA . ILE A 1 408 ? 19.183 12.334 0.823 1.00 7.92 622 ILE A CA 1
ATOM 3091 C C . ILE A 1 408 ? 18.641 12.831 -0.478 1.00 8.39 622 ILE A C 1
ATOM 3092 O O . ILE A 1 408 ? 17.422 12.972 -0.661 1.00 8.44 622 ILE A O 1
ATOM 3097 N N . ASP A 1 409 ? 19.579 13.078 -1.388 1.00 10.25 623 ASP A N 1
ATOM 3098 C CA . ASP A 1 409 ? 19.261 13.399 -2.772 1.00 9.05 623 ASP A CA 1
ATOM 3099 C C . ASP A 1 409 ? 19.463 12.163 -3.643 1.00 9.48 623 ASP A C 1
ATOM 3100 O O . ASP A 1 409 ? 19.830 11.115 -3.128 1.00 6.89 623 ASP A O 1
ATOM 3105 N N . ALA A 1 410 ? 19.261 12.282 -4.967 1.00 8.51 624 ALA A N 1
ATOM 3106 C CA . ALA A 1 410 ? 19.400 11.167 -5.848 1.00 9.14 624 ALA A CA 1
ATOM 3107 C C . ALA A 1 410 ? 20.822 10.574 -5.878 1.00 8.02 624 ALA A C 1
ATOM 3108 O O . ALA A 1 410 ? 20.977 9.410 -6.181 1.00 9.68 624 ALA A O 1
ATOM 3110 N N . ALA A 1 411 ? 21.827 11.366 -5.539 1.00 7.62 625 ALA A N 1
ATOM 3111 C CA . ALA A 1 411 ? 23.204 10.900 -5.463 1.00 7.63 625 ALA A CA 1
ATOM 3112 C C . ALA A 1 411 ? 23.489 10.238 -4.120 1.00 7.81 625 ALA A C 1
ATOM 3113 O O . ALA A 1 411 ? 24.618 9.881 -3.853 1.00 6.41 625 ALA A O 1
ATOM 3115 N N . LEU A 1 412 ? 22.486 10.124 -3.258 1.00 5.44 626 LEU A N 1
ATOM 3116 C CA . LEU A 1 412 ? 22.672 9.554 -1.900 1.00 6.30 626 LEU A CA 1
ATOM 3117 C C . LEU A 1 412 ? 23.565 10.365 -0.988 1.00 7.16 626 LEU A C 1
ATOM 3118 O O . LEU A 1 412 ? 24.074 9.871 0.035 1.00 7.87 626 LEU A O 1
ATOM 3123 N N . ARG A 1 413 ? 23.661 11.676 -1.253 1.00 7.53 627 ARG A N 1
ATOM 3124 C CA . ARG A 1 413 ? 24.302 12.611 -0.346 1.00 8.16 627 ARG A CA 1
ATOM 3125 C C . ARG A 1 413 ? 23.318 13.047 0.758 1.00 8.88 627 ARG A C 1
ATOM 3126 O O . ARG A 1 413 ? 22.106 13.215 0.493 1.00 10.27 627 ARG A O 1
ATOM 3134 N N . GLY A 1 414 ? 23.803 13.179 1.971 1.00 9.22 628 GLY A N 1
ATOM 3135 C CA . GLY A 1 414 ? 23.025 13.770 3.057 1.00 9.31 628 GLY A CA 1
ATOM 3136 C C . GLY A 1 414 ? 22.856 15.231 2.781 1.00 8.94 628 GLY A C 1
ATOM 3137 O O . GLY A 1 414 ? 23.843 15.925 2.555 1.00 8.79 628 GLY A O 1
ATOM 3138 N N . THR A 1 415 ? 21.628 15.722 2.781 1.00 8.25 629 THR A N 1
ATOM 3139 C CA . THR A 1 415 ? 21.375 17.051 2.372 1.00 9.98 629 THR A CA 1
ATOM 3140 C C . THR A 1 415 ? 20.238 17.698 3.223 1.00 10.26 629 THR A C 1
ATOM 3141 O O . THR A 1 415 ? 19.472 16.974 3.889 1.00 7.24 629 THR A O 1
ATOM 3145 N N . VAL A 1 416 ? 20.193 19.025 3.225 1.00 7.94 630 VAL A N 1
ATOM 3146 C CA . VAL A 1 416 ? 19.175 19.734 3.933 1.00 9.42 630 VAL A CA 1
ATOM 3147 C C . VAL A 1 416 ? 18.002 19.876 2.955 1.00 9.50 630 VAL A C 1
ATOM 3148 O O . VAL A 1 416 ? 18.126 20.595 1.989 1.00 10.38 630 VAL A O 1
ATOM 3152 N N . LEU A 1 417 ? 16.951 19.085 3.104 1.00 8.31 631 LEU A N 1
ATOM 3153 C CA . LEU A 1 417 ? 15.838 19.197 2.190 1.00 7.74 631 LEU A CA 1
ATOM 3154 C C . LEU A 1 417 ? 14.957 20.436 2.416 1.00 8.41 631 LEU A C 1
ATOM 3155 O O . LEU A 1 417 ? 14.379 20.980 1.452 1.00 6.20 631 LEU A O 1
ATOM 3160 N N . THR A 1 418 ? 14.797 20.791 3.698 1.00 7.29 632 THR A N 1
ATOM 3161 C CA . THR A 1 418 ? 14.026 21.955 4.096 1.00 8.17 632 THR A CA 1
ATOM 3162 C C . THR A 1 418 ? 14.834 22.638 5.164 1.00 8.23 632 THR A C 1
ATOM 3163 O O . THR A 1 418 ? 15.011 22.086 6.212 1.00 7.40 632 THR A O 1
ATOM 3167 N N . PRO A 1 419 ? 15.308 23.846 4.890 1.00 7.31 633 PRO A N 1
ATOM 3168 C CA . PRO A 1 419 ? 16.066 24.620 5.855 1.00 7.38 633 PRO A CA 1
ATOM 3169 C C . PRO A 1 419 ? 15.264 24.785 7.164 1.00 7.94 633 PRO A C 1
ATOM 3170 O O . PRO A 1 419 ? 14.083 25.023 7.110 1.00 6.92 633 PRO A O 1
ATOM 3174 N N . PRO A 1 420 ? 15.881 24.465 8.293 1.00 8.33 634 PRO A N 1
ATOM 3175 C CA . PRO A 1 420 ? 15.203 24.496 9.612 1.00 8.47 634 PRO A CA 1
ATOM 3176 C C . PRO A 1 420 ? 15.213 25.864 10.267 1.00 7.17 634 PRO A C 1
ATOM 3177 O O . PRO A 1 420 ? 14.574 26.006 11.298 1.00 8.43 634 PRO A O 1
ATOM 3181 N N . TRP A 1 421 ? 15.919 26.848 9.688 1.00 8.11 635 TRP A N 1
ATOM 3182 C CA . TRP A 1 421 ? 16.086 28.156 10.335 1.00 7.36 635 TRP A CA 1
ATOM 3183 C C . TRP A 1 421 ? 14.943 29.131 10.050 1.00 7.72 635 TRP A C 1
ATOM 3184 O O . TRP A 1 421 ? 14.583 29.355 8.883 1.00 8.93 635 TRP A O 1
ATOM 3195 N N . LEU A 1 422 ? 14.384 29.689 11.100 1.00 7.86 636 LEU A N 1
ATOM 3196 C CA . LEU A 1 422 ? 13.372 30.714 11.011 1.00 9.00 636 LEU A CA 1
ATOM 3197 C C . LEU A 1 422 ? 12.123 30.316 10.223 1.00 8.77 636 LEU A C 1
ATOM 3198 O O . LEU A 1 422 ? 11.502 31.157 9.551 1.00 8.52 636 LEU A O 1
ATOM 3203 N N . VAL A 1 423 ? 11.772 29.029 10.281 1.00 8.12 637 VAL A N 1
ATOM 3204 C CA . VAL A 1 423 ? 10.543 28.531 9.700 1.00 8.43 637 VAL A CA 1
ATOM 3205 C C . VAL A 1 423 ? 9.321 29.122 10.460 1.00 8.16 637 VAL A C 1
ATOM 3206 O O . VAL A 1 423 ? 8.314 29.531 9.880 1.00 6.66 637 VAL A O 1
ATOM 3210 N N . ASN A 1 424 ? 9.473 29.202 11.780 1.00 8.59 638 ASN A N 1
ATOM 3211 C CA . ASN A 1 424 ? 8.445 29.728 12.650 1.00 8.89 638 ASN A CA 1
ATOM 3212 C C . ASN A 1 424 ? 8.658 31.218 12.794 1.00 8.44 638 ASN A C 1
ATOM 3213 O O . ASN A 1 424 ? 9.738 31.646 13.153 1.00 8.99 638 ASN A O 1
ATOM 3218 N N . PRO A 1 425 ? 7.661 32.019 12.445 1.00 8.67 639 PRO A N 1
ATOM 3219 C CA . PRO A 1 425 ? 7.756 33.486 12.536 1.00 9.03 639 PRO A CA 1
ATOM 3220 C C . PRO A 1 425 ? 8.052 34.041 13.921 1.00 8.15 639 PRO A C 1
ATOM 3221 O O . PRO A 1 425 ? 8.719 35.046 14.031 1.00 8.58 639 PRO A O 1
ATOM 3225 N N . VAL A 1 426 ? 7.644 33.379 14.985 1.00 7.40 640 VAL A N 1
ATOM 3226 C CA . VAL A 1 426 ? 7.915 33.926 16.286 1.00 7.00 640 VAL A CA 1
ATOM 3227 C C . VAL A 1 426 ? 9.407 33.746 16.648 1.00 8.08 640 VAL A C 1
ATOM 3228 O O . VAL A 1 426 ? 10.004 34.631 17.297 1.00 7.39 640 VAL A O 1
ATOM 3232 N N . ASP A 1 427 ? 10.027 32.653 16.165 1.00 5.96 641 ASP A N 1
ATOM 3233 C CA . ASP A 1 427 ? 11.467 32.484 16.259 1.00 6.69 641 ASP A CA 1
ATOM 3234 C C . ASP A 1 427 ? 12.160 33.712 15.644 1.00 6.46 641 ASP A C 1
ATOM 3235 O O . ASP A 1 427 ? 13.105 34.192 16.264 1.00 8.73 641 ASP A O 1
ATOM 3240 N N . LYS A 1 428 ? 11.746 34.201 14.459 1.00 6.65 642 LYS A N 1
ATOM 3241 C CA . LYS A 1 428 ? 12.434 35.331 13.822 1.00 6.52 642 LYS A CA 1
ATOM 3242 C C . LYS A 1 428 ? 12.239 36.579 14.667 1.00 7.33 642 LYS A C 1
ATOM 3243 O O . LYS A 1 428 ? 13.146 37.347 14.866 1.00 8.57 642 LYS A O 1
ATOM 3249 N N . THR A 1 429 ? 11.029 36.781 15.146 1.00 7.78 643 THR A N 1
ATOM 3250 C CA . THR A 1 429 ? 10.716 37.960 15.956 1.00 8.79 643 THR A CA 1
ATOM 3251 C C . THR A 1 429 ? 11.629 38.022 17.155 1.00 8.27 643 THR A C 1
ATOM 3252 O O . THR A 1 429 ? 12.207 39.069 17.446 1.00 7.02 643 THR A O 1
ATOM 3256 N N . VAL A 1 430 ? 11.746 36.897 17.864 1.00 6.47 644 VAL A N 1
ATOM 3257 C CA . VAL A 1 430 ? 12.574 36.843 19.041 1.00 6.79 644 VAL A CA 1
ATOM 3258 C C . VAL A 1 430 ? 14.061 36.984 18.711 1.00 8.05 644 VAL A C 1
ATOM 3259 O O . VAL A 1 430 ? 14.788 37.636 19.424 1.00 6.95 644 VAL A O 1
ATOM 3263 N N . LEU A 1 431 ? 14.504 36.385 17.620 1.00 7.59 645 LEU A N 1
ATOM 3264 C CA . LEU A 1 431 ? 15.888 36.610 17.189 1.00 7.76 645 LEU A CA 1
ATOM 3265 C C . LEU A 1 431 ? 16.220 38.098 17.006 1.00 7.21 645 LEU A C 1
ATOM 3266 O O . LEU A 1 431 ? 17.237 38.535 17.448 1.00 6.66 645 LEU A O 1
ATOM 3271 N N . LEU A 1 432 ? 15.369 38.843 16.294 1.00 6.51 646 LEU A N 1
ATOM 3272 C CA . LEU A 1 432 ? 15.583 40.278 16.095 1.00 8.11 646 LEU A CA 1
ATOM 3273 C C . LEU A 1 432 ? 15.529 41.047 17.425 1.00 8.08 646 LEU A C 1
ATOM 3274 O O . LEU A 1 432 ? 16.292 41.941 17.624 1.00 10.77 646 LEU A O 1
ATOM 3279 N N . GLN A 1 433 ? 14.700 40.614 18.370 1.00 8.12 647 GLN A N 1
ATOM 3280 C CA . GLN A 1 433 ? 14.656 41.263 19.681 1.00 8.32 647 GLN A CA 1
ATOM 3281 C C . GLN A 1 433 ? 16.010 41.009 20.353 1.00 8.09 647 GLN A C 1
ATOM 3282 O O . GLN A 1 433 ? 16.612 41.915 20.912 1.00 7.19 647 GLN A O 1
ATOM 3288 N N . ALA A 1 434 ? 16.517 39.771 20.267 1.00 8.57 648 ALA A N 1
ATOM 3289 C CA . ALA A 1 434 ? 17.764 39.377 20.884 1.00 8.20 648 ALA A CA 1
ATOM 3290 C C . ALA A 1 434 ? 18.980 40.160 20.323 1.00 7.75 648 ALA A C 1
ATOM 3291 O O . ALA A 1 434 ? 19.805 40.677 21.059 1.00 8.31 648 ALA A O 1
ATOM 3293 N N . LEU A 1 435 ? 18.997 40.337 19.020 1.00 8.52 649 LEU A N 1
ATOM 3294 C CA . LEU A 1 435 ? 20.009 41.133 18.321 1.00 7.99 649 LEU A CA 1
ATOM 3295 C C . LEU A 1 435 ? 19.989 42.603 18.764 1.00 9.02 649 LEU A C 1
ATOM 3296 O O . LEU A 1 435 ? 21.048 43.190 19.037 1.00 8.82 649 LEU A O 1
ATOM 3301 N N . HIS A 1 436 ? 18.794 43.187 18.808 1.00 9.39 650 HIS A N 1
ATOM 3302 C CA . HIS A 1 436 ? 18.592 44.571 19.218 1.00 9.10 650 HIS A CA 1
ATOM 3303 C C . HIS A 1 436 ? 19.069 44.747 20.650 1.00 9.27 650 HIS A C 1
ATOM 3304 O O . HIS A 1 436 ? 19.728 45.734 20.947 1.00 8.68 650 HIS A O 1
ATOM 3311 N N . ASP A 1 437 ? 18.798 43.768 21.516 1.00 9.08 651 ASP A N 1
ATOM 3312 C CA . ASP A 1 437 ? 19.230 43.910 22.893 1.00 9.01 651 ASP A CA 1
ATOM 3313 C C . ASP A 1 437 ? 20.740 43.856 22.985 1.00 9.33 651 ASP A C 1
ATOM 3314 O O . ASP A 1 437 ? 21.327 44.644 23.708 1.00 9.73 651 ASP A O 1
ATOM 3319 N N . VAL A 1 438 ? 21.395 43.044 22.140 1.00 7.53 652 VAL A N 1
ATOM 3320 C CA . VAL A 1 438 ? 22.850 42.887 22.285 1.00 8.04 652 VAL A CA 1
ATOM 3321 C C . VAL A 1 438 ? 23.534 44.193 22.011 1.00 8.20 652 VAL A C 1
ATOM 3322 O O . VAL A 1 438 ? 24.479 44.564 22.685 1.00 8.34 652 VAL A O 1
ATOM 3326 N N . VAL A 1 439 ? 23.105 44.841 20.956 1.00 8.67 653 VAL A N 1
ATOM 3327 C CA . VAL A 1 439 ? 23.723 46.078 20.555 1.00 8.49 653 VAL A CA 1
ATOM 3328 C C . VAL A 1 439 ? 23.077 47.355 21.117 1.00 8.91 653 VAL A C 1
ATOM 3329 O O . VAL A 1 439 ? 23.560 48.465 20.831 1.00 8.27 653 VAL A O 1
ATOM 3333 N N . SER A 1 440 ? 22.030 47.214 21.942 1.00 7.97 654 SER A N 1
ATOM 3334 C CA . SER A 1 440 ? 21.342 48.393 22.509 1.00 8.28 654 SER A CA 1
ATOM 3335 C C . SER A 1 440 ? 22.272 49.461 23.114 1.00 8.12 654 SER A C 1
ATOM 3336 O O . SER A 1 440 ? 22.044 50.671 22.919 1.00 8.06 654 SER A O 1
ATOM 3339 N N . ASN A 1 441 ? 23.277 49.024 23.874 1.00 7.84 655 ASN A N 1
ATOM 3340 C CA . ASN A 1 441 ? 24.190 49.950 24.608 1.00 8.84 655 ASN A CA 1
ATOM 3341 C C . ASN A 1 441 ? 25.578 50.008 24.030 1.00 9.28 655 ASN A C 1
ATOM 3342 O O . ASN A 1 441 ? 26.531 50.280 24.767 1.00 8.78 655 ASN A O 1
ATOM 3347 N N . ILE A 1 442 ? 25.712 49.749 22.730 1.00 9.59 656 ILE A N 1
ATOM 3348 C CA . ILE A 1 442 ? 27.030 49.752 22.081 1.00 10.42 656 ILE A CA 1
ATOM 3349 C C . ILE A 1 442 ? 27.704 51.126 22.256 1.00 10.62 656 ILE A C 1
ATOM 3350 O O . ILE A 1 442 ? 28.930 51.248 22.509 1.00 9.06 656 ILE A O 1
ATOM 3355 N N . GLY A 1 443 ? 26.901 52.161 22.170 1.00 9.84 657 GLY A N 1
ATOM 3356 C CA . GLY A 1 443 ? 27.439 53.522 22.279 1.00 11.34 657 GLY A CA 1
ATOM 3357 C C . GLY A 1 443 ? 27.999 53.883 23.643 1.00 11.72 657 GLY A C 1
ATOM 3358 O O . GLY A 1 443 ? 28.694 54.900 23.771 1.00 13.27 657 GLY A O 1
ATOM 3359 N N . SER A 1 444 ? 27.749 53.046 24.654 1.00 12.89 658 SER A N 1
ATOM 3360 C CA . SER A 1 444 ? 28.204 53.267 26.016 1.00 13.01 658 SER A CA 1
ATOM 3361 C C . SER A 1 444 ? 29.627 52.770 26.287 1.00 12.58 658 SER A C 1
ATOM 3362 O O . SER A 1 444 ? 30.168 52.963 27.372 1.00 12.56 658 SER A O 1
ATOM 3365 N N . ILE A 1 445 ? 30.195 52.051 25.333 1.00 12.88 659 ILE A N 1
ATOM 3366 C CA . ILE A 1 445 ? 31.558 51.543 25.385 1.00 13.21 659 ILE A CA 1
ATOM 3367 C C . ILE A 1 445 ? 32.374 52.372 24.355 1.00 12.63 659 ILE A C 1
ATOM 3368 O O . ILE A 1 445 ? 32.227 52.224 23.151 1.00 10.35 659 ILE A O 1
ATOM 3373 N N . PRO A 1 446 ? 33.259 53.226 24.810 1.00 11.49 660 PRO A N 1
ATOM 3374 C CA . PRO A 1 446 ? 34.021 54.081 23.894 1.00 11.65 660 PRO A CA 1
ATOM 3375 C C . PRO A 1 446 ? 34.855 53.273 22.880 1.00 10.98 660 PRO A C 1
ATOM 3376 O O . PRO A 1 446 ? 35.502 52.345 23.280 1.00 11.96 660 PRO A O 1
ATOM 3380 N N . GLY A 1 447 ? 34.811 53.598 21.598 1.00 9.89 661 GLY A N 1
ATOM 3381 C CA . GLY A 1 447 ? 35.632 52.906 20.621 1.00 10.10 661 GLY A CA 1
ATOM 3382 C C . GLY A 1 447 ? 35.021 51.601 20.104 1.00 9.33 661 GLY A C 1
ATOM 3383 O O . GLY A 1 447 ? 35.610 50.959 19.254 1.00 9.48 661 GLY A O 1
ATOM 3384 N N . LEU A 1 448 ? 33.860 51.195 20.616 1.00 8.33 662 LEU A N 1
ATOM 3385 C CA . LEU A 1 448 ? 33.217 49.976 20.129 1.00 8.31 662 LEU A CA 1
ATOM 3386 C C . LEU A 1 448 ? 32.386 50.303 18.927 1.00 7.35 662 LEU A C 1
ATOM 3387 O O . LEU A 1 448 ? 31.537 51.170 18.977 1.00 8.23 662 LEU A O 1
ATOM 3392 N N . THR A 1 449 ? 32.648 49.660 17.810 1.00 8.67 663 THR A N 1
ATOM 3393 C CA . THR A 1 449 ? 31.911 49.947 16.584 1.00 7.72 663 THR A CA 1
ATOM 3394 C C . THR A 1 449 ? 31.425 48.672 15.935 1.00 7.32 663 THR A C 1
ATOM 3395 O O . THR A 1 449 ? 32.166 47.692 15.882 1.00 7.00 663 THR A O 1
ATOM 3399 N N . MET A 1 450 ? 30.177 48.663 15.485 1.00 7.77 664 MET A N 1
ATOM 3400 C CA . MET A 1 450 ? 29.663 47.491 14.769 1.00 7.30 664 MET A CA 1
ATOM 3401 C C . MET A 1 450 ? 29.976 47.704 13.274 1.00 7.63 664 MET A C 1
ATOM 3402 O O . MET A 1 450 ? 29.574 48.700 12.674 1.00 6.83 664 MET A O 1
ATOM 3407 N N . ILE A 1 451 ? 30.705 46.770 12.669 1.00 6.99 665 ILE A N 1
ATOM 3408 C CA . ILE A 1 451 ? 31.131 46.933 11.267 1.00 7.48 665 ILE A CA 1
ATOM 3409 C C . ILE A 1 451 ? 30.399 45.948 10.343 1.00 6.81 665 ILE A C 1
ATOM 3410 O O . ILE A 1 451 ? 30.466 46.098 9.137 1.00 7.49 665 ILE A O 1
ATOM 3415 N N . THR A 1 452 ? 29.730 44.941 10.900 1.00 7.20 666 THR A N 1
ATOM 3416 C CA . THR A 1 452 ? 28.823 44.131 10.084 1.00 7.02 666 THR A CA 1
ATOM 3417 C C . THR A 1 452 ? 27.670 43.736 10.942 1.00 7.95 666 THR A C 1
ATOM 3418 O O . THR A 1 452 ? 27.864 43.044 11.967 1.00 8.47 666 THR A O 1
ATOM 3422 N N . PRO A 1 453 ? 26.459 44.199 10.636 1.00 7.54 667 PRO A N 1
ATOM 3423 C CA . PRO A 1 453 ? 26.127 45.110 9.571 1.00 7.47 667 PRO A CA 1
ATOM 3424 C C . PRO A 1 453 ? 26.648 46.461 9.918 1.00 8.86 667 PRO A C 1
ATOM 3425 O O . PRO A 1 453 ? 26.627 46.776 11.121 1.00 8.76 667 PRO A O 1
ATOM 3429 N N . ASP A 1 454 ? 27.154 47.208 8.936 1.00 8.45 668 ASP A N 1
ATOM 3430 C CA . ASP A 1 454 ? 27.663 48.549 9.187 1.00 9.49 668 ASP A CA 1
ATOM 3431 C C . ASP A 1 454 ? 26.501 49.502 9.406 1.00 9.01 668 ASP A C 1
ATOM 3432 O O . ASP A 1 454 ? 25.364 49.098 9.289 1.00 8.06 668 ASP A O 1
ATOM 3437 N N . VAL A 1 455 ? 26.821 50.779 9.643 1.00 10.84 669 VAL A N 1
ATOM 3438 C CA . VAL A 1 455 ? 25.840 51.791 10.051 1.00 11.02 669 VAL A CA 1
ATOM 3439 C C . VAL A 1 455 ? 24.825 52.058 8.994 1.00 10.31 669 VAL A C 1
ATOM 3440 O O . VAL A 1 455 ? 23.815 52.630 9.258 1.00 9.42 669 VAL A O 1
ATOM 3444 N N . THR A 1 456 ? 25.113 51.612 7.782 1.00 9.56 670 THR A N 1
ATOM 3445 C CA . THR A 1 456 ? 24.179 51.822 6.725 1.00 9.91 670 THR A CA 1
ATOM 3446 C C . THR A 1 456 ? 23.128 50.761 6.621 1.00 9.71 670 THR A C 1
ATOM 3447 O O . THR A 1 456 ? 22.196 50.926 5.862 1.00 10.67 670 THR A O 1
ATOM 3451 N N . GLN A 1 457 ? 23.250 49.677 7.373 1.00 9.15 671 GLN A N 1
ATOM 3452 C CA . GLN A 1 457 ? 22.335 48.566 7.214 1.00 10.13 671 GLN A CA 1
ATOM 3453 C C . GLN A 1 457 ? 21.710 48.218 8.543 1.00 9.46 671 GLN A C 1
ATOM 3454 O O . GLN A 1 457 ? 22.420 47.925 9.491 1.00 9.92 671 GLN A O 1
ATOM 3460 N N . THR A 1 458 ? 20.394 48.177 8.605 1.00 9.81 672 THR A N 1
ATOM 3461 C CA . THR A 1 458 ? 19.752 47.836 9.855 1.00 9.80 672 THR A CA 1
ATOM 3462 C C . THR A 1 458 ? 19.833 46.358 10.174 1.00 11.04 672 THR A C 1
ATOM 3463 O O . THR A 1 458 ? 20.035 45.477 9.300 1.00 11.03 672 THR A O 1
ATOM 3467 N N . LEU A 1 459 ? 19.656 46.067 11.443 1.00 9.64 673 LEU A N 1
ATOM 3468 C CA . LEU A 1 459 ? 19.585 44.666 11.818 1.00 10.30 673 LEU A CA 1
ATOM 3469 C C . LEU A 1 459 ? 18.505 43.940 11.024 1.00 10.22 673 LEU A C 1
ATOM 3470 O O . LEU A 1 459 ? 18.760 42.814 10.609 1.00 11.08 673 LEU A O 1
ATOM 3475 N N . GLU A 1 460 ? 17.354 44.571 10.775 1.00 9.92 674 GLU A N 1
ATOM 3476 C CA . GLU A 1 460 ? 16.246 43.922 10.030 1.00 9.89 674 GLU A CA 1
ATOM 3477 C C . GLU A 1 460 ? 16.671 43.641 8.581 1.00 9.94 674 GLU A C 1
ATOM 3478 O O . GLU A 1 460 ? 16.427 42.554 8.000 1.00 7.95 674 GLU A O 1
ATOM 3484 N N . GLU A 1 461 ? 17.369 44.589 8.028 1.00 8.46 675 GLU A N 1
ATOM 3485 C CA . GLU A 1 461 ? 17.838 44.409 6.649 1.00 9.71 675 GLU A CA 1
ATOM 3486 C C . GLU A 1 461 ? 18.862 43.256 6.582 1.00 9.52 675 GLU A C 1
ATOM 3487 O O . GLU A 1 461 ? 18.894 42.429 5.626 1.00 8.30 675 GLU A O 1
ATOM 3493 N N . TYR A 1 462 ? 19.654 43.173 7.630 1.00 8.59 676 TYR A N 1
ATOM 3494 C CA . TYR A 1 462 ? 20.743 42.226 7.671 1.00 8.13 676 TYR A CA 1
ATOM 3495 C C . TYR A 1 462 ? 20.206 40.818 7.750 1.00 8.66 676 TYR A C 1
ATOM 3496 O O . TYR A 1 462 ? 20.697 39.919 7.032 1.00 9.11 676 TYR A O 1
ATOM 3505 N N . VAL A 1 463 ? 19.243 40.600 8.631 1.00 8.87 677 VAL A N 1
ATOM 3506 C CA . VAL A 1 463 ? 18.699 39.283 8.809 1.00 7.85 677 VAL A CA 1
ATOM 3507 C C . VAL A 1 463 ? 17.983 38.821 7.527 1.00 8.92 677 VAL A C 1
ATOM 3508 O O . VAL A 1 463 ? 18.167 37.695 7.095 1.00 9.72 677 VAL A O 1
ATOM 3512 N N . ASP A 1 464 ? 17.224 39.715 6.895 1.00 8.85 678 ASP A N 1
ATOM 3513 C CA . ASP A 1 464 ? 16.524 39.415 5.676 1.00 9.66 678 ASP A CA 1
ATOM 3514 C C . ASP A 1 464 ? 17.447 39.123 4.468 1.00 10.61 678 ASP A C 1
ATOM 3515 O O . ASP A 1 464 ? 17.080 38.297 3.622 1.00 12.25 678 ASP A O 1
ATOM 3520 N N . ALA A 1 465 ? 18.632 39.734 4.394 1.00 9.61 679 ALA A N 1
ATOM 3521 C CA . ALA A 1 465 ? 19.581 39.497 3.294 1.00 10.05 679 ALA A CA 1
ATOM 3522 C C . ALA A 1 465 ? 20.583 38.360 3.580 1.00 9.90 679 ALA A C 1
ATOM 3523 O O . ALA A 1 465 ? 21.364 38.011 2.702 1.00 10.39 679 ALA A O 1
ATOM 3525 N N . TYR A 1 466 ? 20.510 37.788 4.779 1.00 8.22 680 TYR A N 1
ATOM 3526 C CA . TYR A 1 466 ? 21.459 36.773 5.271 1.00 8.93 680 TYR A CA 1
ATOM 3527 C C . TYR A 1 466 ? 21.244 35.448 4.559 1.00 8.90 680 TYR A C 1
ATOM 3528 O O . TYR A 1 466 ? 20.144 34.986 4.382 1.00 9.50 680 TYR A O 1
ATOM 3537 N N . ASP A 1 467 ? 22.304 34.823 4.125 1.00 9.59 681 ASP A N 1
ATOM 3538 C CA . ASP A 1 467 ? 22.109 33.548 3.451 1.00 9.19 681 ASP A CA 1
ATOM 3539 C C . ASP A 1 467 ? 21.695 32.448 4.453 1.00 9.04 681 ASP A C 1
ATOM 3540 O O . ASP A 1 467 ? 22.418 32.192 5.434 1.00 10.49 681 ASP A O 1
ATOM 3545 N N . PRO A 1 468 ? 20.533 31.847 4.294 1.00 8.69 682 PRO A N 1
ATOM 3546 C CA . PRO A 1 468 ? 20.072 30.870 5.283 1.00 10.60 682 PRO A CA 1
ATOM 3547 C C . PRO A 1 468 ? 21.089 29.805 5.590 1.00 9.79 682 PRO A C 1
ATOM 3548 O O . PRO A 1 468 ? 21.226 29.391 6.731 1.00 8.82 682 PRO A O 1
ATOM 3552 N N . ALA A 1 469 ? 21.757 29.320 4.561 1.00 9.98 683 ALA A N 1
ATOM 3553 C CA . ALA A 1 469 ? 22.749 28.302 4.705 1.00 9.84 683 ALA A CA 1
ATOM 3554 C C . ALA A 1 469 ? 23.840 28.690 5.660 1.00 9.72 683 ALA A C 1
ATOM 3555 O O . ALA A 1 469 ? 24.393 27.813 6.386 1.00 8.41 683 ALA A O 1
ATOM 3557 N N . THR A 1 470 ? 24.182 29.972 5.665 1.00 8.29 684 THR A N 1
ATOM 3558 C CA . THR A 1 470 ? 25.193 30.436 6.601 1.00 9.31 684 THR A CA 1
ATOM 3559 C C . THR A 1 470 ? 24.723 30.504 8.099 1.00 8.50 684 THR A C 1
ATOM 3560 O O . THR A 1 470 ? 25.525 30.649 9.051 1.00 7.79 684 THR A O 1
ATOM 3564 N N . MET A 1 471 ? 23.424 30.390 8.323 1.00 8.68 685 MET A N 1
ATOM 3565 C CA . MET A 1 471 ? 22.903 30.346 9.677 1.00 8.56 685 MET A CA 1
ATOM 3566 C C . MET A 1 471 ? 23.186 28.988 10.344 1.00 6.88 685 MET A C 1
ATOM 3567 O O . MET A 1 471 ? 23.033 28.827 11.534 1.00 8.58 685 MET A O 1
ATOM 3572 N N . ASN A 1 472 ? 23.548 27.982 9.540 1.00 6.22 686 ASN A N 1
ATOM 3573 C CA . ASN A 1 472 ? 23.834 26.636 10.064 1.00 6.73 686 ASN A CA 1
ATOM 3574 C C . ASN A 1 472 ? 24.780 26.730 11.253 1.00 6.53 686 ASN A C 1
ATOM 3575 O O . ASN A 1 472 ? 25.845 27.357 11.180 1.00 6.04 686 ASN A O 1
ATOM 3580 N N . SER A 1 473 ? 24.322 26.153 12.344 1.00 5.73 687 SER A N 1
ATOM 3581 C CA . SER A 1 473 ? 25.051 26.137 13.609 1.00 7.13 687 SER A CA 1
ATOM 3582 C C . SER A 1 473 ? 25.719 24.787 13.943 1.00 7.25 687 SER A C 1
ATOM 3583 O O . SER A 1 473 ? 26.257 24.567 15.057 1.00 8.38 687 SER A O 1
ATOM 3586 N N . ASN A 1 474 ? 25.652 23.846 12.985 1.00 6.44 688 ASN A N 1
ATOM 3587 C CA . ASN A 1 474 ? 26.153 22.491 13.112 1.00 7.09 688 ASN A CA 1
ATOM 3588 C C . ASN A 1 474 ? 25.645 21.756 14.342 1.00 7.17 688 ASN A C 1
ATOM 3589 O O . ASN A 1 474 ? 26.339 20.990 14.934 1.00 7.30 688 ASN A O 1
ATOM 3594 N N . HIS A 1 475 ? 24.415 21.993 14.720 1.00 6.92 689 HIS A N 1
ATOM 3595 C CA . HIS A 1 475 ? 23.873 21.396 15.954 1.00 6.70 689 HIS A CA 1
ATOM 3596 C C . HIS A 1 475 ? 22.654 20.517 15.671 1.00 7.95 689 HIS A C 1
ATOM 3597 O O . HIS A 1 475 ? 21.752 20.425 16.504 1.00 9.10 689 HIS A O 1
ATOM 3604 N N . TRP A 1 476 ? 22.645 19.840 14.517 1.00 7.65 690 TRP A N 1
ATOM 3605 C CA . TRP A 1 476 ? 21.555 18.973 14.088 1.00 6.82 690 TRP A CA 1
ATOM 3606 C C . TRP A 1 476 ? 21.045 18.042 15.159 1.00 6.53 690 TRP A C 1
ATOM 3607 O O . TRP A 1 476 ? 21.791 17.288 15.711 1.00 6.68 690 TRP A O 1
ATOM 3618 N N . VAL A 1 477 ? 19.766 18.147 15.487 1.00 6.38 691 VAL A N 1
ATOM 3619 C CA . VAL A 1 477 ? 19.148 17.218 16.404 1.00 6.36 691 VAL A CA 1
ATOM 3620 C C . VAL A 1 477 ? 17.778 16.804 15.882 1.00 6.12 691 VAL A C 1
ATOM 3621 O O . VAL A 1 477 ? 17.250 17.447 14.981 1.00 6.15 691 VAL A O 1
ATOM 3625 N N . SER A 1 478 ? 17.192 15.775 16.507 1.00 6.35 692 SER A N 1
ATOM 3626 C CA . SER A 1 478 ? 15.804 15.372 16.329 1.00 5.46 692 SER A CA 1
ATOM 3627 C C . SER A 1 478 ? 15.373 14.734 15.030 1.00 6.76 692 SER A C 1
ATOM 3628 O O . SER A 1 478 ? 14.191 14.373 14.933 1.00 7.29 692 SER A O 1
ATOM 3631 N N . SER A 1 479 ? 16.308 14.431 14.147 1.00 7.20 693 SER A N 1
ATOM 3632 C CA . SER A 1 479 ? 16.042 13.747 12.896 1.00 7.68 693 SER A CA 1
ATOM 3633 C C . SER A 1 479 ? 15.677 12.243 13.041 1.00 7.22 693 SER A C 1
ATOM 3634 O O . SER A 1 479 ? 15.115 11.605 12.120 1.00 7.72 693 SER A O 1
ATOM 3637 N N . THR A 1 480 ? 15.867 11.693 14.222 1.00 8.00 694 THR A N 1
ATOM 3638 C CA . THR A 1 480 ? 15.369 10.367 14.592 1.00 7.75 694 THR A CA 1
ATOM 3639 C C . THR A 1 480 ? 14.907 10.472 16.038 1.00 8.32 694 THR A C 1
ATOM 3640 O O . THR A 1 480 ? 15.388 9.771 16.953 1.00 9.57 694 THR A O 1
ATOM 3644 N N . THR A 1 481 ? 14.041 11.422 16.283 1.00 9.10 695 THR A N 1
ATOM 3645 C CA . THR A 1 481 ? 13.720 11.767 17.656 1.00 8.45 695 THR A CA 1
ATOM 3646 C C . THR A 1 481 ? 13.141 10.625 18.495 1.00 7.74 695 THR A C 1
ATOM 3647 O O . THR A 1 481 ? 12.396 9.765 18.042 1.00 6.42 695 THR A O 1
ATOM 3651 N N . ILE A 1 482 ? 13.485 10.702 19.758 1.00 7.47 696 ILE A N 1
ATOM 3652 C CA . ILE A 1 482 ? 12.901 9.913 20.761 1.00 8.05 696 ILE A CA 1
ATOM 3653 C C . ILE A 1 482 ? 11.489 10.408 20.889 1.00 8.18 696 ILE A C 1
ATOM 3654 O O . ILE A 1 482 ? 11.154 11.561 20.541 1.00 6.39 696 ILE A O 1
ATOM 3659 N N . GLY A 1 483 ? 10.649 9.499 21.339 1.00 9.01 697 GLY A N 1
ATOM 3660 C CA . GLY A 1 483 ? 9.238 9.775 21.579 1.00 10.58 697 GLY A CA 1
ATOM 3661 C C . GLY A 1 483 ? 8.418 8.572 21.984 1.00 10.30 697 GLY A C 1
ATOM 3662 O O . GLY A 1 483 ? 8.968 7.565 22.366 1.00 11.24 697 GLY A O 1
ATOM 3663 N N . SER A 1 484 ? 7.092 8.684 21.914 1.00 10.99 698 SER A N 1
ATOM 3664 C CA . SER A 1 484 ? 6.233 7.598 22.402 1.00 11.67 698 SER A CA 1
ATOM 3665 C C . SER A 1 484 ? 5.560 6.740 21.311 1.00 12.12 698 SER A C 1
ATOM 3666 O O . SER A 1 484 ? 5.048 5.667 21.622 1.00 11.24 698 SER A O 1
ATOM 3669 N N . SER A 1 485 ? 5.570 7.206 20.069 1.00 9.72 699 SER A N 1
ATOM 3670 C CA . SER A 1 485 ? 4.757 6.608 18.971 1.00 10.15 699 SER A CA 1
ATOM 3671 C C . SER A 1 485 ? 5.437 6.807 17.627 1.00 9.71 699 SER A C 1
ATOM 3672 O O . SER A 1 485 ? 6.022 7.849 17.352 1.00 8.65 699 SER A O 1
ATOM 3675 N N . PRO A 1 486 ? 5.340 5.836 16.756 1.00 8.59 700 PRO A N 1
ATOM 3676 C CA . PRO A 1 486 ? 5.905 6.021 15.416 1.00 8.43 700 PRO A CA 1
ATOM 3677 C C . PRO A 1 486 ? 5.160 7.053 14.614 1.00 9.22 700 PRO A C 1
ATOM 3678 O O . PRO A 1 486 ? 5.618 7.396 13.542 1.00 8.49 700 PRO A O 1
ATOM 3682 N N . GLN A 1 487 ? 4.014 7.531 15.084 1.00 10.04 701 GLN A N 1
ATOM 3683 C CA . GLN A 1 487 ? 3.342 8.580 14.343 1.00 10.98 701 GLN A CA 1
ATOM 3684 C C . GLN A 1 487 ? 4.081 9.929 14.387 1.00 11.27 701 GLN A C 1
ATOM 3685 O O . GLN A 1 487 ? 3.846 10.695 13.518 1.00 10.99 701 GLN A O 1
ATOM 3691 N N . SER A 1 488 ? 4.973 10.187 15.347 1.00 10.38 702 SER A N 1
ATOM 3692 C CA . SER A 1 488 ? 5.725 11.429 15.444 1.00 11.31 702 SER A CA 1
ATOM 3693 C C . SER A 1 488 ? 7.190 11.230 15.878 1.00 11.08 702 SER A C 1
ATOM 3694 O O . SER A 1 488 ? 7.926 12.194 16.118 1.00 9.70 702 SER A O 1
ATOM 3697 N N . ALA A 1 489 ? 7.617 9.981 16.029 1.00 9.98 703 ALA A N 1
ATOM 3698 C CA . ALA A 1 489 ? 8.964 9.723 16.470 1.00 9.75 703 ALA A CA 1
ATOM 3699 C C . ALA A 1 489 ? 9.582 8.515 15.794 1.00 8.81 703 ALA A C 1
ATOM 3700 O O . ALA A 1 489 ? 8.883 7.734 15.189 1.00 7.24 703 ALA A O 1
ATOM 3702 N N . VAL A 1 490 ? 10.891 8.334 15.988 1.00 7.78 704 VAL A N 1
ATOM 3703 C CA . VAL A 1 490 ? 11.575 7.217 15.375 1.00 7.59 704 VAL A CA 1
ATOM 3704 C C . VAL A 1 490 ? 12.050 6.165 16.367 1.00 6.77 704 VAL A C 1
ATOM 3705 O O . VAL A 1 490 ? 12.085 4.983 16.015 1.00 8.11 704 VAL A O 1
ATOM 3709 N N . VAL A 1 491 ? 12.452 6.572 17.569 1.00 7.23 705 VAL A N 1
ATOM 3710 C CA . VAL A 1 491 ? 12.831 5.642 18.642 1.00 7.89 705 VAL A CA 1
ATOM 3711 C C . VAL A 1 491 ? 12.022 5.855 19.959 1.00 7.40 705 VAL A C 1
ATOM 3712 O O . VAL A 1 491 ? 11.507 6.969 20.240 1.00 7.37 705 VAL A O 1
ATOM 3716 N N . ASP A 1 492 ? 11.889 4.788 20.740 1.00 6.82 706 ASP A N 1
ATOM 3717 C CA . ASP A 1 492 ? 11.107 4.792 21.967 1.00 7.11 706 ASP A CA 1
ATOM 3718 C C . ASP A 1 492 ? 11.986 5.129 23.147 1.00 7.76 706 ASP A C 1
ATOM 3719 O O . ASP A 1 492 ? 13.118 5.522 22.965 1.00 7.45 706 ASP A O 1
ATOM 3724 N N . SER A 1 493 ? 11.443 4.999 24.345 1.00 8.51 707 SER A N 1
ATOM 3725 C CA . SER A 1 493 ? 12.219 5.358 25.534 1.00 8.76 707 SER A CA 1
ATOM 3726 C C . SER A 1 493 ? 13.493 4.540 25.780 1.00 8.91 707 SER A C 1
ATOM 3727 O O . SER A 1 493 ? 14.303 4.956 26.628 1.00 9.17 707 SER A O 1
ATOM 3730 N N . ASN A 1 494 ? 13.645 3.399 25.100 1.00 7.82 708 ASN A N 1
ATOM 3731 C CA . ASN A 1 494 ? 14.841 2.581 25.184 1.00 8.25 708 ASN A CA 1
ATOM 3732 C C . ASN A 1 494 ? 15.764 2.787 23.947 1.00 8.73 708 ASN A C 1
ATOM 3733 O O . ASN A 1 494 ? 16.686 2.015 23.685 1.00 8.44 708 ASN A O 1
ATOM 3738 N N . VAL A 1 495 ? 15.505 3.889 23.282 1.00 7.04 709 VAL A N 1
ATOM 3739 C CA . VAL A 1 495 ? 16.111 4.299 22.002 1.00 8.32 709 VAL A CA 1
ATOM 3740 C C . VAL A 1 495 ? 16.081 3.183 20.938 1.00 8.13 709 VAL A C 1
ATOM 3741 O O . VAL A 1 495 ? 16.944 3.134 20.013 1.00 8.55 709 VAL A O 1
ATOM 3745 N N . LYS A 1 496 ? 15.049 2.333 21.007 1.00 7.13 710 LYS A N 1
ATOM 3746 C CA . LYS A 1 496 ? 14.856 1.301 19.993 1.00 8.13 710 LYS A CA 1
ATOM 3747 C C . LYS A 1 496 ? 14.029 1.859 18.854 1.00 7.71 710 LYS A C 1
ATOM 3748 O O . LYS A 1 496 ? 12.981 2.479 19.090 1.00 8.80 710 LYS A O 1
ATOM 3754 N N . VAL A 1 497 ? 14.445 1.534 17.643 1.00 7.49 711 VAL A N 1
ATOM 3755 C CA . VAL A 1 497 ? 13.711 1.930 16.449 1.00 7.79 711 VAL A CA 1
ATOM 3756 C C . VAL A 1 497 ? 12.322 1.243 16.407 1.00 7.70 711 VAL A C 1
ATOM 3757 O O . VAL A 1 497 ? 12.205 0.007 16.453 1.00 8.04 711 VAL A O 1
ATOM 3761 N N . PHE A 1 498 ? 11.245 2.046 16.354 1.00 6.34 712 PHE A N 1
ATOM 3762 C CA . PHE A 1 498 ? 9.900 1.483 16.194 1.00 7.14 712 PHE A CA 1
ATOM 3763 C C . PHE A 1 498 ? 9.822 0.462 15.050 1.00 7.58 712 PHE A C 1
ATOM 3764 O O . PHE A 1 498 ? 10.325 0.678 13.975 1.00 7.11 712 PHE A O 1
ATOM 3772 N N . GLY A 1 499 ? 9.189 -0.684 15.313 1.00 6.37 713 GLY A N 1
ATOM 3773 C CA . GLY A 1 499 ? 9.063 -1.729 14.316 1.00 7.31 713 GLY A CA 1
ATOM 3774 C C . GLY A 1 499 ? 10.220 -2.716 14.250 1.00 7.80 713 GLY A C 1
ATOM 3775 O O . GLY A 1 499 ? 10.207 -3.660 13.410 1.00 8.30 713 GLY A O 1
ATOM 3776 N N . THR A 1 500 ? 11.237 -2.510 15.070 1.00 6.19 714 THR A N 1
ATOM 3777 C CA . THR A 1 500 ? 12.368 -3.426 15.067 1.00 6.96 714 THR A CA 1
ATOM 3778 C C . THR A 1 500 ? 12.534 -4.145 16.403 1.00 8.05 714 THR A C 1
ATOM 3779 O O . THR A 1 500 ? 12.110 -3.650 17.461 1.00 7.82 714 THR A O 1
ATOM 3783 N N . ASN A 1 501 ? 13.156 -5.320 16.372 1.00 7.33 715 ASN A N 1
ATOM 3784 C CA . ASN A 1 501 ? 13.410 -6.054 17.584 1.00 6.68 715 ASN A CA 1
ATOM 3785 C C . ASN A 1 501 ? 14.679 -5.550 18.365 1.00 8.92 715 ASN A C 1
ATOM 3786 O O . ASN A 1 501 ? 14.728 -5.589 19.587 1.00 6.24 715 ASN A O 1
ATOM 3791 N N . ASN A 1 502 ? 15.679 -5.079 17.612 1.00 8.20 716 ASN A N 1
ATOM 3792 C CA . ASN A 1 502 ? 17.037 -4.996 18.103 1.00 8.78 716 ASN A CA 1
ATOM 3793 C C . ASN A 1 502 ? 17.908 -3.947 17.407 1.00 8.28 716 ASN A C 1
ATOM 3794 O O . ASN A 1 502 ? 19.133 -4.043 17.420 1.00 6.92 716 ASN A O 1
ATOM 3799 N N . LEU A 1 503 ? 17.260 -2.933 16.863 1.00 7.51 717 LEU A N 1
ATOM 3800 C CA . LEU A 1 503 ? 17.894 -1.773 16.254 1.00 7.71 717 LEU A CA 1
ATOM 3801 C C . LEU A 1 503 ? 17.681 -0.556 17.127 1.00 8.16 717 LEU A C 1
ATOM 3802 O O . LEU A 1 503 ? 16.553 -0.189 17.539 1.00 9.52 717 LEU A O 1
ATOM 3807 N N . PHE A 1 504 ? 18.799 0.094 17.418 1.00 8.48 718 PHE A N 1
ATOM 3808 C CA . PHE A 1 504 ? 18.820 1.227 18.325 1.00 6.54 718 PHE A CA 1
ATOM 3809 C C . PHE A 1 504 ? 19.575 2.418 17.738 1.00 8.02 718 PHE A C 1
ATOM 3810 O O . PHE A 1 504 ? 20.359 2.242 16.846 1.00 7.27 718 PHE A O 1
ATOM 3818 N N . ILE A 1 505 ? 19.360 3.614 18.300 1.00 8.48 719 ILE A N 1
ATOM 3819 C CA . ILE A 1 505 ? 20.116 4.815 17.875 1.00 8.20 719 ILE A CA 1
ATOM 3820 C C . ILE A 1 505 ? 20.657 5.603 19.078 1.00 8.29 719 ILE A C 1
ATOM 3821 O O . ILE A 1 505 ? 19.908 5.823 20.038 1.00 9.15 719 ILE A O 1
ATOM 3826 N N . VAL A 1 506 ? 21.955 5.894 19.055 1.00 8.26 720 VAL A N 1
ATOM 3827 C CA . VAL A 1 506 ? 22.608 6.702 20.078 1.00 8.50 720 VAL A CA 1
ATOM 3828 C C . VAL A 1 506 ? 23.489 7.754 19.419 1.00 7.89 720 VAL A C 1
ATOM 3829 O O . VAL A 1 506 ? 24.674 7.519 19.155 1.00 8.97 720 VAL A O 1
ATOM 3833 N N . ASP A 1 507 ? 22.852 8.892 19.082 1.00 7.53 721 ASP A N 1
ATOM 3834 C CA . ASP A 1 507 ? 23.485 10.051 18.482 1.00 7.22 721 ASP A CA 1
ATOM 3835 C C . ASP A 1 507 ? 22.537 11.219 18.566 1.00 8.05 721 ASP A C 1
ATOM 3836 O O . ASP A 1 507 ? 21.470 11.117 19.139 1.00 7.86 721 ASP A O 1
ATOM 3841 N N . ALA A 1 508 ? 22.939 12.334 18.033 1.00 8.15 722 ALA A N 1
ATOM 3842 C CA . ALA A 1 508 ? 22.190 13.569 18.177 1.00 8.67 722 ALA A CA 1
ATOM 3843 C C . ALA A 1 508 ? 20.738 13.522 17.627 1.00 8.68 722 ALA A C 1
ATOM 3844 O O . ALA A 1 508 ? 19.866 14.303 18.022 1.00 8.71 722 ALA A O 1
ATOM 3846 N N . GLY A 1 509 ? 20.514 12.655 16.666 1.00 7.98 723 GLY A N 1
ATOM 3847 C CA . GLY A 1 509 ? 19.180 12.469 16.137 1.00 8.22 723 GLY A CA 1
ATOM 3848 C C . GLY A 1 509 ? 18.098 12.149 17.152 1.00 7.58 723 GLY A C 1
ATOM 3849 O O . GLY A 1 509 ? 16.961 12.496 16.900 1.00 6.53 723 GLY A O 1
ATOM 3850 N N . ILE A 1 510 ? 18.439 11.476 18.252 1.00 7.20 724 ILE A N 1
ATOM 3851 C CA . ILE A 1 510 ? 17.434 11.206 19.201 1.00 7.72 724 ILE A CA 1
ATOM 3852 C C . ILE A 1 510 ? 16.986 12.405 20.033 1.00 6.71 724 ILE A C 1
ATOM 3853 O O . ILE A 1 510 ? 15.894 12.356 20.593 1.00 8.47 724 ILE A O 1
ATOM 3858 N N . ILE A 1 511 ? 17.824 13.429 20.174 1.00 7.17 725 ILE A N 1
ATOM 3859 C CA . ILE A 1 511 ? 17.499 14.580 21.040 1.00 7.95 725 ILE A CA 1
ATOM 3860 C C . ILE A 1 511 ? 16.272 15.271 20.484 1.00 8.69 725 ILE A C 1
ATOM 3861 O O . ILE A 1 511 ? 16.279 15.588 19.316 1.00 8.82 725 ILE A O 1
ATOM 3866 N N . PRO A 1 512 ? 15.198 15.471 21.300 1.00 7.64 726 PRO A N 1
ATOM 3867 C CA . PRO A 1 512 ? 13.930 15.950 20.778 1.00 8.20 726 PRO A CA 1
ATOM 3868 C C . PRO A 1 512 ? 13.855 17.434 20.541 1.00 7.83 726 PRO A C 1
ATOM 3869 O O . PRO A 1 512 ? 12.900 17.902 19.851 1.00 7.92 726 PRO A O 1
ATOM 3873 N N . HIS A 1 513 ? 14.798 18.196 21.132 1.00 7.44 727 HIS A N 1
ATOM 3874 C CA . HIS A 1 513 ? 14.834 19.630 20.968 1.00 7.51 727 HIS A CA 1
ATOM 3875 C C . HIS A 1 513 ? 16.234 20.132 21.294 1.00 8.61 727 HIS A C 1
ATOM 3876 O O . HIS A 1 513 ? 16.919 19.603 22.201 1.00 7.75 727 HIS A O 1
ATOM 3883 N N . LEU A 1 514 ? 16.669 21.172 20.606 1.00 8.73 728 LEU A N 1
ATOM 3884 C CA . LEU A 1 514 ? 17.949 21.808 20.998 1.00 7.70 728 LEU A CA 1
ATOM 3885 C C . LEU A 1 514 ? 17.953 22.121 22.482 1.00 7.07 728 LEU A C 1
ATOM 3886 O O . LEU A 1 514 ? 17.004 22.628 22.992 1.00 6.37 728 LEU A O 1
ATOM 3891 N N . PRO A 1 515 ? 19.067 21.853 23.147 1.00 7.96 729 PRO A N 1
ATOM 3892 C CA . PRO A 1 515 ? 19.287 22.275 24.518 1.00 8.18 729 PRO A CA 1
ATOM 3893 C C . PRO A 1 515 ? 19.694 23.756 24.577 1.00 8.95 729 PRO A C 1
ATOM 3894 O O . PRO A 1 515 ? 19.809 24.431 23.531 1.00 9.35 729 PRO A O 1
ATOM 3898 N N . THR A 1 516 ? 19.849 24.301 25.785 1.00 8.29 730 THR A N 1
ATOM 3899 C CA . THR A 1 516 ? 20.138 25.715 25.937 1.00 8.71 730 THR A CA 1
ATOM 3900 C C . THR A 1 516 ? 21.483 26.085 25.323 1.00 7.77 730 THR A C 1
ATOM 3901 O O . THR A 1 516 ? 21.627 27.031 24.591 1.00 7.16 730 THR A O 1
ATOM 3905 N N . GLY A 1 517 ? 22.506 25.320 25.613 1.00 8.33 731 GLY A N 1
ATOM 3906 C CA . GLY A 1 517 ? 23.766 25.696 25.048 1.00 8.77 731 GLY A CA 1
ATOM 3907 C C . GLY A 1 517 ? 24.173 24.823 23.872 1.00 8.17 731 GLY A C 1
ATOM 3908 O O . GLY A 1 517 ? 23.392 23.943 23.450 1.00 8.90 731 GLY A O 1
ATOM 3909 N N . ASN A 1 518 ? 25.402 24.998 23.393 1.00 7.08 732 ASN A N 1
ATOM 3910 C CA . ASN A 1 518 ? 25.957 24.121 22.361 1.00 8.03 732 ASN A CA 1
ATOM 3911 C C . ASN A 1 518 ? 25.725 22.668 22.860 1.00 9.53 732 ASN A C 1
ATOM 3912 O O . ASN A 1 518 ? 25.858 22.404 24.044 1.00 8.91 732 ASN A O 1
ATOM 3917 N N . PRO A 1 519 ? 25.320 21.772 21.983 1.00 8.38 733 PRO A N 1
ATOM 3918 C CA . PRO A 1 519 ? 24.763 20.475 22.427 1.00 8.84 733 PRO A CA 1
ATOM 3919 C C . PRO A 1 519 ? 25.605 19.330 22.829 1.00 7.10 733 PRO A C 1
ATOM 3920 O O . PRO A 1 519 ? 24.990 18.399 23.344 1.00 8.46 733 PRO A O 1
ATOM 3924 N N . GLN A 1 520 ? 26.910 19.352 22.658 1.00 7.82 734 GLN A N 1
ATOM 3925 C CA . GLN A 1 520 ? 27.654 18.116 22.886 1.00 7.77 734 GLN A CA 1
ATOM 3926 C C . GLN A 1 520 ? 27.565 17.613 24.355 1.00 7.59 734 GLN A C 1
ATOM 3927 O O . GLN A 1 520 ? 27.482 16.435 24.596 1.00 8.08 734 GLN A O 1
ATOM 3933 N N . GLY A 1 521 ? 27.488 18.505 25.321 1.00 7.77 735 GLY A N 1
ATOM 3934 C CA . GLY A 1 521 ? 27.323 18.070 26.713 1.00 7.83 735 GLY A CA 1
ATOM 3935 C C . GLY A 1 521 ? 26.022 17.323 26.992 1.00 8.76 735 GLY A C 1
ATOM 3936 O O . GLY A 1 521 ? 25.974 16.314 27.758 1.00 6.86 735 GLY A O 1
ATOM 3937 N N . THR A 1 522 ? 24.982 17.803 26.313 1.00 8.65 736 THR A N 1
ATOM 3938 C CA . THR A 1 522 ? 23.644 17.229 26.407 1.00 7.77 736 THR A CA 1
ATOM 3939 C C . THR A 1 522 ? 23.672 15.865 25.755 1.00 7.05 736 THR A C 1
ATOM 3940 O O . THR A 1 522 ? 23.146 14.907 26.307 1.00 6.97 736 THR A O 1
ATOM 3944 N N . LEU A 1 523 ? 24.278 15.806 24.571 1.00 6.68 737 LEU A N 1
ATOM 3945 C CA . LEU A 1 523 ? 24.374 14.561 23.848 1.00 7.88 737 LEU A CA 1
ATOM 3946 C C . LEU A 1 523 ? 25.123 13.502 24.701 1.00 7.49 737 LEU A C 1
ATOM 3947 O O . LEU A 1 523 ? 24.731 12.355 24.726 1.00 7.58 737 LEU A O 1
ATOM 3952 N N . MET A 1 524 ? 26.250 13.874 25.267 1.00 7.78 738 MET A N 1
ATOM 3953 C CA . MET A 1 524 ? 27.065 12.917 25.927 1.00 8.46 738 MET A CA 1
ATOM 3954 C C . MET A 1 524 ? 26.376 12.413 27.213 1.00 7.83 738 MET A C 1
ATOM 3955 O O . MET A 1 524 ? 26.462 11.204 27.492 1.00 8.11 738 MET A O 1
ATOM 3960 N N . SER A 1 525 ? 25.626 13.281 27.884 1.00 6.66 739 SER A N 1
ATOM 3961 C CA . SER A 1 525 ? 24.792 12.837 29.027 1.00 8.07 739 SER A CA 1
ATOM 3962 C C . SER A 1 525 ? 23.689 11.857 28.506 1.00 7.23 739 SER A C 1
ATOM 3963 O O . SER A 1 525 ? 23.457 10.796 29.075 1.00 8.31 739 SER A O 1
ATOM 3966 N N . ALA A 1 526 ? 23.054 12.204 27.392 1.00 8.52 740 ALA A N 1
ATOM 3967 C CA . ALA A 1 526 ? 22.066 11.353 26.810 1.00 8.33 740 ALA A CA 1
ATOM 3968 C C . ALA A 1 526 ? 22.601 9.980 26.432 1.00 9.52 740 ALA A C 1
ATOM 3969 O O . ALA A 1 526 ? 21.887 9.009 26.564 1.00 7.44 740 ALA A O 1
ATOM 3971 N N . ALA A 1 527 ? 23.869 9.926 25.972 1.00 8.41 741 ALA A N 1
ATOM 3972 C CA . ALA A 1 527 ? 24.505 8.664 25.563 1.00 8.30 741 ALA A CA 1
ATOM 3973 C C . ALA A 1 527 ? 24.739 7.786 26.774 1.00 7.39 741 ALA A C 1
ATOM 3974 O O . ALA A 1 527 ? 24.491 6.565 26.720 1.00 8.33 741 ALA A O 1
ATOM 3976 N N . GLU A 1 528 ? 25.149 8.393 27.898 1.00 7.81 742 GLU A N 1
ATOM 3977 C CA . GLU A 1 528 ? 25.251 7.644 29.127 1.00 8.78 742 GLU A CA 1
ATOM 3978 C C . GLU A 1 528 ? 23.868 7.000 29.496 1.00 8.82 742 GLU A C 1
ATOM 3979 O O . GLU A 1 528 ? 23.727 5.794 29.810 1.00 8.66 742 GLU A O 1
ATOM 3985 N N . GLN A 1 529 ? 22.838 7.826 29.489 1.00 9.06 743 GLN A N 1
ATOM 3986 C CA . GLN A 1 529 ? 21.497 7.350 29.814 1.00 8.98 743 GLN A CA 1
ATOM 3987 C C . GLN A 1 529 ? 21.028 6.268 28.855 1.00 7.85 743 GLN A C 1
ATOM 3988 O O . GLN A 1 529 ? 20.490 5.216 29.307 1.00 6.37 743 GLN A O 1
ATOM 3994 N N . ALA A 1 530 ? 21.285 6.486 27.559 1.00 8.55 744 ALA A N 1
ATOM 3995 C CA . ALA A 1 530 ? 20.883 5.541 26.518 1.00 9.09 744 ALA A CA 1
ATOM 3996 C C . ALA A 1 530 ? 21.504 4.176 26.781 1.00 8.40 744 ALA A C 1
ATOM 3997 O O . ALA A 1 530 ? 20.848 3.097 26.688 1.00 8.62 744 ALA A O 1
ATOM 3999 N N . ALA A 1 531 ? 22.800 4.206 27.062 1.00 8.24 745 ALA A N 1
ATOM 4000 C CA . ALA A 1 531 ? 23.513 2.938 27.302 1.00 8.18 745 ALA A CA 1
ATOM 4001 C C . ALA A 1 531 ? 22.871 2.229 28.479 1.00 7.57 745 ALA A C 1
ATOM 4002 O O . ALA A 1 531 ? 22.718 0.991 28.446 1.00 8.04 745 ALA A O 1
ATOM 4004 N N . ALA A 1 532 ? 22.512 2.974 29.521 1.00 7.52 746 ALA A N 1
ATOM 4005 C CA . ALA A 1 532 ? 21.870 2.315 30.662 1.00 8.73 746 ALA A CA 1
ATOM 4006 C C . ALA A 1 532 ? 20.514 1.720 30.290 1.00 8.16 746 ALA A C 1
ATOM 4007 O O . ALA A 1 532 ? 20.160 0.582 30.719 1.00 6.51 746 ALA A O 1
ATOM 4009 N N . LYS A 1 533 ? 19.711 2.469 29.538 1.00 7.99 747 LYS A N 1
ATOM 4010 C CA . LYS A 1 533 ? 18.398 1.941 29.131 1.00 8.16 747 LYS A CA 1
ATOM 4011 C C . LYS A 1 533 ? 18.554 0.665 28.294 1.00 7.78 747 LYS A C 1
ATOM 4012 O O . LYS A 1 533 ? 17.854 -0.317 28.497 1.00 6.45 747 LYS A O 1
ATOM 4018 N N . ILE A 1 534 ? 19.543 0.660 27.418 1.00 8.23 748 ILE A N 1
ATOM 4019 C CA . ILE A 1 534 ? 19.738 -0.486 26.531 1.00 8.21 748 ILE A CA 1
ATOM 4020 C C . ILE A 1 534 ? 20.119 -1.731 27.361 1.00 8.17 748 ILE A C 1
ATOM 4021 O O . ILE A 1 534 ? 19.563 -2.840 27.156 1.00 8.75 748 ILE A O 1
ATOM 4026 N N . LEU A 1 535 ? 21.003 -1.572 28.335 1.00 8.57 749 LEU A N 1
ATOM 4027 C CA . LEU A 1 535 ? 21.445 -2.679 29.193 1.00 9.50 749 LEU A CA 1
ATOM 4028 C C . LEU A 1 535 ? 20.281 -3.218 30.034 1.00 9.37 749 LEU A C 1
ATOM 4029 O O . LEU A 1 535 ? 20.136 -4.430 30.204 1.00 8.52 749 LEU A O 1
ATOM 4034 N N . ALA A 1 536 ? 19.399 -2.319 30.426 1.00 8.01 750 ALA A N 1
ATOM 4035 C CA . ALA A 1 536 ? 18.264 -2.685 31.263 1.00 9.01 750 ALA A CA 1
ATOM 4036 C C . ALA A 1 536 ? 17.089 -3.272 30.488 1.00 9.08 750 ALA A C 1
ATOM 4037 O O . ALA A 1 536 ? 16.188 -3.833 31.107 1.00 9.49 750 ALA A O 1
ATOM 4039 N N . LEU A 1 537 ? 17.095 -3.168 29.176 1.00 8.02 751 LEU A N 1
ATOM 4040 C CA . LEU A 1 537 ? 16.051 -3.716 28.347 1.00 8.62 751 LEU A CA 1
ATOM 4041 C C . LEU A 1 537 ? 16.192 -5.241 28.157 1.00 8.80 751 LEU A C 1
ATOM 4042 O O . LEU A 1 537 ? 17.191 -5.744 27.669 1.00 7.53 751 LEU A O 1
ATOM 4047 N N . ALA A 1 538 ? 15.203 -5.938 28.697 1.00 9.71 752 ALA A N 1
ATOM 4048 C CA . ALA A 1 538 ? 15.152 -7.408 28.725 1.00 10.08 752 ALA A CA 1
ATOM 4049 C C . ALA A 1 538 ? 15.225 -8.015 27.337 1.00 10.43 752 ALA A C 1
ATOM 4050 O O . ALA A 1 538 ? 14.739 -7.428 26.369 1.00 9.70 752 ALA A O 1
ATOM 4052 N N . GLY A 1 539 ? 15.887 -9.169 27.216 1.00 10.31 753 GLY A N 1
ATOM 4053 C CA . GLY A 1 539 ? 15.937 -9.869 25.925 1.00 10.97 753 GLY A CA 1
ATOM 4054 C C . GLY A 1 539 ? 17.173 -9.624 25.081 1.00 9.83 753 GLY A C 1
ATOM 4055 O O . GLY A 1 539 ? 17.309 -10.080 23.913 1.00 10.06 753 GLY A O 1
ATOM 4056 N N . GLY A 1 540 ? 18.084 -8.897 25.688 1.00 10.22 754 GLY A N 1
ATOM 4057 C CA . GLY A 1 540 ? 19.336 -8.537 25.056 1.00 10.38 754 GLY A CA 1
ATOM 4058 C C . GLY A 1 540 ? 20.417 -9.565 25.306 1.00 10.54 754 GLY A C 1
ATOM 4059 O O . GLY A 1 540 ? 20.246 -10.555 26.036 1.00 8.63 754 GLY A O 1
ATOM 4060 N N . PRO A 1 541 ? 21.572 -9.318 24.739 1.00 10.97 755 PRO A N 1
ATOM 4061 C CA . PRO A 1 541 ? 22.667 -10.252 24.843 1.00 11.47 755 PRO A CA 1
ATOM 4062 C C . PRO A 1 541 ? 23.419 -10.075 26.115 1.00 11.66 755 PRO A C 1
ATOM 4063 O O . PRO A 1 541 ? 23.448 -9.125 26.880 1.00 11.21 755 PRO A O 1
ATOM 4068 N N . THR B 1 1 ? 63.875 30.923 -5.748 1.00 32.81 215 THR B N 1
ATOM 4069 C CA . THR B 1 1 ? 64.133 30.680 -7.177 1.00 30.60 215 THR B CA 1
ATOM 4070 C C . THR B 1 1 ? 63.155 31.439 -8.123 1.00 27.67 215 THR B C 1
ATOM 4071 O O . THR B 1 1 ? 61.935 31.431 -7.923 1.00 28.16 215 THR B O 1
ATOM 4075 N N . PRO B 1 2 ? 63.666 32.269 -9.019 1.00 21.64 216 PRO B N 1
ATOM 4076 C CA . PRO B 1 2 ? 62.798 32.842 -10.058 1.00 18.02 216 PRO B CA 1
ATOM 4077 C C . PRO B 1 2 ? 62.645 31.911 -11.276 1.00 14.62 216 PRO B C 1
ATOM 4078 O O . PRO B 1 2 ? 63.581 31.223 -11.682 1.00 12.91 216 PRO B O 1
ATOM 4082 N N . TYR B 1 3 ? 61.473 31.928 -11.900 1.00 10.74 217 TYR B N 1
ATOM 4083 C CA . TYR B 1 3 ? 61.224 31.077 -13.051 1.00 9.56 217 TYR B CA 1
ATOM 4084 C C . TYR B 1 3 ? 60.746 31.855 -14.275 1.00 9.40 217 TYR B C 1
ATOM 4085 O O . TYR B 1 3 ? 60.096 32.887 -14.140 1.00 8.73 217 TYR B O 1
ATOM 4094 N N . ASP B 1 4 ? 61.099 31.358 -15.458 1.00 8.96 218 A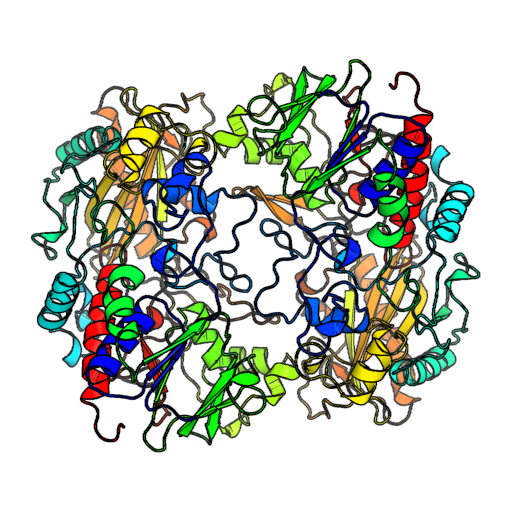SP B N 1
ATOM 4095 C CA . ASP B 1 4 ? 60.616 31.935 -16.703 1.00 8.93 218 ASP B CA 1
ATOM 4096 C C . ASP B 1 4 ? 59.143 31.760 -16.830 1.00 9.35 218 ASP B C 1
ATOM 4097 O O . ASP B 1 4 ? 58.494 32.667 -17.287 1.00 10.54 218 ASP B O 1
ATOM 4102 N N . TYR B 1 5 ? 58.619 30.568 -16.484 1.00 8.88 219 TYR B N 1
ATOM 4103 C CA . TYR B 1 5 ? 57.170 30.319 -16.482 1.00 8.89 219 TYR B CA 1
ATOM 4104 C C . TYR B 1 5 ? 56.764 29.647 -15.150 1.00 9.88 219 TYR B C 1
ATOM 4105 O O . TYR B 1 5 ? 57.415 28.663 -14.731 1.00 10.30 219 TYR B O 1
ATOM 4114 N N . ILE B 1 6 ? 55.763 30.193 -14.464 1.00 9.71 220 ILE B N 1
ATOM 4115 C CA . ILE B 1 6 ? 55.153 29.507 -13.320 1.00 8.61 220 ILE B CA 1
ATOM 4116 C C . ILE B 1 6 ? 53.786 29.085 -13.834 1.00 8.72 220 ILE B C 1
ATOM 4117 O O . ILE B 1 6 ? 53.019 29.962 -14.200 1.00 9.27 220 ILE B O 1
ATOM 4122 N N . ILE B 1 7 ? 53.523 27.772 -13.890 1.00 7.11 221 ILE B N 1
ATOM 4123 C CA . ILE B 1 7 ? 52.292 27.235 -14.413 1.00 8.42 221 ILE B CA 1
ATOM 4124 C C . ILE B 1 7 ? 51.526 26.645 -13.234 1.00 7.46 221 ILE B C 1
ATOM 4125 O O . ILE B 1 7 ? 52.076 25.874 -12.464 1.00 9.20 221 ILE B O 1
ATOM 4130 N N . VAL B 1 8 ? 50.295 27.109 -13.063 1.00 8.18 222 VAL B N 1
ATOM 4131 C CA . VAL B 1 8 ? 49.423 26.724 -11.925 1.00 7.23 222 VAL B CA 1
ATOM 4132 C C . VAL B 1 8 ? 48.348 25.760 -12.344 1.00 8.15 222 VAL B C 1
ATOM 4133 O O . VAL B 1 8 ? 47.321 26.150 -12.976 1.00 8.87 222 VAL B O 1
ATOM 4137 N N . GLY B 1 9 ? 48.565 24.491 -12.001 1.00 7.49 223 GLY B N 1
ATOM 4138 C CA . GLY B 1 9 ? 47.583 23.438 -12.207 1.00 8.20 223 GLY B CA 1
ATOM 4139 C C . GLY B 1 9 ? 48.076 22.389 -13.162 1.00 8.28 223 GLY B C 1
ATOM 4140 O O . GLY B 1 9 ? 48.311 22.688 -14.323 1.00 8.61 223 GLY B O 1
ATOM 4141 N N . ALA B 1 10 ? 48.234 21.169 -12.681 1.00 6.64 224 ALA B N 1
ATOM 4142 C CA . ALA B 1 10 ? 48.724 20.077 -13.485 1.00 6.52 224 ALA B CA 1
ATOM 4143 C C . ALA B 1 10 ? 47.576 19.234 -14.047 1.00 7.81 224 ALA B C 1
ATOM 4144 O O . ALA B 1 10 ? 47.514 17.996 -13.949 1.00 7.69 224 ALA B O 1
ATOM 4146 N N . GLY B 1 11 ? 46.685 19.948 -14.715 1.00 7.40 225 GLY B N 1
ATOM 4147 C CA . GLY B 1 11 ? 45.658 19.362 -15.568 1.00 8.14 225 GLY B CA 1
ATOM 4148 C C . GLY B 1 11 ? 46.192 19.241 -16.980 1.00 7.73 225 GLY B C 1
ATOM 4149 O O . GLY B 1 11 ? 47.371 19.462 -17.186 1.00 6.73 225 GLY B O 1
ATOM 4150 N N . PRO B 1 12 ? 45.340 18.923 -17.960 1.00 7.15 226 PRO B N 1
ATOM 4151 C CA . PRO B 1 12 ? 45.797 18.781 -19.339 1.00 6.79 226 PRO B CA 1
ATOM 4152 C C . PRO B 1 12 ? 46.386 20.102 -19.906 1.00 8.41 226 PRO B C 1
ATOM 4153 O O . PRO B 1 12 ? 47.440 20.089 -20.512 1.00 8.01 226 PRO B O 1
ATOM 4157 N N . GLY B 1 13 ? 45.736 21.241 -19.673 1.00 7.78 227 GLY B N 1
ATOM 4158 C CA . GLY B 1 13 ? 46.307 22.493 -20.158 1.00 8.22 227 GLY B CA 1
ATOM 4159 C C . GLY B 1 13 ? 47.688 22.773 -19.560 1.00 9.04 227 GLY B C 1
ATOM 4160 O O . GLY B 1 13 ? 48.666 23.068 -20.273 1.00 6.88 227 GLY B O 1
ATOM 4161 N N . GLY B 1 14 ? 47.807 22.625 -18.239 1.00 8.46 228 GLY B N 1
ATOM 4162 C CA . GLY B 1 14 ? 49.041 22.950 -17.567 1.00 7.26 228 GLY B CA 1
ATOM 4163 C C . GLY B 1 14 ? 50.203 21.997 -17.858 1.00 8.49 228 GLY B C 1
ATOM 4164 O O . GLY B 1 14 ? 51.361 22.411 -18.053 1.00 8.61 228 GLY B O 1
ATOM 4165 N N . ILE B 1 15 ? 49.928 20.720 -17.932 1.00 8.34 229 ILE B N 1
ATOM 4166 C CA . ILE B 1 15 ? 50.987 19.760 -18.228 1.00 8.86 229 ILE B CA 1
ATOM 4167 C C . ILE B 1 15 ? 51.506 19.953 -19.643 1.00 8.93 229 ILE B C 1
ATOM 4168 O O . ILE B 1 15 ? 52.727 19.877 -19.884 1.00 10.04 229 ILE B O 1
ATOM 4173 N N . ILE B 1 16 ? 50.600 20.201 -20.588 1.00 8.68 230 ILE B N 1
ATOM 4174 C CA . ILE B 1 16 ? 50.987 20.356 -21.984 1.00 7.46 230 ILE B CA 1
ATOM 4175 C C . ILE B 1 16 ? 51.814 21.602 -22.125 1.00 9.29 230 ILE B C 1
ATOM 4176 O O . ILE B 1 16 ? 52.843 21.597 -22.816 1.00 7.20 230 ILE B O 1
ATOM 4181 N N . ALA B 1 17 ? 51.343 22.695 -21.529 1.00 8.28 231 ALA B N 1
ATOM 4182 C CA . ALA B 1 17 ? 52.110 23.911 -21.506 1.00 8.67 231 ALA B CA 1
ATOM 4183 C C . ALA B 1 17 ? 53.502 23.706 -20.885 1.00 8.90 231 ALA B C 1
ATOM 4184 O O . ALA B 1 17 ? 54.529 24.162 -21.447 1.00 9.18 231 ALA B O 1
ATOM 4186 N N . ALA B 1 18 ? 53.542 23.039 -19.750 1.00 7.36 232 ALA B N 1
ATOM 4187 C CA . ALA B 1 18 ? 54.811 22.844 -19.064 1.00 7.46 232 ALA B CA 1
ATOM 4188 C C . ALA B 1 18 ? 55.803 22.045 -19.909 1.00 8.87 232 ALA B C 1
ATOM 4189 O O . ALA B 1 18 ? 56.997 22.307 -19.889 1.00 10.47 232 ALA B O 1
ATOM 4191 N N . ASP B 1 19 ? 55.298 21.036 -20.630 1.00 8.26 233 ASP B N 1
ATOM 4192 C CA . ASP B 1 19 ? 56.101 20.207 -21.471 1.00 9.33 233 ASP B CA 1
ATOM 4193 C C . ASP B 1 19 ? 56.631 20.958 -22.691 1.00 7.91 233 ASP B C 1
ATOM 4194 O O . ASP B 1 19 ? 57.796 20.892 -22.920 1.00 9.84 233 ASP B O 1
ATOM 4199 N N . ARG B 1 20 ? 55.781 21.671 -23.433 1.00 8.42 234 ARG B N 1
ATOM 4200 C CA . ARG B 1 20 ? 56.195 22.431 -24.605 1.00 7.36 234 ARG B CA 1
ATOM 4201 C C . ARG B 1 20 ? 57.143 23.583 -24.277 1.00 7.83 234 ARG B C 1
ATOM 4202 O O . ARG B 1 20 ? 58.160 23.784 -24.955 1.00 8.63 234 ARG B O 1
ATOM 4210 N N . LEU B 1 21 ? 56.940 24.238 -23.161 1.00 7.29 235 LEU B N 1
ATOM 4211 C CA . LEU B 1 21 ? 57.775 25.393 -22.792 1.00 6.94 235 LEU B CA 1
ATOM 4212 C C . LEU B 1 21 ? 59.130 24.944 -22.249 1.00 7.05 235 LEU B C 1
ATOM 4213 O O . LEU B 1 21 ? 60.149 25.568 -22.547 1.00 7.05 235 LEU B O 1
ATOM 4218 N N . SER B 1 22 ? 59.126 23.848 -21.499 1.00 7.85 236 SER B N 1
ATOM 4219 C CA . SER B 1 22 ? 60.373 23.284 -20.978 1.00 8.60 236 SER B CA 1
ATOM 4220 C C . SER B 1 22 ? 61.164 22.689 -22.126 1.00 8.44 236 SER B C 1
ATOM 4221 O O . SER B 1 22 ? 62.370 22.738 -22.151 1.00 10.03 236 SER B O 1
ATOM 4224 N N . GLU B 1 23 ? 60.466 22.159 -23.116 1.00 8.03 237 GLU B N 1
ATOM 4225 C CA . GLU B 1 23 ? 61.093 21.606 -24.279 1.00 8.32 237 GLU B CA 1
ATOM 4226 C C . GLU B 1 23 ? 61.826 22.721 -25.015 1.00 7.05 237 GLU B C 1
ATOM 4227 O O . GLU B 1 23 ? 62.860 22.510 -25.635 1.00 6.55 237 GLU B O 1
ATOM 4233 N N . ALA B 1 24 ? 61.280 23.900 -24.973 1.00 6.26 238 ALA B N 1
ATOM 4234 C CA . ALA B 1 24 ? 61.878 25.010 -25.661 1.00 7.94 238 ALA B CA 1
ATOM 4235 C C . ALA B 1 24 ? 63.074 25.591 -24.872 1.00 7.43 238 ALA B C 1
ATOM 4236 O O . ALA B 1 24 ? 63.662 26.603 -25.272 1.00 7.72 238 ALA B O 1
ATOM 4238 N N . GLY B 1 25 ? 63.412 24.989 -23.748 1.00 5.87 239 GLY B N 1
ATOM 4239 C CA . GLY B 1 25 ? 64.534 25.428 -22.933 1.00 7.21 239 GLY B CA 1
ATOM 4240 C C . GLY B 1 25 ? 64.252 26.448 -21.844 1.00 8.11 239 GLY B C 1
ATOM 4241 O O . GLY B 1 25 ? 65.192 26.927 -21.199 1.00 9.90 239 GLY B O 1
ATOM 4242 N N . LYS B 1 26 ? 62.981 26.747 -21.606 1.00 8.07 240 LYS B N 1
ATOM 4243 C CA . LYS B 1 26 ? 62.614 27.746 -20.613 1.00 9.40 240 LYS B CA 1
ATOM 4244 C C . LYS B 1 26 ? 62.623 27.136 -19.227 1.00 9.10 240 LYS B C 1
ATOM 4245 O O . LYS B 1 26 ? 62.363 25.936 -19.048 1.00 9.84 240 LYS B O 1
ATOM 4251 N N . LYS B 1 27 ? 62.957 27.949 -18.241 1.00 9.47 241 LYS B N 1
ATOM 4252 C CA . LYS B 1 27 ? 62.965 27.530 -16.869 1.00 9.45 241 LYS B CA 1
ATOM 4253 C C . LYS B 1 27 ? 61.532 27.520 -16.325 1.00 10.01 241 LYS B C 1
ATOM 4254 O O . LYS B 1 27 ? 60.937 28.597 -16.005 1.00 9.91 241 LYS B O 1
ATOM 4260 N N . VAL B 1 28 ? 60.988 26.322 -16.148 1.00 9.24 242 VAL B N 1
ATOM 4261 C CA . VAL B 1 28 ? 59.565 26.170 -15.864 1.00 8.79 242 VAL B CA 1
ATOM 4262 C C . VAL B 1 28 ? 59.259 25.518 -14.528 1.00 8.49 242 VAL B C 1
ATOM 4263 O O . VAL B 1 28 ? 59.903 24.496 -14.179 1.00 7.85 242 VAL B O 1
ATOM 4267 N N . LEU B 1 29 ? 58.305 26.111 -13.790 1.00 7.89 243 LEU B N 1
ATOM 4268 C CA . LEU B 1 29 ? 57.774 25.586 -12.527 1.00 7.79 243 LEU B CA 1
ATOM 4269 C C . LEU B 1 29 ? 56.304 25.202 -12.708 1.00 9.00 243 LEU B C 1
ATOM 4270 O O . LEU B 1 29 ? 55.475 26.063 -13.112 1.00 8.74 243 LEU B O 1
ATOM 4275 N N . LEU B 1 30 ? 55.957 23.932 -12.432 1.00 8.49 244 LEU B N 1
ATOM 4276 C CA . LEU B 1 30 ? 54.569 23.491 -12.522 1.00 8.68 244 LEU B CA 1
ATOM 4277 C C . LEU B 1 30 ? 54.138 23.210 -11.087 1.00 8.43 244 LEU B C 1
ATOM 4278 O O . LEU B 1 30 ? 54.732 22.414 -10.360 1.00 7.71 244 LEU B O 1
ATOM 4283 N N . LEU B 1 31 ? 53.077 23.885 -10.684 1.00 7.64 245 LEU B N 1
ATOM 4284 C CA . LEU B 1 31 ? 52.554 23.730 -9.360 1.00 8.59 245 LEU B CA 1
ATOM 4285 C C . LEU B 1 31 ? 51.199 22.956 -9.423 1.00 7.67 245 LEU B C 1
ATOM 4286 O O . LEU B 1 31 ? 50.379 23.211 -10.271 1.00 8.21 245 LEU B O 1
ATOM 4291 N N . GLU B 1 32 ? 50.940 22.105 -8.437 1.00 8.06 246 GLU B N 1
ATOM 4292 C CA . GLU B 1 32 ? 49.725 21.304 -8.382 1.00 8.33 246 GLU B CA 1
ATOM 4293 C C . GLU B 1 32 ? 49.271 21.241 -6.874 1.00 7.85 246 GLU B C 1
ATOM 4294 O O . GLU B 1 32 ? 50.051 20.829 -5.999 1.00 7.46 246 GLU B O 1
ATOM 4300 N N . ARG B 1 33 ? 48.037 21.654 -6.628 1.00 8.26 247 ARG B N 1
ATOM 4301 C CA . ARG B 1 33 ? 47.496 21.696 -5.265 1.00 9.62 247 ARG B CA 1
ATOM 4302 C C . ARG B 1 33 ? 47.319 20.313 -4.676 1.00 8.52 247 ARG B C 1
ATOM 4303 O O . ARG B 1 33 ? 47.403 20.099 -3.460 1.00 9.10 247 ARG B O 1
ATOM 4311 N N . GLY B 1 34 ? 46.998 19.372 -5.542 1.00 7.78 248 GLY B N 1
ATOM 4312 C CA . GLY B 1 34 ? 46.784 17.996 -5.042 1.00 8.67 248 GLY B CA 1
ATOM 4313 C C . GLY B 1 34 ? 47.966 17.076 -5.004 1.00 6.97 248 GLY B C 1
ATOM 4314 O O . GLY B 1 34 ? 49.080 17.494 -5.242 1.00 6.94 248 GLY B O 1
ATOM 4315 N N . GLY B 1 35 ? 47.727 15.799 -4.680 1.00 7.89 249 GLY B N 1
ATOM 4316 C CA . GLY B 1 35 ? 48.794 14.834 -4.487 1.00 6.81 249 GLY B CA 1
ATOM 4317 C C . GLY B 1 35 ? 48.849 13.841 -5.681 1.00 7.51 249 GLY B C 1
ATOM 4318 O O . GLY B 1 35 ? 48.208 14.030 -6.677 1.00 7.42 249 GLY B O 1
ATOM 4319 N N . PRO B 1 36 ? 49.626 12.784 -5.577 1.00 8.02 250 PRO B N 1
ATOM 4320 C CA . PRO B 1 36 ? 49.762 11.813 -6.668 1.00 9.41 250 PRO B CA 1
ATOM 4321 C C . PRO B 1 36 ? 48.483 11.152 -7.097 1.00 8.38 250 PRO B C 1
ATOM 4322 O O . PRO B 1 36 ? 47.553 11.056 -6.298 1.00 9.85 250 PRO B O 1
ATOM 4326 N N . SER B 1 37 ? 48.514 10.599 -8.291 1.00 8.13 251 SER B N 1
ATOM 4327 C CA . SER B 1 37 ? 47.406 9.927 -8.912 1.00 8.34 251 SER B CA 1
ATOM 4328 C C . SER B 1 37 ? 47.833 8.486 -9.282 1.00 8.33 251 SER B C 1
ATOM 4329 O O . SER B 1 37 ? 47.761 7.590 -8.481 1.00 8.11 251 SER B O 1
ATOM 4332 N N . THR B 1 38 ? 48.317 8.291 -10.488 1.00 7.19 252 THR B N 1
ATOM 4333 C CA . THR B 1 38 ? 48.664 6.964 -10.950 1.00 8.05 252 THR B CA 1
ATOM 4334 C C . THR B 1 38 ? 49.990 6.483 -10.299 1.00 5.81 252 THR B C 1
ATOM 4335 O O . THR B 1 38 ? 50.831 7.283 -9.766 1.00 7.37 252 THR B O 1
ATOM 4339 N N . LYS B 1 39 ? 50.230 5.204 -10.441 1.00 7.34 253 LYS B N 1
ATOM 4340 C CA . LYS B 1 39 ? 51.460 4.587 -9.924 1.00 6.73 253 LYS B CA 1
ATOM 4341 C C . LYS B 1 39 ? 52.737 5.368 -10.254 1.00 8.22 253 LYS B C 1
ATOM 4342 O O . LYS B 1 39 ? 53.574 5.601 -9.357 1.00 8.14 253 LYS B O 1
ATOM 4348 N N . GLN B 1 40 ? 52.906 5.780 -11.522 1.00 9.04 254 GLN B N 1
ATOM 4349 C CA . GLN B 1 40 ? 54.151 6.428 -11.913 1.00 9.67 254 GLN B CA 1
ATOM 4350 C C . GLN B 1 40 ? 54.329 7.813 -11.253 1.00 10.49 254 GLN B C 1
ATOM 4351 O O . GLN B 1 40 ? 55.463 8.345 -11.210 1.00 9.18 254 GLN B O 1
ATOM 4357 N N . THR B 1 41 ? 53.235 8.382 -10.747 1.00 9.27 255 THR B N 1
ATOM 4358 C CA . THR B 1 41 ? 53.331 9.666 -10.037 1.00 9.08 255 THR B CA 1
ATOM 4359 C C . THR B 1 41 ? 53.600 9.489 -8.525 1.00 9.39 255 THR B C 1
ATOM 4360 O O . THR B 1 41 ? 53.736 10.476 -7.801 1.00 8.09 255 THR B O 1
ATOM 4364 N N . GLY B 1 42 ? 53.662 8.247 -8.047 1.00 8.25 256 GLY B N 1
ATOM 4365 C CA . GLY B 1 42 ? 53.846 7.981 -6.623 1.00 8.39 256 GLY B CA 1
ATOM 4366 C C . GLY B 1 42 ? 52.496 7.580 -5.987 1.00 7.93 256 GLY B C 1
ATOM 4367 O O . GLY B 1 42 ? 52.359 7.434 -4.804 1.00 8.62 256 GLY B O 1
ATOM 4368 N N . GLY B 1 43 ? 51.496 7.343 -6.802 1.00 7.36 257 GLY B N 1
ATOM 4369 C CA . GLY B 1 43 ? 50.174 6.990 -6.288 1.00 7.02 257 GLY B CA 1
ATOM 4370 C C . GLY B 1 43 ? 50.130 5.579 -5.672 1.00 6.92 257 GLY B C 1
ATOM 4371 O O . GLY B 1 43 ? 50.710 4.668 -6.232 1.00 8.05 257 GLY B O 1
ATOM 4372 N N . THR B 1 44 ? 49.457 5.425 -4.541 1.00 7.83 258 THR B N 1
ATOM 4373 C CA . THR B 1 44 ? 49.354 4.130 -3.856 1.00 8.66 258 THR B CA 1
ATOM 4374 C C . THR B 1 44 ? 47.925 3.671 -3.557 1.00 7.86 258 THR B C 1
ATOM 4375 O O . THR B 1 44 ? 47.725 2.742 -2.809 1.00 7.13 258 THR B O 1
ATOM 4379 N N . TYR B 1 45 ? 46.935 4.280 -4.180 1.00 7.28 259 TYR B N 1
ATOM 4380 C CA . TYR B 1 45 ? 45.541 3.891 -3.934 1.00 7.24 259 TYR B CA 1
ATOM 4381 C C . TYR B 1 45 ? 45.142 2.720 -4.864 1.00 7.27 259 TYR B C 1
ATOM 4382 O O . TYR B 1 45 ? 44.593 2.943 -5.928 1.00 5.79 259 TYR B O 1
ATOM 4391 N N . VAL B 1 46 ? 45.421 1.512 -4.395 1.00 7.11 260 VAL B N 1
ATOM 4392 C CA . VAL B 1 46 ? 45.346 0.272 -5.211 1.00 7.54 260 VAL B CA 1
ATOM 4393 C C . VAL B 1 46 ? 44.287 -0.671 -4.695 1.00 7.61 260 VAL B C 1
ATOM 4394 O O . VAL B 1 46 ? 44.300 -0.998 -3.499 1.00 9.37 260 VAL B O 1
ATOM 4398 N N . ALA B 1 47 ? 43.455 -1.194 -5.610 1.00 7.02 261 ALA B N 1
ATOM 4399 C CA . ALA B 1 47 ? 42.398 -2.135 -5.257 1.00 7.30 261 ALA B CA 1
ATOM 4400 C C . ALA B 1 47 ? 43.093 -3.343 -4.612 1.00 7.84 261 ALA B C 1
ATOM 4401 O O . ALA B 1 47 ? 44.241 -3.697 -4.976 1.00 6.76 261 ALA B O 1
ATOM 4403 N N . PRO B 1 48 ? 42.435 -4.003 -3.676 1.00 8.19 262 PRO B N 1
ATOM 4404 C CA . PRO B 1 48 ? 43.072 -5.128 -3.021 1.00 9.26 262 PRO B CA 1
ATOM 4405 C C . PRO B 1 48 ? 43.435 -6.251 -4.015 1.00 8.72 262 PRO B C 1
ATOM 4406 O O . PRO B 1 48 ? 44.318 -7.025 -3.717 1.00 10.65 262 PRO B O 1
ATOM 4410 N N . TRP B 1 49 ? 42.712 -6.429 -5.095 1.00 7.22 263 TRP B N 1
ATOM 4411 C CA . TRP B 1 49 ? 43.034 -7.456 -6.085 1.00 7.20 263 TRP B CA 1
ATOM 4412 C C . TRP B 1 49 ? 44.253 -7.075 -6.974 1.00 6.62 263 TRP B C 1
ATOM 4413 O O . TRP B 1 49 ? 44.862 -7.921 -7.604 1.00 7.37 263 TRP B O 1
ATOM 4424 N N . ALA B 1 50 ? 44.607 -5.810 -6.976 1.00 6.22 264 ALA B N 1
ATOM 4425 C CA . ALA B 1 50 ? 45.705 -5.300 -7.824 1.00 6.93 264 ALA B CA 1
ATOM 4426 C C . ALA B 1 50 ? 46.973 -4.979 -7.069 1.00 7.07 264 ALA B C 1
ATOM 4427 O O . ALA B 1 50 ? 47.914 -4.383 -7.613 1.00 7.48 264 ALA B O 1
ATOM 4429 N N . THR B 1 51 ? 47.009 -5.348 -5.799 1.00 7.95 265 THR B N 1
ATOM 4430 C CA . THR B 1 51 ? 48.160 -5.032 -4.932 1.00 8.45 265 THR B CA 1
ATOM 4431 C C . THR B 1 51 ? 49.538 -5.327 -5.565 1.00 9.75 265 THR B C 1
ATOM 4432 O O . THR B 1 51 ? 50.473 -4.515 -5.473 1.00 7.52 265 THR B O 1
ATOM 4436 N N . SER B 1 52 ? 49.676 -6.501 -6.164 1.00 9.81 266 SER B N 1
ATOM 4437 C CA . SER B 1 52 ? 51.005 -6.889 -6.619 1.00 10.38 266 SER B CA 1
ATOM 4438 C C . SER B 1 52 ? 51.425 -6.076 -7.832 1.00 9.42 266 SER B C 1
ATOM 4439 O O . SER B 1 52 ? 52.608 -5.902 -8.007 1.00 12.04 266 SER B O 1
ATOM 4442 N N . SER B 1 53 ? 50.496 -5.505 -8.597 1.00 8.60 267 SER B N 1
ATOM 4443 C CA . SER B 1 53 ? 50.837 -4.658 -9.731 1.00 8.47 267 SER B CA 1
ATOM 4444 C C . SER B 1 53 ? 51.128 -3.209 -9.354 1.00 7.93 267 SER B C 1
ATOM 4445 O O . SER B 1 53 ? 51.752 -2.474 -10.087 1.00 7.25 267 SER B O 1
ATOM 4448 N N . GLY B 1 54 ? 50.607 -2.771 -8.216 1.00 6.95 268 GLY B N 1
ATOM 4449 C CA . GLY B 1 54 ? 50.663 -1.366 -7.845 1.00 7.15 268 GLY B CA 1
ATOM 4450 C C . GLY B 1 54 ? 49.807 -0.428 -8.678 1.00 7.46 268 GLY B C 1
ATOM 4451 O O . GLY B 1 54 ? 49.926 0.749 -8.521 1.00 7.28 268 GLY B O 1
ATOM 4452 N N . LEU B 1 55 ? 48.964 -0.954 -9.581 1.00 6.83 269 LEU B N 1
ATOM 4453 C CA . LEU B 1 55 ? 48.181 -0.122 -10.470 1.00 7.94 269 LEU B CA 1
ATOM 4454 C C . LEU B 1 55 ? 47.005 0.451 -9.645 1.00 7.54 269 LEU B C 1
ATOM 4455 O O . LEU B 1 55 ? 46.288 -0.278 -8.973 1.00 9.00 269 LEU B O 1
ATOM 4460 N N . THR B 1 56 ? 46.865 1.757 -9.656 1.00 6.63 270 THR B N 1
ATOM 4461 C CA . THR B 1 56 ? 45.912 2.424 -8.791 1.00 7.18 270 THR B CA 1
ATOM 4462 C C . THR B 1 56 ? 44.524 2.508 -9.391 1.00 7.55 270 THR B C 1
ATOM 4463 O O . THR B 1 56 ? 44.312 2.136 -10.549 1.00 6.34 270 THR B O 1
ATOM 4467 N N . LYS B 1 57 ? 43.583 3.073 -8.641 1.00 6.87 271 LYS B N 1
ATOM 4468 C CA . LYS B 1 57 ? 42.236 3.325 -9.149 1.00 7.20 271 LYS B CA 1
ATOM 4469 C C . LYS B 1 57 ? 42.226 4.169 -10.437 1.00 7.57 271 LYS B C 1
ATOM 4470 O O . LYS B 1 57 ? 41.395 4.018 -11.278 1.00 8.20 271 LYS B O 1
ATOM 4476 N N . PHE B 1 58 ? 43.193 5.051 -10.562 1.00 7.29 272 PHE B N 1
ATOM 4477 C CA . PHE B 1 58 ? 43.301 5.962 -11.663 1.00 8.03 272 PHE B CA 1
ATOM 4478 C C . PHE B 1 58 ? 43.994 5.323 -12.870 1.00 7.15 272 PHE B C 1
ATOM 4479 O O . PHE B 1 58 ? 43.797 5.729 -13.959 1.00 7.28 272 PHE B O 1
ATOM 4487 N N . ASP B 1 59 ? 44.808 4.309 -12.631 1.00 7.23 273 ASP B N 1
ATOM 4488 C CA . ASP B 1 59 ? 45.528 3.652 -13.719 1.00 6.96 273 ASP B CA 1
ATOM 4489 C C . ASP B 1 59 ? 44.609 2.745 -14.589 1.00 6.83 273 ASP B C 1
ATOM 4490 O O . ASP B 1 59 ? 44.847 2.603 -15.783 1.00 6.45 273 ASP B O 1
ATOM 4495 N N . ILE B 1 60 ? 43.652 2.062 -13.935 1.00 6.23 274 ILE B N 1
ATOM 4496 C CA . ILE B 1 60 ? 42.886 0.989 -14.563 1.00 6.54 274 ILE B CA 1
ATOM 4497 C C . ILE B 1 60 ? 41.592 1.515 -15.119 1.00 6.87 274 ILE B C 1
ATOM 4498 O O . ILE B 1 60 ? 40.731 1.998 -14.375 1.00 6.89 274 ILE B O 1
ATOM 4503 N N . PRO B 1 61 ? 41.490 1.577 -16.438 1.00 6.67 275 PRO B N 1
ATOM 4504 C CA . PRO B 1 61 ? 40.292 2.147 -17.072 1.00 7.18 275 PRO B CA 1
ATOM 4505 C C . PRO B 1 61 ? 38.967 1.609 -16.555 1.00 7.29 275 PRO B C 1
ATOM 4506 O O . PRO B 1 61 ? 38.075 2.407 -16.359 1.00 8.06 275 PRO B O 1
ATOM 4510 N N . GLY B 1 62 ? 38.849 0.300 -16.356 1.00 6.83 276 GLY B N 1
ATOM 4511 C CA . GLY B 1 62 ? 37.613 -0.271 -15.907 1.00 8.19 276 GLY B CA 1
ATOM 4512 C C . GLY B 1 62 ? 37.203 0.137 -14.533 1.00 6.18 276 GLY B C 1
ATOM 4513 O O . GLY B 1 62 ? 36.091 -0.154 -14.150 1.00 7.86 276 GLY B O 1
ATOM 4514 N N . LEU B 1 63 ? 38.119 0.686 -13.741 1.00 7.31 277 LEU B N 1
ATOM 4515 C CA . LEU B 1 63 ? 37.731 1.209 -12.419 1.00 8.02 277 LEU B CA 1
ATOM 4516 C C . LEU B 1 63 ? 37.077 2.635 -12.481 1.00 8.01 277 LEU B C 1
ATOM 4517 O O . LEU B 1 63 ? 36.705 3.213 -11.409 1.00 7.74 277 LEU B O 1
ATOM 4522 N N . PHE B 1 64 ? 36.954 3.207 -13.697 1.00 6.13 278 PHE B N 1
ATOM 4523 C CA . PHE B 1 64 ? 36.362 4.551 -13.862 1.00 6.20 278 PHE B CA 1
ATOM 4524 C C . PHE B 1 64 ? 35.088 4.773 -13.093 1.00 6.49 278 PHE B C 1
ATOM 4525 O O . PHE B 1 64 ? 34.985 5.735 -12.322 1.00 6.65 278 PHE B O 1
ATOM 4533 N N . GLU B 1 65 ? 34.097 3.876 -13.258 1.00 6.18 279 GLU B N 1
ATOM 4534 C CA . GLU B 1 65 ? 32.817 4.101 -12.599 1.00 7.37 279 GLU B CA 1
ATOM 4535 C C . GLU B 1 65 ? 32.972 4.079 -11.072 1.00 7.20 279 GLU B C 1
ATOM 4536 O O . GLU B 1 65 ? 32.184 4.681 -10.355 1.00 7.66 279 GLU B O 1
ATOM 4542 N N . SER B 1 66 ? 33.981 3.375 -10.559 1.00 6.38 280 SER B N 1
ATOM 4543 C CA . SER B 1 66 ? 34.170 3.301 -9.104 1.00 7.20 280 SER B CA 1
ATOM 4544 C C . SER B 1 66 ? 34.717 4.626 -8.522 1.00 7.21 280 SER B C 1
ATOM 4545 O O . SER B 1 66 ? 34.792 4.792 -7.300 1.00 7.44 280 SER B O 1
ATOM 4548 N N . LEU B 1 67 ? 35.123 5.556 -9.399 1.00 7.53 281 LEU B N 1
ATOM 4549 C CA . LEU B 1 67 ? 35.503 6.888 -8.928 1.00 6.86 281 LEU B CA 1
ATOM 4550 C C . LEU B 1 67 ? 34.281 7.640 -8.320 1.00 8.21 281 LEU B C 1
ATOM 4551 O O . LEU B 1 67 ? 34.466 8.532 -7.564 1.00 8.06 281 LEU B O 1
ATOM 4556 N N . PHE B 1 68 ? 33.057 7.235 -8.621 1.00 7.58 282 PHE B N 1
ATOM 4557 C CA . PHE B 1 68 ? 31.848 7.872 -8.102 1.00 7.38 282 PHE B CA 1
ATOM 4558 C C . PHE B 1 68 ? 31.164 7.140 -6.962 1.00 8.54 282 PHE B C 1
ATOM 4559 O O . PHE B 1 68 ? 30.149 7.627 -6.446 1.00 7.94 282 PHE B O 1
ATOM 4567 N N . THR B 1 69 ? 31.684 5.976 -6.602 1.00 8.74 283 THR B N 1
ATOM 4568 C CA . THR B 1 69 ? 31.049 5.077 -5.661 1.00 8.39 283 THR B CA 1
ATOM 4569 C C . THR B 1 69 ? 31.991 4.668 -4.498 1.00 10.46 283 THR B C 1
ATOM 4570 O O . THR B 1 69 ? 31.669 3.761 -3.754 1.00 9.62 283 THR B O 1
ATOM 4574 N N . ASP B 1 70 ? 33.065 5.412 -4.316 1.00 9.83 284 ASP B N 1
ATOM 4575 C CA . ASP B 1 70 ? 34.006 5.233 -3.256 1.00 9.34 284 ASP B CA 1
ATOM 4576 C C . ASP B 1 70 ? 33.525 5.923 -1.995 1.00 8.67 284 ASP B C 1
ATOM 4577 O O . ASP B 1 70 ? 32.970 7.008 -2.020 1.00 7.74 284 ASP B O 1
ATOM 4582 N N . SER B 1 71 ? 33.717 5.277 -0.861 1.00 6.96 285 SER B N 1
ATOM 4583 C CA . SER B 1 71 ? 33.269 5.876 0.417 1.00 9.01 285 SER B CA 1
ATOM 4584 C C . SER B 1 71 ? 34.154 7.051 0.844 1.00 9.36 285 SER B C 1
ATOM 4585 O O . SER B 1 71 ? 33.736 7.849 1.680 1.00 9.03 285 SER B O 1
ATOM 4588 N N . ASN B 1 72 ? 35.307 7.228 0.223 1.00 8.20 286 ASN B N 1
ATOM 4589 C CA . ASN B 1 72 ? 36.189 8.330 0.615 1.00 9.08 286 ASN B CA 1
ATOM 4590 C C . ASN B 1 72 ? 36.949 8.933 -0.581 1.00 8.77 286 ASN B C 1
ATOM 4591 O O . ASN B 1 72 ? 38.136 8.733 -0.770 1.00 10.59 286 ASN B O 1
ATOM 4596 N N . PRO B 1 73 ? 36.239 9.621 -1.454 1.00 7.89 287 PRO B N 1
ATOM 4597 C CA . PRO B 1 73 ? 36.872 10.158 -2.654 1.00 8.61 287 PRO B CA 1
ATOM 4598 C C . PRO B 1 73 ? 37.717 11.393 -2.516 1.00 9.64 287 PRO B C 1
ATOM 4599 O O . PRO B 1 73 ? 37.282 12.560 -2.924 1.00 11.36 287 PRO B O 1
ATOM 4603 N N . PHE B 1 74 ? 38.992 11.124 -2.227 1.00 8.93 288 PHE B N 1
ATOM 4604 C CA . PHE B 1 74 ? 39.943 12.177 -1.964 1.00 7.84 288 PHE B CA 1
ATOM 4605 C C . PHE B 1 74 ? 40.375 12.969 -3.217 1.00 7.00 288 PHE B C 1
ATOM 4606 O O . PHE B 1 74 ? 41.038 14.009 -3.113 1.00 7.81 288 PHE B O 1
ATOM 4614 N N . TRP B 1 75 ? 39.999 12.503 -4.386 1.00 6.40 289 TRP B N 1
ATOM 4615 C CA . TRP B 1 75 ? 40.422 13.097 -5.617 1.00 5.79 289 TRP B CA 1
ATOM 4616 C C . TRP B 1 75 ? 39.634 14.292 -6.088 1.00 6.30 289 TRP B C 1
ATOM 4617 O O . TRP B 1 75 ? 40.073 15.010 -6.986 1.00 8.43 289 TRP B O 1
ATOM 4628 N N . TRP B 1 76 ? 38.461 14.517 -5.529 1.00 7.23 290 TRP B N 1
ATOM 4629 C CA . TRP B 1 76 ? 37.610 15.654 -5.932 1.00 7.67 290 TRP B CA 1
ATOM 4630 C C . TRP B 1 76 ? 38.077 16.905 -5.195 1.00 6.67 290 TRP B C 1
ATOM 4631 O O . TRP B 1 76 ? 38.490 16.847 -4.019 1.00 8.22 290 TRP B O 1
ATOM 4642 N N . CYS B 1 77 ? 38.055 18.038 -5.884 1.00 8.72 291 CYS B N 1
ATOM 4643 C CA . CYS B 1 77 ? 38.412 19.308 -5.308 1.00 8.06 291 CYS B CA 1
ATOM 4644 C C . CYS B 1 77 ? 37.404 19.578 -4.170 1.00 8.59 291 CYS B C 1
ATOM 4645 O O . CYS B 1 77 ? 36.182 19.601 -4.380 1.00 8.09 291 CYS B O 1
ATOM 4648 N N . LYS B 1 78 ? 37.908 19.788 -2.970 1.00 8.03 292 LYS B N 1
ATOM 4649 C CA . LYS B 1 78 ? 37.074 19.938 -1.778 1.00 8.59 292 LYS B CA 1
ATOM 4650 C C . LYS B 1 78 ? 36.371 21.280 -1.609 1.00 8.94 292 LYS B C 1
ATOM 4651 O O . LYS B 1 78 ? 35.584 21.451 -0.701 1.00 9.03 292 LYS B O 1
ATOM 4657 N N . ASP B 1 79 ? 36.745 22.236 -2.453 1.00 7.02 293 ASP B N 1
ATOM 4658 C CA . ASP B 1 79 ? 36.249 23.549 -2.390 1.00 7.73 293 ASP B CA 1
ATOM 4659 C C . ASP B 1 79 ? 35.543 23.965 -3.674 1.00 7.06 293 ASP B C 1
ATOM 4660 O O . ASP B 1 79 ? 35.319 25.136 -3.849 1.00 7.29 293 ASP B O 1
ATOM 4665 N N . ILE B 1 80 ? 35.142 22.991 -4.491 1.00 6.54 294 ILE B N 1
ATOM 4666 C CA . ILE B 1 80 ? 34.307 23.250 -5.639 1.00 6.75 294 ILE B CA 1
ATOM 4667 C C . ILE B 1 80 ? 33.075 22.357 -5.508 1.00 7.98 294 ILE B C 1
ATOM 4668 O O . ILE B 1 80 ? 33.185 21.146 -5.137 1.00 7.15 294 ILE B O 1
ATOM 4673 N N . THR B 1 81 ? 31.914 22.928 -5.833 1.00 7.79 295 THR B N 1
ATOM 4674 C CA . THR B 1 81 ? 30.622 22.286 -5.548 1.00 8.10 295 THR B CA 1
ATOM 4675 C C . THR B 1 81 ? 30.165 21.260 -6.594 1.00 9.58 295 THR B C 1
ATOM 4676 O O . THR B 1 81 ? 29.177 20.591 -6.369 1.00 9.76 295 THR B O 1
ATOM 4680 N N . VAL B 1 82 ? 30.873 21.182 -7.705 1.00 8.01 296 VAL B N 1
ATOM 4681 C CA . VAL B 1 82 ? 30.669 20.173 -8.740 1.00 8.01 296 VAL B CA 1
ATOM 4682 C C . VAL B 1 82 ? 31.988 19.422 -8.988 1.00 7.49 296 VAL B C 1
ATOM 4683 O O . VAL B 1 82 ? 33.049 19.828 -8.501 1.00 8.37 296 VAL B O 1
ATOM 4687 N N . PHE B 1 83 ? 31.929 18.319 -9.738 1.00 8.53 297 PHE B N 1
ATOM 4688 C CA . PHE B 1 83 ? 33.119 17.492 -9.973 1.00 8.56 297 PHE B CA 1
ATOM 4689 C C . PHE B 1 83 ? 34.242 18.217 -10.650 1.00 7.97 297 PHE B C 1
ATOM 4690 O O . PHE B 1 83 ? 34.047 18.808 -11.710 1.00 8.83 297 PHE B O 1
ATOM 4698 N N . ALA B 1 84 ? 35.422 18.162 -10.041 1.00 7.20 298 ALA B N 1
ATOM 4699 C CA . ALA B 1 84 ? 36.705 18.609 -10.600 1.00 7.91 298 ALA B CA 1
ATOM 4700 C C . ALA B 1 84 ? 37.780 17.757 -9.905 1.00 7.59 298 ALA B C 1
ATOM 4701 O O . ALA B 1 84 ? 37.682 17.483 -8.665 1.00 7.61 298 ALA B O 1
ATOM 4703 N N . GLY B 1 85 ? 38.726 17.245 -10.702 1.00 7.79 299 GLY B N 1
ATOM 4704 C CA . GLY B 1 85 ? 39.899 16.517 -10.211 1.00 7.64 299 GLY B CA 1
ATOM 4705 C C . GLY B 1 85 ? 40.977 17.422 -9.620 1.00 7.50 299 GLY B C 1
ATOM 4706 O O . GLY B 1 85 ? 41.488 18.367 -10.278 1.00 8.57 299 GLY B O 1
ATOM 4707 N N . CYS B 1 86 ? 41.304 17.199 -8.369 1.00 5.67 300 CYS B N 1
ATOM 4708 C CA . CYS B 1 86 ? 42.375 17.926 -7.682 1.00 7.32 300 CYS B CA 1
ATOM 4709 C C . CYS B 1 86 ? 43.428 16.962 -7.264 1.00 8.39 300 CYS B C 1
ATOM 4710 O O . CYS B 1 86 ? 43.412 16.446 -6.175 1.00 7.76 300 CYS B O 1
ATOM 4713 N N . LEU B 1 87 ? 44.300 16.638 -8.218 1.00 7.50 301 LEU B N 1
ATOM 4714 C CA . LEU B 1 87 ? 45.395 15.685 -8.078 1.00 7.17 301 LEU B CA 1
ATOM 4715 C C . LEU B 1 87 ? 46.248 15.773 -9.345 1.00 6.93 301 LEU B C 1
ATOM 4716 O O . LEU B 1 87 ? 45.836 16.439 -10.294 1.00 7.59 301 LEU B O 1
ATOM 4721 N N . VAL B 1 88 ? 47.406 15.109 -9.401 1.00 7.35 302 VAL B N 1
ATOM 4722 C CA . VAL B 1 88 ? 48.249 15.181 -10.608 1.00 7.49 302 VAL B CA 1
ATOM 4723 C C . VAL B 1 88 ? 47.469 14.666 -11.801 1.00 7.46 302 VAL B C 1
ATOM 4724 O O . VAL B 1 88 ? 46.958 13.564 -11.790 1.00 6.16 302 VAL B O 1
ATOM 4728 N N . GLY B 1 89 ? 47.321 15.510 -12.816 1.00 7.22 303 GLY B N 1
ATOM 4729 C CA . GLY B 1 89 ? 46.567 15.194 -14.016 1.00 6.26 303 GLY B CA 1
ATOM 4730 C C . GLY B 1 89 ? 45.186 15.851 -14.070 1.00 6.05 303 GLY B C 1
ATOM 4731 O O . GLY B 1 89 ? 44.485 15.844 -15.098 1.00 7.65 303 GLY B O 1
ATOM 4732 N N . GLY B 1 90 ? 44.751 16.405 -12.943 1.00 6.56 304 GLY B N 1
ATOM 4733 C CA . GLY B 1 90 ? 43.425 16.998 -12.861 1.00 6.33 304 GLY B CA 1
ATOM 4734 C C . GLY B 1 90 ? 42.320 16.074 -13.352 1.00 6.89 304 GLY B C 1
ATOM 4735 O O . GLY B 1 90 ? 42.287 14.859 -13.052 1.00 8.80 304 GLY B O 1
ATOM 4736 N N . GLY B 1 91 ? 41.402 16.626 -14.126 1.00 8.16 305 GLY B N 1
ATOM 4737 C CA . GLY B 1 91 ? 40.334 15.835 -14.695 1.00 7.15 305 GLY B CA 1
ATOM 4738 C C . GLY B 1 91 ? 40.813 14.644 -15.524 1.00 7.77 305 GLY B C 1
ATOM 4739 O O . GLY B 1 91 ? 40.056 13.640 -15.604 1.00 8.28 305 GLY B O 1
ATOM 4740 N N . THR B 1 92 ? 42.007 14.698 -16.120 1.00 7.91 306 THR B N 1
ATOM 4741 C CA . THR B 1 92 ? 42.440 13.570 -16.930 1.00 7.19 306 THR B CA 1
ATOM 4742 C C . THR B 1 92 ? 42.791 12.369 -16.104 1.00 8.34 306 THR B C 1
ATOM 4743 O O . THR B 1 92 ? 42.922 11.305 -16.673 1.00 8.38 306 THR B O 1
ATOM 4747 N N . SER B 1 93 ? 42.971 12.542 -14.798 1.00 6.34 307 SER B N 1
ATOM 4748 C CA . SER B 1 93 ? 43.218 11.379 -13.949 1.00 7.73 307 SER B CA 1
ATOM 4749 C C . SER B 1 93 ? 41.956 10.675 -13.443 1.00 8.10 307 SER B C 1
ATOM 4750 O O . SER B 1 93 ? 42.031 9.597 -12.909 1.00 7.00 307 SER B O 1
ATOM 4753 N N . VAL B 1 94 ? 40.800 11.336 -13.551 1.00 8.87 308 VAL B N 1
ATOM 4754 C CA . VAL B 1 94 ? 39.558 10.846 -13.034 1.00 7.48 308 VAL B CA 1
ATOM 4755 C C . VAL B 1 94 ? 38.400 10.858 -14.054 1.00 8.34 308 VAL B C 1
ATOM 4756 O O . VAL B 1 94 ? 37.284 10.518 -13.677 1.00 9.36 308 VAL B O 1
ATOM 4760 N N . ASN B 1 95 ? 38.677 11.173 -15.309 1.00 7.74 309 ASN B N 1
ATOM 4761 C CA . ASN B 1 95 ? 37.641 11.237 -16.299 1.00 8.38 309 ASN B CA 1
ATOM 4762 C C . ASN B 1 95 ? 37.358 9.886 -17.029 1.00 8.23 309 ASN B C 1
ATOM 4763 O O . ASN B 1 95 ? 38.064 8.881 -16.843 1.00 6.84 309 ASN B O 1
ATOM 4768 N N . GLY B 1 96 ? 36.309 9.914 -17.827 1.00 7.68 310 GLY B N 1
ATOM 4769 C CA . GLY B 1 96 ? 35.905 8.756 -18.598 1.00 8.52 310 GLY B CA 1
ATOM 4770 C C . GLY B 1 96 ? 36.868 8.489 -19.729 1.00 8.74 310 GLY B C 1
ATOM 4771 O O . GLY B 1 96 ? 36.806 7.438 -20.385 1.00 9.18 310 GLY B O 1
ATOM 4772 N N . ALA B 1 97 ? 37.724 9.466 -20.024 1.00 8.30 311 ALA B N 1
ATOM 4773 C CA . ALA B 1 97 ? 38.753 9.354 -21.034 1.00 8.81 311 ALA B CA 1
ATOM 4774 C C . ALA B 1 97 ? 38.303 9.319 -22.477 1.00 7.55 311 ALA B C 1
ATOM 4775 O O . ALA B 1 97 ? 39.136 9.053 -23.383 1.00 8.60 311 ALA B O 1
ATOM 4777 N N . LEU B 1 98 ? 37.036 9.651 -22.698 1.00 8.51 312 LEU B N 1
ATOM 4778 C CA . LEU B 1 98 ? 36.512 9.678 -24.067 1.00 7.82 312 LEU B CA 1
ATOM 4779 C C . LEU B 1 98 ? 37.354 10.761 -24.795 1.00 7.22 312 LEU B C 1
ATOM 4780 O O . LEU B 1 98 ? 37.534 11.875 -24.312 1.00 5.98 312 LEU B O 1
ATOM 4785 N N . TYR B 1 99 ? 37.825 10.396 -25.970 1.00 7.63 313 TYR B N 1
ATOM 4786 C CA . TYR B 1 99 ? 38.924 11.138 -26.614 1.00 7.39 313 TYR B CA 1
ATOM 4787 C C . TYR B 1 99 ? 38.617 11.288 -28.063 1.00 8.19 313 TYR B C 1
ATOM 4788 O O . TYR B 1 99 ? 38.618 10.290 -28.802 1.00 7.73 313 TYR B O 1
ATOM 4797 N N . TRP B 1 100 ? 38.289 12.516 -28.463 1.00 8.31 314 TRP B N 1
ATOM 4798 C CA . TRP B 1 100 ? 37.930 12.803 -29.821 1.00 8.66 314 TRP B CA 1
ATOM 4799 C C . TRP B 1 100 ? 38.817 13.919 -30.347 1.00 7.79 314 TRP B C 1
ATOM 4800 O O . TRP B 1 100 ? 38.858 15.014 -29.746 1.00 7.23 314 TRP B O 1
ATOM 4811 N N . TYR B 1 101 ? 39.587 13.645 -31.416 1.00 8.45 315 TYR B N 1
ATOM 4812 C CA . TYR B 1 101 ? 40.359 14.734 -32.027 1.00 8.54 315 TYR B CA 1
ATOM 4813 C C . TYR B 1 101 ? 39.386 15.827 -32.454 1.00 7.44 315 TYR B C 1
ATOM 4814 O O . TYR B 1 101 ? 38.263 15.535 -32.910 1.00 7.16 315 TYR B O 1
ATOM 4823 N N . PRO B 1 102 ? 39.734 17.081 -32.297 1.00 8.22 316 PRO B N 1
ATOM 4824 C CA . PRO B 1 102 ? 38.794 18.110 -32.715 1.00 7.34 316 PRO B CA 1
ATOM 4825 C C . PRO B 1 102 ? 38.600 18.136 -34.224 1.00 8.05 316 PRO B C 1
ATOM 4826 O O . PRO B 1 102 ? 39.486 17.773 -34.996 1.00 7.48 316 PRO B O 1
ATOM 4830 N N . ASN B 1 103 ? 37.426 18.597 -34.632 1.00 8.24 317 ASN B N 1
ATOM 4831 C CA . ASN B 1 103 ? 37.132 18.823 -36.037 1.00 8.13 317 ASN B CA 1
ATOM 4832 C C . ASN B 1 103 ? 37.347 20.301 -36.374 1.00 8.51 317 ASN B C 1
ATOM 4833 O O . ASN B 1 103 ? 37.565 21.138 -35.473 1.00 9.57 317 ASN B O 1
ATOM 4838 N N . ASP B 1 104 ? 37.361 20.646 -37.662 1.00 8.74 318 ASP B N 1
ATOM 4839 C CA . ASP B 1 104 ? 37.673 22.034 -38.037 1.00 8.40 318 ASP B CA 1
ATOM 4840 C C . ASP B 1 104 ? 36.658 23.022 -37.425 1.00 8.67 318 ASP B C 1
ATOM 4841 O O . ASP B 1 104 ? 36.995 24.124 -37.008 1.00 8.26 318 ASP B O 1
ATOM 4846 N N . GLY B 1 105 ? 35.399 22.626 -37.376 1.00 9.20 319 GLY B N 1
ATOM 4847 C CA . GLY B 1 105 ? 34.352 23.509 -36.815 1.00 10.41 319 GLY B CA 1
ATOM 4848 C C . GLY B 1 105 ? 34.557 23.762 -35.311 1.00 9.55 319 GLY B C 1
ATOM 4849 O O . GLY B 1 105 ? 34.172 24.811 -34.831 1.00 10.25 319 GLY B O 1
ATOM 4850 N N . ASP B 1 106 ? 35.211 22.844 -34.585 1.00 7.87 320 ASP B N 1
ATOM 4851 C CA . ASP B 1 106 ? 35.507 23.047 -33.155 1.00 7.82 320 ASP B CA 1
ATOM 4852 C C . ASP B 1 106 ? 36.456 24.230 -32.990 1.00 6.93 320 ASP B C 1
ATOM 4853 O O . ASP B 1 106 ? 36.389 24.911 -31.961 1.00 8.37 320 ASP B O 1
ATOM 4858 N N . PHE B 1 107 ? 37.272 24.503 -34.008 1.00 7.03 321 PHE B N 1
ATOM 4859 C CA . PHE B 1 107 ? 38.231 25.648 -34.008 1.00 8.09 321 PHE B CA 1
ATOM 4860 C C . PHE B 1 107 ? 37.850 26.763 -34.974 1.00 8.63 321 PHE B C 1
ATOM 4861 O O . PHE B 1 107 ? 38.651 27.661 -35.353 1.00 8.13 321 PHE B O 1
ATOM 4869 N N . SER B 1 108 ? 36.576 26.793 -35.313 1.00 8.19 322 SER B N 1
ATOM 4870 C CA . SER B 1 108 ? 36.109 27.840 -36.259 1.00 7.67 322 SER B CA 1
ATOM 4871 C C . SER B 1 108 ? 35.995 29.240 -35.663 1.00 8.21 322 SER B C 1
ATOM 4872 O O . SER B 1 108 ? 35.665 29.431 -34.442 1.00 8.03 322 SER B O 1
ATOM 4875 N N . SER B 1 109 ? 36.197 30.241 -36.533 1.00 7.02 323 SER B N 1
ATOM 4876 C CA . SER B 1 109 ? 35.988 31.579 -36.092 1.00 8.34 323 SER B CA 1
ATOM 4877 C C . SER B 1 109 ? 34.487 31.801 -35.846 1.00 9.06 323 SER B C 1
ATOM 4878 O O . SER B 1 109 ? 34.122 32.682 -35.069 1.00 7.31 323 SER B O 1
ATOM 4881 N N . SER B 1 110 ? 33.609 30.983 -36.443 1.00 9.14 324 SER B N 1
ATOM 4882 C CA . SER B 1 110 ? 32.194 31.226 -36.210 1.00 11.07 324 SER B CA 1
ATOM 4883 C C . SER B 1 110 ? 31.779 30.797 -34.813 1.00 11.03 324 SER B C 1
ATOM 4884 O O . SER B 1 110 ? 30.650 31.097 -34.402 1.00 13.08 324 SER B O 1
ATOM 4887 N N . VAL B 1 111 ? 32.626 30.073 -34.081 1.00 9.96 325 VAL B N 1
ATOM 4888 C CA . VAL B 1 111 ? 32.268 29.722 -32.680 1.00 10.45 325 VAL B CA 1
ATOM 4889 C C . VAL B 1 111 ? 33.061 30.558 -31.681 1.00 10.74 325 VAL B C 1
ATOM 4890 O O . VAL B 1 111 ? 32.979 30.324 -30.482 1.00 11.84 325 VAL B O 1
ATOM 4894 N N . GLY B 1 112 ? 33.806 31.543 -32.172 1.00 9.84 326 GLY B N 1
ATOM 4895 C CA . GLY B 1 112 ? 34.517 32.443 -31.289 1.00 9.18 326 GLY B CA 1
ATOM 4896 C C . GLY B 1 112 ? 36.018 32.542 -31.348 1.00 7.84 326 GLY B C 1
ATOM 4897 O O . GLY B 1 112 ? 36.599 33.420 -30.715 1.00 9.48 326 GLY B O 1
ATOM 4898 N N . TRP B 1 113 ? 36.677 31.594 -31.985 1.00 7.70 327 TRP B N 1
ATOM 4899 C CA . TRP B 1 113 ? 38.135 31.623 -32.033 1.00 8.59 327 TRP B CA 1
ATOM 4900 C C . TRP B 1 113 ? 38.613 32.740 -32.946 1.00 7.76 327 TRP B C 1
ATOM 4901 O O . TRP B 1 113 ? 37.974 33.011 -33.962 1.00 8.49 327 TRP B O 1
ATOM 4912 N N . PRO B 1 114 ? 39.695 33.432 -32.583 1.00 6.87 328 PRO B N 1
ATOM 4913 C CA . PRO B 1 114 ? 40.326 34.359 -33.487 1.00 7.56 328 PRO B CA 1
ATOM 4914 C C . PRO B 1 114 ? 40.803 33.618 -34.763 1.00 7.32 328 PRO B C 1
ATOM 4915 O O . PRO B 1 114 ? 41.106 32.390 -34.669 1.00 6.52 328 PRO B O 1
ATOM 4919 N N . SER B 1 115 ? 40.920 34.336 -35.864 1.00 7.93 329 SER B N 1
ATOM 4920 C CA . SER B 1 115 ? 41.407 33.778 -37.148 1.00 8.07 329 SER B CA 1
ATOM 4921 C C . SER B 1 115 ? 42.698 33.028 -37.029 1.00 7.17 329 SER B C 1
ATOM 4922 O O . SER B 1 115 ? 42.855 31.961 -37.609 1.00 7.22 329 SER B O 1
ATOM 4925 N N . SER B 1 116 ? 43.608 33.561 -36.227 1.00 7.61 330 SER B N 1
ATOM 4926 C CA . SER B 1 116 ? 44.916 32.977 -36.060 1.00 7.99 330 SER B CA 1
ATOM 4927 C C . SER B 1 116 ? 44.898 31.608 -35.332 1.00 8.93 330 SER B C 1
ATOM 4928 O O . SER B 1 116 ? 45.958 30.986 -35.193 1.00 9.43 330 SER B O 1
ATOM 4931 N N . TRP B 1 117 ? 43.708 31.133 -34.900 1.00 8.97 331 TRP B N 1
ATOM 4932 C CA . TRP B 1 117 ? 43.571 29.861 -34.213 1.00 8.44 331 TRP B CA 1
ATOM 4933 C C . TRP B 1 117 ? 42.935 28.770 -35.059 1.00 9.34 331 TRP B C 1
ATOM 4934 O O . TRP B 1 117 ? 43.013 27.564 -34.685 1.00 9.20 331 TRP B O 1
ATOM 4945 N N . THR B 1 118 ? 42.332 29.150 -36.179 1.00 8.48 332 THR B N 1
ATOM 4946 C CA . THR B 1 118 ? 41.469 28.211 -36.882 1.00 8.63 332 THR B CA 1
ATOM 4947 C C . THR B 1 118 ? 42.185 27.032 -37.491 1.00 8.83 332 THR B C 1
ATOM 4948 O O . THR B 1 118 ? 41.583 25.963 -37.615 1.00 8.94 332 THR B O 1
ATOM 4952 N N . ASN B 1 119 ? 43.450 27.222 -37.866 1.00 8.76 333 ASN B N 1
ATOM 4953 C CA . ASN B 1 119 ? 44.274 26.180 -38.477 1.00 9.09 333 ASN B CA 1
ATOM 4954 C C . ASN B 1 119 ? 44.794 25.348 -37.344 1.00 8.15 333 ASN B C 1
ATOM 4955 O O . ASN B 1 119 ? 45.939 25.503 -36.938 1.00 8.85 333 ASN B O 1
ATOM 4960 N N . HIS B 1 120 ? 43.945 24.499 -36.800 1.00 9.04 334 HIS B N 1
ATOM 4961 C CA . HIS B 1 120 ? 44.324 23.682 -35.631 1.00 8.08 334 HIS B CA 1
ATOM 4962 C C . HIS B 1 120 ? 45.140 22.439 -36.022 1.00 8.81 334 HIS B C 1
ATOM 4963 O O . HIS B 1 120 ? 45.806 21.867 -35.165 1.00 8.31 334 HIS B O 1
ATOM 4970 N N . ALA B 1 121 ? 45.091 22.051 -37.298 1.00 8.25 335 ALA B N 1
ATOM 4971 C CA . ALA B 1 121 ? 45.771 20.797 -37.780 1.00 8.17 335 ALA B CA 1
ATOM 4972 C C . ALA B 1 121 ? 47.191 20.520 -37.289 1.00 8.14 335 ALA B C 1
ATOM 4973 O O . ALA B 1 121 ? 47.470 19.416 -36.821 1.00 7.93 335 ALA B O 1
ATOM 4975 N N . PRO B 1 122 ? 48.096 21.496 -37.321 1.00 9.69 336 PRO B N 1
ATOM 4976 C CA . PRO B 1 122 ? 49.471 21.252 -36.820 1.00 9.33 336 PRO B CA 1
ATOM 4977 C C . PRO B 1 122 ? 49.513 20.802 -35.383 1.00 9.67 336 PRO B C 1
ATOM 4978 O O . PRO B 1 122 ? 50.345 19.966 -34.941 1.00 8.35 336 PRO B O 1
ATOM 4982 N N . TYR B 1 123 ? 48.618 21.393 -34.601 1.00 7.88 337 TYR B N 1
ATOM 4983 C CA . TYR B 1 123 ? 48.584 21.125 -33.179 1.00 7.86 337 TYR B CA 1
ATOM 4984 C C . TYR B 1 123 ? 47.850 19.887 -32.837 1.00 7.68 337 TYR B C 1
ATOM 4985 O O . TYR B 1 123 ? 48.266 19.144 -31.921 1.00 8.81 337 TYR B O 1
ATOM 4994 N N . THR B 1 124 ? 46.759 19.644 -33.551 1.00 7.53 338 THR B N 1
ATOM 4995 C CA . THR B 1 124 ? 46.039 18.410 -33.402 1.00 8.41 338 THR B CA 1
ATOM 4996 C C . THR B 1 124 ? 46.947 17.267 -33.809 1.00 8.43 338 THR B C 1
ATOM 4997 O O . THR B 1 124 ? 46.929 16.193 -33.194 1.00 8.80 338 THR B O 1
ATOM 5001 N N . SER B 1 125 ? 47.748 17.481 -34.835 1.00 7.57 339 SER B N 1
ATOM 5002 C CA . SER B 1 125 ? 48.717 16.453 -35.223 1.00 9.72 339 SER B CA 1
ATOM 5003 C C . SER B 1 125 ? 49.772 16.169 -34.125 1.00 9.67 339 SER B C 1
ATOM 5004 O O . SER B 1 125 ? 50.107 14.999 -33.834 1.00 8.87 339 SER B O 1
ATOM 5007 N N . LYS B 1 126 ? 50.294 17.219 -33.492 1.00 9.24 340 LYS B N 1
ATOM 5008 C CA . LYS B 1 126 ? 51.270 17.004 -32.423 1.00 9.62 340 LYS B CA 1
ATOM 5009 C C . LYS B 1 126 ? 50.601 16.170 -31.292 1.00 9.64 340 LYS B C 1
ATOM 5010 O O . LYS B 1 126 ? 51.215 15.231 -30.740 1.00 9.41 340 LYS B O 1
ATOM 5016 N N . LEU B 1 127 ? 49.336 16.470 -30.971 1.00 8.72 341 LEU B N 1
ATOM 5017 C CA . LEU B 1 127 ? 48.579 15.703 -29.948 1.00 9.04 341 LEU B CA 1
ATOM 5018 C C . LEU B 1 127 ? 48.430 14.227 -30.301 1.00 9.35 341 LEU B C 1
ATOM 5019 O O . LEU B 1 127 ? 48.740 13.336 -29.444 1.00 9.66 341 LEU B O 1
ATOM 5024 N N . SER B 1 128 ? 47.989 13.984 -31.553 1.00 8.49 342 SER B N 1
ATOM 5025 C CA . SER B 1 128 ? 47.813 12.612 -32.030 1.00 9.99 342 SER B CA 1
ATOM 5026 C C . SER B 1 128 ? 49.087 11.797 -31.988 1.00 9.04 342 SER B C 1
ATOM 5027 O O . SER B 1 128 ? 49.029 10.578 -31.843 1.00 8.19 342 SER B O 1
ATOM 5030 N N . SER B 1 129 ? 50.238 12.475 -32.109 1.00 9.45 343 SER B N 1
ATOM 5031 C CA . SER B 1 129 ? 51.507 11.789 -32.059 1.00 9.57 343 SER B CA 1
ATOM 5032 C C . SER B 1 129 ? 51.892 11.449 -30.616 1.00 10.06 343 SER B C 1
ATOM 5033 O O . SER B 1 129 ? 52.516 10.450 -30.370 1.00 9.96 343 SER B O 1
ATOM 5036 N N . ARG B 1 130 ? 51.493 12.249 -29.634 1.00 10.10 344 ARG B N 1
ATOM 5037 C CA . ARG B 1 130 ? 51.771 11.944 -28.244 1.00 9.42 344 ARG B CA 1
ATOM 5038 C C . ARG B 1 130 ? 50.784 10.932 -27.670 1.00 9.27 344 ARG B C 1
ATOM 5039 O O . ARG B 1 130 ? 51.129 10.084 -26.832 1.00 8.72 344 ARG B O 1
ATOM 5047 N N . LEU B 1 131 ? 49.544 11.036 -28.119 1.00 9.02 345 LEU B N 1
ATOM 5048 C CA . LEU B 1 131 ? 48.421 10.284 -27.596 1.00 7.93 345 LEU B CA 1
ATOM 5049 C C . LEU B 1 131 ? 47.529 9.790 -28.759 1.00 7.63 345 LEU B C 1
ATOM 5050 O O . LEU B 1 131 ? 46.498 10.357 -29.094 1.00 6.65 345 LEU B O 1
ATOM 5055 N N . PRO B 1 132 ? 47.974 8.764 -29.396 1.00 8.01 346 PRO B N 1
ATOM 5056 C CA . PRO B 1 132 ? 47.196 8.195 -30.496 1.00 8.94 346 PRO B CA 1
ATOM 5057 C C . PRO B 1 132 ? 45.869 7.595 -29.975 1.00 9.61 346 PRO B C 1
ATOM 5058 O O . PRO B 1 132 ? 45.842 6.863 -28.979 1.00 9.16 346 PRO B O 1
ATOM 5062 N N . SER B 1 133 ? 44.780 7.967 -30.627 1.00 7.82 347 SER B N 1
ATOM 5063 C CA . SER B 1 133 ? 43.491 7.390 -30.325 1.00 8.57 347 SER B CA 1
ATOM 5064 C C . SER B 1 133 ? 43.469 5.873 -30.428 1.00 7.91 347 SER B C 1
ATOM 5065 O O . SER B 1 133 ? 44.081 5.297 -31.346 1.00 8.29 347 SER B O 1
ATOM 5068 N N . THR B 1 134 ? 42.721 5.254 -29.545 1.00 7.45 348 THR B N 1
ATOM 5069 C CA . THR B 1 134 ? 42.432 3.857 -29.673 1.00 7.64 348 THR B CA 1
ATOM 5070 C C . THR B 1 134 ? 40.962 3.578 -29.318 1.00 7.39 348 THR B C 1
ATOM 5071 O O . THR B 1 134 ? 40.466 4.040 -28.273 1.00 8.36 348 THR B O 1
ATOM 5075 N N . ASP B 1 135 ? 40.254 2.889 -30.223 1.00 7.06 349 ASP B N 1
ATOM 5076 C CA . ASP B 1 135 ? 38.923 2.395 -29.889 1.00 7.85 349 ASP B CA 1
ATOM 5077 C C . ASP B 1 135 ? 38.940 0.875 -29.565 1.00 7.19 349 ASP B C 1
ATOM 5078 O O . ASP B 1 135 ? 37.910 0.192 -29.497 1.00 7.06 349 ASP B O 1
ATOM 5083 N N . HIS B 1 136 ? 40.118 0.370 -29.364 1.00 6.87 350 HIS B N 1
ATOM 5084 C CA . HIS B 1 136 ? 40.311 -1.019 -28.906 1.00 7.81 350 HIS B CA 1
ATOM 5085 C C . HIS B 1 136 ? 41.484 -1.021 -27.850 1.00 7.68 350 HIS B C 1
ATOM 5086 O O . HIS B 1 136 ? 42.525 -1.628 -28.092 1.00 7.58 350 HIS B O 1
ATOM 5093 N N . PRO B 1 137 ? 41.306 -0.370 -26.680 1.00 6.38 351 PRO B N 1
ATOM 5094 C CA . PRO B 1 137 ? 42.417 -0.183 -25.753 1.00 7.09 351 PRO B CA 1
ATOM 5095 C C . PRO B 1 137 ? 43.029 -1.474 -25.183 1.00 6.96 351 PRO B C 1
ATOM 5096 O O . PRO B 1 137 ? 44.139 -1.454 -24.692 1.00 7.08 351 PRO B O 1
ATOM 5100 N N . SER B 1 138 ? 42.291 -2.587 -25.184 1.00 7.02 352 SER B N 1
ATOM 5101 C CA . SER B 1 138 ? 42.821 -3.852 -24.642 1.00 8.44 352 SER B CA 1
ATOM 5102 C C . SER B 1 138 ? 44.096 -4.200 -25.396 1.00 8.77 352 SER B C 1
ATOM 5103 O O . SER B 1 138 ? 44.139 -4.097 -26.625 1.00 8.70 352 SER B O 1
ATOM 5106 N N . THR B 1 139 ? 45.173 -4.581 -24.704 1.00 8.37 353 THR B N 1
ATOM 5107 C CA . THR B 1 139 ? 46.444 -4.817 -25.410 1.00 9.62 353 THR B CA 1
ATOM 5108 C C . THR B 1 139 ? 46.370 -5.968 -26.434 1.00 9.27 353 THR B C 1
ATOM 5109 O O . THR B 1 139 ? 47.204 -6.048 -27.304 1.00 9.74 353 THR B O 1
ATOM 5113 N N . ASP B 1 140 ? 45.384 -6.843 -26.318 1.00 9.23 354 ASP B N 1
ATOM 5114 C CA . ASP B 1 140 ? 45.232 -7.939 -27.272 1.00 9.81 354 ASP B CA 1
ATOM 5115 C C . ASP B 1 140 ? 44.486 -7.526 -28.518 1.00 9.23 354 ASP B C 1
ATOM 5116 O O . ASP B 1 140 ? 44.266 -8.342 -29.369 1.00 9.34 354 ASP B O 1
ATOM 5121 N N . GLY B 1 141 ? 44.103 -6.268 -28.597 1.00 9.20 355 GLY B N 1
ATOM 5122 C CA . GLY B 1 141 ? 43.381 -5.694 -29.738 1.00 10.18 355 GLY B CA 1
ATOM 5123 C C . GLY B 1 141 ? 41.917 -6.041 -29.848 1.00 10.97 355 GLY B C 1
ATOM 5124 O O . GLY B 1 141 ? 41.254 -5.667 -30.845 1.00 11.31 355 GLY B O 1
ATOM 5125 N N . GLN B 1 142 ? 41.403 -6.801 -28.882 1.00 9.06 356 GLN B N 1
ATOM 5126 C CA . GLN B 1 142 ? 40.004 -7.220 -28.957 1.00 9.82 356 GLN B CA 1
ATOM 5127 C C . GLN B 1 142 ? 39.207 -6.248 -28.116 1.00 7.96 356 GLN B C 1
ATOM 5128 O O . GLN B 1 142 ? 39.769 -5.461 -27.371 1.00 9.38 356 GLN B O 1
ATOM 5134 N N . ARG B 1 143 ? 37.884 -6.316 -28.250 1.00 7.35 357 ARG B N 1
ATOM 5135 C CA . ARG B 1 143 ? 36.980 -5.434 -27.549 1.00 7.76 357 ARG B CA 1
ATOM 5136 C C . ARG B 1 143 ? 36.115 -6.333 -26.652 1.00 8.26 357 ARG B C 1
ATOM 5137 O O . ARG B 1 143 ? 35.786 -7.454 -27.019 1.00 7.03 357 ARG B O 1
ATOM 5145 N N . TYR B 1 144 ? 35.739 -5.759 -25.525 1.00 8.78 358 TYR B N 1
ATOM 5146 C CA . TYR B 1 144 ? 35.063 -6.451 -24.440 1.00 8.78 358 TYR B CA 1
ATOM 5147 C C . TYR B 1 144 ? 33.827 -5.717 -23.925 1.00 7.07 358 TYR B C 1
ATOM 5148 O O . TYR B 1 144 ? 33.728 -4.515 -23.975 1.00 7.33 358 TYR B O 1
ATOM 5157 N N . LEU B 1 145 ? 32.841 -6.507 -23.533 1.00 7.81 359 LEU B N 1
ATOM 5158 C CA . LEU B 1 145 ? 31.622 -6.028 -22.884 1.00 8.69 359 LEU B CA 1
ATOM 5159 C C . LEU B 1 145 ? 30.896 -5.064 -23.809 1.00 8.47 359 LEU B C 1
ATOM 5160 O O . LEU B 1 145 ? 30.533 -3.973 -23.411 1.00 7.11 359 LEU B O 1
ATOM 5165 N N . GLU B 1 146 ? 30.729 -5.510 -25.056 1.00 8.37 360 GLU B N 1
ATOM 5166 C CA . GLU B 1 146 ? 30.224 -4.684 -26.153 1.00 7.67 360 GLU B CA 1
ATOM 5167 C C . GLU B 1 146 ? 28.723 -4.935 -26.448 1.00 8.71 360 GLU B C 1
ATOM 5168 O O . GLU B 1 146 ? 28.190 -4.475 -27.477 1.00 8.12 360 GLU B O 1
ATOM 5174 N N . GLN B 1 147 ? 28.033 -5.696 -25.598 1.00 8.33 361 GLN B N 1
ATOM 5175 C CA . GLN B 1 147 ? 26.573 -5.937 -25.835 1.00 8.86 361 GLN B CA 1
ATOM 5176 C C . GLN B 1 147 ? 25.714 -4.675 -26.051 1.00 7.91 361 GLN B C 1
ATOM 5177 O O . GLN B 1 147 ? 24.851 -4.682 -26.939 1.00 7.12 361 GLN B O 1
ATOM 5183 N N . SER B 1 148 ? 25.980 -3.600 -25.284 1.00 6.67 362 SER B N 1
ATOM 5184 C CA . SER B 1 148 ? 25.242 -2.352 -25.438 1.00 7.38 362 SER B CA 1
ATOM 5185 C C . SER B 1 148 ? 25.535 -1.696 -26.798 1.00 7.09 362 SER B C 1
ATOM 5186 O O . SER B 1 148 ? 24.679 -1.040 -27.396 1.00 7.49 362 SER B O 1
ATOM 5189 N N . PHE B 1 149 ? 26.755 -1.861 -27.254 1.00 9.52 363 PHE B N 1
ATOM 5190 C CA . PHE B 1 149 ? 27.158 -1.374 -28.606 1.00 8.50 363 PHE B CA 1
ATOM 5191 C C . PHE B 1 149 ? 26.339 -2.100 -29.650 1.00 8.70 363 PHE B C 1
ATOM 5192 O O . PHE B 1 149 ? 25.778 -1.497 -30.554 1.00 8.44 363 PHE B O 1
ATOM 5200 N N . ASN B 1 150 ? 26.254 -3.404 -29.508 1.00 8.96 364 ASN B N 1
ATOM 5201 C CA . ASN B 1 150 ? 25.543 -4.189 -30.465 1.00 9.81 364 ASN B CA 1
ATOM 5202 C C . ASN B 1 150 ? 24.061 -3.805 -30.589 1.00 9.78 364 ASN B C 1
ATOM 5203 O O . ASN B 1 150 ? 23.527 -3.646 -31.695 1.00 9.12 364 ASN B O 1
ATOM 5208 N N . VAL B 1 151 ? 23.428 -3.556 -29.453 1.00 8.71 365 VAL B N 1
ATOM 5209 C CA . VAL B 1 151 ? 22.023 -3.229 -29.460 1.00 8.28 365 VAL B CA 1
ATOM 5210 C C . VAL B 1 151 ? 21.828 -1.827 -30.059 1.00 7.87 365 VAL B C 1
ATOM 5211 O O . VAL B 1 151 ? 21.011 -1.624 -30.946 1.00 6.56 365 VAL B O 1
ATOM 5215 N N . VAL B 1 152 ? 22.613 -0.866 -29.613 1.00 8.34 366 VAL B N 1
ATOM 5216 C CA . VAL B 1 152 ? 22.377 0.510 -30.105 1.00 8.13 366 VAL B CA 1
ATOM 5217 C C . VAL B 1 152 ? 22.854 0.627 -31.589 1.00 9.89 366 VAL B C 1
ATOM 5218 O O . VAL B 1 152 ? 22.360 1.428 -32.324 1.00 7.17 366 VAL B O 1
ATOM 5222 N N . SER B 1 153 ? 23.857 -0.169 -32.001 1.00 10.36 367 SER B N 1
ATOM 5223 C CA . SER B 1 153 ? 24.233 -0.160 -33.398 1.00 10.52 367 SER B CA 1
ATOM 5224 C C . SER B 1 153 ? 23.026 -0.534 -34.251 1.00 9.92 367 SER B C 1
ATOM 5225 O O . SER B 1 153 ? 22.764 0.088 -35.260 1.00 8.54 367 SER B O 1
ATOM 5228 N N . GLN B 1 154 ? 22.332 -1.602 -33.900 1.00 8.76 368 GLN B N 1
ATOM 5229 C CA . GLN B 1 154 ? 21.153 -1.962 -34.646 1.00 10.26 368 GLN B CA 1
ATOM 5230 C C . GLN B 1 154 ? 20.116 -0.836 -34.674 1.00 9.19 368 GLN B C 1
ATOM 5231 O O . GLN B 1 154 ? 19.507 -0.555 -35.692 1.00 7.68 368 GLN B O 1
ATOM 5237 N N . LEU B 1 155 ? 19.917 -0.205 -33.529 1.00 8.58 369 LEU B N 1
ATOM 5238 C CA . LEU B 1 155 ? 18.969 0.886 -33.405 1.00 8.08 369 LEU B CA 1
ATOM 5239 C C . LEU B 1 155 ? 19.348 2.025 -34.369 1.00 8.58 369 LEU B C 1
ATOM 5240 O O . LEU B 1 155 ? 18.518 2.525 -35.145 1.00 6.46 369 LEU B O 1
ATOM 5245 N N . LEU B 1 156 ? 20.608 2.436 -34.299 1.00 7.06 370 LEU B N 1
ATOM 5246 C CA . LEU B 1 156 ? 21.028 3.542 -35.099 1.00 7.01 370 LEU B CA 1
ATOM 5247 C C . LEU B 1 156 ? 21.062 3.267 -36.637 1.00 6.59 370 LEU B C 1
ATOM 5248 O O . LEU B 1 156 ? 20.796 4.182 -37.469 1.00 6.66 370 LEU B O 1
ATOM 5253 N N . LYS B 1 157 ? 21.378 2.021 -36.998 1.00 7.48 371 LYS B N 1
ATOM 5254 C CA . LYS B 1 157 ? 21.430 1.657 -38.410 1.00 8.34 371 LYS B CA 1
ATOM 5255 C C . LYS B 1 157 ? 20.041 1.861 -38.913 1.00 7.77 371 LYS B C 1
ATOM 5256 O O . LYS B 1 157 ? 19.812 2.320 -40.041 1.00 9.87 371 LYS B O 1
ATOM 5262 N N . GLY B 1 158 ? 19.061 1.516 -38.100 1.00 8.26 372 GLY B N 1
ATOM 5263 C CA . GLY B 1 158 ? 17.676 1.713 -38.509 1.00 7.89 372 GLY B CA 1
ATOM 5264 C C . GLY B 1 158 ? 17.296 3.186 -38.688 1.00 8.29 372 GLY B C 1
ATOM 5265 O O . GLY B 1 158 ? 16.246 3.477 -39.270 1.00 8.27 372 GLY B O 1
ATOM 5266 N N . GLN B 1 159 ? 18.093 4.089 -38.089 1.00 8.26 373 GLN B N 1
ATOM 5267 C CA . GLN B 1 159 ? 17.933 5.523 -38.214 1.00 8.07 373 GLN B CA 1
ATOM 5268 C C . GLN B 1 159 ? 18.881 6.101 -39.271 1.00 8.74 373 GLN B C 1
ATOM 5269 O O . GLN B 1 159 ? 19.045 7.354 -39.386 1.00 10.86 373 GLN B O 1
ATOM 5275 N N . GLY B 1 160 ? 19.493 5.227 -40.071 1.00 8.49 374 GLY B N 1
ATOM 5276 C CA . GLY B 1 160 ? 20.306 5.680 -41.179 1.00 6.98 374 GLY B CA 1
ATOM 5277 C C . GLY B 1 160 ? 21.718 6.047 -40.798 1.00 7.23 374 GLY B C 1
ATOM 5278 O O . GLY B 1 160 ? 22.430 6.751 -41.587 1.00 6.69 374 GLY B O 1
ATOM 5279 N N . TYR B 1 161 ? 22.150 5.711 -39.570 1.00 6.79 375 TYR B N 1
ATOM 5280 C CA . TYR B 1 161 ? 23.521 6.033 -39.215 1.00 5.53 375 TYR B CA 1
ATOM 5281 C C . TYR B 1 161 ? 24.511 5.097 -39.904 1.00 6.34 375 TYR B C 1
ATOM 5282 O O . TYR B 1 161 ? 24.185 3.958 -40.245 1.00 7.98 375 TYR B O 1
ATOM 5291 N N . ASN B 1 162 ? 25.727 5.598 -40.081 1.00 5.99 376 ASN B N 1
ATOM 5292 C CA . ASN B 1 162 ? 26.850 4.820 -40.569 1.00 7.65 376 ASN B CA 1
ATOM 5293 C C . ASN B 1 162 ? 27.912 4.641 -39.476 1.00 8.33 376 ASN B C 1
ATOM 5294 O O . ASN B 1 162 ? 28.194 5.560 -38.710 1.00 9.39 376 ASN B O 1
ATOM 5299 N N . GLN B 1 163 ? 28.553 3.483 -39.455 1.00 7.90 377 GLN B N 1
ATOM 5300 C CA . GLN B 1 163 ? 29.619 3.256 -38.522 1.00 8.50 377 GLN B CA 1
ATOM 5301 C C . GLN B 1 163 ? 30.922 3.727 -39.120 1.00 9.14 377 GLN B C 1
ATOM 5302 O O . GLN B 1 163 ? 31.166 3.579 -40.349 1.00 9.50 377 GLN B O 1
ATOM 5308 N N . ALA B 1 164 ? 31.763 4.218 -38.238 1.00 10.50 378 ALA B N 1
ATOM 5309 C CA . ALA B 1 164 ? 33.119 4.621 -38.579 1.00 10.78 378 ALA B CA 1
ATOM 5310 C C . ALA B 1 164 ? 34.079 4.483 -37.424 1.00 9.89 378 ALA B C 1
ATOM 5311 O O . ALA B 1 164 ? 33.672 4.506 -36.258 1.00 8.62 378 ALA B O 1
ATOM 5313 N N . THR B 1 165 ? 35.351 4.462 -37.754 1.00 8.04 379 THR B N 1
ATOM 5314 C CA . THR B 1 165 ? 36.401 4.615 -36.739 1.00 9.25 379 THR B CA 1
ATOM 5315 C C . THR B 1 165 ? 36.457 6.139 -36.571 1.00 8.45 379 THR B C 1
ATOM 5316 O O . THR B 1 165 ? 36.935 6.866 -37.459 1.00 7.23 379 THR B O 1
ATOM 5320 N N . ILE B 1 166 ? 35.911 6.620 -35.466 1.00 8.37 380 ILE B N 1
ATOM 5321 C CA . ILE B 1 166 ? 35.564 8.074 -35.346 1.00 9.76 380 ILE B CA 1
ATOM 5322 C C . ILE B 1 166 ? 36.715 9.022 -35.685 1.00 8.41 380 ILE B C 1
ATOM 5323 O O . ILE B 1 166 ? 36.552 9.952 -36.449 1.00 8.68 380 ILE B O 1
ATOM 5328 N N . ASN B 1 167 ? 37.849 8.746 -35.038 1.00 6.84 381 ASN B N 1
ATOM 5329 C CA . ASN B 1 167 ? 39.037 9.598 -35.090 1.00 8.06 381 ASN B CA 1
ATOM 5330 C C . ASN B 1 167 ? 39.845 9.453 -36.368 1.00 7.17 381 ASN B C 1
ATOM 5331 O O . ASN B 1 167 ? 40.817 10.187 -36.551 1.00 7.87 381 ASN B O 1
ATOM 5336 N N . ASP B 1 168 ? 39.476 8.510 -37.226 1.00 6.56 382 ASP B N 1
ATOM 5337 C CA . ASP B 1 168 ? 40.103 8.466 -38.560 1.00 7.97 382 ASP B CA 1
ATOM 5338 C C . ASP B 1 168 ? 39.626 9.672 -39.425 1.00 7.14 382 ASP B C 1
ATOM 5339 O O . ASP B 1 168 ? 40.260 10.054 -40.396 1.00 8.99 382 ASP B O 1
ATOM 5344 N N . ASN B 1 169 ? 38.494 10.282 -39.086 1.00 7.76 383 ASN B N 1
ATOM 5345 C CA . ASN B 1 169 ? 37.979 11.421 -39.830 1.00 8.03 383 ASN B CA 1
ATOM 5346 C C . ASN B 1 169 ? 37.126 12.238 -38.902 1.00 6.06 383 ASN B C 1
ATOM 5347 O O . ASN B 1 169 ? 35.897 12.084 -38.864 1.00 5.88 383 ASN B O 1
ATOM 5352 N N . PRO B 1 170 ? 37.774 13.123 -38.166 1.00 7.05 384 PRO B N 1
ATOM 5353 C CA . PRO B 1 170 ? 37.089 13.930 -37.136 1.00 7.26 384 PRO B CA 1
ATOM 5354 C C . PRO B 1 170 ? 35.998 14.800 -37.705 1.00 6.63 384 PRO B C 1
ATOM 5355 O O . PRO B 1 170 ? 35.005 15.055 -36.961 1.00 8.51 384 PRO B O 1
ATOM 5359 N N . ASN B 1 171 ? 36.107 15.214 -38.969 1.00 7.29 385 ASN B N 1
ATOM 5360 C CA . ASN B 1 171 ? 35.099 16.116 -39.510 1.00 7.64 385 ASN B CA 1
ATOM 5361 C C . ASN B 1 171 ? 33.786 15.384 -39.823 1.00 8.27 385 ASN B C 1
ATOM 5362 O O . ASN B 1 171 ? 32.766 16.031 -40.116 1.00 9.86 385 ASN B O 1
ATOM 5367 N N . TYR B 1 172 ? 33.821 14.058 -39.871 1.00 8.36 386 TYR B N 1
ATOM 5368 C CA . TYR B 1 172 ? 32.679 13.257 -40.271 1.00 7.01 386 TYR B CA 1
ATOM 5369 C C . TYR B 1 172 ? 31.907 12.849 -39.044 1.00 9.09 386 TYR B C 1
ATOM 5370 O O . TYR B 1 172 ? 32.298 11.914 -38.367 1.00 9.62 386 TYR B O 1
ATOM 5379 N N . LYS B 1 173 ? 30.816 13.552 -38.761 1.00 8.89 387 LYS B N 1
ATOM 5380 C CA . LYS B 1 173 ? 30.052 13.371 -37.515 1.00 9.14 387 LYS B CA 1
ATOM 5381 C C . LYS B 1 173 ? 28.572 13.142 -37.657 1.00 8.87 387 LYS B C 1
ATOM 5382 O O . LYS B 1 173 ? 28.034 12.357 -36.894 1.00 11.14 387 LYS B O 1
ATOM 5388 N N . ASP B 1 174 ? 27.915 13.817 -38.579 1.00 7.48 388 ASP B N 1
ATOM 5389 C CA . ASP B 1 174 ? 26.487 13.684 -38.782 1.00 7.12 388 ASP B CA 1
ATOM 5390 C C . ASP B 1 174 ? 26.089 12.274 -39.158 1.00 7.33 388 ASP B C 1
ATOM 5391 O O . ASP B 1 174 ? 26.446 11.785 -40.257 1.00 7.62 388 ASP B O 1
ATOM 5396 N N . HIS B 1 175 ? 25.255 11.681 -38.314 1.00 5.12 389 HIS B N 1
ATOM 5397 C CA . HIS B 1 175 ? 24.741 10.349 -38.526 1.00 6.03 389 HIS B CA 1
ATOM 5398 C C . HIS B 1 175 ? 25.911 9.339 -38.560 1.00 6.85 389 HIS B C 1
ATOM 5399 O O . HIS B 1 175 ? 25.907 8.391 -39.370 1.00 7.01 389 HIS B O 1
ATOM 5406 N N . VAL B 1 176 ? 26.868 9.563 -37.643 1.00 7.35 390 VAL B N 1
ATOM 5407 C CA . VAL B 1 176 ? 27.957 8.689 -37.461 1.00 7.17 390 VAL B CA 1
ATOM 5408 C C . VAL B 1 176 ? 27.959 8.051 -36.048 1.00 7.06 390 VAL B C 1
ATOM 5409 O O . VAL B 1 176 ? 27.653 8.714 -35.062 1.00 6.28 390 VAL B O 1
ATOM 5413 N N . PHE B 1 177 ? 28.284 6.754 -35.982 1.00 7.00 391 PHE B N 1
ATOM 5414 C CA . PHE B 1 177 ? 28.549 6.135 -34.689 1.00 6.97 391 PHE B CA 1
ATOM 5415 C C . PHE B 1 177 ? 29.761 5.268 -34.795 1.00 7.27 391 PHE B C 1
ATOM 5416 O O . PHE B 1 177 ? 30.186 4.912 -35.865 1.00 6.75 391 PHE B O 1
ATOM 5424 N N . GLY B 1 178 ? 30.356 4.952 -33.637 1.00 7.34 392 GLY B N 1
ATOM 5425 C CA . GLY B 1 178 ? 31.534 4.124 -33.578 1.00 6.33 392 GLY B CA 1
ATOM 5426 C C . GLY B 1 178 ? 31.825 3.683 -32.162 1.00 7.18 392 GLY B C 1
ATOM 5427 O O . GLY B 1 178 ? 31.144 4.149 -31.179 1.00 7.29 392 GLY B O 1
ATOM 5428 N N . TYR B 1 179 ? 32.769 2.754 -32.039 1.00 6.86 393 TYR B N 1
ATOM 5429 C CA . TYR B 1 179 ? 33.255 2.320 -30.720 1.00 8.04 393 TYR B CA 1
ATOM 5430 C C . TYR B 1 179 ? 33.905 3.514 -30.013 1.00 7.64 393 TYR B C 1
ATOM 5431 O O . TYR B 1 179 ? 34.539 4.366 -30.667 1.00 8.03 393 TYR B O 1
ATOM 5440 N N . SER B 1 180 ? 33.689 3.583 -28.688 1.00 7.45 394 SER B N 1
ATOM 5441 C CA . SER B 1 180 ? 34.301 4.595 -27.833 1.00 6.76 394 SER B CA 1
ATOM 5442 C C . SER B 1 180 ? 35.788 4.610 -28.038 1.00 7.84 394 SER B C 1
ATOM 5443 O O . SER B 1 180 ? 36.427 3.545 -28.057 1.00 7.44 394 SER B O 1
ATOM 5446 N N . ALA B 1 181 ? 36.332 5.830 -28.144 1.00 7.68 395 ALA B N 1
ATOM 5447 C CA . ALA B 1 181 ? 37.760 6.039 -28.286 1.00 6.06 395 ALA B CA 1
ATOM 5448 C C . ALA B 1 181 ? 38.298 6.708 -27.037 1.00 7.16 395 ALA B C 1
ATOM 5449 O O . ALA B 1 181 ? 37.624 7.576 -26.450 1.00 7.27 395 ALA B O 1
ATOM 5451 N N . PHE B 1 182 ? 39.521 6.307 -26.673 1.00 6.51 396 PHE B N 1
ATOM 5452 C CA . PHE B 1 182 ? 40.222 6.716 -25.479 1.00 7.67 396 PHE B CA 1
ATOM 5453 C C . PHE B 1 182 ? 41.671 7.095 -25.741 1.00 7.58 396 PHE B C 1
ATOM 5454 O O . PHE B 1 182 ? 42.316 6.601 -26.730 1.00 9.17 396 PHE B O 1
ATOM 5462 N N . ASP B 1 183 ? 42.226 7.974 -24.905 1.00 7.87 397 ASP B N 1
ATOM 5463 C CA . ASP B 1 183 ? 43.662 8.218 -25.008 1.00 7.78 397 ASP B CA 1
ATOM 5464 C C . ASP B 1 183 ? 44.466 7.347 -23.997 1.00 8.36 397 ASP B C 1
ATOM 5465 O O . ASP B 1 183 ? 45.183 7.830 -23.135 1.00 9.45 397 ASP B O 1
ATOM 5470 N N . PHE B 1 184 ? 44.324 6.044 -24.156 1.00 9.66 398 PHE B N 1
ATOM 5471 C CA . PHE B 1 184 ? 45.043 5.103 -23.334 1.00 8.44 398 PHE B CA 1
ATOM 5472 C C . PHE B 1 184 ? 46.254 4.586 -24.073 1.00 8.42 398 PHE B C 1
ATOM 5473 O O . PHE B 1 184 ? 46.382 4.731 -25.315 1.00 6.95 398 PHE B O 1
ATOM 5481 N N . LEU B 1 185 ? 47.142 3.962 -23.299 1.00 8.44 399 LEU B N 1
ATOM 5482 C CA . LEU B 1 185 ? 48.335 3.349 -23.825 1.00 8.61 399 LEU B CA 1
ATOM 5483 C C . LEU B 1 185 ? 48.602 2.109 -22.978 1.00 8.27 399 LEU B C 1
ATOM 5484 O O . LEU B 1 185 ? 48.522 2.173 -21.732 1.00 8.55 399 LEU B O 1
ATOM 5489 N N . ASN B 1 186 ? 48.904 1.014 -23.651 1.00 8.17 400 ASN B N 1
ATOM 5490 C CA . ASN B 1 186 ? 49.230 -0.266 -23.000 1.00 8.54 400 ASN B CA 1
ATOM 5491 C C . ASN B 1 186 ? 48.124 -0.695 -22.038 1.00 7.50 400 ASN B C 1
ATOM 5492 O O . ASN B 1 186 ? 48.370 -1.359 -21.019 1.00 8.30 400 ASN B O 1
ATOM 5497 N N . GLY B 1 187 ? 46.880 -0.399 -22.380 1.00 7.15 401 GLY B N 1
ATOM 5498 C CA . GLY B 1 187 ? 45.791 -0.932 -21.615 1.00 7.57 401 GLY B CA 1
ATOM 5499 C C . GLY B 1 187 ? 45.540 -0.186 -20.325 1.00 8.56 401 GLY B C 1
ATOM 5500 O O . GLY B 1 187 ? 44.719 -0.602 -19.507 1.00 7.57 401 GLY B O 1
ATOM 5501 N N . LYS B 1 188 ? 46.249 0.923 -20.160 1.00 6.59 402 LYS B N 1
ATOM 5502 C CA . LYS B 1 188 ? 46.139 1.746 -18.992 1.00 7.33 402 LYS B CA 1
ATOM 5503 C C . LYS B 1 188 ? 45.780 3.176 -19.320 1.00 7.85 402 LYS B C 1
ATOM 5504 O O . LYS B 1 188 ? 46.067 3.698 -20.405 1.00 7.76 402 LYS B O 1
ATOM 5510 N N . ARG B 1 189 ? 45.247 3.868 -18.319 1.00 8.63 403 ARG B N 1
ATOM 5511 C CA . ARG B 1 189 ? 45.039 5.298 -18.424 1.00 8.88 403 ARG B CA 1
ATOM 5512 C C . ARG B 1 189 ? 46.382 5.942 -18.819 1.00 9.05 403 ARG B C 1
ATOM 5513 O O . ARG B 1 189 ? 47.438 5.483 -18.371 1.00 8.56 403 ARG B O 1
ATOM 5521 N N . ALA B 1 190 ? 46.342 6.940 -19.723 1.00 8.85 404 ALA B N 1
ATOM 5522 C CA . ALA B 1 190 ? 47.559 7.592 -20.157 1.00 8.65 404 ALA B CA 1
ATOM 5523 C C . ALA B 1 190 ? 47.431 9.066 -20.105 1.00 8.26 404 ALA B C 1
ATOM 5524 O O . ALA B 1 190 ? 47.781 9.683 -19.079 1.00 7.63 404 ALA B O 1
ATOM 5526 N N . GLY B 1 191 ? 46.934 9.686 -21.179 1.00 7.07 405 GLY B N 1
ATOM 5527 C CA . GLY B 1 191 ? 46.737 11.129 -21.131 1.00 8.66 405 GLY B CA 1
ATOM 5528 C C . GLY B 1 191 ? 48.055 11.883 -20.875 1.00 8.39 405 GLY B C 1
ATOM 5529 O O . GLY B 1 191 ? 49.157 11.330 -20.983 1.00 10.46 405 GLY B O 1
ATOM 5530 N N . PRO B 1 192 ? 47.982 13.171 -20.596 1.00 9.60 406 PRO B N 1
ATOM 5531 C CA . PRO B 1 192 ? 49.192 13.947 -20.343 1.00 8.99 406 PRO B CA 1
ATOM 5532 C C . PRO B 1 192 ? 50.105 13.448 -19.246 1.00 8.31 406 PRO B C 1
ATOM 5533 O O . PRO B 1 192 ? 51.289 13.695 -19.297 1.00 6.87 406 PRO B O 1
ATOM 5537 N N . VAL B 1 193 ? 49.560 12.818 -18.236 1.00 7.52 407 VAL B N 1
ATOM 5538 C CA . VAL B 1 193 ? 50.392 12.350 -17.172 1.00 7.17 407 VAL B CA 1
ATOM 5539 C C . VAL B 1 193 ? 51.453 11.356 -17.632 1.00 8.16 407 VAL B C 1
ATOM 5540 O O . VAL B 1 193 ? 52.554 11.405 -17.164 1.00 6.30 407 VAL B O 1
ATOM 5544 N N . ALA B 1 194 ? 51.071 10.426 -18.522 1.00 7.89 408 ALA B N 1
ATOM 5545 C CA . ALA B 1 194 ? 51.923 9.354 -18.976 1.00 6.66 408 ALA B CA 1
ATOM 5546 C C . ALA B 1 194 ? 52.796 9.751 -20.158 1.00 7.61 408 ALA B C 1
ATOM 5547 O O . ALA B 1 194 ? 53.693 8.966 -20.551 1.00 8.82 408 ALA B O 1
ATOM 5549 N N . THR B 1 195 ? 52.586 10.945 -20.681 1.00 6.21 409 THR B N 1
ATOM 5550 C CA . THR B 1 195 ? 53.327 11.394 -21.870 1.00 7.56 409 THR B CA 1
ATOM 5551 C C . THR B 1 195 ? 53.988 12.712 -21.642 1.00 6.98 409 THR B C 1
ATOM 5552 O O . THR B 1 195 ? 55.138 12.777 -21.202 1.00 8.12 409 THR B O 1
ATOM 5556 N N . TYR B 1 196 ? 53.251 13.795 -21.909 1.00 7.91 410 TYR B N 1
ATOM 5557 C CA . TYR B 1 196 ? 53.801 15.134 -21.741 1.00 8.53 410 TYR B CA 1
ATOM 5558 C C . TYR B 1 196 ? 54.506 15.370 -20.379 1.00 8.13 410 TYR B C 1
ATOM 5559 O O . TYR B 1 196 ? 55.630 15.957 -20.328 1.00 8.26 410 TYR B O 1
ATOM 5568 N N . LEU B 1 197 ? 53.891 14.905 -19.285 1.00 8.57 411 LEU B N 1
ATOM 5569 C CA . LEU B 1 197 ? 54.525 15.105 -17.960 1.00 7.42 411 LEU B CA 1
ATOM 5570 C C . LEU B 1 197 ? 55.843 14.368 -17.810 1.00 8.11 411 LEU B C 1
ATOM 5571 O O . LEU B 1 197 ? 56.784 14.818 -17.153 1.00 7.27 411 LEU B O 1
ATOM 5576 N N . GLN B 1 198 ? 55.914 13.176 -18.388 1.00 8.78 412 GLN B N 1
ATOM 5577 C CA . GLN B 1 198 ? 57.129 12.401 -18.308 1.00 7.85 412 GLN B CA 1
ATOM 5578 C C . GLN B 1 198 ? 58.287 12.992 -19.095 1.00 7.55 412 GLN B C 1
ATOM 5579 O O . GLN B 1 198 ? 59.424 12.934 -18.641 1.00 8.79 412 GLN B O 1
ATOM 5585 N N . THR B 1 199 ? 58.041 13.604 -20.262 1.00 7.58 413 THR B N 1
ATOM 5586 C CA . THR B 1 199 ? 59.125 14.220 -21.014 1.00 8.26 413 THR B CA 1
ATOM 5587 C C . THR B 1 199 ? 59.601 15.501 -20.296 1.00 7.67 413 THR B C 1
ATOM 5588 O O . THR B 1 199 ? 60.760 15.836 -20.290 1.00 8.36 413 THR B O 1
ATOM 5592 N N . ALA B 1 200 ? 58.654 16.193 -19.679 1.00 7.53 414 ALA B N 1
ATOM 5593 C CA . ALA B 1 200 ? 59.000 17.386 -18.911 1.00 7.01 414 ALA B CA 1
ATOM 5594 C C . ALA B 1 200 ? 59.880 17.015 -17.706 1.00 7.45 414 ALA B C 1
ATOM 5595 O O . ALA B 1 200 ? 60.917 17.652 -17.408 1.00 7.30 414 ALA B O 1
ATOM 5597 N N . LEU B 1 201 ? 59.423 16.009 -16.946 1.00 8.30 415 LEU B N 1
ATOM 5598 C CA . LEU B 1 201 ? 60.117 15.618 -15.725 1.00 7.86 415 LEU B CA 1
ATOM 5599 C C . LEU B 1 201 ? 61.572 15.220 -15.943 1.00 10.03 415 LEU B C 1
ATOM 5600 O O . LEU B 1 201 ? 62.394 15.245 -15.024 1.00 9.45 415 LEU B O 1
ATOM 5605 N N . ALA B 1 202 ? 61.894 14.766 -17.140 1.00 9.09 416 ALA B N 1
ATOM 5606 C CA . ALA B 1 202 ? 63.296 14.420 -17.409 1.00 10.06 416 ALA B CA 1
ATOM 5607 C C . ALA B 1 202 ? 64.208 15.629 -17.647 1.00 9.09 416 ALA B C 1
ATOM 5608 O O . ALA B 1 202 ? 65.411 15.453 -17.747 1.00 8.77 416 ALA B O 1
ATOM 5610 N N . ARG B 1 203 ? 63.656 16.835 -17.713 1.00 8.44 417 ARG B N 1
ATOM 5611 C CA . ARG B 1 203 ? 64.439 18.026 -18.063 1.00 8.27 417 ARG B CA 1
ATOM 5612 C C . ARG B 1 203 ? 64.933 18.749 -16.819 1.00 8.71 417 ARG B C 1
ATOM 5613 O O . ARG B 1 203 ? 64.204 18.941 -15.913 1.00 8.19 417 ARG B O 1
ATOM 5621 N N . PRO B 1 204 ? 66.202 19.139 -16.783 1.00 10.28 418 PRO B N 1
ATOM 5622 C CA . PRO B 1 204 ? 66.733 19.831 -15.594 1.00 10.46 418 PRO B CA 1
ATOM 5623 C C . PRO B 1 204 ? 66.154 21.249 -15.400 1.00 10.09 418 PRO B C 1
ATOM 5624 O O . PRO B 1 204 ? 66.147 21.722 -14.271 1.00 10.04 418 PRO B O 1
ATOM 5628 N N . ASN B 1 205 ? 65.623 21.866 -16.465 1.00 8.74 419 ASN B N 1
ATOM 5629 C CA . ASN B 1 205 ? 64.996 23.173 -16.425 1.00 9.28 419 ASN B CA 1
ATOM 5630 C C . ASN B 1 205 ? 63.470 23.158 -16.083 1.00 9.44 419 ASN B C 1
ATOM 5631 O O . ASN B 1 205 ? 62.802 24.186 -16.139 1.00 7.86 419 ASN B O 1
ATOM 5636 N N . PHE B 1 206 ? 62.959 21.979 -15.724 1.00 8.67 420 PHE B N 1
ATOM 5637 C CA . PHE B 1 206 ? 61.599 21.777 -15.285 1.00 8.18 420 PHE B CA 1
ATOM 5638 C C . PHE B 1 206 ? 61.544 21.291 -13.860 1.00 7.64 420 PHE B C 1
ATOM 5639 O O . PHE B 1 206 ? 62.287 20.417 -13.482 1.00 7.01 420 PHE B O 1
ATOM 5647 N N . THR B 1 207 ? 60.718 21.937 -13.069 1.00 7.51 421 THR B N 1
ATOM 5648 C CA . THR B 1 207 ? 60.476 21.574 -11.683 1.00 8.67 421 THR B CA 1
ATOM 5649 C C . THR B 1 207 ? 58.973 21.395 -11.453 1.00 7.86 421 THR B C 1
ATOM 5650 O O . THR B 1 207 ? 58.170 22.266 -11.840 1.00 9.23 421 THR B O 1
ATOM 5654 N N . PHE B 1 208 ? 58.587 20.298 -10.789 1.00 6.99 422 PHE B N 1
ATOM 5655 C CA . PHE B 1 208 ? 57.227 20.003 -10.519 1.00 6.53 422 PHE B CA 1
ATOM 5656 C C . PHE B 1 208 ? 57.056 19.870 -8.993 1.00 7.57 422 PHE B C 1
ATOM 5657 O O . PHE B 1 208 ? 57.783 19.111 -8.349 1.00 7.19 422 PHE B O 1
ATOM 5665 N N . LYS B 1 209 ? 56.135 20.628 -8.450 1.00 7.05 423 LYS B N 1
ATOM 5666 C CA . LYS B 1 209 ? 55.800 20.549 -7.036 1.00 9.36 423 LYS B CA 1
ATOM 5667 C C . LYS B 1 209 ? 54.323 20.262 -6.812 1.00 8.10 423 LYS B C 1
ATOM 5668 O O . LYS B 1 209 ? 53.422 21.005 -7.295 1.00 8.89 423 LYS B O 1
ATOM 5674 N N . THR B 1 210 ? 54.055 19.196 -6.038 1.00 7.14 424 THR B N 1
ATOM 5675 C CA . THR B 1 210 ? 52.685 18.851 -5.698 1.00 5.68 424 THR B CA 1
ATOM 5676 C C . THR B 1 210 ? 52.367 19.297 -4.268 1.00 6.29 424 THR B C 1
ATOM 5677 O O . THR B 1 210 ? 53.260 19.682 -3.496 1.00 4.89 424 THR B O 1
ATOM 5681 N N . ASN B 1 211 ? 51.080 19.206 -3.913 1.00 6.98 425 ASN B N 1
ATOM 5682 C CA . ASN B 1 211 ? 50.560 19.684 -2.635 1.00 7.43 425 ASN B CA 1
ATOM 5683 C C . ASN B 1 211 ? 50.891 21.154 -2.372 1.00 7.57 425 ASN B C 1
ATOM 5684 O O . ASN B 1 211 ? 51.189 21.542 -1.217 1.00 6.48 425 ASN B O 1
ATOM 5689 N N . VAL B 1 212 ? 50.861 21.949 -3.436 1.00 7.26 426 VAL B N 1
ATOM 5690 C CA . VAL B 1 212 ? 51.112 23.374 -3.310 1.00 9.06 426 VAL B CA 1
ATOM 5691 C C . VAL B 1 212 ? 49.921 24.145 -3.882 1.00 8.45 426 VAL B C 1
ATOM 5692 O O . VAL B 1 212 ? 49.617 24.003 -5.059 1.00 8.09 426 VAL B O 1
ATOM 5696 N N . MET B 1 213 ? 49.252 24.953 -3.072 1.00 9.20 427 MET B N 1
ATOM 5697 C CA . MET B 1 213 ? 48.053 25.669 -3.519 1.00 9.31 427 MET B CA 1
ATOM 5698 C C . MET B 1 213 ? 48.341 27.149 -3.725 1.00 7.87 427 MET B C 1
ATOM 5699 O O . MET B 1 213 ? 48.870 27.828 -2.869 1.00 9.97 427 MET B O 1
ATOM 5704 N N . VAL B 1 214 ? 48.044 27.589 -4.923 1.00 7.66 428 VAL B N 1
ATOM 5705 C CA . VAL B 1 214 ? 48.140 29.043 -5.246 1.00 7.02 428 VAL B CA 1
ATOM 5706 C C . VAL B 1 214 ? 46.828 29.781 -4.955 1.00 6.57 428 VAL B C 1
ATOM 5707 O O . VAL B 1 214 ? 45.777 29.454 -5.526 1.00 7.74 428 VAL B O 1
ATOM 5711 N N . SER B 1 215 ? 46.904 30.796 -4.105 1.00 6.97 429 SER B N 1
ATOM 5712 C CA . SER B 1 215 ? 45.750 31.611 -3.727 1.00 6.99 429 SER B CA 1
ATOM 5713 C C . SER B 1 215 ? 45.548 32.767 -4.715 1.00 8.54 429 SER B C 1
ATOM 5714 O O . SER B 1 215 ? 44.416 33.081 -5.043 1.00 9.13 429 SER B O 1
ATOM 5717 N N . ASN B 1 216 ? 46.645 33.375 -5.221 1.00 7.99 430 ASN B N 1
ATOM 5718 C CA . ASN B 1 216 ? 46.566 34.513 -6.116 1.00 8.61 430 ASN B CA 1
ATOM 5719 C C . ASN B 1 216 ? 47.861 34.773 -6.865 1.00 7.91 430 ASN B C 1
ATOM 5720 O O . ASN B 1 216 ? 48.858 34.252 -6.473 1.00 7.97 430 ASN B O 1
ATOM 5725 N N . VAL B 1 217 ? 47.835 35.548 -7.945 1.00 8.29 431 VAL B N 1
ATOM 5726 C CA . VAL B 1 217 ? 49.090 36.017 -8.506 1.00 9.50 431 VAL B CA 1
ATOM 5727 C C . VAL B 1 217 ? 49.351 37.364 -7.745 1.00 10.14 431 VAL B C 1
ATOM 5728 O O . VAL B 1 217 ? 48.406 37.994 -7.174 1.00 10.58 431 VAL B O 1
ATOM 5732 N N . VAL B 1 218 ? 50.602 37.738 -7.615 1.00 10.32 432 VAL B N 1
ATOM 5733 C CA . VAL B 1 218 ? 50.971 39.024 -6.975 1.00 10.40 432 VAL B CA 1
ATOM 5734 C C . VAL B 1 218 ? 51.328 39.979 -8.102 1.00 10.42 432 VAL B C 1
ATOM 5735 O O . VAL B 1 218 ? 52.056 39.605 -9.025 1.00 9.86 432 VAL B O 1
ATOM 5739 N N . ARG B 1 219 ? 50.799 41.197 -8.050 1.00 9.39 433 ARG B N 1
ATOM 5740 C CA . ARG B 1 219 ? 51.072 42.113 -9.150 1.00 9.30 433 ARG B CA 1
ATOM 5741 C C . ARG B 1 219 ? 51.201 43.535 -8.716 1.00 10.28 433 ARG B C 1
ATOM 5742 O O . ARG B 1 219 ? 50.755 43.936 -7.642 1.00 10.19 433 ARG B O 1
ATOM 5750 N N . ASN B 1 220 ? 51.814 44.292 -9.600 1.00 10.64 434 ASN B N 1
ATOM 5751 C CA . ASN B 1 220 ? 51.969 45.720 -9.496 1.00 11.41 434 ASN B CA 1
ATOM 5752 C C . ASN B 1 220 ? 51.277 46.251 -10.750 1.00 10.71 434 ASN B C 1
ATOM 5753 O O . ASN B 1 220 ? 51.882 46.460 -11.798 1.00 11.61 434 ASN B O 1
ATOM 5758 N N . GLY B 1 221 ? 49.977 46.351 -10.652 1.00 9.24 435 GLY B N 1
ATOM 5759 C CA . GLY B 1 221 ? 49.162 46.796 -11.737 1.00 8.11 435 GLY B CA 1
ATOM 5760 C C . GLY B 1 221 ? 49.161 45.713 -12.801 1.00 9.00 435 GLY B C 1
ATOM 5761 O O . GLY B 1 221 ? 48.881 44.537 -12.510 1.00 7.85 435 GLY B O 1
ATOM 5762 N N . SER B 1 222 ? 49.501 46.101 -14.034 1.00 8.39 436 SER B N 1
ATOM 5763 C CA . SER B 1 222 ? 49.499 45.126 -15.137 1.00 9.33 436 SER B CA 1
ATOM 5764 C C . SER B 1 222 ? 50.702 44.151 -15.114 1.00 9.13 436 SER B C 1
ATOM 5765 O O . SER B 1 222 ? 50.718 43.174 -15.857 1.00 9.27 436 SER B O 1
ATOM 5768 N N . GLN B 1 223 ? 51.632 44.346 -14.196 1.00 8.67 437 GLN B N 1
ATOM 5769 C CA . GLN B 1 223 ? 52.810 43.500 -14.130 1.00 8.99 437 GLN B CA 1
ATOM 5770 C C . GLN B 1 223 ? 52.725 42.460 -13.034 1.00 8.27 437 GLN B C 1
ATOM 5771 O O . GLN B 1 223 ? 52.783 42.802 -11.833 1.00 8.29 437 GLN B O 1
ATOM 5777 N N . ILE B 1 224 ? 52.607 41.191 -13.435 1.00 7.79 438 ILE B N 1
ATOM 5778 C CA . ILE B 1 224 ? 52.550 40.065 -12.474 1.00 7.28 438 ILE B CA 1
ATOM 5779 C C . ILE B 1 224 ? 53.948 39.794 -11.947 1.00 7.07 438 ILE B C 1
ATOM 5780 O O . ILE B 1 224 ? 54.869 39.675 -12.731 1.00 6.54 438 ILE B O 1
ATOM 5785 N N . LEU B 1 225 ? 54.154 39.825 -10.633 1.00 6.88 439 LEU B N 1
ATOM 5786 C CA . LEU B 1 225 ? 55.492 39.632 -10.091 1.00 7.43 439 LEU B CA 1
ATOM 5787 C C . LEU B 1 225 ? 55.790 38.172 -9.755 1.00 7.75 439 LEU B C 1
ATOM 5788 O O . LEU B 1 225 ? 56.961 37.770 -9.628 1.00 6.91 439 LEU B O 1
ATOM 5793 N N . GLY B 1 226 ? 54.728 37.404 -9.554 1.00 8.67 440 GLY B N 1
ATOM 5794 C CA . GLY B 1 226 ? 54.872 35.989 -9.263 1.00 9.39 440 GLY B CA 1
ATOM 5795 C C . GLY B 1 226 ? 53.560 35.451 -8.703 1.00 10.59 440 GLY B C 1
ATOM 5796 O O . GLY B 1 226 ? 52.477 36.057 -8.937 1.00 10.73 440 GLY B O 1
ATOM 5797 N N . VAL B 1 227 ? 53.657 34.330 -7.990 1.00 9.70 441 VAL B N 1
ATOM 5798 C CA . VAL B 1 227 ? 52.480 33.694 -7.371 1.00 9.46 441 VAL B CA 1
ATOM 5799 C C . VAL B 1 227 ? 52.584 33.624 -5.885 1.00 7.87 441 VAL B C 1
ATOM 5800 O O . VAL B 1 227 ? 53.667 33.537 -5.336 1.00 9.74 441 VAL B O 1
ATOM 5804 N N . GLN B 1 228 ? 51.442 33.628 -5.230 1.00 8.12 442 GLN B N 1
ATOM 5805 C CA . GLN B 1 228 ? 51.395 33.457 -3.783 1.00 8.55 442 GLN B CA 1
ATOM 5806 C C . GLN B 1 228 ? 50.943 32.016 -3.455 1.00 8.04 442 GLN B C 1
ATOM 5807 O O . GLN B 1 228 ? 49.903 31.611 -3.893 1.00 8.14 442 GLN B O 1
ATOM 5813 N N . THR B 1 229 ? 51.736 31.275 -2.706 1.00 9.45 443 THR B N 1
ATOM 5814 C CA . THR B 1 229 ? 51.463 29.883 -2.334 1.00 9.69 443 THR B CA 1
ATOM 5815 C C . THR B 1 229 ? 51.366 29.673 -0.852 1.00 10.65 443 THR B C 1
ATOM 5816 O O . THR B 1 229 ? 51.660 30.559 -0.074 1.00 12.22 443 THR B O 1
ATOM 5820 N N . ASN B 1 230 ? 50.937 28.458 -0.468 1.00 12.83 444 ASN B N 1
ATOM 5821 C CA . ASN B 1 230 ? 50.812 28.066 0.928 1.00 13.81 444 ASN B CA 1
ATOM 5822 C C . ASN B 1 230 ? 51.980 27.209 1.409 1.00 14.89 444 ASN B C 1
ATOM 5823 O O . ASN B 1 230 ? 51.844 26.504 2.422 1.00 15.31 444 ASN B O 1
ATOM 5828 N N . ASP B 1 231 ? 53.095 27.244 0.687 1.00 14.67 445 ASP B N 1
ATOM 5829 C CA . ASP B 1 231 ? 54.303 26.460 1.022 1.00 14.72 445 ASP B CA 1
ATOM 5830 C C . ASP B 1 231 ? 55.446 27.427 1.268 1.00 15.41 445 ASP B C 1
ATOM 5831 O O . ASP B 1 231 ? 56.122 27.850 0.352 1.00 17.29 445 ASP B O 1
ATOM 5836 N N . PRO B 1 232 ? 55.716 27.710 2.517 1.00 15.46 446 PRO B N 1
ATOM 5837 C CA . PRO B 1 232 ? 56.715 28.713 2.864 1.00 15.79 446 PRO B CA 1
ATOM 5838 C C . PRO B 1 232 ? 58.131 28.275 2.576 1.00 15.83 446 PRO B C 1
ATOM 5839 O O . PRO B 1 232 ? 59.011 29.009 2.958 1.00 15.63 446 PRO B O 1
ATOM 5843 N N . THR B 1 233 ? 58.348 27.148 1.898 1.00 16.00 447 THR B N 1
ATOM 5844 C CA . THR B 1 233 ? 59.705 26.714 1.603 1.00 15.34 447 THR B CA 1
ATOM 5845 C C . THR B 1 233 ? 60.070 26.925 0.201 1.00 15.62 447 THR B C 1
ATOM 5846 O O . THR B 1 233 ? 61.183 26.605 -0.194 1.00 16.58 447 THR B O 1
ATOM 5850 N N . LEU B 1 234 ? 59.123 27.360 -0.600 1.00 14.79 448 LEU B N 1
ATOM 5851 C CA . LEU B 1 234 ? 59.405 27.669 -1.968 1.00 14.85 448 LEU B CA 1
ATOM 5852 C C . LEU B 1 234 ? 59.775 29.148 -2.118 1.00 14.93 448 LEU B C 1
ATOM 5853 O O . LEU B 1 234 ? 60.249 29.569 -3.178 1.00 15.64 448 LEU B O 1
ATOM 5858 N N . GLY B 1 235 ? 59.646 29.910 -1.045 1.00 15.23 449 GLY B N 1
ATOM 5859 C CA . GLY B 1 235 ? 59.980 31.317 -1.093 1.00 15.02 449 GLY B CA 1
ATOM 5860 C C . GLY B 1 235 ? 59.499 32.023 0.137 1.00 15.39 449 GLY B C 1
ATOM 5861 O O . GLY B 1 235 ? 58.912 31.419 1.039 1.00 16.26 449 GLY B O 1
ATOM 5862 N N . PRO B 1 236 ? 59.762 33.326 0.202 1.00 15.63 450 PRO B N 1
ATOM 5863 C CA . PRO B 1 236 ? 59.443 34.104 1.395 1.00 14.89 450 PRO B CA 1
ATOM 5864 C C . PRO B 1 236 ? 57.973 34.166 1.621 1.00 14.64 450 PRO B C 1
ATOM 5865 O O . PRO B 1 236 ? 57.263 34.800 0.843 1.00 13.92 450 PRO B O 1
ATOM 5869 N N . ASN B 1 237 ? 57.557 33.554 2.717 1.00 13.81 451 ASN B N 1
ATOM 5870 C CA . ASN B 1 237 ? 56.179 33.419 3.081 1.00 14.21 451 ASN B CA 1
ATOM 5871 C C . ASN B 1 237 ? 55.364 32.838 1.915 1.00 13.34 451 ASN B C 1
ATOM 5872 O O . ASN B 1 237 ? 54.213 33.183 1.745 1.00 12.88 451 ASN B O 1
ATOM 5877 N N . GLY B 1 238 ? 55.976 32.001 1.088 1.00 11.91 452 GLY B N 1
ATOM 5878 C CA . GLY B 1 238 ? 55.228 31.329 0.039 1.00 11.51 452 GLY B CA 1
ATOM 5879 C C . GLY B 1 238 ? 55.183 32.010 -1.297 1.00 10.75 452 GLY B C 1
ATOM 5880 O O . GLY B 1 238 ? 54.607 31.471 -2.230 1.00 10.96 452 GLY B O 1
ATOM 5881 N N . PHE B 1 239 ? 55.762 33.218 -1.393 1.00 10.20 453 PHE B N 1
ATOM 5882 C CA . PHE B 1 239 ? 55.823 33.948 -2.664 1.00 8.81 453 PHE B CA 1
ATOM 5883 C C . PHE B 1 239 ? 56.878 33.410 -3.590 1.00 7.82 453 PHE B C 1
ATOM 5884 O O . PHE B 1 239 ? 58.022 33.229 -3.200 1.00 7.41 453 PHE B O 1
ATOM 5892 N N . ILE B 1 240 ? 56.502 33.145 -4.835 1.00 8.01 454 ILE B N 1
ATOM 5893 C CA . ILE B 1 240 ? 57.447 32.692 -5.879 1.00 8.13 454 ILE B CA 1
ATOM 5894 C C . ILE B 1 240 ? 57.462 33.651 -7.050 1.00 8.19 454 ILE B C 1
ATOM 5895 O O . ILE B 1 240 ? 56.469 33.779 -7.756 1.00 6.22 454 ILE B O 1
ATOM 5900 N N . PRO B 1 241 ? 58.594 34.291 -7.304 1.00 8.10 455 PRO B N 1
ATOM 5901 C CA . PRO B 1 241 ? 58.689 35.255 -8.402 1.00 8.42 455 PRO B CA 1
ATOM 5902 C C . PRO B 1 241 ? 59.017 34.705 -9.767 1.00 9.02 455 PRO B C 1
ATOM 5903 O O . PRO B 1 241 ? 59.556 33.616 -9.896 1.00 8.21 455 PRO B O 1
ATOM 5907 N N . VAL B 1 242 ? 58.690 35.480 -10.798 1.00 10.23 456 VAL B N 1
ATOM 5908 C CA . VAL B 1 242 ? 59.168 35.152 -12.127 1.00 10.37 456 VAL B CA 1
ATOM 5909 C C . VAL B 1 242 ? 60.466 35.952 -12.368 1.00 10.80 456 VAL B C 1
ATOM 5910 O O . VAL B 1 242 ? 60.797 36.857 -11.617 1.00 9.06 456 VAL B O 1
ATOM 5914 N N . THR B 1 243 ? 61.185 35.580 -13.406 1.00 9.74 457 THR B N 1
ATOM 5915 C CA . THR B 1 243 ? 62.334 36.321 -13.873 1.00 9.73 457 THR B CA 1
ATOM 5916 C C . THR B 1 243 ? 61.783 37.628 -14.458 1.00 9.56 457 THR B C 1
ATOM 5917 O O . THR B 1 243 ? 60.559 37.730 -14.642 1.00 9.00 457 THR B O 1
ATOM 5921 N N . PRO B 1 244 ? 62.650 38.634 -14.687 1.00 10.11 458 PRO B N 1
ATOM 5922 C CA . PRO B 1 244 ? 62.246 39.934 -15.229 1.00 9.79 458 PRO B CA 1
ATOM 5923 C C . PRO B 1 244 ? 61.226 39.840 -16.385 1.00 9.03 458 PRO B C 1
ATOM 5924 O O . PRO B 1 244 ? 60.198 40.504 -16.293 1.00 9.62 458 PRO B O 1
ATOM 5928 N N . LYS B 1 245 ? 61.498 39.042 -17.401 1.00 8.20 459 LYS B N 1
ATOM 5929 C CA . LYS B 1 245 ? 60.615 38.867 -18.538 1.00 8.14 459 LYS B CA 1
ATOM 5930 C C . LYS B 1 245 ? 59.635 37.690 -18.375 1.00 8.43 459 LYS B C 1
ATOM 5931 O O . LYS B 1 245 ? 58.910 37.351 -19.297 1.00 7.25 459 LYS B O 1
ATOM 5937 N N . GLY B 1 246 ? 59.627 37.096 -17.196 1.00 7.51 460 GLY B N 1
ATOM 5938 C CA . GLY B 1 246 ? 58.857 35.890 -16.917 1.00 7.69 460 GLY B CA 1
ATOM 5939 C C . GLY B 1 246 ? 57.349 36.063 -16.945 1.00 7.39 460 GLY B C 1
ATOM 5940 O O . GLY B 1 246 ? 56.842 37.205 -16.947 1.00 6.30 460 GLY B O 1
ATOM 5941 N N . ARG B 1 247 ? 56.652 34.924 -16.952 1.00 5.79 461 ARG B N 1
ATOM 5942 C CA . ARG B 1 247 ? 55.243 34.890 -17.175 1.00 5.84 461 ARG B CA 1
ATOM 5943 C C . ARG B 1 247 ? 54.559 33.870 -16.270 1.00 6.13 461 ARG B C 1
ATOM 5944 O O . ARG B 1 247 ? 55.148 32.854 -15.849 1.00 6.71 461 ARG B O 1
ATOM 5952 N N . VAL B 1 248 ? 53.327 34.146 -15.956 1.00 6.30 462 VAL B N 1
ATOM 5953 C CA . VAL B 1 248 ? 52.517 33.159 -15.223 1.00 6.55 462 VAL B CA 1
ATOM 5954 C C . VAL B 1 248 ? 51.369 32.643 -16.079 1.00 7.01 462 VAL B C 1
ATOM 5955 O O . VAL B 1 248 ? 50.680 33.380 -16.739 1.00 7.75 462 VAL B O 1
ATOM 5959 N N . ILE B 1 249 ? 51.177 31.351 -16.053 1.00 7.68 463 ILE B N 1
ATOM 5960 C CA . ILE B 1 249 ? 50.113 30.709 -16.809 1.00 7.07 463 ILE B CA 1
ATOM 5961 C C . ILE B 1 249 ? 49.210 30.033 -15.809 1.00 7.26 463 ILE B C 1
ATOM 5962 O O . ILE B 1 249 ? 49.654 29.177 -15.001 1.00 8.17 463 ILE B O 1
ATOM 5967 N N . LEU B 1 250 ? 47.952 30.410 -15.830 1.00 6.70 464 LEU B N 1
ATOM 5968 C CA . LEU B 1 250 ? 46.952 29.784 -15.020 1.00 7.30 464 LEU B CA 1
ATOM 5969 C C . LEU B 1 250 ? 46.294 28.628 -15.794 1.00 8.02 464 LEU B C 1
ATOM 5970 O O . LEU B 1 250 ? 45.825 28.789 -16.927 1.00 8.08 464 LEU B O 1
ATOM 5975 N N . SER B 1 251 ? 46.362 27.454 -15.194 1.00 7.55 465 SER B N 1
ATOM 5976 C CA . SER B 1 251 ? 45.847 26.214 -15.777 1.00 7.23 465 SER B CA 1
ATOM 5977 C C . SER B 1 251 ? 45.099 25.436 -14.692 1.00 7.58 465 SER B C 1
ATOM 5978 O O . SER B 1 251 ? 45.108 24.206 -14.614 1.00 7.07 465 SER B O 1
ATOM 5981 N N . ALA B 1 252 ? 44.384 26.161 -13.853 1.00 7.79 466 ALA B N 1
ATOM 5982 C CA . ALA B 1 252 ? 43.759 25.562 -12.678 1.00 8.58 466 ALA B CA 1
ATOM 5983 C C . ALA B 1 252 ? 42.309 25.049 -12.857 1.00 7.57 466 ALA B C 1
ATOM 5984 O O . ALA B 1 252 ? 41.629 24.708 -11.878 1.00 7.56 466 ALA B O 1
ATOM 5986 N N . GLY B 1 253 ? 41.818 25.091 -14.083 1.00 6.63 467 GLY B N 1
ATOM 5987 C CA . GLY B 1 253 ? 40.488 24.634 -14.428 1.00 7.79 467 GLY B CA 1
ATOM 5988 C C . GLY B 1 253 ? 39.473 25.745 -14.360 1.00 8.94 467 GLY B C 1
ATOM 5989 O O . GLY B 1 253 ? 39.777 26.817 -13.861 1.00 8.33 467 GLY B O 1
ATOM 5990 N N . ALA B 1 254 ? 38.251 25.498 -14.854 1.00 9.07 468 ALA B N 1
ATOM 5991 C CA . ALA B 1 254 ? 37.305 26.589 -14.933 1.00 7.90 468 ALA B CA 1
ATOM 5992 C C . ALA B 1 254 ? 37.053 27.275 -13.574 1.00 8.11 468 ALA B C 1
ATOM 5993 O O . ALA B 1 254 ? 37.136 28.506 -13.474 1.00 8.61 468 ALA B O 1
ATOM 5995 N N . PHE B 1 255 ? 36.839 26.488 -12.515 1.00 6.30 469 PHE B N 1
ATOM 5996 C CA . PHE B 1 255 ? 36.643 27.055 -11.206 1.00 7.33 469 PHE B CA 1
ATOM 5997 C C . PHE B 1 255 ? 37.901 27.528 -10.531 1.00 6.81 469 PHE B C 1
ATOM 5998 O O . PHE B 1 255 ? 37.846 28.493 -9.811 1.00 8.62 469 PHE B O 1
ATOM 6006 N N . GLY B 1 256 ? 38.989 26.789 -10.680 1.00 6.98 470 GLY B N 1
ATOM 6007 C CA . GLY B 1 256 ? 40.229 27.109 -10.037 1.00 7.20 470 GLY B CA 1
ATOM 6008 C C . GLY B 1 256 ? 40.846 28.365 -10.548 1.00 7.89 470 GLY B C 1
ATOM 6009 O O . GLY B 1 256 ? 41.297 29.194 -9.748 1.00 6.79 470 GLY B O 1
ATOM 6010 N N . THR B 1 257 ? 40.932 28.507 -11.867 1.00 7.25 471 THR B N 1
ATOM 6011 C CA . THR B 1 257 ? 41.457 29.737 -12.432 1.00 8.23 471 THR B CA 1
ATOM 6012 C C . THR B 1 257 ? 40.615 30.988 -12.055 1.00 8.22 471 THR B C 1
ATOM 6013 O O . THR B 1 257 ? 41.154 32.037 -11.666 1.00 7.94 471 THR B O 1
ATOM 6017 N N . SER B 1 258 ? 39.311 30.907 -12.262 1.00 8.13 472 SER B N 1
ATOM 6018 C CA . SER B 1 258 ? 38.443 32.005 -11.971 1.00 8.21 472 SER B CA 1
ATOM 6019 C C . SER B 1 258 ? 38.656 32.445 -10.510 1.00 9.16 472 SER B C 1
ATOM 6020 O O . SER B 1 258 ? 38.808 33.667 -10.202 1.00 6.99 472 SER B O 1
ATOM 6023 N N . ARG B 1 259 ? 38.729 31.487 -9.597 1.00 8.51 473 ARG B N 1
ATOM 6024 C CA . ARG B 1 259 ? 38.976 31.855 -8.201 1.00 8.62 473 ARG B CA 1
ATOM 6025 C C . ARG B 1 259 ? 40.316 32.613 -8.030 1.00 7.46 473 ARG B C 1
ATOM 6026 O O . ARG B 1 259 ? 40.405 33.615 -7.299 1.00 7.71 473 ARG B O 1
ATOM 6034 N N . ILE B 1 260 ? 41.368 32.111 -8.672 1.00 8.01 474 ILE B N 1
ATOM 6035 C CA . ILE B 1 260 ? 42.681 32.717 -8.516 1.00 7.74 474 ILE B CA 1
ATOM 6036 C C . ILE B 1 260 ? 42.586 34.172 -9.058 1.00 7.20 474 ILE B C 1
ATOM 6037 O O . ILE B 1 260 ? 43.051 35.107 -8.429 1.00 6.42 474 ILE B O 1
ATOM 6042 N N . LEU B 1 261 ? 41.916 34.326 -10.183 1.00 6.97 475 LEU B N 1
ATOM 6043 C CA . LEU B 1 261 ? 41.718 35.633 -10.797 1.00 7.30 475 LEU B CA 1
ATOM 6044 C C . LEU B 1 261 ? 40.973 36.575 -9.821 1.00 8.25 475 LEU B C 1
ATOM 6045 O O . LEU B 1 261 ? 41.469 37.698 -9.526 1.00 7.88 475 LEU B O 1
ATOM 6050 N N . PHE B 1 262 ? 39.864 36.100 -9.261 1.00 6.54 476 PHE B N 1
ATOM 6051 C CA . PHE B 1 262 ? 39.069 36.944 -8.333 1.00 6.21 476 PHE B CA 1
ATOM 6052 C C . PHE B 1 262 ? 39.968 37.420 -7.172 1.00 6.80 476 PHE B C 1
ATOM 6053 O O . PHE B 1 262 ? 39.998 38.603 -6.770 1.00 6.76 476 PHE B O 1
ATOM 6061 N N . GLN B 1 263 ? 40.740 36.483 -6.637 1.00 7.66 477 GLN B N 1
ATOM 6062 C CA . GLN B 1 263 ? 41.626 36.723 -5.487 1.00 8.49 477 GLN B CA 1
ATOM 6063 C C . GLN B 1 263 ? 42.883 37.548 -5.836 1.00 8.09 477 GLN B C 1
ATOM 6064 O O . GLN B 1 263 ? 43.616 37.962 -4.972 1.00 8.42 477 GLN B O 1
ATOM 6070 N N . SER B 1 264 ? 43.016 37.865 -7.113 1.00 8.83 478 SER B N 1
ATOM 6071 C CA . SER B 1 264 ? 44.023 38.763 -7.681 1.00 8.97 478 SER B CA 1
ATOM 6072 C C . SER B 1 264 ? 43.408 40.068 -8.210 1.00 8.77 478 SER B C 1
ATOM 6073 O O . SER B 1 264 ? 44.011 40.806 -8.950 1.00 8.47 478 SER B O 1
ATOM 6076 N N . GLY B 1 265 ? 42.177 40.338 -7.825 1.00 9.78 479 GLY B N 1
ATOM 6077 C CA . GLY B 1 265 ? 41.495 41.519 -8.239 1.00 9.31 479 GLY B CA 1
ATOM 6078 C C . GLY B 1 265 ? 41.254 41.533 -9.742 1.00 9.15 479 GLY B C 1
ATOM 6079 O O . GLY B 1 265 ? 41.297 42.586 -10.371 1.00 8.00 479 GLY B O 1
ATOM 6080 N N . ILE B 1 266 ? 40.926 40.391 -10.313 1.00 7.32 480 ILE B N 1
ATOM 6081 C CA . ILE B 1 266 ? 40.624 40.321 -11.744 1.00 7.84 480 ILE B CA 1
ATOM 6082 C C . ILE B 1 266 ? 39.299 39.569 -11.927 1.00 7.03 480 ILE B C 1
ATOM 6083 O O . ILE B 1 266 ? 39.188 38.418 -11.523 1.00 6.88 480 ILE B O 1
ATOM 6088 N N . GLY B 1 267 ? 38.304 40.258 -12.456 1.00 6.26 481 GLY B N 1
ATOM 6089 C CA . GLY B 1 267 ? 37.006 39.723 -12.714 1.00 7.52 481 GLY B CA 1
ATOM 6090 C C . GLY B 1 267 ? 35.916 40.726 -12.392 1.00 8.71 481 GLY B C 1
ATOM 6091 O O . GLY B 1 267 ? 36.194 41.880 -12.087 1.00 9.50 481 GLY B O 1
ATOM 6092 N N . PRO B 1 268 ? 34.660 40.289 -12.415 1.00 9.09 482 PRO B N 1
ATOM 6093 C CA . PRO B 1 268 ? 33.542 41.186 -12.107 1.00 9.21 482 PRO B CA 1
ATOM 6094 C C . PRO B 1 268 ? 33.606 41.674 -10.680 1.00 8.80 482 PRO B C 1
ATOM 6095 O O . PRO B 1 268 ? 34.081 40.999 -9.759 1.00 9.11 482 PRO B O 1
ATOM 6099 N N . THR B 1 269 ? 33.125 42.874 -10.487 1.00 8.72 483 THR B N 1
ATOM 6100 C CA . THR B 1 269 ? 33.234 43.514 -9.209 1.00 9.14 483 THR B CA 1
ATOM 6101 C C . THR B 1 269 ? 32.578 42.763 -8.082 1.00 7.92 483 THR B C 1
ATOM 6102 O O . THR B 1 269 ? 33.102 42.702 -6.966 1.00 7.96 483 THR B O 1
ATOM 6106 N N . ASP B 1 270 ? 31.415 42.191 -8.336 1.00 8.42 484 ASP B N 1
ATOM 6107 C CA . ASP B 1 270 ? 30.738 41.473 -7.309 1.00 8.40 484 ASP B CA 1
ATOM 6108 C C . ASP B 1 270 ? 31.568 40.287 -6.804 1.00 8.00 484 ASP B C 1
ATOM 6109 O O . ASP B 1 270 ? 31.429 39.890 -5.624 1.00 6.70 484 ASP B O 1
ATOM 6114 N N . MET B 1 271 ? 32.337 39.661 -7.702 1.00 7.37 485 MET B N 1
ATOM 6115 C CA . MET B 1 271 ? 33.233 38.556 -7.310 1.00 7.87 485 MET B CA 1
ATOM 6116 C C . MET B 1 271 ? 34.473 39.001 -6.504 1.00 7.58 485 MET B C 1
ATOM 6117 O O . MET B 1 271 ? 34.835 38.374 -5.494 1.00 7.52 485 MET B O 1
ATOM 6122 N N . ILE B 1 272 ? 35.098 40.095 -6.926 1.00 7.40 486 ILE B N 1
ATOM 6123 C CA . ILE B 1 272 ? 36.212 40.625 -6.164 1.00 8.36 486 ILE B CA 1
ATOM 6124 C C . ILE B 1 272 ? 35.739 41.098 -4.798 1.00 8.43 486 ILE B C 1
ATOM 6125 O O . ILE B 1 272 ? 36.393 40.876 -3.786 1.00 8.27 486 ILE B O 1
ATOM 6130 N N . GLN B 1 273 ? 34.574 41.736 -4.733 1.00 8.71 487 GLN B N 1
ATOM 6131 C CA . GLN B 1 273 ? 34.007 42.132 -3.444 1.00 8.95 487 GLN B CA 1
ATOM 6132 C C . GLN B 1 273 ? 33.684 40.898 -2.586 1.00 8.38 487 GLN B C 1
ATOM 6133 O O . GLN B 1 273 ? 33.757 40.959 -1.362 1.00 9.02 487 GLN B O 1
ATOM 6139 N N . THR B 1 274 ? 33.310 39.771 -3.195 1.00 8.05 488 THR B N 1
ATOM 6140 C CA . THR B 1 274 ? 33.092 38.558 -2.393 1.00 6.97 488 THR B CA 1
ATOM 6141 C C . THR B 1 274 ? 34.420 38.126 -1.754 1.00 7.43 488 THR B C 1
ATOM 6142 O O . THR B 1 274 ? 34.504 37.766 -0.573 1.00 6.07 488 THR B O 1
ATOM 6146 N N . VAL B 1 275 ? 35.494 38.212 -2.516 1.00 7.36 489 VAL B N 1
ATOM 6147 C CA . VAL B 1 275 ? 36.809 37.947 -1.951 1.00 7.42 489 VAL B CA 1
ATOM 6148 C C . VAL B 1 275 ? 37.094 38.883 -0.787 1.00 7.13 489 VAL B C 1
ATOM 6149 O O . VAL B 1 275 ? 37.506 38.447 0.295 1.00 6.89 489 VAL B O 1
ATOM 6153 N N . GLN B 1 276 ? 36.820 40.172 -0.984 1.00 7.16 490 GLN B N 1
ATOM 6154 C CA . GLN B 1 276 ? 37.098 41.175 0.005 1.00 6.69 490 GLN B CA 1
ATOM 6155 C C . GLN B 1 276 ? 36.329 40.978 1.303 1.00 5.97 490 GLN B C 1
ATOM 6156 O O . GLN B 1 276 ? 36.732 41.439 2.338 1.00 5.52 490 GLN B O 1
ATOM 6162 N N . SER B 1 277 ? 35.230 40.244 1.274 1.00 6.97 491 SER B N 1
ATOM 6163 C CA . SER B 1 277 ? 34.460 39.995 2.484 1.00 6.71 491 SER B CA 1
ATOM 6164 C C . SER B 1 277 ? 35.179 38.985 3.429 1.00 6.94 491 SER B C 1
ATOM 6165 O O . SER B 1 277 ? 34.836 38.827 4.561 1.00 7.07 491 SER B O 1
ATOM 6168 N N . ASN B 1 278 ? 36.223 38.359 2.934 1.00 7.54 492 ASN B N 1
ATOM 6169 C CA . ASN B 1 278 ? 37.028 37.432 3.717 1.00 7.72 492 ASN B CA 1
ATOM 6170 C C . ASN B 1 278 ? 38.231 38.273 4.104 1.00 7.85 492 ASN B C 1
ATOM 6171 O O . ASN B 1 278 ? 39.013 38.598 3.262 1.00 6.70 492 ASN B O 1
ATOM 6176 N N . PRO B 1 279 ? 38.379 38.645 5.363 1.00 7.36 493 PRO B N 1
ATOM 6177 C CA . PRO B 1 279 ? 39.445 39.578 5.731 1.00 7.45 493 PRO B CA 1
ATOM 6178 C C . PRO B 1 279 ? 40.818 39.187 5.333 1.00 7.33 493 PRO B C 1
ATOM 6179 O O . PRO B 1 279 ? 41.610 40.045 4.881 1.00 6.72 493 PRO B O 1
ATOM 6183 N N . THR B 1 280 ? 41.132 37.915 5.514 1.00 8.00 494 THR B N 1
ATOM 6184 C CA . THR B 1 280 ? 42.431 37.444 5.153 1.00 8.45 494 THR B CA 1
ATOM 6185 C C . THR B 1 280 ? 42.645 37.580 3.667 1.00 8.11 494 THR B C 1
ATOM 6186 O O . THR B 1 280 ? 43.671 38.113 3.232 1.00 9.37 494 THR B O 1
ATOM 6190 N N . ALA B 1 281 ? 41.726 37.079 2.840 1.00 8.53 495 ALA B N 1
ATOM 6191 C CA . ALA B 1 281 ? 41.925 37.253 1.405 1.00 8.04 495 ALA B CA 1
ATOM 6192 C C . ALA B 1 281 ? 41.963 38.730 1.018 1.00 8.98 495 ALA B C 1
ATOM 6193 O O . ALA B 1 281 ? 42.648 39.111 0.070 1.00 7.47 495 ALA B O 1
ATOM 6195 N N . ALA B 1 282 ? 41.200 39.550 1.738 1.00 8.53 496 ALA B N 1
ATOM 6196 C CA . ALA B 1 282 ? 41.157 40.971 1.412 1.00 9.14 496 ALA B CA 1
ATOM 6197 C C . ALA B 1 282 ? 42.541 41.606 1.531 1.00 9.21 496 ALA B C 1
ATOM 6198 O O . ALA B 1 282 ? 42.896 42.477 0.726 1.00 9.25 496 ALA B O 1
ATOM 6200 N N . ALA B 1 283 ? 43.318 41.162 2.503 1.00 8.84 497 ALA B N 1
ATOM 6201 C CA . ALA B 1 283 ? 44.649 41.747 2.728 1.00 9.53 497 ALA B CA 1
ATOM 6202 C C . ALA B 1 283 ? 45.583 41.478 1.556 1.00 9.63 497 ALA B C 1
ATOM 6203 O O . ALA B 1 283 ? 46.516 42.235 1.315 1.00 10.16 497 ALA B O 1
ATOM 6205 N N . ALA B 1 284 ? 45.285 40.441 0.782 1.00 10.29 498 ALA B N 1
ATOM 6206 C CA . ALA B 1 284 ? 46.105 40.065 -0.366 1.00 9.68 498 ALA B CA 1
ATOM 6207 C C . ALA B 1 284 ? 45.623 40.716 -1.669 1.00 9.86 498 ALA B C 1
ATOM 6208 O O . ALA B 1 284 ? 46.328 40.695 -2.639 1.00 9.00 498 ALA B O 1
ATOM 6210 N N . LEU B 1 285 ? 44.419 41.291 -1.692 1.00 9.69 499 LEU B N 1
ATOM 6211 C CA . LEU B 1 285 ? 43.965 41.979 -2.902 1.00 9.04 499 LEU B CA 1
ATOM 6212 C C . LEU B 1 285 ? 44.756 43.237 -3.264 1.00 8.89 499 LEU B C 1
ATOM 6213 O O . LEU B 1 285 ? 45.192 43.999 -2.382 1.00 6.96 499 LEU B O 1
ATOM 6218 N N . PRO B 1 286 ? 44.861 43.538 -4.564 1.00 8.60 500 PRO B N 1
ATOM 6219 C CA . PRO B 1 286 ? 45.421 44.838 -4.960 1.00 8.75 500 PRO B CA 1
ATOM 6220 C C . PRO B 1 286 ? 44.465 45.971 -4.535 1.00 7.73 500 PRO B C 1
ATOM 6221 O O . PRO B 1 286 ? 43.302 45.686 -4.296 1.00 8.23 500 PRO B O 1
ATOM 6225 N N . PRO B 1 287 ? 44.921 47.203 -4.470 1.00 9.26 501 PRO B N 1
ATOM 6226 C CA . PRO B 1 287 ? 44.016 48.301 -4.129 1.00 9.55 501 PRO B CA 1
ATOM 6227 C C . PRO B 1 287 ? 42.989 48.363 -5.207 1.00 9.58 501 PRO B C 1
ATOM 6228 O O . PRO B 1 287 ? 43.219 47.906 -6.324 1.00 10.08 501 PRO B O 1
ATOM 6232 N N . GLN B 1 288 ? 41.824 48.862 -4.848 1.00 10.56 502 GLN B N 1
ATOM 6233 C CA . GLN B 1 288 ? 40.679 48.811 -5.732 1.00 10.44 502 GLN B CA 1
ATOM 6234 C C . GLN B 1 288 ? 40.873 49.531 -7.077 1.00 11.10 502 GLN B C 1
ATOM 6235 O O . GLN B 1 288 ? 40.340 49.068 -8.116 1.00 10.39 502 GLN B O 1
ATOM 6241 N N . ASN B 1 289 ? 41.643 50.614 -7.079 1.00 10.56 503 ASN B N 1
ATOM 6242 C CA . ASN B 1 289 ? 41.923 51.340 -8.314 1.00 11.30 503 ASN B CA 1
ATOM 6243 C C . ASN B 1 289 ? 42.738 50.492 -9.291 1.00 10.79 503 ASN B C 1
ATOM 6244 O O . ASN B 1 289 ? 42.987 50.927 -10.440 1.00 9.66 503 ASN B O 1
ATOM 6249 N N . GLN B 1 290 ? 43.237 49.350 -8.841 1.00 9.41 504 GLN B N 1
ATOM 6250 C CA . GLN B 1 290 ? 43.973 48.449 -9.735 1.00 10.45 504 GLN B CA 1
ATOM 6251 C C . GLN B 1 290 ? 43.174 47.212 -10.149 1.00 9.89 504 GLN B C 1
ATOM 6252 O O . GLN B 1 290 ? 43.698 46.292 -10.824 1.00 10.31 504 GLN B O 1
ATOM 6258 N N . TRP B 1 291 ? 41.935 47.080 -9.711 1.00 9.26 505 TRP B N 1
ATOM 6259 C CA . TRP B 1 291 ? 41.203 45.872 -10.082 1.00 8.62 505 TRP B CA 1
ATOM 6260 C C . TRP B 1 291 ? 40.952 45.893 -11.603 1.00 8.15 505 TRP B C 1
ATOM 6261 O O . TRP B 1 291 ? 40.711 46.951 -12.190 1.00 7.65 505 TRP B O 1
ATOM 6272 N N . ILE B 1 292 ? 40.987 44.741 -12.236 1.00 7.70 506 ILE B N 1
ATOM 6273 C CA . ILE B 1 292 ? 40.738 44.676 -13.675 1.00 8.31 506 ILE B CA 1
ATOM 6274 C C . ILE B 1 292 ? 39.385 43.999 -13.897 1.00 7.78 506 ILE B C 1
ATOM 6275 O O . ILE B 1 292 ? 39.218 42.846 -13.516 1.00 6.82 506 ILE B O 1
ATOM 6280 N N . ASN B 1 293 ? 38.444 44.744 -14.453 1.00 6.80 507 ASN B N 1
ATOM 6281 C CA . ASN B 1 293 ? 37.071 44.286 -14.673 1.00 8.21 507 ASN B CA 1
ATOM 6282 C C . ASN B 1 293 ? 36.967 43.535 -15.990 1.00 8.63 507 ASN B C 1
ATOM 6283 O O . ASN B 1 293 ? 36.982 44.136 -17.043 1.00 9.56 507 ASN B O 1
ATOM 6288 N N . LEU B 1 294 ? 36.903 42.215 -15.904 1.00 8.26 508 LEU B N 1
ATOM 6289 C CA . LEU B 1 294 ? 36.794 41.327 -17.064 1.00 7.78 508 LEU B CA 1
ATOM 6290 C C . LEU B 1 294 ? 35.768 40.285 -16.730 1.00 7.43 508 LEU B C 1
ATOM 6291 O O . LEU B 1 294 ? 35.532 40.030 -15.536 1.00 7.78 508 LEU B O 1
ATOM 6296 N N . PRO B 1 295 ? 35.123 39.696 -17.741 1.00 7.66 509 PRO B N 1
ATOM 6297 C CA . PRO B 1 295 ? 34.011 38.758 -17.502 1.00 8.46 509 PRO B CA 1
ATOM 6298 C C . PRO B 1 295 ? 34.415 37.326 -17.105 1.00 7.56 509 PRO B C 1
ATOM 6299 O O . PRO B 1 295 ? 34.018 36.342 -17.696 1.00 9.06 509 PRO B O 1
ATOM 6303 N N . VAL B 1 296 ? 35.193 37.228 -16.050 1.00 7.69 510 VAL B N 1
ATOM 6304 C CA . VAL B 1 296 ? 35.664 35.936 -15.535 1.00 7.66 510 VAL B CA 1
ATOM 6305 C C . VAL B 1 296 ? 34.479 35.211 -14.858 1.00 6.88 510 VAL B C 1
ATOM 6306 O O . VAL B 1 296 ? 33.885 35.734 -13.959 1.00 6.33 510 VAL B O 1
ATOM 6310 N N . GLY B 1 297 ? 34.132 34.014 -15.335 1.00 6.23 511 GLY B N 1
ATOM 6311 C CA . GLY B 1 297 ? 33.015 33.241 -14.819 1.00 7.65 511 GLY B CA 1
ATOM 6312 C C . GLY B 1 297 ? 31.740 33.431 -15.652 1.00 7.05 511 GLY B C 1
ATOM 6313 O O . GLY B 1 297 ? 30.853 32.556 -15.653 1.00 9.23 511 GLY B O 1
ATOM 6314 N N . MET B 1 298 ? 31.675 34.520 -16.428 1.00 6.96 512 MET B N 1
ATOM 6315 C CA . MET B 1 298 ? 30.558 34.753 -17.303 1.00 8.04 512 MET B CA 1
ATOM 6316 C C . MET B 1 298 ? 30.750 33.892 -18.548 1.00 8.20 512 MET B C 1
ATOM 6317 O O . MET B 1 298 ? 31.864 33.425 -18.832 1.00 8.11 512 MET B O 1
ATOM 6322 N N . ASN B 1 299 ? 29.655 33.739 -19.278 1.00 7.48 513 ASN B N 1
ATOM 6323 C CA . ASN B 1 299 ? 29.549 32.963 -20.447 1.00 8.83 513 ASN B CA 1
ATOM 6324 C C . ASN B 1 299 ? 29.944 31.493 -20.357 1.00 7.57 513 ASN B C 1
ATOM 6325 O O . ASN B 1 299 ? 30.275 30.869 -21.351 1.00 7.59 513 ASN B O 1
ATOM 6330 N N . ALA B 1 300 ? 29.834 30.934 -19.153 1.00 7.73 514 ALA B N 1
ATOM 6331 C CA . ALA B 1 300 ? 30.185 29.562 -18.909 1.00 7.46 514 ALA B CA 1
ATOM 6332 C C . ALA B 1 300 ? 29.251 28.667 -19.710 1.00 7.46 514 ALA B C 1
ATOM 6333 O O . ALA B 1 300 ? 28.047 28.932 -19.854 1.00 7.85 514 ALA B O 1
ATOM 6335 N N . GLN B 1 301 ? 29.786 27.603 -20.267 1.00 6.63 515 GLN B N 1
ATOM 6336 C CA . GLN B 1 301 ? 28.988 26.702 -21.019 1.00 8.25 515 GLN B CA 1
ATOM 6337 C C . GLN B 1 301 ? 29.329 25.280 -20.578 1.00 8.65 515 GLN B C 1
ATOM 6338 O O . GLN B 1 301 ? 30.449 24.986 -20.255 1.00 8.69 515 GLN B O 1
ATOM 6344 N N . ASP B 1 302 ? 28.318 24.439 -20.579 1.00 8.03 516 ASP B N 1
ATOM 6345 C CA . ASP B 1 302 ? 28.447 23.013 -20.347 1.00 8.48 516 ASP B CA 1
ATOM 6346 C C . ASP B 1 302 ? 27.289 22.351 -21.076 1.00 8.14 516 ASP B C 1
ATOM 6347 O O . ASP B 1 302 ? 26.236 22.953 -21.253 1.00 7.92 516 ASP B O 1
ATOM 6352 N N . ASN B 1 303 ? 27.475 21.121 -21.515 1.00 7.70 517 ASN B N 1
ATOM 6353 C CA . ASN B 1 303 ? 26.430 20.455 -22.254 1.00 7.84 517 ASN B CA 1
ATOM 6354 C C . ASN B 1 303 ? 25.166 20.170 -21.431 1.00 8.71 517 ASN B C 1
ATOM 6355 O O . ASN B 1 303 ? 25.296 19.690 -20.320 1.00 7.84 517 ASN B O 1
ATOM 6360 N N . PRO B 1 304 ? 23.980 20.365 -22.002 1.00 7.33 518 PRO B N 1
ATOM 6361 C CA . PRO B 1 304 ? 22.787 19.801 -21.338 1.00 8.84 518 PRO B CA 1
ATOM 6362 C C . PRO B 1 304 ? 22.916 18.290 -21.605 1.00 8.91 518 PRO B C 1
ATOM 6363 O O . PRO B 1 304 ? 23.452 17.905 -22.641 1.00 9.75 518 PRO B O 1
ATOM 6367 N N . SER B 1 305 ? 22.517 17.447 -20.698 1.00 7.43 519 SER B N 1
ATOM 6368 C CA . SER B 1 305 ? 22.511 16.014 -20.898 1.00 7.88 519 SER B CA 1
ATOM 6369 C C . SER B 1 305 ? 21.259 15.395 -20.219 1.00 8.11 519 SER B C 1
ATOM 6370 O O . SER B 1 305 ? 20.836 15.868 -19.144 1.00 9.55 519 SER B O 1
ATOM 6373 N N . ILE B 1 306 ? 20.757 14.323 -20.824 1.00 8.00 520 ILE B N 1
ATOM 6374 C CA . ILE B 1 306 ? 19.607 13.558 -20.343 1.00 8.36 520 ILE B CA 1
ATOM 6375 C C . ILE B 1 306 ? 19.966 12.100 -20.492 1.00 8.99 520 ILE B C 1
ATOM 6376 O O . ILE B 1 306 ? 20.316 11.630 -21.576 1.00 8.80 520 ILE B O 1
ATOM 6381 N N . ASN B 1 307 ? 19.876 11.370 -19.401 1.00 8.63 521 ASN B N 1
ATOM 6382 C CA . ASN B 1 307 ? 20.074 9.949 -19.407 1.00 7.58 521 ASN B CA 1
ATOM 6383 C C . ASN B 1 307 ? 18.788 9.201 -19.691 1.00 8.36 521 ASN B C 1
ATOM 6384 O O . ASN B 1 307 ? 17.743 9.505 -19.141 1.00 7.87 521 ASN B O 1
ATOM 6389 N N . LEU B 1 308 ? 18.876 8.292 -20.639 1.00 7.98 522 LEU B N 1
ATOM 6390 C CA . LEU B 1 308 ? 17.823 7.351 -20.977 1.00 7.56 522 LEU B CA 1
ATOM 6391 C C . LEU B 1 308 ? 18.274 5.947 -20.606 1.00 7.06 522 LEU B C 1
ATOM 6392 O O . LEU B 1 308 ? 19.402 5.575 -20.941 1.00 11.13 522 LEU B O 1
ATOM 6397 N N . VAL B 1 309 ? 17.478 5.191 -19.842 1.00 5.38 523 VAL B N 1
ATOM 6398 C CA . VAL B 1 309 ? 17.867 3.858 -19.445 1.00 6.72 523 VAL B CA 1
ATOM 6399 C C . VAL B 1 309 ? 16.937 2.817 -20.070 1.00 5.72 523 VAL B C 1
ATOM 6400 O O . VAL B 1 309 ? 15.689 3.012 -20.110 1.00 6.12 523 VAL B O 1
ATOM 6404 N N . PHE B 1 310 ? 17.560 1.726 -20.500 1.00 7.23 524 PHE B N 1
ATOM 6405 C CA . PHE B 1 310 ? 16.918 0.620 -21.233 1.00 7.53 524 PHE B CA 1
ATOM 6406 C C . PHE B 1 310 ? 17.333 -0.719 -20.654 1.00 8.24 524 PHE B C 1
ATOM 6407 O O . PHE B 1 310 ? 18.295 -0.805 -19.901 1.00 8.39 524 PHE B O 1
ATOM 6415 N N . THR B 1 311 ? 16.598 -1.758 -20.995 1.00 7.12 525 THR B N 1
ATOM 6416 C CA . THR B 1 311 ? 16.968 -3.147 -20.786 1.00 7.70 525 THR B CA 1
ATOM 6417 C C . THR B 1 311 ? 16.833 -3.869 -22.116 1.00 8.74 525 THR B C 1
ATOM 6418 O O . THR B 1 311 ? 16.051 -3.471 -22.980 1.00 7.41 525 THR B O 1
ATOM 6422 N N . HIS B 1 312 ? 17.657 -4.871 -22.297 1.00 8.52 526 HIS B N 1
ATOM 6423 C CA . HIS B 1 312 ? 17.521 -5.769 -23.436 1.00 9.10 526 HIS B CA 1
ATOM 6424 C C . HIS B 1 312 ? 18.114 -7.062 -22.927 1.00 8.48 526 HIS B C 1
ATOM 6425 O O . HIS B 1 312 ? 19.098 -7.020 -22.155 1.00 7.94 526 HIS B O 1
ATOM 6432 N N . PRO B 1 313 ? 17.533 -8.204 -23.274 1.00 8.16 527 PRO B N 1
ATOM 6433 C CA . PRO B 1 313 ? 18.034 -9.483 -22.743 1.00 8.69 527 PRO B CA 1
ATOM 6434 C C . PRO B 1 313 ? 19.478 -9.865 -23.039 1.00 8.42 527 PRO B C 1
ATOM 6435 O O . PRO B 1 313 ? 20.016 -10.724 -22.332 1.00 9.37 527 PRO B O 1
ATOM 6439 N N . SER B 1 314 ? 20.103 -9.272 -24.032 1.00 6.87 528 SER B N 1
ATOM 6440 C CA . SER B 1 314 ? 21.490 -9.581 -24.334 1.00 7.63 528 SER B CA 1
ATOM 6441 C C . SER B 1 314 ? 22.509 -8.827 -23.467 1.00 7.05 528 SER B C 1
ATOM 6442 O O . SER B 1 314 ? 23.666 -9.148 -23.443 1.00 7.59 528 SER B O 1
ATOM 6445 N N . ILE B 1 315 ? 22.062 -7.812 -22.778 1.00 6.81 529 ILE B N 1
ATOM 6446 C CA . ILE B 1 315 ? 22.921 -6.933 -22.048 1.00 7.92 529 ILE B CA 1
ATOM 6447 C C . ILE B 1 315 ? 23.516 -7.580 -20.802 1.00 4.67 529 ILE B C 1
ATOM 6448 O O . ILE B 1 315 ? 22.849 -8.238 -20.064 1.00 6.81 529 ILE B O 1
ATOM 6453 N N . ASP B 1 316 ? 24.751 -7.259 -20.575 1.00 6.60 530 ASP B N 1
ATOM 6454 C CA . ASP B 1 316 ? 25.478 -7.594 -19.323 1.00 6.76 530 ASP B CA 1
ATOM 6455 C C . ASP B 1 316 ? 25.809 -6.300 -18.573 1.00 6.84 530 ASP B C 1
ATOM 6456 O O . ASP B 1 316 ? 26.711 -5.532 -18.944 1.00 7.81 530 ASP B O 1
ATOM 6461 N N . ALA B 1 317 ? 25.028 -6.012 -17.541 1.00 7.19 531 ALA B N 1
ATOM 6462 C CA . ALA B 1 317 ? 25.216 -4.755 -16.815 1.00 7.47 531 ALA B CA 1
ATOM 6463 C C . ALA B 1 317 ? 26.448 -4.743 -15.868 1.00 7.06 531 ALA B C 1
ATOM 6464 O O . ALA B 1 317 ? 26.717 -3.732 -15.189 1.00 7.73 531 ALA B O 1
ATOM 6466 N N . TYR B 1 318 ? 27.157 -5.877 -15.812 1.00 7.10 532 TYR B N 1
ATOM 6467 C CA . TYR B 1 318 ? 28.453 -5.981 -15.106 1.00 5.17 532 TYR B CA 1
ATOM 6468 C C . TYR B 1 318 ? 28.303 -5.577 -13.641 1.00 5.34 532 TYR B C 1
ATOM 6469 O O . TYR B 1 318 ? 29.095 -4.847 -13.093 1.00 6.27 532 TYR B O 1
ATOM 6478 N N . GLU B 1 319 ? 27.305 -6.128 -12.973 1.00 5.42 533 GLU B N 1
ATOM 6479 C CA . GLU B 1 319 ? 27.012 -5.817 -11.602 1.00 5.93 533 GLU B CA 1
ATOM 6480 C C . GLU B 1 319 ? 26.834 -4.291 -11.346 1.00 6.26 533 GLU B C 1
ATOM 6481 O O . GLU B 1 319 ? 26.989 -3.822 -10.243 1.00 7.18 533 GLU B O 1
ATOM 6487 N N . ASN B 1 320 ? 26.470 -3.563 -12.393 1.00 5.44 534 ASN B N 1
ATOM 6488 C CA . ASN B 1 320 ? 26.334 -2.130 -12.373 1.00 6.39 534 ASN B CA 1
ATOM 6489 C C . ASN B 1 320 ? 27.612 -1.457 -11.882 1.00 6.59 534 ASN B C 1
ATOM 6490 O O . ASN B 1 320 ? 27.552 -0.348 -11.308 1.00 6.75 534 ASN B O 1
ATOM 6495 N N . TRP B 1 321 ? 28.741 -2.101 -12.159 1.00 6.99 535 TRP B N 1
ATOM 6496 C CA . TRP B 1 321 ? 30.080 -1.599 -11.760 1.00 6.17 535 TRP B CA 1
ATOM 6497 C C . TRP B 1 321 ? 30.282 -1.528 -10.276 1.00 5.81 535 TRP B C 1
ATOM 6498 O O . TRP B 1 321 ? 31.265 -1.036 -9.837 1.00 7.28 535 TRP B O 1
ATOM 6509 N N . ALA B 1 322 ? 29.400 -2.137 -9.496 1.00 6.67 536 ALA B N 1
ATOM 6510 C CA . ALA B 1 322 ? 29.430 -2.029 -8.073 1.00 7.25 536 ALA B CA 1
ATOM 6511 C C . ALA B 1 322 ? 30.598 -2.826 -7.418 1.00 7.55 536 ALA B C 1
ATOM 6512 O O . ALA B 1 322 ? 30.977 -2.571 -6.292 1.00 7.39 536 ALA B O 1
ATOM 6514 N N . ASP B 1 323 ? 31.093 -3.821 -8.131 1.00 7.33 537 ASP B N 1
ATOM 6515 C CA . ASP B 1 323 ? 32.037 -4.754 -7.533 1.00 9.30 537 ASP B CA 1
ATOM 6516 C C . ASP B 1 323 ? 33.447 -4.642 -8.066 1.00 7.87 537 ASP B C 1
ATOM 6517 O O . ASP B 1 323 ? 34.329 -5.431 -7.670 1.00 8.14 537 ASP B O 1
ATOM 6522 N N . VAL B 1 324 ? 33.650 -3.760 -9.012 1.00 8.89 538 VAL B N 1
ATOM 6523 C CA . VAL B 1 324 ? 34.958 -3.683 -9.630 1.00 8.36 538 VAL B CA 1
ATOM 6524 C C . VAL B 1 324 ? 36.119 -3.396 -8.674 1.00 9.05 538 VAL B C 1
ATOM 6525 O O . VAL B 1 324 ? 37.205 -3.912 -8.907 1.00 7.16 538 VAL B O 1
ATOM 6529 N N . TRP B 1 325 ? 35.895 -2.662 -7.595 1.00 6.92 539 TRP B N 1
ATOM 6530 C CA . TRP B 1 325 ? 36.991 -2.321 -6.698 1.00 9.10 539 TRP B CA 1
ATOM 6531 C C . TRP B 1 325 ? 37.326 -3.425 -5.730 1.00 10.31 539 TRP B C 1
ATOM 6532 O O . TRP B 1 325 ? 38.480 -3.839 -5.633 1.00 11.64 539 TRP B O 1
ATOM 6543 N N . SER B 1 326 ? 36.310 -3.953 -5.076 1.00 9.18 540 SER B N 1
ATOM 6544 C CA . SER B 1 326 ? 36.557 -4.904 -4.010 1.00 11.89 540 SER B CA 1
ATOM 6545 C C . SER B 1 326 ? 36.320 -6.376 -4.326 1.00 10.12 540 SER B C 1
ATOM 6546 O O . SER B 1 326 ? 36.828 -7.218 -3.594 1.00 12.37 540 SER B O 1
ATOM 6549 N N . ASN B 1 327 ? 35.566 -6.693 -5.356 1.00 8.54 541 ASN B N 1
ATOM 6550 C CA . ASN B 1 327 ? 35.195 -8.067 -5.660 1.00 9.63 541 ASN B CA 1
ATOM 6551 C C . ASN B 1 327 ? 34.956 -8.257 -7.146 1.00 8.59 541 ASN B C 1
ATOM 6552 O O . ASN B 1 327 ? 33.884 -8.694 -7.554 1.00 7.24 541 ASN B O 1
ATOM 6557 N N . PRO B 1 328 ? 35.938 -7.976 -7.960 1.00 6.94 542 PRO B N 1
ATOM 6558 C CA . PRO B 1 328 ? 35.723 -8.134 -9.397 1.00 7.59 542 PRO B CA 1
ATOM 6559 C C . PRO B 1 328 ? 35.533 -9.589 -9.858 1.00 7.42 542 PRO B C 1
ATOM 6560 O O . PRO B 1 328 ? 35.852 -10.528 -9.138 1.00 6.11 542 PRO B O 1
ATOM 6564 N N . ARG B 1 329 ? 35.004 -9.755 -11.049 1.00 6.14 543 ARG B N 1
ATOM 6565 C CA . ARG B 1 329 ? 34.953 -11.049 -11.666 1.00 6.82 543 ARG B CA 1
ATOM 6566 C C . ARG B 1 329 ? 36.409 -11.495 -11.811 1.00 6.48 543 ARG B C 1
ATOM 6567 O O . ARG B 1 329 ? 37.216 -10.837 -12.424 1.00 5.90 543 ARG B O 1
ATOM 6575 N N . PRO B 1 330 ? 36.748 -12.607 -11.192 1.00 7.12 544 PRO B N 1
ATOM 6576 C CA . PRO B 1 330 ? 38.141 -13.011 -11.046 1.00 7.13 544 PRO B CA 1
ATOM 6577 C C . PRO B 1 330 ? 38.933 -13.187 -12.307 1.00 6.63 544 PRO B C 1
ATOM 6578 O O . PRO B 1 330 ? 40.062 -12.754 -12.401 1.00 5.50 544 PRO B O 1
ATOM 6582 N N . ALA B 1 331 ? 38.324 -13.807 -13.300 1.00 6.02 545 ALA B N 1
ATOM 6583 C CA . ALA B 1 331 ? 39.027 -14.018 -14.547 1.00 6.74 545 ALA B CA 1
ATOM 6584 C C . ALA B 1 331 ? 39.316 -12.690 -15.290 1.00 7.32 545 ALA B C 1
ATOM 6585 O O . ALA B 1 331 ? 40.361 -12.528 -15.946 1.00 7.19 545 ALA B O 1
ATOM 6587 N N . ASP B 1 332 ? 38.460 -11.702 -15.087 1.00 7.06 546 ASP B N 1
ATOM 6588 C CA . ASP B 1 332 ? 38.631 -10.403 -15.754 1.00 7.08 546 ASP B CA 1
ATOM 6589 C C . ASP B 1 332 ? 39.786 -9.630 -15.070 1.00 7.27 546 ASP B C 1
ATOM 6590 O O . ASP B 1 332 ? 40.614 -9.021 -15.761 1.00 7.14 546 ASP B O 1
ATOM 6595 N N . ALA B 1 333 ? 39.841 -9.709 -13.729 1.00 6.62 547 ALA B N 1
ATOM 6596 C CA . ALA B 1 333 ? 40.855 -9.065 -12.926 1.00 6.61 547 ALA B CA 1
ATOM 6597 C C . ALA B 1 333 ? 42.224 -9.704 -13.253 1.00 8.51 547 ALA B C 1
ATOM 6598 O O . ALA B 1 333 ? 43.168 -9.010 -13.524 1.00 7.70 547 ALA B O 1
ATOM 6600 N N . ALA B 1 334 ? 42.266 -11.036 -13.274 1.00 6.92 548 ALA B N 1
ATOM 6601 C CA . ALA B 1 334 ? 43.471 -11.750 -13.620 1.00 7.32 548 ALA B CA 1
ATOM 6602 C C . ALA B 1 334 ? 43.961 -11.485 -15.078 1.00 6.22 548 ALA B C 1
ATOM 6603 O O . ALA B 1 334 ? 45.146 -11.383 -15.299 1.00 5.62 548 ALA B O 1
ATOM 6605 N N . GLN B 1 335 ? 43.059 -11.441 -16.045 1.00 5.31 549 GLN B N 1
ATOM 6606 C CA . GLN B 1 335 ? 43.444 -11.131 -17.391 1.00 6.87 549 GLN B CA 1
ATOM 6607 C C . GLN B 1 335 ? 44.057 -9.732 -17.438 1.00 6.26 549 GLN B C 1
ATOM 6608 O O . GLN B 1 335 ? 45.058 -9.483 -18.127 1.00 8.39 549 GLN B O 1
ATOM 6614 N N . TYR B 1 336 ? 43.482 -8.812 -16.682 1.00 6.28 550 TYR B N 1
ATOM 6615 C CA . TYR B 1 336 ? 44.047 -7.476 -16.657 1.00 6.80 550 TYR B CA 1
ATOM 6616 C C . TYR B 1 336 ? 45.484 -7.449 -16.070 1.00 7.45 550 TYR B C 1
ATOM 6617 O O . TYR B 1 336 ? 46.378 -6.789 -16.613 1.00 6.60 550 TYR B O 1
ATOM 6626 N N . LEU B 1 337 ? 45.674 -8.165 -14.982 1.00 6.46 551 LEU B N 1
ATOM 6627 C CA . LEU B 1 337 ? 46.963 -8.122 -14.311 1.00 7.33 551 LEU B CA 1
ATOM 6628 C C . LEU B 1 337 ? 48.003 -8.811 -15.216 1.00 6.94 551 LEU B C 1
ATOM 6629 O O . LEU B 1 337 ? 49.180 -8.439 -15.252 1.00 7.32 551 LEU B O 1
ATOM 6634 N N . ALA B 1 338 ? 47.565 -9.816 -15.942 1.00 6.99 552 ALA B N 1
ATOM 6635 C CA . ALA B 1 338 ? 48.488 -10.568 -16.804 1.00 6.62 552 ALA B CA 1
ATOM 6636 C C . ALA B 1 338 ? 49.096 -9.724 -17.918 1.00 8.52 552 ALA B C 1
ATOM 6637 O O . ALA B 1 338 ? 50.335 -9.695 -18.088 1.00 8.44 552 ALA B O 1
ATOM 6639 N N . ASN B 1 339 ? 48.273 -8.975 -18.637 1.00 8.23 553 ASN B N 1
ATOM 6640 C CA . ASN B 1 339 ? 48.768 -8.235 -19.806 1.00 8.78 553 ASN B CA 1
ATOM 6641 C C . ASN B 1 339 ? 47.958 -7.019 -20.168 1.00 9.23 553 ASN B C 1
ATOM 6642 O O . ASN B 1 339 ? 48.162 -6.440 -21.236 1.00 8.25 553 ASN B O 1
ATOM 6647 N N . GLN B 1 340 ? 47.091 -6.589 -19.224 1.00 9.14 554 GLN B N 1
ATOM 6648 C CA . GLN B 1 340 ? 46.309 -5.380 -19.386 1.00 8.41 554 GLN B CA 1
ATOM 6649 C C . GLN B 1 340 ? 45.368 -5.434 -20.617 1.00 7.32 554 GLN B C 1
ATOM 6650 O O . GLN B 1 340 ? 45.185 -4.466 -21.390 1.00 8.94 554 GLN B O 1
ATOM 6656 N N . SER B 1 341 ? 44.803 -6.614 -20.773 1.00 7.44 555 SER B N 1
ATOM 6657 C CA . SER B 1 341 ? 43.740 -6.912 -21.743 1.00 7.37 555 SER B CA 1
ATOM 6658 C C . SER B 1 341 ? 42.442 -7.202 -20.964 1.00 6.38 555 SER B C 1
ATOM 6659 O O . SER B 1 341 ? 42.443 -7.374 -19.752 1.00 7.74 555 SER B O 1
ATOM 6662 N N . GLY B 1 342 ? 41.323 -7.196 -21.663 1.00 7.49 556 GLY B N 1
ATOM 6663 C CA . GLY B 1 342 ? 40.025 -7.510 -21.118 1.00 8.05 556 GLY B CA 1
ATOM 6664 C C . GLY B 1 342 ? 39.161 -6.314 -20.783 1.00 7.46 556 GLY B C 1
ATOM 6665 O O . GLY B 1 342 ? 39.441 -5.142 -21.157 1.00 6.74 556 GLY B O 1
ATOM 6666 N N . VAL B 1 343 ? 38.110 -6.602 -20.053 1.00 6.31 557 VAL B N 1
ATOM 6667 C CA . VAL B 1 343 ? 37.166 -5.575 -19.665 1.00 7.61 557 VAL B CA 1
ATOM 6668 C C . VAL B 1 343 ? 37.860 -4.372 -19.026 1.00 9.03 557 VAL B C 1
ATOM 6669 O O . VAL B 1 343 ? 37.427 -3.205 -19.249 1.00 8.91 557 VAL B O 1
ATOM 6673 N N . PHE B 1 344 ? 38.880 -4.620 -18.183 1.00 7.50 558 PHE B N 1
ATOM 6674 C CA . PHE B 1 344 ? 39.451 -3.578 -17.372 1.00 7.80 558 PHE B CA 1
ATOM 6675 C C . PHE B 1 344 ? 40.317 -2.576 -18.144 1.00 7.60 558 PHE B C 1
ATOM 6676 O O . PHE B 1 344 ? 40.664 -1.525 -17.612 1.00 7.16 558 PHE B O 1
ATOM 6684 N N . ALA B 1 345 ? 40.659 -2.899 -19.382 1.00 6.80 559 ALA B N 1
ATOM 6685 C CA . ALA B 1 345 ? 41.459 -2.017 -20.271 1.00 7.46 559 ALA B CA 1
ATOM 6686 C C . ALA B 1 345 ? 40.636 -0.886 -20.910 1.00 8.35 559 ALA B C 1
ATOM 6687 O O . ALA B 1 345 ? 41.203 0.049 -21.508 1.00 9.02 559 ALA B O 1
ATOM 6689 N N . GLY B 1 346 ? 39.313 -0.940 -20.734 1.00 8.33 560 GLY B N 1
ATOM 6690 C CA . GLY B 1 346 ? 38.432 0.142 -21.183 1.00 8.79 560 GLY B CA 1
ATOM 6691 C C . GLY B 1 346 ? 37.607 0.693 -20.084 1.00 7.89 560 GLY B C 1
ATOM 6692 O O . GLY B 1 346 ? 37.395 0.049 -19.059 1.00 7.27 560 GLY B O 1
ATOM 6693 N N . ALA B 1 347 ? 37.174 1.933 -20.229 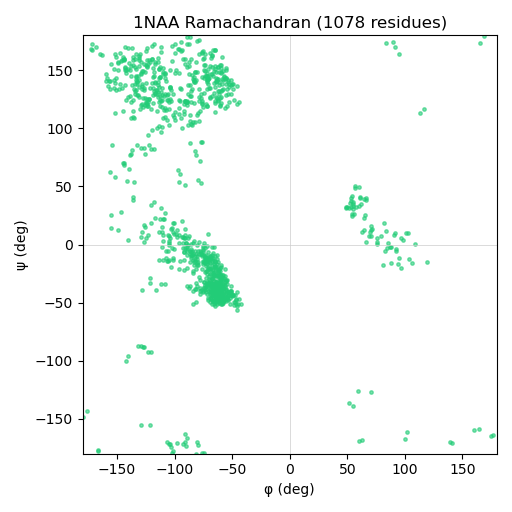1.00 8.35 561 ALA B N 1
ATOM 6694 C CA . ALA B 1 347 ? 36.240 2.495 -19.251 1.00 7.32 561 ALA B CA 1
ATOM 6695 C C . ALA B 1 347 ? 34.871 1.983 -19.619 1.00 8.23 561 ALA B C 1
ATOM 6696 O O . ALA B 1 347 ? 34.721 1.093 -20.399 1.00 7.69 561 ALA B O 1
ATOM 6698 N N . SER B 1 348 ? 33.848 2.524 -19.005 1.00 7.24 562 SER B N 1
ATOM 6699 C CA . SER B 1 348 ? 32.479 2.044 -19.211 1.00 6.77 562 SER B CA 1
ATOM 6700 C C . SER B 1 348 ? 31.871 2.364 -20.568 1.00 5.89 562 SER B C 1
ATOM 6701 O O . SER B 1 348 ? 31.102 1.545 -21.115 1.00 7.26 562 SER B O 1
ATOM 6704 N N . PRO B 1 349 ? 32.200 3.493 -21.204 1.00 7.18 563 PRO B N 1
ATOM 6705 C CA . PRO B 1 349 ? 31.531 3.780 -22.492 1.00 7.53 563 PRO B CA 1
ATOM 6706 C C . PRO B 1 349 ? 31.828 2.812 -23.602 1.00 7.79 563 PRO B C 1
ATOM 6707 O O . PRO B 1 349 ? 32.965 2.352 -23.745 1.00 8.93 563 PRO B O 1
ATOM 6711 N N . LYS B 1 350 ? 30.832 2.451 -24.410 1.00 7.58 564 LYS B N 1
ATOM 6712 C CA . LYS B 1 350 ? 31.136 1.512 -25.492 1.00 8.15 564 LYS B CA 1
ATOM 6713 C C . LYS B 1 350 ? 30.825 2.047 -26.894 1.00 7.56 564 LYS B C 1
ATOM 6714 O O . LYS B 1 350 ? 31.494 1.686 -27.870 1.00 7.21 564 LYS B O 1
ATOM 6720 N N . LEU B 1 351 ? 29.780 2.869 -27.009 1.00 8.10 565 LEU B N 1
ATOM 6721 C CA . LEU B 1 351 ? 29.392 3.402 -28.322 1.00 8.21 565 LEU B CA 1
ATOM 6722 C C . LEU B 1 351 ? 29.135 4.905 -28.225 1.00 9.29 565 LEU B C 1
ATOM 6723 O O . LEU B 1 351 ? 28.580 5.376 -27.227 1.00 8.07 565 LEU B O 1
ATOM 6728 N N . ASN B 1 352 ? 29.532 5.644 -29.254 1.00 8.26 566 ASN B N 1
ATOM 6729 C CA . ASN B 1 352 ? 29.265 7.087 -29.324 1.00 7.77 566 ASN B CA 1
ATOM 6730 C C . ASN B 1 352 ? 28.642 7.386 -30.671 1.00 7.09 566 ASN B C 1
ATOM 6731 O O . ASN B 1 352 ? 28.950 6.703 -31.676 1.00 7.65 566 ASN B O 1
ATOM 6736 N N . PHE B 1 353 ? 27.764 8.364 -30.707 1.00 7.16 567 PHE B N 1
ATOM 6737 C CA . PHE B 1 353 ? 27.139 8.761 -31.938 1.00 6.16 567 PHE B CA 1
ATOM 6738 C C . PHE B 1 353 ? 26.800 10.256 -31.941 1.00 7.06 567 PHE B C 1
ATOM 6739 O O . PHE B 1 353 ? 26.666 10.866 -30.854 1.00 6.94 567 PHE B O 1
ATOM 6747 N N . TRP B 1 354 ? 26.697 10.820 -33.149 1.00 6.59 568 TRP B N 1
ATOM 6748 C CA . TRP B 1 354 ? 26.382 12.230 -33.375 1.00 6.14 568 TRP B CA 1
ATOM 6749 C C . TRP B 1 354 ? 25.383 12.483 -34.513 1.00 7.65 568 TRP B C 1
ATOM 6750 O O . TRP B 1 354 ? 25.282 11.702 -35.474 1.00 6.81 568 TRP B O 1
ATOM 6761 N N . ARG B 1 355 ? 24.654 13.599 -34.428 1.00 6.43 569 ARG B N 1
ATOM 6762 C CA . ARG B 1 355 ? 23.677 13.942 -35.443 1.00 5.97 569 ARG B CA 1
ATOM 6763 C C . ARG B 1 355 ? 23.381 15.417 -35.388 1.00 6.62 569 ARG B C 1
ATOM 6764 O O . ARG B 1 355 ? 23.266 15.982 -34.289 1.00 6.79 569 ARG B O 1
ATOM 6772 N N . ALA B 1 356 ? 23.233 16.032 -36.568 1.00 5.80 570 ALA B N 1
ATOM 6773 C CA . ALA B 1 356 ? 23.023 17.446 -36.668 1.00 6.46 570 ALA B CA 1
ATOM 6774 C C . ALA B 1 356 ? 21.533 17.760 -36.799 1.00 8.05 570 ALA B C 1
ATOM 6775 O O . ALA B 1 356 ? 20.765 16.952 -37.367 1.00 8.44 570 ALA B O 1
ATOM 6777 N N . TYR B 1 357 ? 21.154 18.902 -36.240 1.00 6.01 571 TYR B N 1
ATOM 6778 C CA . TYR B 1 357 ? 19.796 19.345 -36.246 1.00 7.27 571 TYR B CA 1
ATOM 6779 C C . TYR B 1 357 ? 19.787 20.828 -36.674 1.00 8.22 571 TYR B C 1
ATOM 6780 O O . TYR B 1 357 ? 20.586 21.640 -36.148 1.00 6.76 571 TYR B O 1
ATOM 6789 N N . SER B 1 358 ? 18.807 21.192 -37.503 1.00 10.34 572 SER B N 1
ATOM 6790 C CA . SER B 1 358 ? 18.583 22.625 -37.826 1.00 10.67 572 SER B CA 1
ATOM 6791 C C . SER B 1 358 ? 17.999 23.326 -36.595 1.00 11.23 572 SER B C 1
ATOM 6792 O O . SER B 1 358 ? 17.346 22.689 -35.821 1.00 11.87 572 SER B O 1
ATOM 6795 N N . GLY B 1 359 ? 18.255 24.615 -36.422 1.00 11.64 573 GLY B N 1
ATOM 6796 C CA . GLY B 1 359 ? 17.601 25.387 -35.356 1.00 11.84 573 GLY B CA 1
ATOM 6797 C C . GLY B 1 359 ? 16.751 26.497 -35.909 1.00 10.70 573 GLY B C 1
ATOM 6798 O O . GLY B 1 359 ? 17.100 27.097 -36.938 1.00 10.96 573 GLY B O 1
ATOM 6799 N N . SER B 1 360 ? 15.632 26.778 -35.250 1.00 10.69 574 SER B N 1
ATOM 6800 C CA . SER B 1 360 ? 14.746 27.878 -35.659 1.00 10.86 574 SER B CA 1
ATOM 6801 C C . SER B 1 360 ? 15.433 29.244 -35.599 1.00 10.60 574 SER B C 1
ATOM 6802 O O . SER B 1 360 ? 15.005 30.214 -36.267 1.00 10.14 574 SER B O 1
ATOM 6805 N N . ASP B 1 361 ? 16.497 29.313 -34.804 1.00 9.38 575 ASP B N 1
ATOM 6806 C CA . ASP B 1 361 ? 17.308 30.505 -34.674 1.00 9.78 575 ASP B CA 1
ATOM 6807 C C . ASP B 1 361 ? 18.499 30.550 -35.665 1.00 11.07 575 ASP B C 1
ATOM 6808 O O . ASP B 1 361 ? 19.353 31.466 -35.640 1.00 11.69 575 ASP B O 1
ATOM 6813 N N . GLY B 1 362 ? 18.573 29.584 -36.565 1.00 10.90 576 GLY B N 1
ATOM 6814 C CA . GLY B 1 362 ? 19.638 29.637 -37.537 1.00 12.44 576 GLY B CA 1
ATOM 6815 C C . GLY B 1 362 ? 20.888 28.854 -37.232 1.00 11.47 576 GLY B C 1
ATOM 6816 O O . GLY B 1 362 ? 21.736 28.693 -38.106 1.00 12.71 576 GLY B O 1
ATOM 6817 N N . PHE B 1 363 ? 21.013 28.369 -36.013 1.00 10.43 577 PHE B N 1
ATOM 6818 C CA . PHE B 1 363 ? 22.181 27.610 -35.615 1.00 10.70 577 PHE B CA 1
ATOM 6819 C C . PHE B 1 363 ? 21.995 26.087 -35.712 1.00 10.02 577 PHE B C 1
ATOM 6820 O O . PHE B 1 363 ? 21.104 25.534 -35.084 1.00 10.15 577 PHE B O 1
ATOM 6828 N N . THR B 1 364 ? 22.863 25.431 -36.447 1.00 9.49 578 THR B N 1
ATOM 6829 C CA . THR B 1 364 ? 22.832 23.977 -36.432 1.00 7.95 578 THR B CA 1
ATOM 6830 C C . THR B 1 364 ? 23.407 23.492 -35.133 1.00 8.91 578 THR B C 1
ATOM 6831 O O . THR B 1 364 ? 24.481 23.946 -34.697 1.00 9.67 578 THR B O 1
ATOM 6835 N N . ARG B 1 365 ? 22.702 22.592 -34.470 1.00 7.22 579 ARG B N 1
ATOM 6836 C CA . ARG B 1 365 ? 23.229 22.010 -33.237 1.00 7.93 579 ARG B CA 1
ATOM 6837 C C . ARG B 1 365 ? 23.519 20.539 -33.434 1.00 8.23 579 ARG B C 1
ATOM 6838 O O . ARG B 1 365 ? 22.869 19.873 -34.259 1.00 9.86 579 ARG B O 1
ATOM 6846 N N . TYR B 1 366 ? 24.503 20.041 -32.685 1.00 8.49 580 TYR B N 1
ATOM 6847 C CA . TYR B 1 366 ? 24.831 18.606 -32.657 1.00 8.50 580 TYR B CA 1
ATOM 6848 C C . TYR B 1 366 ? 24.328 17.972 -31.387 1.00 7.94 580 TYR B C 1
ATOM 6849 O O . TYR B 1 366 ? 24.407 18.584 -30.332 1.00 8.40 580 TYR B O 1
ATOM 6858 N N . ALA B 1 367 ? 23.724 16.808 -31.537 1.00 6.74 581 ALA B N 1
ATOM 6859 C CA . ALA B 1 367 ? 23.477 15.940 -30.414 1.00 6.62 581 ALA B CA 1
ATOM 6860 C C . ALA B 1 367 ? 24.584 14.888 -30.427 1.00 5.97 581 ALA B C 1
ATOM 6861 O O . ALA B 1 367 ? 25.070 14.513 -31.482 1.00 9.02 581 ALA B O 1
ATOM 6863 N N . GLN B 1 368 ? 24.936 14.401 -29.256 1.00 7.91 582 GLN B N 1
ATOM 6864 C CA . GLN B 1 368 ? 25.861 13.264 -29.091 1.00 6.82 582 GLN B CA 1
ATOM 6865 C C . GLN B 1 368 ? 25.220 12.273 -28.121 1.00 8.30 582 GLN B C 1
ATOM 6866 O O . GLN B 1 368 ? 24.609 12.683 -27.095 1.00 8.11 582 GLN B O 1
ATOM 6872 N N . GLY B 1 369 ? 25.403 10.982 -28.411 1.00 6.86 583 GLY B N 1
ATOM 6873 C CA . GLY B 1 369 ? 25.044 9.926 -27.473 1.00 8.17 583 GLY B CA 1
ATOM 6874 C C . GLY B 1 369 ? 26.297 9.249 -26.915 1.00 8.61 583 GLY B C 1
ATOM 6875 O O . GLY B 1 369 ? 27.281 9.080 -27.643 1.00 9.25 583 GLY B O 1
ATOM 6876 N N . THR B 1 370 ? 26.240 8.810 -25.662 1.00 8.56 584 THR B N 1
ATOM 6877 C CA . THR B 1 370 ? 27.244 7.949 -25.073 1.00 7.79 584 THR B CA 1
ATOM 6878 C C . THR B 1 370 ? 26.467 6.780 -24.472 1.00 7.75 584 THR B C 1
ATOM 6879 O O . THR B 1 370 ? 25.637 6.989 -23.595 1.00 7.68 584 THR B O 1
ATOM 6883 N N . VAL B 1 371 ? 26.785 5.588 -24.929 1.00 6.47 585 VAL B N 1
ATOM 6884 C CA . VAL B 1 371 ? 26.172 4.338 -24.471 1.00 7.95 585 VAL B CA 1
ATOM 6885 C C . VAL B 1 371 ? 27.135 3.582 -23.529 1.00 8.69 585 VAL B C 1
ATOM 6886 O O . VAL B 1 371 ? 28.353 3.407 -23.857 1.00 8.71 585 VAL B O 1
ATOM 6890 N N . ARG B 1 372 ? 26.600 3.079 -22.398 1.00 8.47 586 ARG B N 1
ATOM 6891 C CA . ARG B 1 372 ? 27.360 2.230 -21.461 1.00 8.12 586 ARG B CA 1
ATOM 6892 C C . ARG B 1 372 ? 26.429 1.256 -20.776 1.00 8.14 586 ARG B C 1
ATOM 6893 O O . ARG B 1 372 ? 25.216 1.541 -20.634 1.00 8.05 586 ARG B O 1
ATOM 6901 N N . PRO B 1 373 ? 26.958 0.103 -20.409 1.00 8.11 587 PRO B N 1
ATOM 6902 C CA . PRO B 1 373 ? 26.209 -0.878 -19.610 1.00 7.70 587 PRO B CA 1
ATOM 6903 C C . PRO B 1 373 ? 26.139 -0.319 -18.182 1.00 7.32 587 PRO B C 1
ATOM 6904 O O . PRO B 1 373 ? 27.039 0.395 -17.781 1.00 6.82 587 PRO B O 1
ATOM 6908 N N . GLY B 1 374 ? 25.058 -0.638 -17.468 1.00 7.51 588 GLY B N 1
ATOM 6909 C CA . GLY B 1 374 ? 24.758 -0.069 -16.186 1.00 6.23 588 GLY B CA 1
ATOM 6910 C C . GLY B 1 374 ? 24.040 1.279 -16.266 1.00 7.32 588 GLY B C 1
ATOM 6911 O O . GLY B 1 374 ? 23.839 1.865 -17.351 1.00 7.72 588 GLY B O 1
ATOM 6912 N N . ALA B 1 375 ? 23.636 1.758 -15.089 1.00 7.40 589 ALA B N 1
ATOM 6913 C CA . ALA B 1 375 ? 22.966 3.046 -14.968 1.00 7.66 589 ALA B CA 1
ATOM 6914 C C . ALA B 1 375 ? 23.122 3.579 -13.575 1.00 8.01 589 ALA B C 1
ATOM 6915 O O . ALA B 1 375 ? 23.056 2.871 -12.621 1.00 9.03 589 ALA B O 1
ATOM 6917 N N . ALA B 1 376 ? 23.322 4.872 -13.464 1.00 10.63 590 ALA B N 1
ATOM 6918 C CA . ALA B 1 376 ? 23.446 5.513 -12.165 1.00 11.37 590 ALA B CA 1
ATOM 6919 C C . ALA B 1 376 ? 22.144 5.645 -11.423 1.00 12.19 590 ALA B C 1
ATOM 6920 O O . ALA B 1 376 ? 22.110 5.500 -10.206 1.00 12.46 590 ALA B O 1
ATOM 6922 N N . SER B 1 377 ? 21.053 5.869 -12.139 1.00 11.48 591 SER B N 1
ATOM 6923 C CA . SER B 1 377 ? 19.724 6.192 -11.573 1.00 11.39 591 SER B CA 1
ATOM 6924 C C . SER B 1 377 ? 18.622 5.636 -12.466 1.00 11.69 591 SER B C 1
ATOM 6925 O O . SER B 1 377 ? 18.692 5.733 -13.699 1.00 12.56 591 SER B O 1
ATOM 6928 N N . VAL B 1 378 ? 17.656 4.992 -11.865 1.00 11.13 592 VAL B N 1
ATOM 6929 C CA . VAL B 1 378 ? 16.524 4.415 -12.587 1.00 10.08 592 VAL B CA 1
ATOM 6930 C C . VAL B 1 378 ? 15.258 4.780 -11.844 1.00 10.42 592 VAL B C 1
ATOM 6931 O O . VAL B 1 378 ? 15.172 4.614 -10.605 1.00 9.69 592 VAL B O 1
ATOM 6935 N N . ASN B 1 379 ? 14.257 5.275 -12.585 1.00 8.88 593 ASN B N 1
ATOM 6936 C CA . ASN B 1 379 ? 12.976 5.622 -12.014 1.00 9.55 593 ASN B CA 1
ATOM 6937 C C . ASN B 1 379 ? 11.849 4.911 -12.777 1.00 10.62 593 ASN B C 1
ATOM 6938 O O . ASN B 1 379 ? 11.168 5.543 -13.600 1.00 11.12 593 ASN B O 1
ATOM 6943 N N . SER B 1 380 ? 11.664 3.617 -12.485 1.00 10.90 594 SER B N 1
ATOM 6944 C CA . SER B 1 380 ? 10.709 2.755 -13.181 1.00 10.88 594 SER B CA 1
ATOM 6945 C C . SER B 1 380 ? 9.598 2.301 -12.256 1.00 11.28 594 SER B C 1
ATOM 6946 O O . SER B 1 380 ? 9.850 1.810 -11.136 1.00 10.43 594 SER B O 1
ATOM 6949 N N . SER B 1 381 ? 8.377 2.444 -12.728 1.00 9.76 595 SER B N 1
ATOM 6950 C CA . SER B 1 381 ? 7.230 2.010 -11.942 1.00 11.59 595 SER B CA 1
ATOM 6951 C C . SER B 1 381 ? 6.949 0.520 -12.174 1.00 10.80 595 SER B C 1
ATOM 6952 O O . SER B 1 381 ? 6.133 -0.083 -11.498 1.00 11.88 595 SER B O 1
ATOM 6955 N N . LEU B 1 382 ? 7.625 -0.056 -13.149 1.00 10.28 596 LEU B N 1
ATOM 6956 C CA . LEU B 1 382 ? 7.432 -1.447 -13.545 1.00 9.42 596 LEU B CA 1
ATOM 6957 C C . LEU B 1 382 ? 8.666 -2.222 -13.231 1.00 9.72 596 LEU B C 1
ATOM 6958 O O . LEU B 1 382 ? 9.759 -1.676 -13.160 1.00 7.71 596 LEU B O 1
ATOM 6963 N N . PRO B 1 383 ? 8.506 -3.500 -12.963 1.00 9.74 597 PRO B N 1
ATOM 6964 C CA . PRO B 1 383 ? 9.669 -4.322 -12.648 1.00 10.56 597 PRO B CA 1
ATOM 6965 C C . PRO B 1 383 ? 10.659 -4.391 -13.803 1.00 9.45 597 PRO B C 1
ATOM 6966 O O . PRO B 1 383 ? 10.266 -4.353 -14.940 1.00 8.97 597 PRO B O 1
ATOM 6970 N N . TYR B 1 384 ? 11.942 -4.601 -13.517 1.00 9.51 598 TYR B N 1
ATOM 6971 C CA . TYR B 1 384 ? 12.886 -4.731 -14.593 1.00 8.33 598 TYR B CA 1
ATOM 6972 C C . TYR B 1 384 ? 14.045 -5.551 -14.042 1.00 8.55 598 TYR B C 1
ATOM 6973 O O . TYR B 1 384 ? 14.282 -5.612 -12.832 1.00 9.27 598 TYR B O 1
ATOM 6982 N N . ASN B 1 385 ? 14.742 -6.190 -14.934 1.00 7.62 599 ASN B N 1
ATOM 6983 C CA . ASN B 1 385 ? 15.902 -6.982 -14.570 1.00 8.83 599 ASN B CA 1
ATOM 6984 C C . ASN B 1 385 ? 17.118 -6.075 -14.532 1.00 7.06 599 ASN B C 1
ATOM 6985 O O . ASN B 1 385 ? 17.600 -5.659 -15.539 1.00 6.59 599 ASN B O 1
ATOM 6990 N N . ALA B 1 386 ? 17.655 -5.854 -13.342 1.00 7.41 600 ALA B N 1
ATOM 6991 C CA . ALA B 1 386 ? 18.772 -4.953 -13.197 1.00 7.96 600 ALA B CA 1
ATOM 6992 C C . ALA B 1 386 ? 20.086 -5.470 -13.802 1.00 7.67 600 ALA B C 1
ATOM 6993 O O . ALA B 1 386 ? 21.013 -4.691 -14.015 1.00 9.24 600 ALA B O 1
ATOM 6995 N N . SER B 1 387 ? 20.143 -6.748 -14.164 1.00 7.20 601 SER B N 1
ATOM 6996 C CA . SER B 1 387 ? 21.337 -7.254 -14.846 1.00 9.07 601 SER B CA 1
ATOM 6997 C C . SER B 1 387 ? 21.333 -6.891 -16.361 1.00 9.26 601 SER B C 1
ATOM 6998 O O . SER B 1 387 ? 22.316 -7.126 -17.071 1.00 10.39 601 SER B O 1
ATOM 7001 N N . GLN B 1 388 ? 20.244 -6.297 -16.841 1.00 9.43 602 GLN B N 1
ATOM 7002 C CA . GLN B 1 388 ? 20.114 -6.015 -18.271 1.00 9.49 602 GLN B CA 1
ATOM 7003 C C . GLN B 1 388 ? 20.101 -4.514 -18.651 1.00 9.81 602 GLN B C 1
ATOM 7004 O O . GLN B 1 388 ? 19.814 -4.163 -19.800 1.00 6.81 602 GLN B O 1
ATOM 7010 N N . ILE B 1 389 ? 20.428 -3.659 -17.685 1.00 8.67 603 ILE B N 1
ATOM 7011 C CA . ILE B 1 389 ? 20.319 -2.210 -17.884 1.00 7.78 603 ILE B CA 1
ATOM 7012 C C . ILE B 1 389 ? 21.508 -1.620 -18.558 1.00 7.95 603 ILE B C 1
ATOM 7013 O O . ILE B 1 389 ? 22.648 -2.047 -18.337 1.00 7.36 603 ILE B O 1
ATOM 7018 N N . PHE B 1 390 ? 21.225 -0.657 -19.422 1.00 8.28 604 PHE B N 1
ATOM 7019 C CA . PHE B 1 390 ? 22.233 0.193 -20.012 1.00 7.65 604 PHE B CA 1
ATOM 7020 C C . PHE B 1 390 ? 21.653 1.612 -20.214 1.00 7.95 604 PHE B C 1
ATOM 7021 O O . PHE B 1 390 ? 20.421 1.824 -20.285 1.00 7.60 604 PHE B O 1
ATOM 7029 N N . THR B 1 391 ? 22.566 2.570 -20.329 1.00 7.08 605 THR B N 1
ATOM 7030 C CA . THR B 1 391 ? 22.252 3.972 -20.475 1.00 7.43 605 THR B CA 1
ATOM 7031 C C . THR B 1 391 ? 22.729 4.579 -21.797 1.00 7.83 605 THR B C 1
ATOM 7032 O O . THR B 1 391 ? 23.780 4.232 -22.314 1.00 7.83 605 THR B O 1
ATOM 7036 N N . ILE B 1 392 ? 21.893 5.421 -22.370 1.00 7.21 606 ILE B N 1
ATOM 7037 C CA . ILE B 1 392 ? 22.330 6.273 -23.437 1.00 8.29 606 ILE B CA 1
ATOM 7038 C C . ILE B 1 392 ? 22.202 7.683 -22.856 1.00 8.45 606 ILE B C 1
ATOM 7039 O O . ILE B 1 392 ? 21.080 8.134 -22.543 1.00 8.71 606 ILE B O 1
ATOM 7044 N N . THR B 1 393 ? 23.316 8.356 -22.692 1.00 8.20 607 THR B N 1
ATOM 7045 C CA . THR B 1 393 ? 23.296 9.743 -22.300 1.00 8.57 607 THR B CA 1
ATOM 7046 C C . THR B 1 393 ? 23.273 10.611 -23.583 1.00 8.39 607 THR B C 1
ATOM 7047 O O . THR B 1 393 ? 24.131 10.449 -24.438 1.00 9.00 607 THR B O 1
ATOM 7051 N N . VAL B 1 394 ? 22.272 11.489 -23.715 1.00 6.35 608 VAL B N 1
ATOM 7052 C CA . VAL B 1 394 ? 22.138 12.338 -24.896 1.00 7.35 608 VAL B CA 1
ATOM 7053 C C . VAL B 1 394 ? 22.553 13.758 -24.489 1.00 6.35 608 VAL B C 1
ATOM 7054 O O . VAL B 1 394 ? 22.053 14.329 -23.506 1.00 7.66 608 VAL B O 1
ATOM 7058 N N . TYR B 1 395 ? 23.506 14.291 -25.199 1.00 7.57 609 TYR B N 1
ATOM 7059 C CA . TYR B 1 395 ? 23.981 15.650 -25.002 1.00 7.46 609 TYR B CA 1
ATOM 7060 C C . TYR B 1 395 ? 23.657 16.491 -26.237 1.00 8.27 609 TYR B C 1
ATOM 7061 O O . TYR B 1 395 ? 23.409 15.936 -27.344 1.00 7.90 609 TYR B O 1
ATOM 7070 N N . LEU B 1 396 ? 23.664 17.822 -26.058 1.00 7.33 610 LEU B N 1
ATOM 7071 C CA . LEU B 1 396 ? 23.794 18.719 -27.184 1.00 6.70 610 LEU B CA 1
ATOM 7072 C C . LEU B 1 396 ? 25.140 19.362 -27.000 1.00 8.17 610 LEU B C 1
ATOM 7073 O O . LEU B 1 396 ? 25.604 19.487 -25.880 1.00 7.89 610 LEU B O 1
ATOM 7078 N N . SER B 1 397 ? 25.759 19.778 -28.103 1.00 6.40 611 SER B N 1
ATOM 7079 C CA . SER B 1 397 ? 27.120 20.312 -28.081 1.00 6.79 611 SER B CA 1
ATOM 7080 C C . SER B 1 397 ? 27.278 21.464 -29.059 1.00 7.27 611 SER B C 1
ATOM 7081 O O . SER B 1 397 ? 26.942 22.584 -28.732 1.00 7.19 611 SER B O 1
ATOM 7084 N N . THR B 1 398 ? 27.851 21.172 -30.232 1.00 7.49 612 THR B N 1
ATOM 7085 C CA . THR B 1 398 ? 28.087 22.222 -31.241 1.00 6.92 612 THR B CA 1
ATOM 7086 C C . THR B 1 398 ? 26.819 23.013 -31.448 1.00 6.56 612 THR B C 1
ATOM 7087 O O . THR B 1 398 ? 25.745 22.452 -31.525 1.00 6.81 612 THR B O 1
ATOM 7091 N N . GLY B 1 399 ? 26.943 24.325 -31.553 1.00 7.60 613 GLY B N 1
ATOM 7092 C CA . GLY B 1 399 ? 25.799 25.168 -31.934 1.00 8.00 613 GLY B CA 1
ATOM 7093 C C . GLY B 1 399 ? 24.890 25.660 -30.790 1.00 6.36 613 GLY B C 1
ATOM 7094 O O . GLY B 1 399 ? 24.069 26.541 -30.971 1.00 7.08 613 GLY B O 1
ATOM 7095 N N . ILE B 1 400 ? 24.972 25.064 -29.619 1.00 6.40 614 ILE B N 1
ATOM 7096 C CA . ILE B 1 400 ? 24.055 25.517 -28.559 1.00 5.96 614 ILE B CA 1
ATOM 7097 C C . ILE B 1 400 ? 24.272 26.989 -28.207 1.00 6.14 614 ILE B C 1
ATOM 7098 O O . ILE B 1 400 ? 25.391 27.516 -28.279 1.00 6.10 614 ILE B O 1
ATOM 7103 N N . GLN B 1 401 ? 23.173 27.646 -27.808 1.00 6.76 615 GLN B N 1
ATOM 7104 C CA . GLN B 1 401 ? 23.217 29.052 -27.469 1.00 6.60 615 GLN B CA 1
ATOM 7105 C C . GLN B 1 401 ? 23.166 29.380 -25.956 1.00 7.70 615 GLN B C 1
ATOM 7106 O O . GLN B 1 401 ? 23.374 30.545 -25.550 1.00 7.98 615 GLN B O 1
ATOM 7112 N N . SER B 1 402 ? 22.823 28.402 -25.120 1.00 5.76 616 SER B N 1
ATOM 7113 C CA . SER B 1 402 ? 22.815 28.644 -23.656 1.00 6.51 616 SER B CA 1
ATOM 7114 C C . SER B 1 402 ? 24.167 29.016 -23.048 1.00 6.15 616 SER B C 1
ATOM 7115 O O . SER B 1 402 ? 25.197 28.406 -23.386 1.00 8.01 616 SER B O 1
ATOM 7118 N N . ARG B 1 403 ? 24.152 29.964 -22.115 1.00 7.25 617 ARG B N 1
ATOM 7119 C CA . ARG B 1 403 ? 25.300 30.393 -21.336 1.00 7.85 617 ARG B CA 1
ATOM 7120 C C . ARG B 1 403 ? 24.843 30.573 -19.908 1.00 7.61 617 ARG B C 1
ATOM 7121 O O . ARG B 1 403 ? 23.674 30.915 -19.653 1.00 7.10 617 ARG B O 1
ATOM 7129 N N . GLY B 1 404 ? 25.709 30.264 -18.963 1.00 6.99 618 GLY B N 1
ATOM 7130 C CA . GLY B 1 404 ? 25.458 30.494 -17.553 1.00 6.81 618 GLY B CA 1
ATOM 7131 C C . GLY B 1 404 ? 26.641 31.240 -16.943 1.00 6.80 618 GLY B C 1
ATOM 7132 O O . GLY B 1 404 ? 27.419 31.901 -17.643 1.00 8.62 618 GLY B O 1
ATOM 7133 N N . ARG B 1 405 ? 26.813 31.079 -15.640 1.00 6.40 619 ARG B N 1
ATOM 7134 C CA . ARG B 1 405 ? 27.854 31.765 -14.928 1.00 5.79 619 ARG B CA 1
ATOM 7135 C C . ARG B 1 405 ? 28.363 30.904 -13.785 1.00 7.02 619 ARG B C 1
ATOM 7136 O O . ARG B 1 405 ? 27.545 30.294 -13.041 1.00 8.11 619 ARG B O 1
ATOM 7144 N N . ILE B 1 406 ? 29.682 30.899 -13.626 1.00 5.68 620 ILE B N 1
ATOM 7145 C CA . ILE B 1 406 ? 30.321 30.271 -12.464 1.00 7.62 620 ILE B CA 1
ATOM 7146 C C . ILE B 1 406 ? 31.094 31.356 -11.716 1.00 6.95 620 ILE B C 1
ATOM 7147 O O . ILE B 1 406 ? 31.354 32.435 -12.240 1.00 5.56 620 ILE B O 1
ATOM 7152 N N . GLY B 1 407 ? 31.391 31.126 -10.449 1.00 7.04 621 GLY B N 1
ATOM 7153 C CA . GLY B 1 407 ? 32.154 32.104 -9.679 1.00 6.50 621 GLY B CA 1
ATOM 7154 C C . GLY B 1 407 ? 32.322 31.517 -8.294 1.00 6.61 621 GLY B C 1
ATOM 7155 O O . GLY B 1 407 ? 32.403 30.275 -8.167 1.00 9.33 621 GLY B O 1
ATOM 7156 N N . ILE B 1 408 ? 32.379 32.355 -7.284 1.00 6.19 622 ILE B N 1
ATOM 7157 C CA . ILE B 1 408 ? 32.570 31.914 -5.911 1.00 7.88 622 ILE B CA 1
ATOM 7158 C C . ILE B 1 408 ? 31.405 32.339 -5.058 1.00 7.79 622 ILE B C 1
ATOM 7159 O O . ILE B 1 408 ? 30.718 33.324 -5.373 1.00 7.95 622 ILE B O 1
ATOM 7164 N N . ASP B 1 409 ? 31.242 31.665 -3.919 1.00 9.04 623 ASP B N 1
ATOM 7165 C CA . ASP B 1 409 ? 30.350 32.157 -2.903 1.00 8.86 623 ASP B CA 1
ATOM 7166 C C . ASP B 1 409 ? 31.116 32.821 -1.730 1.00 9.11 623 ASP B C 1
ATOM 7167 O O . ASP B 1 409 ? 32.352 32.978 -1.776 1.00 6.84 623 ASP B O 1
ATOM 7172 N N . ALA B 1 410 ? 30.395 33.214 -0.670 1.00 8.05 624 ALA B N 1
ATOM 7173 C CA . ALA B 1 410 ? 31.036 33.912 0.423 1.00 8.06 624 ALA B CA 1
ATOM 7174 C C . ALA B 1 410 ? 32.101 33.040 1.096 1.00 7.83 624 ALA B C 1
ATOM 7175 O O . ALA B 1 410 ? 32.979 33.545 1.771 1.00 8.22 624 ALA B O 1
ATOM 7177 N N . ALA B 1 411 ? 31.993 31.733 0.955 1.00 8.16 625 ALA B N 1
ATOM 7178 C CA . ALA B 1 411 ? 32.931 30.808 1.569 1.00 8.37 625 ALA B CA 1
ATOM 7179 C C . ALA B 1 411 ? 34.142 30.546 0.638 1.00 8.93 625 ALA B C 1
ATOM 7180 O O . ALA B 1 411 ? 34.975 29.693 0.909 1.00 8.02 625 ALA B O 1
ATOM 7182 N N . LEU B 1 412 ? 34.186 31.275 -0.461 1.00 8.37 626 LEU B N 1
ATOM 7183 C CA . LEU B 1 412 ? 35.206 31.118 -1.485 1.00 7.91 626 LEU B CA 1
ATOM 7184 C C . LEU B 1 412 ? 35.203 29.793 -2.189 1.00 8.75 626 LEU B C 1
ATOM 7185 O O . LEU B 1 412 ? 36.246 29.357 -2.716 1.00 10.17 626 LEU B O 1
ATOM 7190 N N . ARG B 1 413 ? 34.063 29.097 -2.187 1.00 7.42 627 ARG B N 1
ATOM 7191 C CA . ARG B 1 413 ? 33.916 27.915 -2.958 1.00 8.29 627 ARG B CA 1
ATOM 7192 C C . ARG B 1 413 ? 33.563 28.177 -4.407 1.00 9.18 627 ARG B C 1
ATOM 7193 O O . ARG B 1 413 ? 32.741 28.995 -4.684 1.00 9.19 627 ARG B O 1
ATOM 7201 N N . GLY B 1 414 ? 34.146 27.422 -5.319 1.00 8.35 628 GLY B N 1
ATOM 7202 C CA . GLY B 1 414 ? 33.731 27.427 -6.692 1.00 7.92 628 GLY B CA 1
ATOM 7203 C C . GLY B 1 414 ? 32.327 26.888 -6.838 1.00 9.08 628 GLY B C 1
ATOM 7204 O O . GLY B 1 414 ? 31.989 25.746 -6.429 1.00 8.46 628 GLY B O 1
ATOM 7205 N N . THR B 1 415 ? 31.480 27.708 -7.438 1.00 8.41 629 THR B N 1
ATOM 7206 C CA . THR B 1 415 ? 30.106 27.371 -7.561 1.00 8.59 629 THR B CA 1
ATOM 7207 C C . THR B 1 415 ? 29.431 27.805 -8.860 1.00 9.13 629 THR B C 1
ATOM 7208 O O . THR B 1 415 ? 29.983 28.624 -9.593 1.00 8.89 629 THR B O 1
ATOM 7212 N N . VAL B 1 416 ? 28.313 27.148 -9.186 1.00 8.80 630 VAL B N 1
ATOM 7213 C CA . VAL B 1 416 ? 27.489 27.496 -10.330 1.00 8.99 630 VAL B CA 1
ATOM 7214 C C . VAL B 1 416 ? 26.498 28.597 -9.878 1.00 9.86 630 VAL B C 1
ATOM 7215 O O . VAL B 1 416 ? 25.559 28.313 -9.150 1.00 10.80 630 VAL B O 1
ATOM 7219 N N . LEU B 1 417 ? 26.732 29.823 -10.299 1.00 7.82 631 LEU B N 1
ATOM 7220 C CA . LEU B 1 417 ? 25.895 30.950 -9.990 1.00 7.49 631 LEU B CA 1
ATOM 7221 C C . LEU B 1 417 ? 24.654 30.986 -10.830 1.00 7.97 631 LEU B C 1
ATOM 7222 O O . LEU B 1 417 ? 23.588 31.306 -10.294 1.00 7.07 631 LEU B O 1
ATOM 7227 N N . THR B 1 418 ? 24.775 30.659 -12.111 1.00 6.91 632 THR B N 1
ATOM 7228 C CA . THR B 1 418 ? 23.621 30.636 -13.018 1.00 8.40 632 THR B CA 1
ATOM 7229 C C . THR B 1 418 ? 23.752 29.364 -13.831 1.00 7.80 632 THR B C 1
ATOM 7230 O O . THR B 1 418 ? 24.663 29.221 -14.597 1.00 8.07 632 THR B O 1
ATOM 7234 N N . PRO B 1 419 ? 22.886 28.395 -13.586 1.00 7.98 633 PRO B N 1
ATOM 7235 C CA . PRO B 1 419 ? 22.910 27.124 -14.340 1.00 8.03 633 PRO B CA 1
ATOM 7236 C C . PRO B 1 419 ? 22.921 27.366 -15.851 1.00 7.92 633 PRO B C 1
ATOM 7237 O O . PRO B 1 419 ? 22.148 28.132 -16.352 1.00 9.09 633 PRO B O 1
ATOM 7241 N N . PRO B 1 420 ? 23.838 26.747 -16.565 1.00 8.30 634 PRO B N 1
ATOM 7242 C CA . PRO B 1 420 ? 23.959 26.966 -18.015 1.00 8.33 634 PRO B CA 1
ATOM 7243 C C . PRO B 1 420 ? 23.077 26.114 -18.899 1.00 7.47 634 PRO B C 1
ATOM 7244 O O . PRO B 1 420 ? 23.172 26.262 -20.096 1.00 8.67 634 PRO B O 1
ATOM 7248 N N . TRP B 1 421 ? 22.330 25.198 -18.331 1.00 5.94 635 TRP B N 1
ATOM 7249 C CA . TRP B 1 421 ? 21.601 24.190 -19.093 1.00 7.46 635 TRP B CA 1
ATOM 7250 C C . TRP B 1 421 ? 20.204 24.680 -19.474 1.00 7.62 635 TRP B C 1
ATOM 7251 O O . TRP B 1 421 ? 19.422 25.129 -18.633 1.00 7.01 635 TRP B O 1
ATOM 7262 N N . LEU B 1 422 ? 19.947 24.655 -20.766 1.00 9.00 636 LEU B N 1
ATOM 7263 C CA . LEU B 1 422 ? 18.654 24.972 -21.296 1.00 9.39 636 LEU B CA 1
ATOM 7264 C C . LEU B 1 422 ? 18.156 26.370 -20.979 1.00 10.19 636 LEU B C 1
ATOM 7265 O O . LEU B 1 422 ? 16.933 26.630 -20.883 1.00 10.07 636 LEU B O 1
ATOM 7270 N N . VAL B 1 423 ? 19.072 27.307 -20.892 1.00 11.08 637 VAL B N 1
ATOM 7271 C CA . VAL B 1 423 ? 18.696 28.706 -20.733 1.00 10.49 637 VAL B CA 1
ATOM 7272 C C . VAL B 1 423 ? 18.030 29.235 -22.007 1.00 10.47 637 VAL B C 1
ATOM 7273 O O . VAL B 1 423 ? 16.996 29.939 -21.956 1.00 7.48 637 VAL B O 1
ATOM 7277 N N . ASN B 1 424 ? 18.622 28.884 -23.134 1.00 8.58 638 ASN B N 1
ATOM 7278 C CA . ASN B 1 424 ? 18.087 29.198 -24.475 1.00 9.36 638 ASN B CA 1
ATOM 7279 C C . ASN B 1 424 ? 16.969 28.242 -24.851 1.00 9.23 638 ASN B C 1
ATOM 7280 O O . ASN B 1 424 ? 17.100 27.025 -24.725 1.00 9.62 638 ASN B O 1
ATOM 7285 N N . PRO B 1 425 ? 15.813 28.757 -25.231 1.00 8.70 639 PRO B N 1
ATOM 7286 C CA . PRO B 1 425 ? 14.681 27.846 -25.487 1.00 8.22 639 PRO B CA 1
ATOM 7287 C C . PRO B 1 425 ? 14.833 26.964 -26.708 1.00 8.46 639 PRO B C 1
ATOM 7288 O O . PRO B 1 425 ? 14.268 25.860 -26.762 1.00 7.84 639 PRO B O 1
ATOM 7292 N N . VAL B 1 426 ? 15.625 27.388 -27.673 1.00 8.18 640 VAL B N 1
ATOM 7293 C CA . VAL B 1 426 ? 15.765 26.589 -28.874 1.00 7.41 640 VAL B CA 1
ATOM 7294 C C . VAL B 1 426 ? 16.649 25.380 -28.534 1.00 6.59 640 VAL B C 1
ATOM 7295 O O . VAL B 1 426 ? 16.451 24.276 -29.032 1.00 6.57 640 VAL B O 1
ATOM 7299 N N . ASP B 1 427 ? 17.596 25.558 -27.629 1.00 5.70 641 ASP B N 1
ATOM 7300 C CA . ASP B 1 427 ? 18.389 24.413 -27.142 1.00 6.97 641 ASP B CA 1
ATOM 7301 C C . ASP B 1 427 ? 17.414 23.334 -26.655 1.00 6.74 641 ASP B C 1
ATOM 7302 O O . ASP B 1 427 ? 17.558 22.129 -26.947 1.00 6.86 641 ASP B O 1
ATOM 7307 N N . LYS B 1 428 ? 16.436 23.772 -25.870 1.00 6.60 642 LYS B N 1
ATOM 7308 C CA . LYS B 1 428 ? 15.523 22.824 -25.271 1.00 7.82 642 LYS B CA 1
ATOM 7309 C C . LYS B 1 428 ? 14.688 22.111 -26.342 1.00 7.23 642 LYS B C 1
ATOM 7310 O O . LYS B 1 428 ? 14.546 20.893 -26.327 1.00 7.45 642 LYS B O 1
ATOM 7316 N N . THR B 1 429 ? 14.134 22.868 -27.262 1.00 7.90 643 THR B N 1
ATOM 7317 C CA . THR B 1 429 ? 13.359 22.294 -28.350 1.00 8.17 643 THR B CA 1
ATOM 7318 C C . THR B 1 429 ? 14.170 21.278 -29.120 1.00 8.00 643 THR B C 1
ATOM 7319 O O . THR B 1 429 ? 13.654 20.217 -29.488 1.00 5.51 643 THR B O 1
ATOM 7323 N N . VAL B 1 430 ? 15.414 21.625 -29.447 1.00 6.53 644 VAL B N 1
ATOM 7324 C CA . VAL B 1 430 ? 16.230 20.687 -30.209 1.00 7.98 644 VAL B CA 1
ATOM 7325 C C . VAL B 1 430 ? 16.562 19.377 -29.404 1.00 7.97 644 VAL B C 1
ATOM 7326 O O . VAL B 1 430 ? 16.603 18.268 -29.983 1.00 7.70 644 VAL B O 1
ATOM 7330 N N . LEU B 1 431 ? 16.773 19.525 -28.106 1.00 7.39 645 LEU B N 1
ATOM 7331 C CA . LEU B 1 431 ? 17.088 18.414 -27.227 1.00 8.09 645 LEU B CA 1
ATOM 7332 C C . LEU B 1 431 ? 15.916 17.435 -27.272 1.00 7.70 645 LEU B C 1
ATOM 7333 O O . LEU B 1 431 ? 16.104 16.236 -27.385 1.00 7.60 645 LEU B O 1
ATOM 7338 N N . LEU B 1 432 ? 14.713 17.962 -27.216 1.00 7.39 646 LEU B N 1
ATOM 7339 C CA . LEU B 1 432 ? 13.524 17.096 -27.238 1.00 8.04 646 LEU B CA 1
ATOM 7340 C C . LEU B 1 432 ? 13.444 16.368 -28.557 1.00 8.34 646 LEU B C 1
ATOM 7341 O O . LEU B 1 432 ? 13.169 15.198 -28.592 1.00 7.40 646 LEU B O 1
ATOM 7346 N N . GLN B 1 433 ? 13.725 17.064 -29.645 1.00 9.51 647 GLN B N 1
ATOM 7347 C CA . GLN B 1 433 ? 13.710 16.413 -30.959 1.00 8.97 647 GLN B CA 1
ATOM 7348 C C . GLN B 1 433 ? 14.725 15.258 -30.960 1.00 8.19 647 GLN B C 1
ATOM 7349 O O . GLN B 1 433 ? 14.450 14.175 -31.486 1.00 6.86 647 GLN B O 1
ATOM 7355 N N . ALA B 1 434 ? 15.933 15.533 -30.455 1.00 6.26 648 ALA B N 1
ATOM 7356 C CA . ALA B 1 434 ? 16.994 14.531 -30.474 1.00 7.14 648 ALA B CA 1
ATOM 7357 C C . ALA B 1 434 ? 16.640 13.322 -29.626 1.00 8.00 648 ALA B C 1
ATOM 7358 O O . ALA B 1 434 ? 16.908 12.178 -30.024 1.00 6.89 648 ALA B O 1
ATOM 7360 N N . LEU B 1 435 ? 15.950 13.559 -28.507 1.00 8.30 649 LEU B N 1
ATOM 7361 C CA . LEU B 1 435 ? 15.567 12.462 -27.652 1.00 7.37 649 LEU B CA 1
ATOM 7362 C C . LEU B 1 435 ? 14.520 11.633 -28.383 1.00 7.41 649 LEU B C 1
ATOM 7363 O O . LEU B 1 435 ? 14.569 10.376 -28.405 1.00 6.76 649 LEU B O 1
ATOM 7368 N N . HIS B 1 436 ? 13.549 12.319 -28.967 1.00 7.23 650 HIS B N 1
ATOM 7369 C CA . HIS B 1 436 ? 12.500 11.600 -29.719 1.00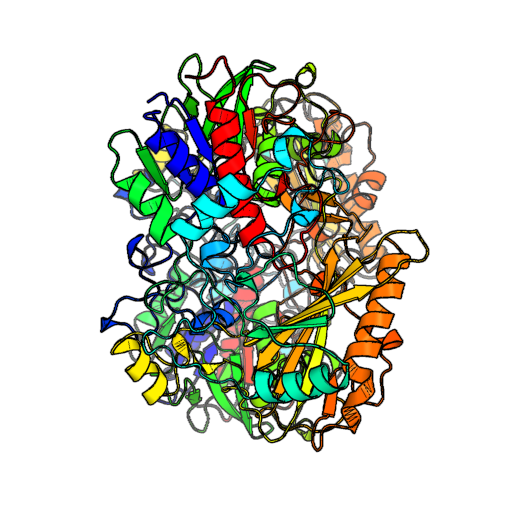 6.58 650 HIS B CA 1
ATOM 7370 C C . HIS B 1 436 ? 13.090 10.746 -30.844 1.00 6.99 650 HIS B C 1
ATOM 7371 O O . HIS B 1 436 ? 12.659 9.601 -31.056 1.00 6.61 650 HIS B O 1
ATOM 7378 N N . ASP B 1 437 ? 14.105 11.279 -31.520 1.00 6.34 651 ASP B N 1
ATOM 7379 C CA . ASP B 1 437 ? 14.725 10.547 -32.621 1.00 7.53 651 ASP B CA 1
ATOM 7380 C C . ASP B 1 437 ? 15.458 9.309 -32.085 1.00 7.76 651 ASP B C 1
ATOM 7381 O O . ASP B 1 437 ? 15.321 8.219 -32.678 1.00 6.77 651 ASP B O 1
ATOM 7386 N N . VAL B 1 438 ? 16.195 9.443 -30.977 1.00 6.87 652 VAL B N 1
ATOM 7387 C CA . VAL B 1 438 ? 16.849 8.280 -30.414 1.00 7.58 652 VAL B CA 1
ATOM 7388 C C . VAL B 1 438 ? 15.875 7.104 -30.201 1.00 8.05 652 VAL B C 1
ATOM 7389 O O . VAL B 1 438 ? 16.173 5.946 -30.542 1.00 8.31 652 VAL B O 1
ATOM 7393 N N . VAL B 1 439 ? 14.721 7.375 -29.647 1.00 7.80 653 VAL B N 1
ATOM 7394 C CA . VAL B 1 439 ? 13.856 6.276 -29.271 1.00 7.96 653 VAL B CA 1
ATOM 7395 C C . VAL B 1 439 ? 12.832 5.995 -30.349 1.00 8.40 653 VAL B C 1
ATOM 7396 O O . VAL B 1 439 ? 11.988 5.110 -30.156 1.00 9.80 653 VAL B O 1
ATOM 7400 N N . SER B 1 440 ? 12.873 6.728 -31.454 1.00 6.76 654 SER B N 1
ATOM 7401 C CA . SER B 1 440 ? 11.856 6.590 -32.546 1.00 8.20 654 SER B CA 1
ATOM 7402 C C . SER B 1 440 ? 11.597 5.151 -33.019 1.00 9.37 654 SER B C 1
ATOM 7403 O O . SER B 1 440 ? 10.441 4.744 -33.214 1.00 9.31 654 SER B O 1
ATOM 7406 N N . ASN B 1 441 ? 12.651 4.349 -33.210 1.00 10.21 655 ASN B N 1
ATOM 7407 C CA . ASN B 1 441 ? 12.433 2.972 -33.705 1.00 9.33 655 ASN B CA 1
ATOM 7408 C C . ASN B 1 441 ? 12.756 1.901 -32.666 1.00 10.02 655 ASN B C 1
ATOM 7409 O O . ASN B 1 441 ? 13.137 0.790 -33.000 1.00 10.01 655 ASN B O 1
ATOM 7414 N N . ILE B 1 442 ? 12.547 2.214 -31.386 1.00 9.15 656 ILE B N 1
ATOM 7415 C CA . ILE B 1 442 ? 12.866 1.270 -30.349 1.00 11.29 656 ILE B CA 1
ATOM 7416 C C . ILE B 1 442 ? 12.065 -0.014 -30.478 1.00 11.28 656 ILE B C 1
ATOM 7417 O O . ILE B 1 442 ? 12.555 -1.100 -30.184 1.00 11.86 656 ILE B O 1
ATOM 7422 N N . GLY B 1 443 ? 10.835 0.101 -30.938 1.00 12.61 657 GLY B N 1
ATOM 7423 C CA . GLY B 1 443 ? 9.971 -1.057 -31.109 1.00 13.68 657 GLY B CA 1
ATOM 7424 C C . GLY B 1 443 ? 10.409 -1.980 -32.225 1.00 14.44 657 GLY B C 1
ATOM 7425 O O . GLY B 1 443 ? 9.893 -3.130 -32.337 1.00 14.59 657 GLY B O 1
ATOM 7426 N N . SER B 1 444 ? 11.372 -1.538 -33.028 1.00 14.07 658 SER B N 1
ATOM 7427 C CA . SER B 1 444 ? 11.913 -2.385 -34.096 1.00 13.98 658 SER B CA 1
ATOM 7428 C C . SER B 1 444 ? 13.024 -3.322 -33.578 1.00 12.96 658 SER B C 1
ATOM 7429 O O . SER B 1 444 ? 13.496 -4.222 -34.284 1.00 10.28 658 SER B O 1
ATOM 7432 N N . ILE B 1 445 ? 13.473 -3.131 -32.345 1.00 11.83 659 ILE B N 1
ATOM 7433 C CA . ILE B 1 445 ? 14.474 -4.008 -31.823 1.00 12.77 659 ILE B CA 1
ATOM 7434 C C . ILE B 1 445 ? 13.800 -4.900 -30.814 1.00 12.41 659 ILE B C 1
ATOM 7435 O O . ILE B 1 445 ? 13.475 -4.472 -29.717 1.00 12.18 659 ILE B O 1
ATOM 7440 N N . PRO B 1 446 ? 13.602 -6.160 -31.143 1.00 13.07 660 PRO B N 1
ATOM 7441 C CA . PRO B 1 446 ? 12.970 -7.062 -30.194 1.00 12.96 660 PRO B CA 1
ATOM 7442 C C . PRO B 1 446 ? 13.653 -7.089 -28.816 1.00 12.75 660 PRO B C 1
ATOM 7443 O O . PRO B 1 446 ? 14.860 -7.279 -28.734 1.00 12.95 660 PRO B O 1
ATOM 7447 N N . GLY B 1 447 ? 12.851 -6.930 -27.763 1.00 12.50 661 GLY B N 1
ATOM 7448 C CA . GLY B 1 447 ? 13.300 -7.048 -26.367 1.00 11.62 661 GLY B CA 1
ATOM 7449 C C . GLY B 1 447 ? 13.893 -5.770 -25.775 1.00 9.92 661 GLY B C 1
ATOM 7450 O O . GLY B 1 447 ? 14.346 -5.754 -24.598 1.00 8.93 661 GLY B O 1
ATOM 7451 N N . LEU B 1 448 ? 13.904 -4.709 -26.569 1.00 8.17 662 LEU B N 1
ATOM 7452 C CA . LEU B 1 448 ? 14.473 -3.426 -26.112 1.00 8.45 662 LEU B CA 1
ATOM 7453 C C . LEU B 1 448 ? 13.369 -2.590 -25.421 1.00 9.27 662 LEU B C 1
ATOM 7454 O O . LEU B 1 448 ? 12.340 -2.286 -26.061 1.00 9.25 662 LEU B O 1
ATOM 7459 N N . THR B 1 449 ? 13.532 -2.239 -24.152 1.00 7.26 663 THR B N 1
ATOM 7460 C CA . THR B 1 449 ? 12.525 -1.514 -23.416 1.00 8.18 663 THR B CA 1
ATOM 7461 C C . THR B 1 449 ? 13.110 -0.306 -22.771 1.00 7.84 663 THR B C 1
ATOM 7462 O O . THR B 1 449 ? 14.225 -0.419 -22.241 1.00 7.72 663 THR B O 1
ATOM 7466 N N . MET B 1 450 ? 12.411 0.826 -22.803 1.00 8.05 664 MET B N 1
ATOM 7467 C CA . MET B 1 450 ? 12.936 2.040 -22.166 1.00 7.95 664 MET B CA 1
ATOM 7468 C C . MET B 1 450 ? 12.305 2.074 -20.801 1.00 8.32 664 MET B C 1
ATOM 7469 O O . MET B 1 450 ? 11.090 2.036 -20.714 1.00 7.32 664 MET B O 1
ATOM 7474 N N . ILE B 1 451 ? 13.144 1.997 -19.744 1.00 7.73 665 ILE B N 1
ATOM 7475 C CA . ILE B 1 451 ? 12.698 1.939 -18.383 1.00 8.01 665 ILE B CA 1
ATOM 7476 C C . ILE B 1 451 ? 12.818 3.290 -17.655 1.00 7.22 665 ILE B C 1
ATOM 7477 O O . ILE B 1 451 ? 12.226 3.461 -16.592 1.00 8.75 665 ILE B O 1
ATOM 7482 N N . THR B 1 452 ? 13.527 4.248 -18.200 1.00 7.67 666 THR B N 1
ATOM 7483 C CA . THR B 1 452 ? 13.509 5.572 -17.618 1.00 8.82 666 THR B CA 1
ATOM 7484 C C . THR B 1 452 ? 13.771 6.546 -18.729 1.00 8.58 666 THR B C 1
ATOM 7485 O O . THR B 1 452 ? 14.822 6.448 -19.363 1.00 7.61 666 THR B O 1
ATOM 7489 N N . PRO B 1 453 ? 12.796 7.386 -19.089 1.00 7.59 667 PRO B N 1
ATOM 7490 C CA . PRO B 1 453 ? 11.464 7.415 -18.483 1.00 9.17 667 PRO B CA 1
ATOM 7491 C C . PRO B 1 453 ? 10.692 6.181 -18.873 1.00 8.50 667 PRO B C 1
ATOM 7492 O O . PRO B 1 453 ? 10.859 5.710 -19.994 1.00 8.29 667 PRO B O 1
ATOM 7496 N N . ASP B 1 454 ? 9.897 5.638 -17.973 1.00 8.25 668 ASP B N 1
ATOM 7497 C CA . ASP B 1 454 ? 9.107 4.446 -18.287 1.00 8.01 668 ASP B CA 1
ATOM 7498 C C . ASP B 1 454 ? 7.891 4.826 -19.171 1.00 8.04 668 ASP B C 1
ATOM 7499 O O . ASP B 1 454 ? 7.683 5.990 -19.511 1.00 8.32 668 ASP B O 1
ATOM 7504 N N . VAL B 1 455 ? 7.083 3.849 -19.528 1.00 9.08 669 VAL B N 1
ATOM 7505 C CA . VAL B 1 455 ? 5.995 4.064 -20.476 1.00 9.01 669 VAL B CA 1
ATOM 7506 C C . VAL B 1 455 ? 4.931 5.003 -19.966 1.00 9.10 669 VAL B C 1
ATOM 7507 O O . VAL B 1 455 ? 4.149 5.484 -20.759 1.00 8.92 669 VAL B O 1
ATOM 7511 N N . THR B 1 456 ? 4.897 5.309 -18.673 1.00 7.59 670 THR B N 1
ATOM 7512 C CA . THR B 1 456 ? 3.864 6.174 -18.146 1.00 9.61 670 THR B CA 1
ATOM 7513 C C . THR B 1 456 ? 4.253 7.657 -18.188 1.00 9.21 670 THR B C 1
ATOM 7514 O O . THR B 1 456 ? 3.403 8.505 -17.929 1.00 10.62 670 THR B O 1
ATOM 7518 N N . GLN B 1 457 ? 5.509 7.951 -18.511 1.00 9.23 671 GLN B N 1
ATOM 7519 C CA . GLN B 1 457 ? 6.050 9.287 -18.458 1.00 8.41 671 GLN B CA 1
ATOM 7520 C C . GLN B 1 457 ? 6.599 9.691 -19.825 1.00 9.17 671 GLN B C 1
ATOM 7521 O O . GLN B 1 457 ? 7.465 9.013 -20.337 1.00 9.28 671 GLN B O 1
ATOM 7527 N N . THR B 1 458 ? 6.098 10.787 -20.393 1.00 8.99 672 THR B N 1
ATOM 7528 C CA . THR B 1 458 ? 6.533 11.237 -21.712 1.00 9.64 672 THR B CA 1
ATOM 7529 C C . THR B 1 458 ? 7.885 11.840 -21.601 1.00 8.74 672 THR B C 1
ATOM 7530 O O . THR B 1 458 ? 8.337 12.185 -20.495 1.00 9.65 672 THR B O 1
ATOM 7534 N N . LEU B 1 459 ? 8.580 11.924 -22.737 1.00 8.39 673 LEU B N 1
ATOM 7535 C CA . LEU B 1 459 ? 9.880 12.603 -22.741 1.00 7.75 673 LEU B CA 1
ATOM 7536 C C . LEU B 1 459 ? 9.786 14.041 -22.308 1.00 7.15 673 LEU B C 1
ATOM 7537 O O . LEU B 1 459 ? 10.722 14.585 -21.649 1.00 6.80 673 LEU B O 1
ATOM 7542 N N . GLU B 1 460 ? 8.694 14.700 -22.679 1.00 6.50 674 GLU B N 1
ATOM 7543 C CA . GLU B 1 460 ? 8.514 16.106 -22.284 1.00 7.27 674 GLU B CA 1
ATOM 7544 C C . GLU B 1 460 ? 8.414 16.249 -20.760 1.00 6.84 674 GLU B C 1
ATOM 7545 O O . GLU B 1 460 ? 9.027 17.104 -20.125 1.00 6.74 674 GLU B O 1
ATOM 7551 N N . GLU B 1 461 ? 7.670 15.357 -20.170 1.00 6.30 675 GLU B N 1
ATOM 7552 C CA . GLU B 1 461 ? 7.507 15.387 -18.715 1.00 6.50 675 GLU B CA 1
ATOM 7553 C C . GLU B 1 461 ? 8.807 15.051 -18.013 1.00 6.46 675 GLU B C 1
ATOM 7554 O O . GLU B 1 461 ? 9.142 15.599 -16.943 1.00 6.39 675 GLU B O 1
ATOM 7560 N N . TYR B 1 462 ? 9.563 14.166 -18.634 1.00 5.88 676 TYR B N 1
ATOM 7561 C CA . TYR B 1 462 ? 10.836 13.728 -18.092 1.00 7.20 676 TYR B CA 1
ATOM 7562 C C . TYR B 1 462 ? 11.845 14.858 -18.058 1.00 7.96 676 TYR B C 1
ATOM 7563 O O . TYR B 1 462 ? 12.481 15.068 -17.055 1.00 8.30 676 TYR B O 1
ATOM 7572 N N . VAL B 1 463 ? 11.978 15.570 -19.152 1.00 8.58 677 VAL B N 1
ATOM 7573 C CA . VAL B 1 463 ? 12.875 16.700 -19.194 1.00 9.28 677 VAL B CA 1
ATOM 7574 C C . VAL B 1 463 ? 12.409 17.836 -18.250 1.00 9.31 677 VAL B C 1
ATOM 7575 O O . VAL B 1 463 ? 13.227 18.445 -17.551 1.00 8.37 677 VAL B O 1
ATOM 7579 N N . ASP B 1 464 ? 11.115 18.111 -18.211 1.00 9.74 678 ASP B N 1
ATOM 7580 C CA . ASP B 1 464 ? 10.597 19.170 -17.320 1.00 9.86 678 ASP B CA 1
ATOM 7581 C C . ASP B 1 464 ? 10.823 18.822 -15.860 1.00 10.11 678 ASP B C 1
ATOM 7582 O O . ASP B 1 464 ? 11.076 19.708 -15.085 1.00 10.67 678 ASP B O 1
ATOM 7587 N N . ALA B 1 465 ? 10.789 17.541 -15.503 1.00 8.98 679 ALA B N 1
ATOM 7588 C CA . ALA B 1 465 ? 10.975 17.162 -14.117 1.00 8.81 679 ALA B CA 1
ATOM 7589 C C . ALA B 1 465 ? 12.421 16.917 -13.706 1.00 8.61 679 ALA B C 1
ATOM 7590 O O . ALA B 1 465 ? 12.699 16.703 -12.502 1.00 7.76 679 ALA B O 1
ATOM 7592 N N . TYR B 1 466 ? 13.337 16.957 -14.673 1.00 7.93 680 TYR B N 1
ATOM 7593 C CA . TYR B 1 466 ? 14.713 16.574 -14.469 1.00 9.14 680 TYR B CA 1
ATOM 7594 C C . TYR B 1 466 ? 15.442 17.596 -13.632 1.00 9.79 680 TYR B C 1
ATOM 7595 O O . TYR B 1 466 ? 15.275 18.808 -13.813 1.00 13.43 680 TYR B O 1
ATOM 7604 N N . ASP B 1 467 ? 16.301 17.169 -12.714 1.00 10.63 681 ASP B N 1
ATOM 7605 C CA . ASP B 1 467 ? 16.982 18.134 -11.851 1.00 9.92 681 ASP B CA 1
ATOM 7606 C C . ASP B 1 467 ? 18.058 18.818 -12.650 1.00 9.02 681 ASP B C 1
ATOM 7607 O O . ASP B 1 467 ? 18.950 18.127 -13.153 1.00 9.42 681 ASP B O 1
ATOM 7612 N N . PRO B 1 468 ? 18.005 20.130 -12.845 1.00 10.09 682 PRO B N 1
ATOM 7613 C CA . PRO B 1 468 ? 19.067 20.798 -13.602 1.00 10.49 682 PRO B CA 1
ATOM 7614 C C . PRO B 1 468 ? 20.479 20.421 -13.254 1.00 10.38 682 PRO B C 1
ATOM 7615 O O . PRO B 1 468 ? 21.294 20.182 -14.168 1.00 11.07 682 PRO B O 1
ATOM 7619 N N . ALA B 1 469 ? 20.770 20.269 -12.001 1.00 10.27 683 ALA B N 1
ATOM 7620 C CA . ALA B 1 469 ? 22.105 19.948 -11.591 1.00 11.06 683 ALA B CA 1
ATOM 7621 C C . ALA B 1 469 ? 22.568 18.632 -12.135 1.00 10.42 683 ALA B C 1
ATOM 7622 O O . ALA B 1 469 ? 23.772 18.428 -12.302 1.00 10.37 683 ALA B O 1
ATOM 7624 N N . THR B 1 470 ? 21.655 17.704 -12.307 1.00 9.02 684 THR B N 1
ATOM 7625 C CA . THR B 1 470 ? 22.016 16.407 -12.816 1.00 8.81 684 THR B CA 1
ATOM 7626 C C . THR B 1 470 ? 22.361 16.406 -14.316 1.00 8.27 684 THR B C 1
ATOM 7627 O O . THR B 1 470 ? 23.015 15.491 -14.810 1.00 8.00 684 THR B O 1
ATOM 7631 N N . MET B 1 471 ? 22.021 17.490 -14.992 1.00 8.32 685 MET B N 1
ATOM 7632 C CA . MET B 1 471 ? 22.365 17.675 -16.383 1.00 8.35 685 MET B CA 1
ATOM 7633 C C . MET B 1 471 ? 23.882 17.970 -16.582 1.00 7.55 685 MET B C 1
ATOM 7634 O O . MET B 1 471 ? 24.439 17.797 -17.645 1.00 10.72 685 MET B O 1
ATOM 7639 N N . ASN B 1 472 ? 24.536 18.378 -15.529 1.00 7.97 686 ASN B N 1
ATOM 7640 C CA . ASN B 1 472 ? 25.971 18.658 -15.541 1.00 8.06 686 ASN B CA 1
ATOM 7641 C C . ASN B 1 472 ? 26.725 17.574 -16.283 1.00 7.73 686 ASN B C 1
ATOM 7642 O O . ASN B 1 472 ? 26.688 16.385 -15.913 1.00 7.81 686 ASN B O 1
ATOM 7647 N N . SER B 1 473 ? 27.463 18.013 -17.308 1.00 7.40 687 SER B N 1
ATOM 7648 C CA . SER B 1 473 ? 28.260 17.109 -18.182 1.00 7.04 687 SER B CA 1
ATOM 7649 C C . SER B 1 473 ? 29.775 17.173 -17.880 1.00 7.12 687 SER B C 1
ATOM 7650 O O . SER B 1 473 ? 30.570 16.525 -18.531 1.00 6.62 687 SER B O 1
ATOM 7653 N N . ASN B 1 474 ? 30.153 17.959 -16.874 1.00 6.83 688 ASN B N 1
ATOM 7654 C CA . ASN B 1 474 ? 31.540 18.185 -16.444 1.00 8.53 688 ASN B CA 1
ATOM 7655 C C . ASN B 1 474 ? 32.464 18.679 -17.579 1.00 7.71 688 ASN B C 1
ATOM 7656 O O . ASN B 1 474 ? 33.633 18.329 -17.616 1.00 8.08 688 ASN B O 1
ATOM 7661 N N . HIS B 1 475 ? 31.902 19.460 -18.498 1.00 8.02 689 HIS B N 1
ATOM 7662 C CA . HIS B 1 475 ? 32.592 19.988 -19.678 1.00 7.77 689 HIS B CA 1
ATOM 7663 C C . HIS B 1 475 ? 32.681 21.511 -19.718 1.00 8.59 689 HIS B C 1
ATOM 7664 O O . HIS B 1 475 ? 32.735 22.129 -20.792 1.00 6.55 689 HIS B O 1
ATOM 7671 N N . TRP B 1 476 ? 32.865 22.074 -18.519 1.00 7.74 690 TRP B N 1
ATOM 7672 C CA . TRP B 1 476 ? 32.914 23.533 -18.354 1.00 7.28 690 TRP B CA 1
ATOM 7673 C C . TRP B 1 476 ? 33.916 24.172 -19.277 1.00 8.52 690 TRP B C 1
ATOM 7674 O O . TRP B 1 476 ? 35.106 23.853 -19.229 1.00 8.82 690 TRP B O 1
ATOM 7685 N N . VAL B 1 477 ? 33.416 25.109 -20.089 1.00 7.65 691 VAL B N 1
ATOM 7686 C CA . VAL B 1 477 ? 34.295 25.959 -20.932 1.00 7.53 691 VAL B CA 1
ATOM 7687 C C . VAL B 1 477 ? 33.785 27.411 -20.965 1.00 6.49 691 VAL B C 1
ATOM 7688 O O . VAL B 1 477 ? 32.685 27.754 -20.475 1.00 6.11 691 VAL B O 1
ATOM 7692 N N . SER B 1 478 ? 34.628 28.264 -21.494 1.00 7.25 692 SER B N 1
ATOM 7693 C CA . SER B 1 478 ? 34.299 29.679 -21.799 1.00 6.94 692 SER B CA 1
ATOM 7694 C C . SER B 1 478 ? 34.232 30.665 -20.655 1.00 7.79 692 SER B C 1
ATOM 7695 O O . SER B 1 478 ? 34.004 31.847 -20.882 1.00 7.80 692 SER B O 1
ATOM 7698 N N . SER B 1 479 ? 34.480 30.203 -19.435 1.00 7.21 693 SER B N 1
ATOM 7699 C CA . SER B 1 479 ? 34.420 31.067 -18.283 1.00 8.40 693 SER B CA 1
ATOM 7700 C C . SER B 1 479 ? 35.581 32.094 -18.273 1.00 7.41 693 SER B C 1
ATOM 7701 O O . SER B 1 479 ? 35.507 33.118 -17.555 1.00 7.30 693 SER B O 1
ATOM 7704 N N . THR B 1 480 ? 36.622 31.865 -19.071 1.00 7.58 694 THR B N 1
ATOM 7705 C CA . THR B 1 480 ? 37.632 32.893 -19.302 1.00 8.60 694 THR B CA 1
ATOM 7706 C C . THR B 1 480 ? 37.909 32.913 -20.801 1.00 10.05 694 THR B C 1
ATOM 7707 O O . THR B 1 480 ? 39.072 32.771 -21.257 1.00 8.60 694 THR B O 1
ATOM 7711 N N . THR B 1 481 ? 36.840 33.063 -21.565 1.00 9.89 695 THR B N 1
ATOM 7712 C CA . THR B 1 481 ? 36.919 32.889 -22.997 1.00 9.03 695 THR B CA 1
ATOM 7713 C C . THR B 1 481 ? 37.942 33.728 -23.732 1.00 8.88 695 THR B C 1
ATOM 7714 O O . THR B 1 481 ? 38.156 34.895 -23.413 1.00 8.12 695 THR B O 1
ATOM 7718 N N . ILE B 1 482 ? 38.531 33.094 -24.747 1.00 8.21 696 ILE B N 1
ATOM 7719 C CA . ILE B 1 482 ? 39.323 33.820 -25.754 1.00 7.65 696 ILE B CA 1
ATOM 7720 C C . ILE B 1 482 ? 38.374 34.749 -26.521 1.00 7.38 696 ILE B C 1
ATOM 7721 O O . ILE B 1 482 ? 37.166 34.485 -26.673 1.00 7.11 696 ILE B O 1
ATOM 7726 N N . GLY B 1 483 ? 38.909 35.858 -27.012 1.00 7.93 697 GLY B N 1
ATOM 7727 C CA . GLY B 1 483 ? 38.145 36.785 -27.810 1.00 8.05 697 GLY B CA 1
ATOM 7728 C C . GLY B 1 483 ? 38.957 38.002 -28.176 1.00 9.15 697 GLY B C 1
ATOM 7729 O O . GLY B 1 483 ? 40.213 38.043 -28.063 1.00 10.09 697 GLY B O 1
ATOM 7730 N N . SER B 1 484 ? 38.241 39.020 -28.605 1.00 10.30 698 SER B N 1
ATOM 7731 C CA . SER B 1 484 ? 38.916 40.216 -29.085 1.00 11.41 698 SER B CA 1
ATOM 7732 C C . SER B 1 484 ? 38.701 41.461 -28.203 1.00 11.95 698 SER B C 1
ATOM 7733 O O . SER B 1 484 ? 39.396 42.438 -28.376 1.00 12.29 698 SER B O 1
ATOM 7736 N N . SER B 1 485 ? 37.746 41.424 -27.279 1.00 11.56 699 SER B N 1
ATOM 7737 C CA . SER B 1 485 ? 37.405 42.605 -26.491 1.00 11.40 699 SER B CA 1
ATOM 7738 C C . SER B 1 485 ? 37.308 42.267 -24.994 1.00 10.24 699 SER B C 1
ATOM 7739 O O . SER B 1 485 ? 36.734 41.237 -24.621 1.00 9.14 699 SER B O 1
ATOM 7742 N N . PRO B 1 486 ? 37.834 43.142 -24.149 1.00 8.89 700 PRO B N 1
ATOM 7743 C CA . PRO B 1 486 ? 37.711 42.913 -22.700 1.00 8.06 700 PRO B CA 1
ATOM 7744 C C . PRO B 1 486 ? 36.267 43.047 -22.196 1.00 8.61 700 PRO B C 1
ATOM 7745 O O . PRO B 1 486 ? 36.035 42.614 -21.090 1.00 10.05 700 PRO B O 1
ATOM 7749 N N . GLN B 1 487 ? 35.329 43.549 -22.981 1.00 7.87 701 GLN B N 1
ATOM 7750 C CA . GLN B 1 487 ? 33.941 43.541 -22.539 1.00 9.72 701 GLN B CA 1
ATOM 7751 C C . GLN B 1 487 ? 33.299 42.162 -22.785 1.00 10.58 701 GLN B C 1
ATOM 7752 O O . GLN B 1 487 ? 32.329 41.790 -22.149 1.00 11.00 701 GLN B O 1
ATOM 7758 N N . SER B 1 488 ? 33.852 41.366 -23.678 1.00 11.22 702 SER B N 1
ATOM 7759 C CA . SER B 1 488 ? 33.224 40.090 -23.918 1.00 10.51 702 SER B CA 1
ATOM 7760 C C . SER B 1 488 ? 34.156 38.891 -23.781 1.00 9.65 702 SER B C 1
ATOM 7761 O O . SER B 1 488 ? 33.718 37.763 -23.949 1.00 8.84 702 SER B O 1
ATOM 7764 N N . ALA B 1 489 ? 35.407 39.123 -23.425 1.00 7.45 703 ALA B N 1
ATOM 7765 C CA . ALA B 1 489 ? 36.366 38.035 -23.324 1.00 6.98 703 ALA B CA 1
ATOM 7766 C C . ALA B 1 489 ? 37.362 38.351 -22.216 1.00 7.39 703 ALA B C 1
ATOM 7767 O O . ALA B 1 489 ? 37.432 39.496 -21.768 1.00 5.79 703 ALA B O 1
ATOM 7769 N N . VAL B 1 490 ? 38.115 37.345 -21.779 1.00 6.98 704 VAL B N 1
ATOM 7770 C CA . VAL B 1 490 ? 39.086 37.496 -20.675 1.00 7.64 704 VAL B CA 1
ATOM 7771 C C . VAL B 1 490 ? 40.497 37.458 -21.187 1.00 6.88 704 VAL B C 1
ATOM 7772 O O . VAL B 1 490 ? 41.398 38.103 -20.618 1.00 8.46 704 VAL B O 1
ATOM 7776 N N . VAL B 1 491 ? 40.740 36.670 -22.224 1.00 8.38 705 VAL B N 1
ATOM 7777 C CA . VAL B 1 491 ? 42.084 36.588 -22.775 1.00 8.65 705 VAL B CA 1
ATOM 7778 C C . VAL B 1 491 ? 42.045 36.869 -24.276 1.00 7.51 705 VAL B C 1
ATOM 7779 O O . VAL B 1 491 ? 41.005 36.669 -24.955 1.00 7.40 705 VAL B O 1
ATOM 7783 N N . ASP B 1 492 ? 43.163 37.327 -24.799 1.00 6.41 706 ASP B N 1
ATOM 7784 C CA . ASP B 1 492 ? 43.252 37.634 -26.236 1.00 7.98 706 ASP B CA 1
ATOM 7785 C C . ASP B 1 492 ? 43.741 36.475 -27.143 1.00 7.79 706 ASP B C 1
ATOM 7786 O O . ASP B 1 492 ? 43.762 35.357 -26.704 1.00 10.23 706 ASP B O 1
ATOM 7791 N N . SER B 1 493 ? 44.170 36.752 -28.375 1.00 9.33 707 SER B N 1
ATOM 7792 C CA . SER B 1 493 ? 44.563 35.697 -29.341 1.00 8.72 707 SER B CA 1
ATOM 7793 C C . SER B 1 493 ? 45.851 35.007 -28.953 1.00 8.75 707 SER B C 1
ATOM 7794 O O . SER B 1 493 ? 46.173 33.951 -29.495 1.00 8.90 707 SER B O 1
ATOM 7797 N N . ASN B 1 494 ? 46.578 35.571 -27.997 1.00 7.99 708 ASN B N 1
ATOM 7798 C CA . ASN B 1 494 ? 47.725 34.901 -27.492 1.00 7.91 708 ASN B CA 1
ATOM 7799 C C . ASN B 1 494 ? 47.534 34.361 -26.041 1.00 7.95 708 ASN B C 1
ATOM 7800 O O . ASN B 1 494 ? 48.495 34.130 -25.347 1.00 8.04 708 ASN B O 1
ATOM 7805 N N . VAL B 1 495 ? 46.282 34.182 -25.662 1.00 8.49 709 VAL B N 1
ATOM 7806 C CA . VAL B 1 495 ? 45.814 33.727 -24.329 1.00 8.44 709 VAL B CA 1
ATOM 7807 C C . VAL B 1 495 ? 46.340 34.539 -23.175 1.00 8.56 709 VAL B C 1
ATOM 7808 O O . VAL B 1 495 ? 46.421 34.043 -22.077 1.00 9.02 709 VAL B O 1
ATOM 7812 N N . LYS B 1 496 ? 46.670 35.798 -23.464 1.00 9.25 710 LYS B N 1
ATOM 7813 C CA . LYS B 1 496 ? 47.043 36.780 -22.474 1.00 9.75 710 LYS B CA 1
ATOM 7814 C C . LYS B 1 496 ? 45.789 37.462 -21.864 1.00 9.11 710 LYS B C 1
ATOM 7815 O O . LYS B 1 496 ? 44.893 37.970 -22.570 1.00 9.12 710 LYS B O 1
ATOM 7821 N N . VAL B 1 497 ? 45.791 37.564 -20.561 1.00 9.24 711 VAL B N 1
ATOM 7822 C CA . VAL B 1 497 ? 44.699 38.228 -19.860 1.00 7.68 711 VAL B CA 1
ATOM 7823 C C . VAL B 1 497 ? 44.748 39.711 -20.162 1.00 9.04 711 VAL B C 1
ATOM 7824 O O . VAL B 1 497 ? 45.776 40.370 -19.950 1.00 8.93 711 VAL B O 1
ATOM 7828 N N . PHE B 1 498 ? 43.620 40.237 -20.624 1.00 8.53 712 PHE B N 1
ATOM 7829 C CA . PHE B 1 498 ? 43.498 41.661 -20.915 1.00 8.38 712 PHE B CA 1
ATOM 7830 C C . PHE B 1 498 ? 43.912 42.474 -19.705 1.00 9.15 712 PHE B C 1
ATOM 7831 O O . PHE B 1 498 ? 43.649 42.132 -18.545 1.00 7.02 712 PHE B O 1
ATOM 7839 N N . GLY B 1 499 ? 44.591 43.569 -19.996 1.00 8.66 713 GLY B N 1
ATOM 7840 C CA . GLY B 1 499 ? 45.082 44.443 -18.955 1.00 9.38 713 GLY B CA 1
ATOM 7841 C C . GLY B 1 499 ? 46.304 43.959 -18.207 1.00 9.27 713 GLY B C 1
ATOM 7842 O O . GLY B 1 499 ? 46.724 44.633 -17.249 1.00 9.35 713 GLY B O 1
ATOM 7843 N N . THR B 1 500 ? 46.904 42.838 -18.614 1.00 7.92 714 THR B N 1
ATOM 7844 C CA . THR B 1 500 ? 48.122 42.425 -17.970 1.00 8.00 714 THR B CA 1
ATOM 7845 C C . THR B 1 500 ? 49.279 42.310 -18.963 1.00 7.29 714 THR B C 1
ATOM 7846 O O . THR B 1 500 ? 49.059 42.057 -20.134 1.00 8.63 714 THR B O 1
ATOM 7850 N N . ASN B 1 501 ? 50.504 42.407 -18.482 1.00 8.70 715 ASN B N 1
ATOM 7851 C CA . ASN B 1 501 ? 51.661 42.272 -19.354 1.00 9.80 715 ASN B CA 1
ATOM 7852 C C . ASN B 1 501 ? 52.045 40.822 -19.655 1.00 11.09 715 ASN B C 1
ATOM 7853 O O . ASN B 1 501 ? 52.477 40.513 -20.787 1.00 12.47 715 ASN B O 1
ATOM 7858 N N . ASN B 1 502 ? 51.909 39.972 -18.628 1.00 8.60 716 ASN B N 1
ATOM 7859 C CA . ASN B 1 502 ? 52.526 38.662 -18.584 1.00 8.98 716 ASN B CA 1
ATOM 7860 C C . ASN B 1 502 ? 51.721 37.568 -17.849 1.00 9.04 716 ASN B C 1
ATOM 7861 O O . ASN B 1 502 ? 52.331 36.630 -17.273 1.00 7.84 716 ASN B O 1
ATOM 7866 N N . LEU B 1 503 ? 50.368 37.707 -17.847 1.00 8.49 717 LEU B N 1
ATOM 7867 C CA . LEU B 1 503 ? 49.460 36.702 -17.283 1.00 7.10 717 LEU B CA 1
ATOM 7868 C C . LEU B 1 503 ? 48.684 36.040 -18.403 1.00 6.58 717 LEU B C 1
ATOM 7869 O O . LEU B 1 503 ? 48.152 36.686 -19.304 1.00 7.86 717 LEU B O 1
ATOM 7874 N N . PHE B 1 504 ? 48.711 34.717 -18.394 1.00 6.38 718 PHE B N 1
ATOM 7875 C CA . PHE B 1 504 ? 48.099 33.894 -19.414 1.00 5.78 718 PHE B CA 1
ATOM 7876 C C . PHE B 1 504 ? 47.216 32.768 -18.877 1.00 6.55 718 PHE B C 1
ATOM 7877 O O . PHE B 1 504 ? 47.313 32.386 -17.717 1.00 6.57 718 PHE B O 1
ATOM 7885 N N . ILE B 1 505 ? 46.330 32.253 -19.716 1.00 7.10 719 ILE B N 1
ATOM 7886 C CA . ILE B 1 505 ? 45.494 31.127 -19.282 1.00 8.70 719 ILE B CA 1
ATOM 7887 C C . ILE B 1 505 ? 45.505 29.995 -20.329 1.00 8.72 719 ILE B C 1
ATOM 7888 O O . ILE B 1 505 ? 45.270 30.241 -21.493 1.00 7.05 719 ILE B O 1
ATOM 7893 N N . VAL B 1 506 ? 45.837 28.789 -19.851 1.00 8.65 720 VAL B N 1
ATOM 7894 C CA . VAL B 1 506 ? 45.851 27.595 -20.677 1.00 9.74 720 VAL B CA 1
ATOM 7895 C C . VAL B 1 506 ? 45.054 26.483 -19.988 1.00 9.21 720 VAL B C 1
ATOM 7896 O O . VAL B 1 506 ? 45.608 25.673 -19.270 1.00 8.59 720 VAL B O 1
ATOM 7900 N N . ASP B 1 507 ? 43.724 26.527 -20.178 1.00 8.95 721 ASP B N 1
ATOM 7901 C CA . ASP B 1 507 ? 42.802 25.487 -19.631 1.00 9.23 721 ASP B CA 1
ATOM 7902 C C . ASP B 1 507 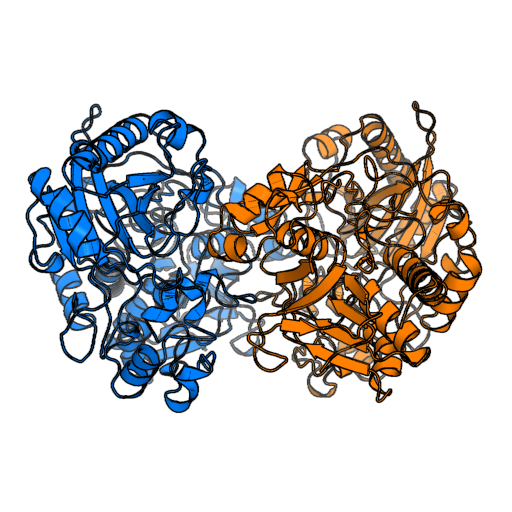? 41.442 25.683 -20.331 1.00 9.39 721 ASP B C 1
ATOM 7903 O O . ASP B 1 507 ? 41.327 26.530 -21.282 1.00 9.07 721 ASP B O 1
ATOM 7908 N N . ALA B 1 508 ? 40.466 24.887 -19.935 1.00 9.30 722 ALA B N 1
ATOM 7909 C CA . ALA B 1 508 ? 39.201 24.887 -20.642 1.00 9.35 722 ALA B CA 1
ATOM 7910 C C . ALA B 1 508 ? 38.475 26.192 -20.655 1.00 7.38 722 ALA B C 1
ATOM 7911 O O . ALA B 1 508 ? 37.627 26.404 -21.518 1.00 8.80 722 ALA B O 1
ATOM 7913 N N . GLY B 1 509 ? 38.799 27.075 -19.714 1.00 9.06 723 GLY B N 1
ATOM 7914 C CA . GLY B 1 509 ? 38.105 28.332 -19.624 1.00 8.75 723 GLY B CA 1
ATOM 7915 C C . GLY B 1 509 ? 38.259 29.172 -20.888 1.00 7.92 723 GLY B C 1
ATOM 7916 O O . GLY B 1 509 ? 37.373 29.945 -21.216 1.00 7.58 723 GLY B O 1
ATOM 7917 N N . ILE B 1 510 ? 39.354 28.994 -21.628 1.00 7.47 724 ILE B N 1
ATOM 7918 C CA . ILE B 1 510 ? 39.527 29.780 -22.830 1.00 7.16 724 ILE B CA 1
ATOM 7919 C C . ILE B 1 510 ? 38.696 29.352 -24.030 1.00 6.46 724 ILE B C 1
ATOM 7920 O O . ILE B 1 510 ? 38.481 30.136 -24.917 1.00 8.94 724 ILE B O 1
ATOM 7925 N N . ILE B 1 511 ? 38.244 28.122 -24.047 1.00 6.92 725 ILE B N 1
ATOM 7926 C CA . ILE B 1 511 ? 37.559 27.585 -25.218 1.00 7.14 725 ILE B CA 1
ATOM 7927 C C . ILE B 1 511 ? 36.223 28.369 -25.330 1.00 7.81 725 ILE B C 1
ATOM 7928 O O . ILE B 1 511 ? 35.476 28.458 -24.338 1.00 7.33 725 ILE B O 1
ATOM 7933 N N . PRO B 1 512 ? 35.900 28.942 -26.487 1.00 6.53 726 PRO B N 1
ATOM 7934 C CA . PRO B 1 512 ? 34.752 29.844 -26.547 1.00 6.70 726 PRO B CA 1
ATOM 7935 C C . PRO B 1 512 ? 33.379 29.221 -26.725 1.00 6.84 726 PRO B C 1
ATOM 7936 O O . PRO B 1 512 ? 32.361 29.894 -26.583 1.00 7.84 726 PRO B O 1
ATOM 7940 N N . HIS B 1 513 ? 33.357 27.960 -27.071 1.00 8.28 727 HIS B N 1
ATOM 7941 C CA . HIS B 1 513 ? 32.154 27.152 -27.262 1.00 7.94 727 HIS B CA 1
ATOM 7942 C C . HIS B 1 513 ? 32.488 25.646 -27.136 1.00 7.42 727 HIS B C 1
ATOM 7943 O O . HIS B 1 513 ? 33.491 25.172 -27.643 1.00 7.60 727 HIS B O 1
ATOM 7950 N N . LEU B 1 514 ? 31.580 24.880 -26.559 1.00 8.11 728 LEU B N 1
ATOM 7951 C CA . LEU B 1 514 ? 31.743 23.432 -26.494 1.00 8.54 728 LEU B CA 1
ATOM 7952 C C . LEU B 1 514 ? 32.018 22.902 -27.910 1.00 7.74 728 LEU B C 1
ATOM 7953 O O . LEU B 1 514 ? 31.368 23.314 -28.841 1.00 7.94 728 LEU B O 1
ATOM 7958 N N . PRO B 1 515 ? 32.938 21.967 -28.053 1.00 7.21 729 PRO B N 1
ATOM 7959 C CA . PRO B 1 515 ? 33.190 21.309 -29.328 1.00 6.41 729 PRO B CA 1
ATOM 7960 C C . PRO B 1 515 ? 32.183 20.229 -29.525 1.00 6.30 729 PRO B C 1
ATOM 7961 O O . PRO B 1 515 ? 31.361 19.965 -28.672 1.00 8.19 729 PRO B O 1
ATOM 7965 N N . THR B 1 516 ? 32.281 19.526 -30.650 1.00 7.87 730 THR B N 1
ATOM 7966 C CA . THR B 1 516 ? 31.286 18.495 -30.956 1.00 8.05 730 THR B CA 1
ATOM 7967 C C . THR B 1 516 ? 31.215 17.357 -29.973 1.00 8.49 730 THR B C 1
ATOM 7968 O O . THR B 1 516 ? 30.113 16.923 -29.554 1.00 7.95 730 THR B O 1
ATOM 7972 N N . GLY B 1 517 ? 32.368 16.808 -29.630 1.00 8.35 731 GLY B N 1
ATOM 7973 C CA . GLY B 1 517 ? 32.452 15.680 -28.712 1.00 8.89 731 GLY B CA 1
ATOM 7974 C C . GLY B 1 517 ? 32.888 16.061 -27.304 1.00 9.10 731 GLY B C 1
ATOM 7975 O O . GLY B 1 517 ? 33.158 17.232 -27.039 1.00 9.02 731 GLY B O 1
ATOM 7976 N N . ASN B 1 518 ? 33.005 15.077 -26.419 1.00 8.18 732 ASN B N 1
ATOM 7977 C CA . ASN B 1 518 ? 33.600 15.289 -25.116 1.00 8.29 732 ASN B CA 1
ATOM 7978 C C . ASN B 1 518 ? 34.901 16.104 -25.340 1.00 7.39 732 ASN B C 1
ATOM 7979 O O . ASN B 1 518 ? 35.644 15.839 -26.316 1.00 8.45 732 ASN B O 1
ATOM 7984 N N . PRO B 1 519 ? 35.154 17.127 -24.510 1.00 7.68 733 PRO B N 1
ATOM 7985 C CA . PRO B 1 519 ? 36.148 18.152 -24.855 1.00 8.56 733 PRO B CA 1
ATOM 7986 C C . PRO B 1 519 ? 37.633 17.948 -24.623 1.00 8.76 733 PRO B C 1
ATOM 7987 O O . PRO B 1 519 ? 38.412 18.797 -25.115 1.00 9.83 733 PRO B O 1
ATOM 7991 N N . GLN B 1 520 ? 38.060 16.912 -23.925 1.00 8.33 734 GLN B N 1
ATOM 7992 C CA . GLN B 1 520 ? 39.491 16.855 -23.634 1.00 8.04 734 GLN B CA 1
ATOM 7993 C C . GLN B 1 520 ? 40.423 16.870 -24.859 1.00 9.20 734 GLN B C 1
ATOM 7994 O O . GLN B 1 520 ? 41.482 17.540 -24.856 1.00 7.52 734 GLN B O 1
ATOM 8000 N N . GLY B 1 521 ? 39.972 16.244 -25.929 1.00 6.80 735 GLY B N 1
ATOM 8001 C CA . GLY B 1 521 ? 40.776 16.244 -27.126 1.00 9.16 735 GLY B CA 1
ATOM 8002 C C . GLY B 1 521 ? 40.927 17.642 -27.733 1.00 8.24 735 GLY B C 1
ATOM 8003 O O . GLY B 1 521 ? 42.024 18.016 -28.157 1.00 8.18 735 GLY B O 1
ATOM 8004 N N . THR B 1 522 ? 39.851 18.415 -27.673 1.00 8.39 736 THR B N 1
ATOM 8005 C CA . THR B 1 522 ? 39.837 19.762 -28.172 1.00 8.68 736 THR B CA 1
ATOM 8006 C C . THR B 1 522 ? 40.772 20.608 -27.288 1.00 8.59 736 THR B C 1
ATOM 8007 O O . THR B 1 522 ? 41.590 21.384 -27.797 1.00 8.29 736 THR B O 1
ATOM 8011 N N . LEU B 1 523 ? 40.599 20.484 -25.979 1.00 8.05 737 LEU B N 1
ATOM 8012 C CA . LEU B 1 523 ? 41.389 21.258 -25.057 1.00 7.08 737 LEU B CA 1
ATOM 8013 C C . LEU B 1 523 ? 42.890 20.977 -25.235 1.00 7.91 737 LEU B C 1
ATOM 8014 O O . LEU B 1 523 ? 43.746 21.882 -25.107 1.00 8.68 737 LEU B O 1
ATOM 8019 N N . MET B 1 524 ? 43.233 19.711 -25.382 1.00 8.35 738 MET B N 1
ATOM 8020 C CA . MET B 1 524 ? 44.654 19.371 -25.468 1.00 7.34 738 MET B CA 1
ATOM 8021 C C . MET B 1 524 ? 45.270 19.895 -26.772 1.00 8.39 738 MET B C 1
ATOM 8022 O O . MET B 1 524 ? 46.421 20.294 -26.802 1.00 7.38 738 MET B O 1
ATOM 8027 N N . SER B 1 525 ? 44.508 19.886 -27.858 1.00 8.02 739 SER B N 1
ATOM 8028 C CA . SER B 1 525 ? 44.987 20.532 -29.092 1.00 7.67 739 SER B CA 1
ATOM 8029 C C . SER B 1 525 ? 45.164 22.058 -28.863 1.00 8.52 739 SER B C 1
ATOM 8030 O O . SER B 1 525 ? 46.145 22.654 -29.272 1.00 7.37 739 SER B O 1
ATOM 8033 N N . ALA B 1 526 ? 44.185 22.666 -28.220 1.00 7.00 740 ALA B N 1
ATOM 8034 C CA . ALA B 1 526 ? 44.229 24.075 -27.895 1.00 8.31 740 ALA B CA 1
ATOM 8035 C C . ALA B 1 526 ? 45.417 24.356 -27.050 1.00 6.78 740 ALA B C 1
ATOM 8036 O O . ALA B 1 526 ? 46.032 25.374 -27.206 1.00 9.31 740 ALA B O 1
ATOM 8038 N N . ALA B 1 527 ? 45.782 23.458 -26.160 1.00 8.60 741 ALA B N 1
ATOM 8039 C CA . ALA B 1 527 ? 46.941 23.699 -25.312 1.00 7.45 741 ALA B CA 1
ATOM 8040 C C . ALA B 1 527 ? 48.269 23.658 -26.065 1.00 9.02 741 ALA B C 1
ATOM 8041 O O . ALA B 1 527 ? 49.238 24.395 -25.778 1.00 8.49 741 ALA B O 1
ATOM 8043 N N . GLU B 1 528 ? 48.344 22.743 -27.001 1.00 8.20 742 GLU B N 1
ATOM 8044 C CA . GLU B 1 528 ? 49.491 22.708 -27.916 1.00 9.39 742 GLU B CA 1
ATOM 8045 C C . GLU B 1 528 ? 49.567 24.056 -28.657 1.00 8.78 742 GLU B C 1
ATOM 8046 O O . GLU B 1 528 ? 50.645 24.657 -28.760 1.00 8.13 742 GLU B O 1
ATOM 8052 N N . GLN B 1 529 ? 48.420 24.530 -29.153 1.00 6.93 743 GLN B N 1
ATOM 8053 C CA . GLN B 1 529 ? 48.406 25.786 -29.930 1.00 8.58 743 GLN B CA 1
ATOM 8054 C C . GLN B 1 529 ? 48.779 26.979 -29.073 1.00 8.47 743 GLN B C 1
ATOM 8055 O O . GLN B 1 529 ? 49.632 27.811 -29.469 1.00 7.89 743 GLN B O 1
ATOM 8061 N N . ALA B 1 530 ? 48.269 26.952 -27.841 1.00 8.56 744 ALA B N 1
ATOM 8062 C CA . ALA B 1 530 ? 48.514 27.958 -26.837 1.00 7.42 744 ALA B CA 1
ATOM 8063 C C . ALA B 1 530 ? 50.002 28.057 -26.514 1.00 8.09 744 ALA B C 1
ATOM 8064 O O . ALA B 1 530 ? 50.558 29.132 -26.431 1.00 6.49 744 ALA B O 1
ATOM 8066 N N . ALA B 1 531 ? 50.643 26.934 -26.283 1.00 7.70 745 ALA B N 1
ATOM 8067 C CA . ALA B 1 531 ? 52.071 26.981 -25.958 1.00 8.34 745 ALA B CA 1
ATOM 8068 C C . ALA B 1 531 ? 52.824 27.574 -27.109 1.00 7.45 745 ALA B C 1
ATOM 8069 O O . ALA B 1 531 ? 53.821 28.285 -26.887 1.00 6.73 745 ALA B O 1
ATOM 8071 N N . ALA B 1 532 ? 52.430 27.226 -28.344 1.00 8.04 746 ALA B N 1
ATOM 8072 C CA . ALA B 1 532 ? 53.170 27.734 -29.533 1.00 8.55 746 ALA B CA 1
ATOM 8073 C C . ALA B 1 532 ? 52.984 29.255 -29.629 1.00 8.92 746 ALA B C 1
ATOM 8074 O O . ALA B 1 532 ? 53.908 29.981 -29.890 1.00 8.49 746 ALA B O 1
ATOM 8076 N N . LYS B 1 533 ? 51.756 29.735 -29.372 1.00 9.58 747 LYS B N 1
ATOM 8077 C CA . LYS B 1 533 ? 51.482 31.158 -29.423 1.00 8.84 747 LYS B CA 1
ATOM 8078 C C . LYS B 1 533 ? 52.241 31.899 -28.329 1.00 9.27 747 LYS B C 1
ATOM 8079 O O . LYS B 1 533 ? 52.762 32.985 -28.568 1.00 8.46 747 LYS B O 1
ATOM 8085 N N . ILE B 1 534 ? 52.301 31.314 -27.139 1.00 7.97 748 ILE B N 1
ATOM 8086 C CA . ILE B 1 534 ? 53.020 31.949 -26.032 1.00 8.58 748 ILE B CA 1
ATOM 8087 C C . ILE B 1 534 ? 54.532 32.063 -26.366 1.00 9.46 748 ILE B C 1
ATOM 8088 O O . ILE B 1 534 ? 55.166 33.135 -26.178 1.00 10.18 748 ILE B O 1
ATOM 8093 N N . LEU B 1 535 ? 55.120 30.985 -26.862 1.00 9.67 749 LEU B N 1
ATOM 8094 C CA . LEU B 1 535 ? 56.528 31.005 -27.248 1.00 9.56 749 LEU B CA 1
ATOM 8095 C C . LEU B 1 535 ? 56.779 32.014 -28.339 1.00 8.83 749 LEU B C 1
ATOM 8096 O O . LEU B 1 535 ? 57.821 32.673 -28.313 1.00 9.21 749 LEU B O 1
ATOM 8101 N N . ALA B 1 536 ? 55.844 32.131 -29.296 1.00 8.76 750 ALA B N 1
ATOM 8102 C CA . ALA B 1 536 ? 55.988 33.073 -30.429 1.00 8.69 750 ALA B CA 1
ATOM 8103 C C . ALA B 1 536 ? 55.750 34.546 -30.065 1.00 8.17 750 ALA B C 1
ATOM 8104 O O . ALA B 1 536 ? 56.084 35.457 -30.860 1.00 8.11 750 ALA B O 1
ATOM 8106 N N . LEU B 1 537 ? 55.173 34.771 -28.883 1.00 7.31 751 LEU B N 1
ATOM 8107 C CA . LEU B 1 537 ? 54.809 36.134 -28.451 1.00 7.51 751 LEU B CA 1
ATOM 8108 C C . LEU B 1 537 ? 56.045 36.843 -27.935 1.00 7.56 751 LEU B C 1
ATOM 8109 O O . LEU B 1 537 ? 56.687 36.428 -26.968 1.00 8.15 751 LEU B O 1
ATOM 8114 N N . ALA B 1 538 ? 56.435 37.857 -28.661 1.00 8.36 752 ALA B N 1
ATOM 8115 C CA . ALA B 1 538 ? 57.630 38.663 -28.359 1.00 7.76 752 ALA B CA 1
ATOM 8116 C C . ALA B 1 538 ? 57.602 39.238 -26.940 1.00 7.48 752 ALA B C 1
ATOM 8117 O O . ALA B 1 538 ? 56.554 39.524 -26.394 1.00 8.17 752 ALA B O 1
ATOM 8119 N N . GLY B 1 539 ? 58.766 39.418 -26.359 1.00 8.30 753 GLY B N 1
ATOM 8120 C CA . GLY B 1 539 ? 58.876 40.072 -25.077 1.00 8.71 753 GLY B CA 1
ATOM 8121 C C . GLY B 1 539 ? 58.981 39.021 -24.000 1.00 8.83 753 GLY B C 1
ATOM 8122 O O . GLY B 1 539 ? 58.977 39.368 -22.845 1.00 10.12 753 GLY B O 1
ATOM 8123 N N . GLY B 1 540 ? 59.045 37.746 -24.358 1.00 9.83 754 GLY B N 1
ATOM 8124 C CA . GLY B 1 540 ? 59.109 36.685 -23.338 1.00 10.70 754 GLY B CA 1
ATOM 8125 C C . GLY B 1 540 ? 60.543 36.360 -22.872 1.00 10.13 754 GLY B C 1
ATOM 8126 O O . GLY B 1 540 ? 61.521 36.805 -23.479 1.00 8.75 754 GLY B O 1
ATOM 8127 N N . PRO B 1 541 ? 60.645 35.532 -21.844 1.00 8.89 755 PRO B N 1
ATOM 8128 C CA . PRO B 1 541 ? 61.928 35.120 -21.290 1.00 10.32 755 PRO B CA 1
ATOM 8129 C C . PRO B 1 541 ? 62.639 34.104 -22.204 1.00 11.31 755 PRO B C 1
ATOM 8130 O O . PRO B 1 541 ? 62.013 33.420 -23.047 1.00 10.82 755 PRO B O 1
#

Nearest PDB structures (foldseek):
  1kdg-assembly1_B  TM=1.001E+00  e=0.000E+00  Phanerodontia chrysosporium
  4qi4-assembly1_A  TM=9.397E-01  e=2.537E-66  Thermothelomyces myriococcoides
  4qi7-assembly1_A  TM=9.411E-01  e=1.984E-66  Neurospora crassa OR74A
  4qi6-assembly1_A  TM=9.401E-01  e=1.608E-65  Thermothelomyces myriococcoides
  6ys2-assembly1_AAA  TM=7.734E-01  e=1.239E-33  Chlorella variabilis

Sequence (1082 aa):
TPYDYIIVGAGPGGIIAADRLSEAGKKVLLLERGGPSTKQTGGTYVAPWATSSGLTKFDIPGLFESLFTDSNPFWWCKDITVFAGCLVGGGTSVNGALYWYPNDGDFSSSVGWPSSWTNHAPYTSKLSSRLPSTDHPSTDGQRYLEQSFNVVSQLLKGQGYNQATINDNPNYKDHVFGYSAFDFLNGKRAGPVATYLQTALARPNFTFKTNVMVSNVVRNGSQILGVQTNDPTLGPNGFIPVTPKGRVILSAGAFGTSRILFQSGIGPTDMIQTVQSNPTAAAALPPQNQWINLPVGMNAQDNPSINLVFTHPSIDAYENWADVWSNPRPADAAQYLANQSGVFAGASPKLNFWRAYSGSDGFTRYAQGTVRPGAASVNSSLPYNASQIFTITVYLSTGIQSRGRIGIDAALRGTVLTPPWLVNPVDKTVLLQALHDVVSNIGSIPGLTMITPDVTQTLEEYVDAYDPATMNSNHWVSSTTIGSSPQSAVVDSNVKVFGTNNLFIVDAGIIPHLPTGNPQGTLMSAAEQAAAKILALAGGPTPYDYIIVGAGPGGIIAADRLSEAGKKVLLLERGGPSTKQTGGTYVAPWATSSGLTKFDIPGLFESLFTDSNPFWWCKDITVFAGCLVGGGTSVNGALYWYPNDGDFSSSVGWPSSWTNHAPYTSKLSSRLPSTDHPSTDGQRYLEQSFNVVSQLLKGQGYNQATINDNPNYKDHVFGYSAFDFLNGKRAGPVATYLQTALARPNFTFKTNVMVSNVVRNGSQILGVQTNDPTLGPNGFIPVTPKGRVILSAGAFGTSRILFQSGIGPTDMIQTVQSNPTAAAALPPQNQWINLPVGMNAQDNPSINLVFTHPSIDAYENWADVWSNPRPADAAQYLANQSGVFAGASPKLNFWRAYSGSDGFTRYAQGTVRPGAASVNSSLPYNASQIFTITVYLSTGIQSRGRIGIDAALRGTVLTPPWLVNPVDKTVLLQALHDVVSNIGSIPGLTMITPDVTQTLEEYVDAYDPATMNSNHWVSSTTIGSSPQSAVVDSNVKVFGTNNLFIVDAGIIPHLPTGNPQGTLMSAAEQAAAKILALAGGP

Solvent-accessible surface area: 36282 Å² total; per-residue (Å²): 98,63,22,25,2,0,0,8,10,0,10,17,2,0,0,0,0,0,0,27,0,2,88,48,56,50,90,0,2,0,1,8,47,10,17,59,1,7,109,100,32,46,11,122,69,36,0,87,39,0,95,95,22,19,12,0,2,2,9,0,0,1,0,24,22,4,0,82,98,28,38,71,20,72,0,38,9,57,31,17,56,31,92,27,15,21,3,2,0,8,32,9,1,8,40,15,3,14,0,5,35,3,17,84,39,9,0,29,61,97,36,37,5,27,91,66,0,52,101,14,55,72,52,15,70,90,0,34,84,44,0,60,36,24,16,83,21,6,64,67,44,111,94,46,18,30,58,1,8,81,11,0,5,95,2,0,112,60,29,48,8,104,88,42,70,5,11,101,88,32,82,162,7,62,48,16,0,0,43,4,2,6,5,4,62,106,1,64,16,6,3,0,5,33,14,0,2,56,58,0,86,86,55,139,38,14,41,39,84,45,95,4,36,4,43,8,4,45,23,103,20,47,50,0,80,0,0,46,8,78,32,65,116,36,17,100,111,0,45,2,33,16,27,130,124,0,10,0,0,0,6,31,28,11,8,9,1,1,11,9,0,0,21,1,0,0,0,17,62,68,13,2,85,26,0,70,18,37,7,60,16,27,93,52,21,17,78,108,137,58,35,28,113,4,24,0,0,75,46,0,0,0,6,1,7,0,49,0,2,1,12,29,90,58,11,37,2,5,82,29,8,42,50,3,52,55,76,18,80,114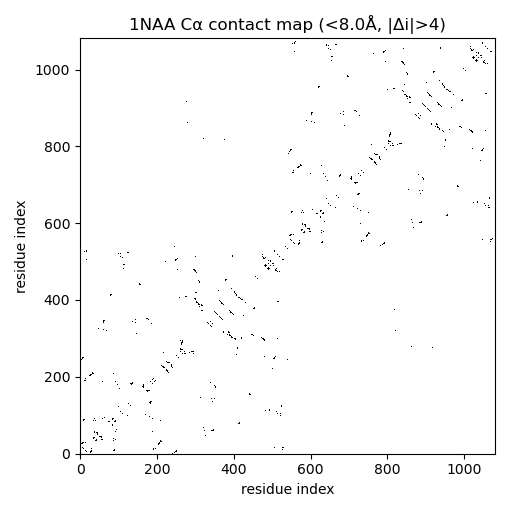,76,22,10,59,56,2,68,83,75,40,3,3,11,0,0,6,0,1,9,13,0,0,4,0,51,33,21,103,16,111,60,69,92,72,0,44,5,5,0,10,0,35,3,0,0,73,52,4,93,32,82,94,136,66,77,50,74,40,0,1,5,1,18,1,30,0,1,32,9,0,61,1,75,7,45,0,1,4,39,56,74,27,101,1,23,34,66,60,66,1,23,33,80,35,102,31,0,72,72,3,0,30,83,2,0,84,38,6,18,82,25,37,75,82,29,114,47,16,64,32,10,5,1,11,123,99,44,70,10,72,98,23,5,101,83,29,77,70,64,69,7,28,8,76,26,20,1,0,1,2,11,4,13,112,30,65,162,70,2,0,0,31,36,36,0,45,0,26,48,5,81,7,0,0,0,0,7,20,0,0,0,8,13,5,2,7,7,18,18,16,0,2,15,0,0,0,0,5,2,0,1,35,35,0,67,87,51,96,63,15,39,96,68,20,22,2,0,0,9,11,0,10,18,2,0,0,0,0,0,0,36,0,1,94,50,55,50,72,0,1,0,1,8,53,10,19,56,1,9,106,100,31,48,11,121,67,34,0,86,44,0,97,112,27,18,16,0,2,1,9,0,0,0,0,22,20,3,1,86,100,27,35,71,20,75,0,38,8,56,31,20,51,32,92,28,14,23,3,1,0,6,33,10,1,8,41,15,4,13,0,4,30,2,15,83,40,10,0,29,65,102,36,36,4,27,94,63,0,51,98,12,57,61,39,15,65,82,0,33,86,48,0,61,34,25,18,82,21,6,66,60,42,110,95,56,20,30,59,1,7,76,2,1,10,99,2,0,113,58,28,51,12,82,87,26,69,4,12,118,79,32,92,90,8,62,48,0,0,0,45,4,2,6,5,4,60,109,1,68,15,7,3,0,6,32,14,0,1,56,57,0,83,87,53,138,40,14,42,38,84,46,92,4,38,5,43,8,3,45,22,101,19,49,54,0,76,0,0,46,9,79,35,74,115,31,18,101,114,0,50,1,37,16,26,133,127,1,9,0,0,0,5,34,28,11,10,9,0,2,13,8,0,0,20,1,0,0,0,19,61,65,12,1,85,27,0,72,20,37,8,61,19,26,93,53,22,18,73,111,128,56,38,30,108,3,21,0,0,73,56,0,0,0,6,2,7,0,49,0,2,1,12,29,89,57,11,36,1,6,86,29,8,43,51,4,50,49,78,16,82,107,78,27,8,60,57,0,54,84,71,39,2,2,11,0,0,6,1,1,9,12,0,0,4,0,49,28,20,97,16,115,56,70,92,72,0,40,4,4,0,10,0,35,3,0,1,72,55,5,95,32,84,93,130,65,79,48,74,40,0,1,7,0,19,0,30,0,1,34,12,1,61,2,70,6,42,0,1,3,40,60,73,28,103,0,21,34,68,63,64,1,22,31,83,35,96,24,0,70,78,2,0,30,77,2,0,82,38,5,21,79,29,36,75,73,15,111,46,16,64,31,8,6,0,11,121,102,41,68,10,74,92,22,5,100,81,30,79,71,64,70,8,30,9,73,25,18,1,1,0,1,16,4,15,110,35,53,151,67,1,0,0,31,38,42,0,48,0,31,47,3,84,9,0,0,0,0,7,18,1,0,1,8,12,5,2,5,7,18,18,17,0,2,15,0,0,0,0,1,1,0,1,25,33,0,64,87,47,92,62,20,42

InterPro domains:
  IPR000172 Glucose-methanol-choline oxidoreductase, N-terminal [PF00732] (310-536)
  IPR000172 Glucose-methanol-choline oxidoreductase, N-terminal [PS00623] (317-340)
  IPR000172 Glucose-methanol-choline oxidoreductase, N-terminal [PS00624] (485-499)
  IPR005018 DOMON domain [SM00664] (74-164)
  IPR007867 Glucose-methanol-choline oxidoreductase, C-terminal [PF05199] (634-759)
  IPR015920 Cellobiose dehydrogenase-like, cytochrome domain [PF16010] (24-200)
  IPR015920 Cellobiose dehydrogenase-like, cytochrome domain [cd09630] (23-191)
  IPR036188 FAD/NAD(P)-binding domain superfamily [G3DSA:3.50.50.60] (235-763)
  IPR036188 FAD/NAD(P)-binding domain superfamily [SSF51905] (232-768)
  IPR053208 GMC Oxidoreductase Cellobiose Dehydrogenase [PTHR47190] (35-771)

Secondary structure (DSSP, 8-state):
--EEEEEE--SHHHHHHHHHHHHTT--EEEE-SS---SGGGT-----GGGGGGT--TTT-GGGGGGGGT-SS-TTB-TTBSS--B-STTTHHHHS--B-----GGGG-GGGT--GGGS--HHHHHHHHHHS--BS--STTS---S-HHHHHHHHHHHHTT-EE--GGG-TT--TTEEEE--B-EETTEE-HHHHTHHHHHHT-TTEEEE-S--EEEEEEETTEEEEEEES-TTSSGGGEEEEEEEEEEEE-SHHHHHHHHHHHTTBS-HHHHHHHHTSHHHHHTSPPGGG-B---TTTTBB---EEEEEEE-TT---GGGGTTTTTS--HHHHHHHHHHS-SGGGS-S--EEEEEEE--TTS--EEEEEEEEES-S----SS---GGGEEEEEEEE-TT----BEEEE-TT--EEEEE--TT-SHHHHHHHHHHHHHHHTTGGGSTT-EEEES-TTS-HHHHHHHS-GGGG--S--B-TT-B-S-TTT-SB-TT-BBTT-SSEEE-SGGG-SS--SS-SHHHHHHHHHHHHHHHHHSTT--/--EEEEEE--SHHHHHHHHHHHHTT--EEEEESS---SGGGT-----GGGTTTT--TTT-GGGGGGGGS-SS-TTB-TTBSS--B-STTGGGGTS--B--PPPGGGG-GGGT--GGGS--HHHHHHHHHHS--BS--STTS---S-HHHHHHHHHHHTTT-EE--GGG-TT--TTEEEE--B-EETTEE-HHHHTHHHHHHT-TTEEEEES--EEEEEEETTEEEEEEES-TTSSGGGEEEEEEEEEEEE-SHHHHHHHHHHHTTBS-HHHHHHHHTSHHHHHHSPPGGG-B---TTTTBB---EEEEEEE-TT---GGGGTTTTTS--HHHHHHHHHHS-SGGGS-S--EEEEEEE--TTS--EEEEEEEEES-S----SS---GGGEEEEEEEE-TT----BEEEE-TT--EEEEE--TT-SHHHHHHHHHHHHHHHTTGGGSTT-EEEES-TTS-HHHHHHHS-GGGG--S--B-TT-B-S-TTT-SB-TTSBBTT-SSEEE-SGGG-SS--SS-THHHHHHHHHHHHHHHHHSTT--